Protein AF-A0AAR2IQU5-F1 (afdb_monomer_lite)

pLDDT: mean 75.92, std 19.37, range [21.02, 98.62]

Secondary structure (DSSP, 8-state):
--SS-TTTTSS---------S-------------------SSS-----EEEE---SSS---EEEEETT--EEETTEEE---EEEEE-TTS-EEEEE-TT-------EEEEEEEE-SSSS--THHHHHHHHHHHTTS-B-TTSEEEEEEEESSSEEEEE-TTS--SHHHHHHHHHHPPP---S---HHHHHHHIIIIITSGGGTPPTTPEEEEEEEESS--TTGGGHHHHHHHHHHTTEEEEEEEETHHHHHHT---HHHHHHHHHHSPSSHHHHEEEESSSGGGGGGHHHHHHHHHTTTT-SSTT----SSTT--EEEEEEEETTEEEEEETTHHHHTBEEEEEETTEEE---GGGGTTTS-GGGGGG---BTSEEEEEE-TTS-EEEEEEETTGGGTBEEEEEEE-TT--EEEEEEEE-SSTTS-BTSSEEEE-SS-SSS--EEEEE-TT-B-TTS-B-B-EEEEEEETTEEEEEEE-B--TT--S--BTSSEEEES-SSSSSS-EEEEEETTHHHHT-EEEEE-EETTEE-SB-SEEEEHHHH-TT--STTSSEE----SSSSSS--EEEEETTEEEEEPP--EE--EEEEEEESSSB-SSS--EEETTEEEEEEEEEEEEE-SEEEEEEEEESTT-SS-SEEETTTTBSEEEEEEEE-TT-EEEEEEEEEEPP-S--SSPEEEEEEEEES--SSSPEEPTTS-SEEEEEEPBP----TTS-----EEEEEEEEE---SS----------TT------TT----EEEEEEEE-SS-B-S-EEEEEE-TT----------------SS--PPPBPS--EEEEEE-PPPP----------------------------------------PPPS----EEEE--BSSEEE-S--EEEE--BS-EEESS-EEEEE--BS-EEESS-EEEEE--BSSEEESS-EEEEE---S-EEESS-EEEEE---SSEEESS-EEEEE--EEEEEESS-EEEEE--EEEEEE-S-EEEEE--EEEEEE-S-EEEEE--BS-EEE-S-EEEEE---SEEEE-S-EEEEE---SEEEESS-EEEEEE--SEEEESS-EEEEEE--SEEEE-S-EEEEEE--S-EEESS-EEES-B--S--

Radius of gyration: 44.39 Å; chains: 1; bounding box: 109×101×127 Å

Foldseek 3Di:
DDPPDLLFQLADADDDQDDDDDDDDDPPPPVDPDPLDPDDPDDDDARKDWDWDDPPDDDIWIKIWRLQDWDDQAPDIFRLIKMFTADSVRHGDGIDRPLDDDLQAAAEEEEEEELEPLAPPPQLVLVLQLLLLLLDAFALVHYFYWYWYDFPHIDTLAARPPDGGSVVSSVSSNVDDRPYYDGRAQLVSLLCCLPPRCDVVRPHDPSHAAEYEYEDADDHPNLVNNVVSVVSCVVSNYAYAFEYAPANCVVVVHDCPVVQVSSQVRGDPPSVLRYYYAPHSNRSNVCSVVVSVSVVCSSQDPDDPDSWAASSHQSWPLDWEADPFFIKIWRQPHTNRPTAIWTQGPVGIAGAHPVLCCVVVPPVCSVQNQRWRLYWYWFQAPVRDIWIKTKRLSRVQFIKMWTWDADPVNHIGTPDIGTGDDHNQSKQNEWDFFDWLPPRGGQWIKIWRLQDQDPPRFSQIWIWIWGHDHRDTHTDGTADDDPPWGNQSKQLEKDWACDQQPPNTIKIKIWRCPTPPQLTKIFIWHGDDSDTDSYTPDMDTSVVVPVPWGRWQNYKYWYDDPRPPPGIWIWIGTRVDIDIHTGFAEKFKDKDKAKVVLAFELPPQPDDDPNDRWNKMKIKIKIDIAAWKKKKKFKQVPDPDGQKAWRVPRHRMDIDIDHHHHPDIDIDITMMTGHNDPPLQFFMKMKMAMDGPDDPRHHHYDPPHDRMDMDTRHHQDCCDDVSDNDKDWDWDDKWKDQDDDDDPDDDTDDPDPDDDDDDDPPRPDIDIDIDIDIDGAADGQAEDEDEDEPPDDDDDDDDDDDDDDDDDDDDDHDYDPDHHYHYDYDDDDDDDDDDDDDDDDDDDDDDDDDDDDDDDDDDDDPDDDDDDDDDDDPDDEDEAAEEEEAEEEAPDEYEYAEYEYAEYEAPEEYEYAYYAYQEYAAAYEYEYAEYHYCEYEYLYEYEYAEYHYAEYDYNDEYEYAEYEYAEYDYPEEYEYAEYAYAEADDPYEYEYAYYAYQEYDANEEYEYAEYHYQEYDHAYEYEYAEYAYQEYEYLYEYEYAEYHYQEYDYNYEYEYAEYEYAEYDYPEEYEYAEYAYAEYDYLYEYEYAEYHYAEYEYNDEYEYAEYEYAYYDDDDDYDYNYYDYDDD

Organism: Pygocentrus nattereri (NCBI:txid42514)

InterPro domains:
  IPR000413 Integrin alpha chain [PR01185] (369-381)
  IPR000413 Integrin alpha chain [PR01185] (387-398)
  IPR000413 Integrin alpha chain [PR01185] (420-440)
  IPR000413 Integrin alpha chain [PR01185] (489-513)
  IPR000413 Integrin alpha chain [PR01185] (552-573)
  IPR000413 Integrin alpha chain [PR01185] (577-596)
  IPR000413 Integrin alpha chain [PR01185] (679-692)
  IPR002035 von Willebrand factor, type A [PF00092] (108-289)
  IPR002035 von Willebrand factor, type A [PS50234] (108-291)
  IPR002035 von Willebrand factor, type A [SM00327] (106-296)
  IPR013517 FG-GAP repeat [PF01839] (427-466)
  IPR013517 FG-GAP repeat [PF01839] (490-525)
  IPR013519 Integrin alpha beta-propellor [PS51470] (413-475)
  IPR013519 Integrin alpha beta-propellor [PS51470] (476-534)
  IPR013519 Integrin alpha beta-propellor [PS51470] (538-598)
  IPR013519 Integrin alpha beta-propellor [SM00191] (368-420)
  IPR013519 Integrin alpha beta-propellor [SM00191] (423-480)
  IPR013519 Integrin alpha beta-propellor [SM00191] (486-541)
  IPR013519 Integrin alpha beta-propellor [SM00191] (548-602)
  IPR013649 Integrin alpha, first immunoglubulin-like domain [PF08441] (583-717)

Sequence (1128 aa):
SGPEDALFGFSVLQVPLSRSTVTDCSPSITGFGLRAAMYSSEYRTFPLVLYTDLIHSVAVCLQACAPLWSQECGTSVFSTGICASVDNKLQPTETIAPTAQRCTTYMDIVIVLDGSNSIYPWYEVQNFLSNILSKFHISPEQMQVGVLQYGEISIHEWSLKDYQSTQDVVEAAKNISRQEGRETRTAYAIHMACTEAFSAERGARDGATKVMIVVTDGESHDGEELPEALDECEKRNITRYAIAVLGHYIRRQQDPETFINEIKYIASDPDDKYFFNVTDEAALNDIVDALGDRIFSLEGTLSYNESAFLMEMSQIGFSTHILDDGILFGMVGAYDWEGGVLKESNDGRIMPPREAFEKEFPLELKNHAAYLGYTVSSVTVGDWRRLYVAGAPRFKHKGKVILFDLSQDGDVTITQALNGEQIGSYFGSEVCGVDVDQDGITDILLIAAPMFLGAGNKETGKVYIYCLDGEGFAPNGTLQAQSKAQDARFGYAMAVAPDLNHDGYADLLVGAPLEDDHQGALYIYHGDEYYIIPQYKQRISGSSLSPGLQYFGRSLSALLDMDGDELLDLAVGAQGSAVLLRSRSIVQINVSLSFQPHSINVIQKNCHRGGRESACLNASACFFANSHLQVGAMLDDRKLSARALFDSNSQRQTVIGVRVQVGNTLCQTLPFHVFDTADYIRPISFSLHFKINDTESGPVLDEGWPTTVKKTIPFYKDCGEDDVCVTDLNLKRISLAASCQCCVNITVVRACRQQPYVIRSPRRRLAVEVQLQNRLENAYNTSLTLTYSRNLHFSSLSIRVNKCTESLNHRYPSLDPAIRLRVRHVGAVQIQRNTNTNISKSIRETKSASYPPAGLPVFPLHLKWRSGHFLVPEAAPFKVERENSHKMLIGASFKVERENSHKMLIGASFKVEQENSHKMLADAPFKVERENSHKMLADAPFKVEQENSHKMLIGASFKVEQENSNKPLTGVPFKVGRENSNKTLTGVPFKVERENSHKMLADAPFKVERENSHKMLADAPFKVERENSHKMLADAPFKVERENSHKMLIGASFKVEQENSNKSLTGVPFKVGRENSNKTLTGVPFKVERENSHKMLIGASFKVEQENSNKSLTGVPFKVERENSNRR

Structure (mmCIF, N/CA/C/O backbone):
data_AF-A0AAR2IQU5-F1
#
_entry.id   AF-A0AAR2IQU5-F1
#
loop_
_atom_site.group_PDB
_atom_site.id
_atom_site.type_symbol
_atom_site.label_atom_id
_atom_site.label_alt_id
_atom_site.label_comp_id
_atom_site.label_asym_id
_atom_site.label_entity_id
_atom_site.label_seq_id
_atom_site.pdbx_PDB_ins_code
_atom_site.Cartn_x
_atom_site.Cartn_y
_atom_site.Cartn_z
_atom_site.occupancy
_atom_site.B_iso_or_equiv
_atom_site.auth_seq_id
_atom_site.auth_comp_id
_atom_site.auth_asym_id
_atom_site.auth_atom_id
_atom_site.pdbx_PDB_model_num
ATOM 1 N N . SER A 1 1 ? 6.822 16.445 18.496 1.00 60.38 1 SER A N 1
ATOM 2 C CA . SER A 1 1 ? 6.735 16.997 17.128 1.00 60.38 1 SER A CA 1
ATOM 3 C C . SER A 1 1 ? 8.137 17.316 16.641 1.00 60.38 1 SER A C 1
ATOM 5 O O . SER A 1 1 ? 8.978 17.672 17.460 1.00 60.38 1 SER A O 1
ATOM 7 N N . GLY A 1 2 ? 8.405 17.148 15.345 1.00 54.69 2 GLY A N 1
ATOM 8 C CA . GLY A 1 2 ? 9.680 17.547 14.733 1.00 54.69 2 GLY A CA 1
ATOM 9 C C . GLY A 1 2 ? 9.617 18.979 14.176 1.00 54.69 2 GLY A C 1
ATOM 10 O O . GLY A 1 2 ? 8.523 19.435 13.841 1.00 54.69 2 GLY A O 1
ATOM 11 N N . PRO A 1 3 ? 10.745 19.705 14.070 1.00 46.75 3 PRO A N 1
ATOM 12 C CA . PRO A 1 3 ? 10.777 20.997 13.390 1.00 46.75 3 PRO A CA 1
ATOM 13 C C . PRO A 1 3 ? 10.669 20.822 11.864 1.00 46.75 3 PRO A C 1
ATOM 15 O O . PRO A 1 3 ? 11.467 20.110 11.262 1.00 46.75 3 PRO A O 1
ATOM 18 N N . GLU A 1 4 ? 9.688 21.500 11.265 1.00 51.53 4 GLU A N 1
ATOM 19 C CA . GLU A 1 4 ? 9.482 21.782 9.825 1.00 51.53 4 GLU A CA 1
ATOM 20 C C . GLU A 1 4 ? 9.365 20.612 8.813 1.00 51.53 4 GLU A C 1
ATOM 22 O O . GLU A 1 4 ? 8.784 20.813 7.747 1.00 51.53 4 GLU A O 1
ATOM 27 N N . ASP A 1 5 ? 9.800 19.384 9.115 1.00 57.00 5 ASP A N 1
ATOM 28 C CA . ASP A 1 5 ? 9.670 18.242 8.192 1.00 57.00 5 ASP A CA 1
ATOM 29 C C . ASP A 1 5 ? 8.230 17.683 8.135 1.00 57.00 5 ASP A C 1
ATOM 31 O O . ASP A 1 5 ? 7.780 16.946 9.016 1.00 57.00 5 ASP A O 1
ATOM 35 N N . ALA A 1 6 ? 7.522 17.943 7.028 1.00 59.94 6 ALA A N 1
ATOM 36 C CA . ALA A 1 6 ? 6.169 17.428 6.758 1.00 59.94 6 ALA A CA 1
ATOM 37 C C . ALA A 1 6 ? 6.064 15.882 6.724 1.00 59.94 6 ALA A C 1
ATOM 39 O O . ALA A 1 6 ? 4.966 15.322 6.818 1.00 59.94 6 ALA A O 1
ATOM 40 N N . LEU A 1 7 ? 7.201 15.188 6.601 1.00 67.56 7 LEU A N 1
ATOM 41 C CA . LEU A 1 7 ? 7.307 13.727 6.616 1.00 67.56 7 LEU A CA 1
ATOM 42 C C . LEU A 1 7 ? 7.510 13.133 8.022 1.00 67.56 7 LEU A C 1
ATOM 44 O O . LEU A 1 7 ? 7.378 11.921 8.170 1.00 67.56 7 LEU A O 1
ATOM 48 N N . PHE A 1 8 ? 7.769 13.929 9.069 1.00 77.81 8 PHE A N 1
ATOM 49 C CA . PHE A 1 8 ? 7.903 13.380 10.426 1.00 77.81 8 PHE A CA 1
ATOM 50 C C . PHE A 1 8 ? 6.617 12.643 10.846 1.00 77.81 8 PHE A C 1
ATOM 52 O O . PHE A 1 8 ? 5.509 13.102 10.550 1.00 77.81 8 PHE A O 1
ATOM 59 N N . GLY A 1 9 ? 6.767 11.481 11.491 1.00 77.19 9 GLY A N 1
ATOM 60 C CA . GLY A 1 9 ? 5.662 10.576 11.827 1.00 77.19 9 GLY A CA 1
ATOM 61 C C . GLY A 1 9 ? 5.093 9.789 10.638 1.00 77.19 9 GLY A C 1
ATOM 62 O O . GLY A 1 9 ? 3.934 9.386 10.693 1.00 77.19 9 GLY A O 1
ATOM 63 N N . PHE A 1 10 ? 5.831 9.643 9.525 1.00 79.56 10 PHE A N 1
ATOM 64 C CA . PHE A 1 10 ? 5.421 8.783 8.401 1.00 79.56 10 PHE A CA 1
ATOM 65 C C . PHE A 1 10 ? 5.521 7.302 8.774 1.00 79.56 10 PHE A C 1
ATOM 67 O O . PHE A 1 10 ? 4.509 6.615 8.713 1.00 79.56 10 PHE A O 1
ATOM 74 N N . SER A 1 11 ? 6.679 6.863 9.273 1.00 80.06 11 SER A N 1
ATOM 75 C CA . SER A 1 11 ? 6.817 5.635 10.065 1.00 80.06 11 SER A CA 1
ATOM 76 C C . SER A 1 11 ? 7.015 5.984 11.548 1.00 80.06 11 SER A C 1
ATOM 78 O O . SER A 1 11 ? 7.519 7.067 11.870 1.00 80.06 11 SER A O 1
ATOM 80 N N . VAL A 1 12 ? 6.601 5.083 12.440 1.00 82.81 12 VAL A N 1
ATOM 81 C CA . VAL A 1 12 ? 6.857 5.113 13.887 1.00 82.81 12 VAL A CA 1
ATOM 82 C C . VAL A 1 12 ? 7.192 3.702 14.355 1.00 82.81 12 VAL A C 1
ATOM 84 O O . VAL A 1 12 ? 6.651 2.738 13.825 1.00 82.81 12 VAL A O 1
ATOM 87 N N . LEU A 1 13 ? 8.075 3.589 15.344 1.00 81.56 13 LEU A N 1
ATOM 88 C CA . LEU A 1 13 ? 8.560 2.306 15.839 1.00 81.56 13 LEU A CA 1
ATOM 89 C C . LEU A 1 13 ? 9.007 2.445 17.296 1.00 81.56 13 LEU A C 1
ATOM 91 O O . LEU A 1 13 ? 9.643 3.442 17.649 1.00 81.56 13 LEU A O 1
ATOM 95 N N . GLN A 1 14 ? 8.667 1.473 18.139 1.00 81.12 14 GLN A N 1
ATOM 96 C CA . GLN A 1 14 ? 9.159 1.392 19.517 1.00 81.12 14 GLN A CA 1
ATOM 97 C C . GLN A 1 14 ? 10.447 0.564 19.554 1.00 81.12 14 GLN A C 1
ATOM 99 O O . GLN A 1 14 ? 10.529 -0.489 18.932 1.00 81.12 14 GLN A O 1
ATOM 104 N N . VAL A 1 15 ? 11.456 1.039 20.286 1.00 72.38 15 VAL A N 1
ATOM 105 C CA . VAL A 1 15 ? 12.780 0.400 20.374 1.00 72.38 15 VAL A CA 1
ATOM 106 C C . VAL A 1 15 ? 13.210 0.369 21.844 1.00 72.38 15 VAL A C 1
ATOM 108 O O . VAL A 1 15 ? 13.158 1.418 22.496 1.00 72.38 15 VAL A O 1
ATOM 111 N N . PRO A 1 16 ? 13.656 -0.776 22.394 1.00 63.84 16 PRO A N 1
ATOM 112 C CA . PRO A 1 16 ? 14.016 -0.858 23.801 1.00 63.84 16 PRO A CA 1
ATOM 113 C C . PRO A 1 16 ? 15.446 -0.337 24.003 1.00 63.84 16 PRO A C 1
ATOM 115 O O . PRO A 1 16 ? 16.425 -0.921 23.538 1.00 63.84 16 PRO A O 1
ATOM 118 N N . LEU A 1 17 ? 15.587 0.779 24.722 1.00 56.00 17 LEU A N 1
ATOM 119 C CA . LEU A 1 17 ? 16.895 1.356 25.041 1.00 56.00 17 LEU A CA 1
ATOM 120 C C . LEU A 1 17 ? 17.585 0.555 26.153 1.00 56.00 17 LEU A C 1
ATOM 122 O O . LEU A 1 17 ? 17.147 0.553 27.306 1.00 56.00 17 LEU A O 1
ATOM 126 N N . SER A 1 18 ? 18.716 -0.081 25.836 1.00 42.84 18 SER A N 1
ATOM 127 C CA . SER A 1 18 ? 19.514 -0.816 26.821 1.00 42.84 18 SER A CA 1
ATOM 128 C C . SER A 1 18 ? 20.063 0.126 27.902 1.00 42.84 18 SER A C 1
ATOM 130 O O . SER A 1 18 ? 20.988 0.905 27.652 1.00 42.84 18 SER A O 1
ATOM 132 N N . ARG A 1 19 ? 19.528 0.038 29.129 1.00 37.38 19 ARG A N 1
ATOM 133 C CA . ARG A 1 19 ? 20.031 0.774 30.302 1.00 37.38 19 ARG A CA 1
ATOM 134 C C . ARG A 1 19 ? 21.435 0.297 30.699 1.00 37.38 19 ARG A C 1
ATOM 136 O O . ARG A 1 19 ? 21.586 -0.550 31.575 1.00 37.38 19 ARG A O 1
ATOM 143 N N . SER A 1 20 ? 22.470 0.916 30.136 1.00 27.88 20 SER A N 1
ATOM 144 C CA . SER A 1 20 ? 23.828 0.878 30.688 1.00 27.88 20 SER A CA 1
ATOM 145 C C . SER A 1 20 ? 24.327 2.295 30.993 1.00 27.88 20 SER A C 1
ATOM 147 O O . SER A 1 20 ? 24.594 3.079 30.087 1.00 27.88 20 SER A O 1
ATOM 149 N N . THR A 1 21 ? 24.462 2.583 32.292 1.00 28.30 21 THR A N 1
ATOM 150 C CA . THR A 1 21 ? 25.173 3.731 32.894 1.00 28.30 21 THR A CA 1
ATOM 151 C C . THR A 1 21 ? 24.714 5.157 32.541 1.00 28.30 21 THR A C 1
ATOM 153 O O . THR A 1 21 ? 25.465 5.908 31.928 1.00 28.30 21 THR A O 1
ATOM 156 N N . VAL A 1 22 ? 23.578 5.593 33.103 1.00 24.58 22 VAL A N 1
ATOM 157 C CA . VAL A 1 22 ? 23.478 6.920 33.757 1.00 24.58 22 VAL A CA 1
ATOM 158 C C . VAL A 1 22 ? 22.656 6.768 35.039 1.00 24.58 22 VAL A C 1
ATOM 160 O O . VAL A 1 22 ? 21.523 6.298 35.004 1.00 24.58 22 VAL A O 1
ATOM 163 N N . THR A 1 23 ? 23.226 7.160 36.177 1.00 26.70 23 THR A N 1
ATOM 164 C CA . THR A 1 23 ? 22.505 7.278 37.448 1.00 26.70 23 THR A CA 1
ATOM 165 C C . THR A 1 23 ? 21.850 8.652 37.554 1.00 26.70 23 THR A C 1
ATOM 167 O O . THR A 1 23 ? 22.477 9.572 38.072 1.00 26.70 23 THR A O 1
ATOM 170 N N . ASP A 1 24 ? 20.600 8.786 37.108 1.00 23.52 24 ASP A N 1
ATOM 171 C CA . ASP A 1 24 ? 19.627 9.611 37.835 1.00 23.52 24 ASP A CA 1
ATOM 172 C C . ASP A 1 24 ? 18.181 9.225 37.488 1.00 23.52 24 ASP A C 1
ATOM 174 O O . ASP A 1 24 ? 17.850 8.959 36.331 1.00 23.52 24 ASP A O 1
ATOM 178 N N . CYS A 1 25 ? 17.309 9.171 38.495 1.00 24.30 25 CYS A N 1
ATOM 179 C CA . CYS A 1 25 ? 15.939 8.686 38.333 1.00 24.30 25 CYS A CA 1
ATOM 180 C C . CYS A 1 25 ? 14.966 9.830 38.032 1.00 24.30 25 CYS A C 1
ATOM 182 O O . CYS A 1 25 ? 14.369 10.410 38.937 1.00 24.30 25 CYS A O 1
ATOM 184 N N . SER A 1 26 ? 14.719 10.084 36.748 1.00 21.02 26 SER A N 1
ATOM 185 C CA . SER A 1 26 ? 13.434 10.630 36.294 1.00 21.02 26 SER A CA 1
ATOM 186 C C . SER A 1 26 ? 13.172 10.230 34.838 1.00 21.02 26 SER A C 1
ATOM 188 O O . SER A 1 26 ? 14.095 10.323 34.024 1.00 21.02 26 SER A O 1
ATOM 190 N N . PRO A 1 27 ? 11.938 9.836 34.459 1.00 28.92 27 PRO A N 1
ATOM 191 C CA . PRO A 1 27 ? 11.536 9.745 33.060 1.00 28.92 27 PRO A CA 1
ATOM 192 C C . PRO A 1 27 ? 11.330 11.165 32.516 1.00 28.92 27 PRO A C 1
ATOM 194 O O . PRO A 1 27 ? 10.224 11.597 32.194 1.00 28.92 27 PRO A O 1
ATOM 197 N N . SER A 1 28 ? 12.422 11.929 32.449 1.00 23.67 28 SER A N 1
ATOM 198 C CA . SER A 1 28 ? 12.458 13.136 31.640 1.00 23.67 28 SER A CA 1
ATOM 199 C C . SER A 1 28 ? 12.378 12.688 30.185 1.00 23.67 28 SER A C 1
ATOM 201 O O . SER A 1 28 ? 13.352 12.219 29.602 1.00 23.67 28 SER A O 1
ATOM 203 N N . ILE A 1 29 ? 11.178 12.798 29.611 1.00 33.88 29 ILE A N 1
ATOM 204 C CA . ILE A 1 29 ? 10.945 12.630 28.177 1.00 33.88 29 ILE A CA 1
ATOM 205 C C . ILE A 1 29 ? 11.646 13.802 27.483 1.00 33.88 29 ILE A C 1
ATOM 207 O O . ILE A 1 29 ? 11.043 14.821 27.141 1.00 33.88 29 ILE A O 1
ATOM 211 N N . THR A 1 30 ? 12.958 13.678 27.300 1.00 25.94 30 THR A N 1
ATOM 212 C CA . THR A 1 30 ? 13.753 14.522 26.417 1.00 25.94 30 THR A CA 1
ATOM 213 C C . THR A 1 30 ? 13.405 14.122 24.991 1.00 25.94 30 THR A C 1
ATOM 215 O O . THR A 1 30 ? 14.135 13.399 24.322 1.00 25.94 30 THR A O 1
ATOM 218 N N . GLY A 1 31 ? 12.233 14.585 24.543 1.00 31.30 31 GLY A N 1
ATOM 219 C CA . GLY A 1 31 ? 11.643 14.336 23.228 1.00 31.30 31 GLY A CA 1
ATOM 220 C C . GLY A 1 31 ? 12.413 14.989 22.080 1.00 31.30 31 GLY A C 1
ATOM 221 O O . GLY A 1 31 ? 11.843 15.746 21.296 1.00 31.30 31 GLY A O 1
ATOM 222 N N . PHE A 1 32 ? 13.707 14.699 21.976 1.00 28.72 32 PHE A N 1
ATOM 223 C CA . PHE A 1 32 ? 14.508 14.955 20.797 1.00 28.72 32 PHE A CA 1
ATOM 224 C C . PHE A 1 32 ? 14.197 13.877 19.765 1.00 28.72 32 PHE A C 1
ATOM 226 O O . PHE A 1 32 ? 14.628 12.733 19.888 1.00 28.72 32 PHE A O 1
ATOM 233 N N . GLY A 1 33 ? 13.474 14.262 18.713 1.00 34.38 33 GLY A N 1
ATOM 234 C CA . GLY A 1 33 ? 13.472 13.491 17.476 1.00 34.38 33 GLY A CA 1
ATOM 235 C C . GLY A 1 33 ? 14.888 13.491 16.906 1.00 34.38 33 GLY A C 1
ATOM 236 O O . GLY A 1 33 ? 15.313 14.479 16.308 1.00 34.38 33 GLY A O 1
ATOM 237 N N . LEU A 1 34 ? 15.630 12.407 17.130 1.00 33.28 34 LEU A N 1
ATOM 238 C CA . LEU A 1 34 ? 16.955 12.217 16.555 1.00 33.28 34 LEU A CA 1
ATOM 239 C C . LEU A 1 34 ? 16.819 12.083 15.034 1.00 33.28 34 LEU A C 1
ATOM 241 O O . LEU A 1 34 ? 16.194 11.149 14.534 1.00 33.28 34 LEU A O 1
ATOM 245 N N . ARG A 1 35 ? 17.418 13.017 14.285 1.00 37.28 35 ARG A N 1
ATOM 246 C CA . ARG A 1 35 ? 17.627 12.845 12.843 1.00 37.28 35 ARG A CA 1
ATOM 247 C C . ARG A 1 35 ? 18.678 11.752 12.640 1.00 37.28 35 ARG A C 1
ATOM 249 O O . ARG A 1 35 ? 19.872 12.043 12.632 1.00 37.28 35 ARG A O 1
ATOM 256 N N . ALA A 1 36 ? 18.225 10.518 12.432 1.00 34.62 36 ALA A N 1
ATOM 257 C CA . ALA A 1 36 ? 19.020 9.477 11.790 1.00 34.62 36 ALA A CA 1
ATOM 258 C C . ALA A 1 36 ? 19.214 9.859 10.311 1.00 34.62 36 ALA A C 1
ATOM 260 O O . ALA A 1 36 ? 18.472 9.441 9.426 1.00 34.62 36 ALA A O 1
ATOM 261 N N . ALA A 1 37 ? 20.167 10.754 10.056 1.00 31.64 37 ALA A N 1
ATOM 262 C CA . ALA A 1 37 ? 20.506 11.186 8.712 1.00 31.64 37 ALA A CA 1
ATOM 263 C C . ALA A 1 37 ? 21.489 10.189 8.087 1.00 31.64 37 ALA A C 1
ATOM 265 O O . ALA A 1 37 ? 22.674 10.189 8.425 1.00 31.64 37 ALA A O 1
ATOM 266 N N . MET A 1 38 ? 21.015 9.392 7.124 1.00 31.45 38 MET A N 1
ATOM 267 C CA . MET A 1 38 ? 21.893 8.869 6.077 1.00 31.45 38 MET A CA 1
ATOM 268 C C . MET A 1 38 ? 22.435 10.065 5.286 1.00 31.45 38 MET A C 1
ATOM 270 O O . MET A 1 38 ? 21.763 10.601 4.405 1.00 31.45 38 MET A O 1
ATOM 274 N N . TYR A 1 39 ? 23.633 10.526 5.639 1.00 28.02 39 TYR A N 1
ATOM 275 C CA . TYR A 1 39 ? 24.309 11.596 4.916 1.00 28.02 39 TYR A CA 1
ATOM 276 C C . TYR A 1 39 ? 24.854 11.066 3.582 1.00 28.02 39 TYR A C 1
ATOM 278 O O . TYR A 1 39 ? 25.939 10.493 3.533 1.00 28.02 39 TYR A O 1
ATOM 286 N N . SER A 1 40 ? 24.135 11.340 2.494 1.00 31.53 40 SER A N 1
ATOM 287 C CA . SER A 1 40 ? 24.776 11.671 1.215 1.00 31.53 40 SER A CA 1
ATOM 288 C C . SER A 1 40 ? 24.629 13.178 0.998 1.00 31.53 40 SER A C 1
ATOM 290 O O . SER A 1 40 ? 23.632 13.772 1.411 1.00 31.53 40 SER A O 1
ATOM 292 N N . SER A 1 41 ? 25.644 13.827 0.435 1.00 26.88 41 SER A N 1
ATOM 293 C CA . SER A 1 41 ? 25.774 15.292 0.455 1.00 26.88 41 SER A CA 1
ATOM 294 C C . SER A 1 41 ? 24.867 16.052 -0.522 1.00 26.88 41 SER A C 1
ATOM 296 O O . SER A 1 41 ? 24.906 17.281 -0.517 1.00 26.88 41 SER A O 1
ATOM 298 N N . GLU A 1 42 ? 24.074 15.365 -1.351 1.00 32.06 42 GLU A N 1
ATOM 299 C CA . GLU A 1 42 ? 23.491 15.971 -2.563 1.00 32.06 42 GLU A CA 1
ATOM 300 C C . GLU A 1 42 ? 21.961 15.876 -2.699 1.00 32.06 42 GLU A C 1
ATOM 302 O O . GLU A 1 42 ? 21.395 16.598 -3.518 1.00 32.06 42 GLU A O 1
ATOM 307 N N . TYR A 1 43 ? 21.254 15.088 -1.876 1.00 35.44 43 TYR A N 1
ATOM 308 C CA . TYR A 1 43 ? 19.812 14.852 -2.070 1.00 35.44 43 TYR A CA 1
ATOM 309 C C . TYR A 1 43 ? 18.931 15.139 -0.841 1.00 35.44 43 TYR A C 1
ATOM 311 O O . TYR A 1 43 ? 19.359 15.085 0.312 1.00 35.44 43 TYR A O 1
ATOM 319 N N . ARG A 1 44 ? 17.672 15.520 -1.115 1.00 34.06 44 ARG A N 1
ATOM 320 C CA . ARG A 1 44 ? 16.672 15.945 -0.114 1.00 34.06 44 ARG A CA 1
ATOM 321 C C . ARG A 1 44 ? 16.279 14.803 0.831 1.00 34.06 44 ARG A C 1
ATOM 323 O O . ARG A 1 44 ? 16.401 13.636 0.487 1.00 34.06 44 ARG A O 1
ATOM 330 N N . THR A 1 45 ? 15.731 15.156 1.995 1.00 38.12 45 THR A N 1
ATOM 331 C CA . THR A 1 45 ? 15.200 14.219 2.999 1.00 38.12 45 THR A CA 1
ATOM 332 C C . THR A 1 45 ? 14.221 13.204 2.392 1.00 38.12 45 THR A C 1
ATOM 334 O O . THR A 1 45 ? 13.080 13.535 2.066 1.00 38.12 45 THR A O 1
ATOM 337 N N . PHE A 1 46 ? 14.666 11.952 2.265 1.00 40.75 46 PHE A N 1
ATOM 338 C CA . PHE A 1 46 ? 13.846 10.834 1.800 1.00 40.75 46 PHE A CA 1
ATOM 339 C C . PHE A 1 46 ? 12.952 10.285 2.929 1.00 40.75 46 PHE A C 1
ATOM 341 O O . PHE A 1 46 ? 13.362 10.301 4.094 1.00 40.75 46 PHE A O 1
ATOM 348 N N . PRO A 1 47 ? 11.745 9.770 2.622 1.00 45.12 47 PRO A N 1
ATOM 349 C CA . PRO A 1 47 ? 10.958 9.017 3.591 1.00 45.12 47 PRO A CA 1
ATOM 350 C C . PRO A 1 47 ? 11.672 7.698 3.920 1.00 45.12 47 PRO A C 1
ATOM 352 O O . PRO A 1 47 ? 11.805 6.827 3.062 1.00 45.12 47 PRO A O 1
ATOM 355 N N . LEU A 1 48 ? 12.129 7.572 5.165 1.00 51.47 48 LEU A N 1
ATOM 356 C CA . LEU A 1 48 ? 12.702 6.339 5.702 1.00 51.47 48 LEU A CA 1
ATOM 357 C C . LEU A 1 48 ? 11.581 5.378 6.112 1.00 51.47 48 LEU A C 1
ATOM 359 O O . LEU A 1 48 ? 10.677 5.759 6.863 1.00 51.47 48 LEU A O 1
ATOM 363 N N . VAL A 1 49 ? 11.666 4.133 5.651 1.00 53.09 49 VAL A N 1
ATOM 364 C CA . VAL A 1 49 ? 10.879 3.009 6.173 1.00 53.09 49 VAL A CA 1
ATOM 365 C C . VAL A 1 49 ? 11.683 2.366 7.306 1.00 53.09 49 VAL A C 1
ATOM 367 O O . VAL A 1 49 ? 12.900 2.231 7.187 1.00 53.09 49 VAL A O 1
ATOM 370 N N . LEU A 1 50 ? 11.028 2.035 8.422 1.00 54.25 50 LEU A N 1
ATOM 371 C CA . LEU A 1 50 ? 11.661 1.556 9.658 1.00 54.25 50 LEU A CA 1
ATOM 372 C C . LEU A 1 50 ? 10.983 0.269 10.123 1.00 54.25 50 LEU A C 1
ATOM 374 O O . LEU A 1 50 ? 9.754 0.240 10.171 1.00 54.25 50 LEU A O 1
ATOM 378 N N . TYR A 1 51 ? 11.778 -0.727 10.518 1.00 50.41 51 TYR A N 1
ATOM 379 C CA . TYR A 1 51 ? 11.305 -2.014 11.038 1.00 50.41 51 TYR A CA 1
ATOM 380 C C . TYR A 1 51 ? 12.222 -2.552 12.151 1.00 50.41 51 TYR A C 1
ATOM 382 O O . TYR A 1 51 ? 13.429 -2.302 12.149 1.00 50.41 51 TYR A O 1
ATOM 390 N N . THR A 1 52 ? 11.636 -3.306 13.083 1.00 42.25 52 THR A N 1
ATOM 391 C CA . THR A 1 52 ? 12.302 -4.088 14.144 1.00 42.25 52 THR A CA 1
ATOM 392 C C . THR A 1 52 ? 11.501 -5.349 14.403 1.00 42.25 52 THR A C 1
ATOM 394 O O . THR A 1 52 ? 10.280 -5.330 14.253 1.00 42.25 52 THR A O 1
ATOM 397 N N . ASP A 1 53 ? 12.172 -6.374 14.916 1.00 38.16 53 ASP A N 1
ATOM 398 C CA . ASP A 1 53 ? 11.529 -7.494 15.594 1.00 38.16 53 ASP A CA 1
ATOM 399 C C . ASP A 1 53 ? 12.040 -7.604 17.044 1.00 38.16 53 ASP A C 1
ATOM 401 O O . ASP A 1 53 ? 13.153 -7.174 17.366 1.00 38.16 53 ASP A O 1
ATOM 405 N N . LEU A 1 54 ? 11.208 -8.164 17.917 1.00 35.31 54 LEU A N 1
ATOM 406 C CA . LEU A 1 54 ? 11.473 -8.467 19.322 1.00 35.31 54 LEU A CA 1
ATOM 407 C C . LEU A 1 54 ? 11.529 -9.989 19.501 1.00 35.31 54 LEU A C 1
ATOM 409 O O . LEU A 1 54 ? 10.784 -10.583 20.283 1.00 35.31 54 LEU A O 1
ATOM 413 N N . ILE A 1 55 ? 12.463 -10.620 18.784 1.00 31.52 55 ILE A N 1
ATOM 414 C CA . ILE A 1 55 ? 12.769 -12.040 18.966 1.00 31.52 55 ILE A CA 1
ATOM 415 C C . ILE A 1 55 ? 13.121 -12.274 20.439 1.00 31.52 55 ILE A C 1
ATOM 417 O O . ILE A 1 55 ? 13.934 -11.556 21.035 1.00 31.52 55 ILE A O 1
ATOM 421 N N . HIS A 1 56 ? 12.501 -13.294 21.034 1.00 30.44 56 HIS A N 1
ATOM 422 C CA . HIS A 1 56 ? 12.758 -13.681 22.413 1.00 30.44 56 HIS A CA 1
ATOM 423 C C . HIS A 1 56 ? 14.256 -13.979 22.615 1.00 30.44 56 HIS A C 1
ATOM 425 O O . HIS A 1 56 ? 14.764 -15.037 22.249 1.00 30.44 56 HIS A O 1
ATOM 431 N N . SER A 1 57 ? 14.919 -13.044 23.299 1.00 27.69 57 SER A N 1
ATOM 432 C CA . SER A 1 57 ? 16.308 -13.047 23.775 1.00 27.69 57 SER A CA 1
ATOM 433 C C . SER A 1 57 ? 17.427 -12.545 22.822 1.00 27.69 57 SER A C 1
ATOM 435 O O . SER A 1 57 ? 17.761 -13.123 21.796 1.00 27.69 57 SER A O 1
ATOM 437 N N . VAL A 1 58 ? 18.129 -11.520 23.335 1.00 31.72 58 VAL A N 1
ATOM 438 C CA . VAL A 1 58 ? 19.540 -11.117 23.104 1.00 31.72 58 VAL A CA 1
ATOM 439 C C . VAL A 1 58 ? 19.881 -10.063 22.028 1.00 31.72 58 VAL A C 1
ATOM 441 O O . VAL A 1 58 ? 20.835 -9.323 22.277 1.00 31.72 58 VAL A O 1
ATOM 444 N N . ALA A 1 59 ? 19.144 -9.863 20.928 1.00 36.09 59 ALA A N 1
ATOM 445 C CA . ALA A 1 59 ? 19.500 -8.808 19.954 1.00 36.09 59 ALA A CA 1
ATOM 446 C C . ALA A 1 59 ? 18.300 -8.056 19.352 1.00 36.09 59 ALA A C 1
ATOM 448 O O . ALA A 1 59 ? 17.380 -8.668 18.826 1.00 36.09 59 ALA A O 1
ATOM 449 N N . VAL A 1 60 ? 18.358 -6.718 19.370 1.00 47.31 60 VAL A N 1
ATOM 450 C CA . VAL A 1 60 ? 17.466 -5.851 18.585 1.00 47.31 60 VAL A CA 1
ATOM 451 C C . VAL A 1 60 ? 18.168 -5.545 17.269 1.00 47.31 60 VAL A C 1
ATOM 453 O O . VAL A 1 60 ? 19.229 -4.923 17.277 1.00 47.31 60 VAL A O 1
ATOM 456 N N . CYS A 1 61 ? 17.583 -5.956 16.147 1.00 55.00 61 CYS A N 1
ATOM 457 C CA . CYS A 1 61 ? 18.028 -5.519 14.829 1.00 55.00 61 CYS A CA 1
ATOM 458 C C . CYS A 1 61 ? 17.065 -4.437 14.330 1.00 55.00 61 CYS A C 1
ATOM 460 O O . CYS A 1 61 ? 15.905 -4.722 14.035 1.00 55.00 61 CYS A O 1
ATOM 462 N N . LEU A 1 62 ? 17.524 -3.184 14.298 1.00 67.44 62 LEU A N 1
ATOM 463 C CA . LEU A 1 62 ? 16.781 -2.066 13.719 1.00 67.44 62 LEU A CA 1
ATOM 464 C C . LEU A 1 62 ? 17.224 -1.893 12.267 1.00 67.44 62 LEU A C 1
ATOM 466 O O . LEU A 1 62 ? 18.420 -1.792 11.995 1.00 67.44 62 LEU A O 1
ATOM 470 N N . GLN A 1 63 ? 16.269 -1.809 11.345 1.00 73.38 63 GLN A N 1
ATOM 471 C CA . GLN A 1 63 ? 16.555 -1.589 9.931 1.00 73.38 63 GLN A CA 1
ATOM 472 C C . GLN A 1 63 ? 15.880 -0.318 9.418 1.00 73.38 63 GLN A C 1
ATOM 474 O O . GLN A 1 63 ? 14.731 -0.023 9.756 1.00 73.38 63 GLN A O 1
ATOM 479 N N . ALA A 1 64 ? 16.605 0.430 8.585 1.00 78.88 64 ALA A N 1
ATOM 480 C CA . ALA A 1 64 ? 16.136 1.662 7.966 1.00 78.88 64 ALA A CA 1
ATOM 481 C C . ALA A 1 64 ? 16.384 1.644 6.450 1.00 78.88 64 ALA A C 1
ATOM 483 O O . ALA A 1 64 ? 17.518 1.453 6.012 1.00 78.88 64 ALA A O 1
ATOM 484 N N . CYS A 1 65 ? 15.340 1.869 5.651 1.00 81.19 65 CYS A N 1
ATOM 485 C CA . CYS A 1 65 ? 15.398 1.843 4.187 1.00 81.19 65 CYS A CA 1
ATOM 486 C C . CYS A 1 65 ? 14.964 3.173 3.561 1.00 81.19 65 CYS A C 1
ATOM 488 O O . CYS A 1 65 ? 13.981 3.780 3.981 1.00 81.19 65 CYS A O 1
ATOM 490 N N . ALA A 1 66 ? 15.674 3.596 2.518 1.00 82.81 66 ALA A N 1
ATOM 491 C CA . ALA A 1 66 ? 15.359 4.725 1.653 1.00 82.81 66 ALA A CA 1
ATOM 492 C C . ALA A 1 66 ? 15.131 4.210 0.211 1.00 82.81 66 ALA A C 1
ATOM 494 O O . ALA A 1 66 ? 16.039 4.261 -0.622 1.00 82.81 66 ALA A O 1
ATOM 495 N N . PRO A 1 67 ? 13.922 3.713 -0.118 1.00 82.94 67 PRO A N 1
ATOM 496 C CA . PRO A 1 67 ? 13.632 3.072 -1.409 1.00 82.94 67 PRO A CA 1
ATOM 497 C C . PRO A 1 67 ? 13.652 4.030 -2.608 1.00 82.94 67 PRO A C 1
ATOM 499 O O . PRO A 1 67 ? 13.680 3.586 -3.749 1.00 82.94 67 PRO A O 1
ATOM 502 N N . LEU A 1 68 ? 13.623 5.343 -2.359 1.00 81.25 68 LEU A N 1
ATOM 503 C CA . LEU A 1 68 ? 13.729 6.393 -3.379 1.00 81.25 68 LEU A CA 1
ATOM 504 C C . LEU A 1 68 ? 15.157 6.939 -3.534 1.00 81.25 68 LEU A C 1
ATOM 506 O O . LEU A 1 68 ? 15.345 7.940 -4.223 1.00 81.25 68 LEU A O 1
ATOM 510 N N . TRP A 1 69 ? 16.153 6.318 -2.894 1.00 84.12 69 TRP A N 1
ATOM 511 C CA . TRP A 1 69 ? 17.551 6.628 -3.173 1.00 84.12 69 TRP A CA 1
ATOM 512 C C . TRP A 1 69 ? 17.865 6.326 -4.641 1.00 84.12 69 TRP A C 1
ATOM 514 O O . TRP A 1 69 ? 17.489 5.271 -5.164 1.00 84.12 69 TRP A O 1
ATOM 524 N N . SER A 1 70 ? 18.533 7.275 -5.292 1.00 77.12 70 SER A N 1
ATOM 525 C CA . SER A 1 70 ? 18.799 7.251 -6.724 1.00 77.12 70 SER A CA 1
ATOM 526 C C . SER A 1 70 ? 20.238 7.620 -7.050 1.00 77.12 70 SER A C 1
ATOM 528 O O . SER A 1 70 ? 20.811 8.500 -6.408 1.00 77.12 70 SER A O 1
ATOM 530 N N . GLN A 1 71 ? 20.765 7.008 -8.105 1.00 75.94 71 GLN A N 1
ATOM 531 C CA . GLN A 1 71 ? 22.066 7.312 -8.695 1.00 75.94 71 GLN A CA 1
ATOM 532 C C . GLN A 1 71 ? 21.897 7.815 -10.134 1.00 75.94 71 GLN A C 1
ATOM 534 O O . GLN A 1 71 ? 21.007 7.361 -10.855 1.00 75.94 71 GLN A O 1
ATOM 539 N N . GLU A 1 72 ? 22.752 8.742 -10.556 1.00 70.19 72 GLU A N 1
ATOM 540 C CA . GLU A 1 72 ? 22.828 9.191 -11.949 1.00 70.19 72 GLU A CA 1
ATOM 541 C C . GLU A 1 72 ? 23.717 8.224 -12.747 1.00 70.19 72 GLU A C 1
ATOM 543 O O . GLU A 1 72 ? 24.826 7.897 -12.324 1.00 70.19 72 GLU A O 1
ATOM 548 N N . CYS A 1 73 ? 23.225 7.756 -13.894 1.00 65.19 73 CYS A N 1
ATOM 549 C CA . CYS A 1 73 ? 23.933 6.890 -14.833 1.00 65.19 73 CYS A CA 1
ATOM 550 C C . CYS A 1 73 ? 23.818 7.487 -16.242 1.00 65.19 73 CYS A C 1
ATOM 552 O O . CYS A 1 73 ? 22.799 7.328 -16.913 1.00 65.19 73 CYS A O 1
ATOM 554 N N . GLY A 1 74 ? 24.861 8.197 -16.683 1.00 62.03 74 GLY A N 1
ATOM 555 C CA . GLY A 1 74 ? 24.842 8.924 -17.955 1.00 62.03 74 GLY A CA 1
ATOM 556 C C . GLY A 1 74 ? 23.776 10.021 -17.946 1.00 62.03 74 GLY A C 1
ATOM 557 O O . GLY A 1 74 ? 23.774 10.876 -17.064 1.00 62.03 74 GLY A O 1
ATOM 558 N N . THR A 1 75 ? 22.852 9.991 -18.907 1.00 54.03 75 THR A N 1
ATOM 559 C CA . THR A 1 75 ? 21.680 10.890 -18.932 1.00 54.03 75 THR A CA 1
ATOM 560 C C . THR A 1 75 ? 20.476 10.372 -18.132 1.00 54.03 75 THR A C 1
ATOM 562 O O . THR A 1 75 ? 19.460 11.062 -18.039 1.00 54.03 75 THR A O 1
ATOM 565 N N . SER A 1 76 ? 20.543 9.156 -17.582 1.00 59.91 76 SER A N 1
ATOM 566 C CA . SER A 1 76 ? 19.446 8.498 -16.860 1.00 59.91 76 SER A CA 1
ATOM 567 C C . SER A 1 76 ? 19.633 8.531 -15.340 1.00 59.91 76 SER A C 1
ATOM 569 O O . SER A 1 76 ? 20.736 8.702 -14.828 1.00 59.91 76 SER A O 1
ATOM 571 N N . VAL A 1 77 ? 18.539 8.338 -14.597 1.00 72.12 77 VAL A N 1
ATOM 572 C CA . VAL A 1 77 ? 18.540 8.270 -13.126 1.00 72.12 77 VAL A CA 1
ATOM 573 C C . VAL A 1 77 ? 17.920 6.947 -12.694 1.00 72.12 77 VAL A C 1
ATOM 575 O O . VAL A 1 77 ? 16.768 6.674 -13.020 1.00 72.12 77 VAL A O 1
ATOM 578 N N . PHE A 1 78 ? 18.678 6.127 -11.967 1.00 81.06 78 PHE A N 1
ATOM 579 C CA . PHE A 1 78 ? 18.253 4.806 -11.497 1.00 81.06 78 PHE A CA 1
ATOM 580 C C . PHE A 1 78 ? 17.842 4.892 -10.023 1.00 81.06 78 PHE A C 1
ATOM 582 O O . PHE A 1 78 ? 18.654 5.259 -9.173 1.00 81.06 78 PHE A O 1
ATOM 589 N N . SER A 1 79 ? 16.591 4.556 -9.701 1.00 85.06 79 SER A N 1
ATOM 590 C CA . SER A 1 79 ? 16.058 4.510 -8.330 1.00 85.06 79 SER A CA 1
ATOM 591 C C . SER A 1 79 ? 16.070 3.081 -7.780 1.00 85.06 79 SER A C 1
ATOM 593 O O . SER A 1 79 ? 15.030 2.431 -7.655 1.00 85.06 79 SER A O 1
ATOM 595 N N . THR A 1 80 ? 17.257 2.573 -7.444 1.00 84.12 80 THR A N 1
ATOM 596 C CA . THR A 1 80 ? 17.422 1.191 -6.960 1.00 84.12 80 THR A CA 1
ATOM 597 C C . THR A 1 80 ? 17.006 1.008 -5.502 1.00 84.12 80 THR A C 1
ATOM 599 O O . THR A 1 80 ? 16.629 -0.098 -5.125 1.00 84.12 80 THR A O 1
ATOM 602 N N . GLY A 1 81 ? 17.042 2.070 -4.688 1.00 84.69 81 GLY A N 1
ATOM 603 C CA . GLY A 1 81 ? 16.849 2.005 -3.236 1.00 84.69 81 GLY A CA 1
ATOM 604 C C . GLY A 1 81 ? 18.104 1.570 -2.464 1.00 84.69 81 GLY A C 1
ATOM 605 O O . GLY A 1 81 ? 19.044 1.008 -3.028 1.00 84.69 81 GLY A O 1
ATOM 606 N N . ILE A 1 82 ? 18.123 1.867 -1.161 1.00 83.88 82 ILE A N 1
ATOM 607 C CA . ILE A 1 82 ? 19.214 1.537 -0.228 1.00 83.88 82 ILE A CA 1
ATOM 608 C C . ILE A 1 82 ? 18.657 1.292 1.178 1.00 83.88 82 ILE A C 1
ATOM 610 O O . ILE A 1 82 ? 17.700 1.947 1.590 1.00 83.88 82 ILE A O 1
ATOM 614 N N . CYS A 1 83 ? 19.269 0.391 1.940 1.00 83.31 83 CYS A N 1
ATOM 615 C CA . CYS A 1 83 ? 18.939 0.131 3.339 1.00 83.31 83 CYS A CA 1
ATOM 616 C C . CYS A 1 83 ? 20.195 0.133 4.217 1.00 83.31 83 CYS A C 1
ATOM 618 O O . CYS A 1 83 ? 21.313 0.001 3.722 1.00 83.31 83 CYS A O 1
ATOM 620 N N . ALA A 1 84 ? 20.020 0.253 5.531 1.00 80.31 84 ALA A N 1
ATOM 621 C CA . ALA A 1 84 ? 21.069 -0.026 6.501 1.00 80.31 84 ALA A CA 1
ATOM 622 C C . ALA A 1 84 ? 20.533 -0.709 7.759 1.00 80.31 84 ALA A C 1
ATOM 624 O O . ALA A 1 84 ? 19.423 -0.422 8.219 1.00 80.31 84 ALA A O 1
ATOM 625 N N . SER A 1 85 ? 21.378 -1.564 8.326 1.00 76.81 85 SER A N 1
ATOM 626 C CA . SER A 1 85 ? 21.269 -2.043 9.702 1.00 76.81 85 SER A CA 1
ATOM 627 C C . SER A 1 85 ? 21.705 -0.922 10.647 1.00 76.81 85 SER A C 1
ATOM 629 O O . SER A 1 85 ? 22.631 -0.165 10.340 1.00 76.81 85 SER A O 1
ATOM 631 N N . VAL A 1 86 ? 21.033 -0.790 11.787 1.00 71.00 86 VAL A N 1
ATOM 632 C CA . VAL A 1 86 ? 21.209 0.312 12.738 1.00 71.00 86 VAL A CA 1
ATOM 633 C C . VAL A 1 86 ? 21.400 -0.249 14.148 1.00 71.00 86 VAL A C 1
ATOM 635 O O . VAL A 1 86 ? 20.692 -1.165 14.560 1.00 71.00 86 VAL A O 1
ATOM 638 N N . ASP A 1 87 ? 22.361 0.296 14.897 1.00 67.25 87 ASP A N 1
ATOM 639 C CA . ASP A 1 87 ? 22.664 -0.147 16.261 1.00 67.25 87 ASP A CA 1
ATOM 640 C C . ASP A 1 87 ? 21.725 0.438 17.336 1.00 67.25 87 ASP A C 1
ATOM 642 O O . ASP A 1 87 ? 20.914 1.340 17.102 1.00 67.25 87 ASP A O 1
ATOM 646 N N . ASN A 1 88 ? 21.905 -0.024 18.577 1.00 63.84 88 ASN A N 1
ATOM 647 C CA . ASN A 1 88 ? 21.179 0.451 19.764 1.00 63.84 88 ASN A CA 1
ATOM 648 C C . ASN A 1 88 ? 21.395 1.951 20.085 1.00 63.84 88 ASN A C 1
ATOM 650 O O . ASN A 1 88 ? 20.778 2.468 21.017 1.00 63.84 88 ASN A O 1
ATOM 654 N N . LYS A 1 89 ? 22.289 2.652 19.372 1.00 62.34 89 LYS A N 1
ATOM 655 C CA . LYS A 1 89 ? 22.541 4.100 19.481 1.00 62.34 89 LYS A CA 1
ATOM 656 C C . LYS A 1 89 ? 21.973 4.881 18.291 1.00 62.34 89 LYS A C 1
ATOM 658 O O . LYS A 1 89 ? 22.234 6.079 18.181 1.00 62.34 89 LYS A O 1
ATOM 663 N N . LEU A 1 90 ? 21.184 4.226 17.436 1.00 67.00 90 LEU A N 1
ATOM 664 C CA . LEU A 1 90 ? 20.613 4.771 16.205 1.00 67.00 90 LEU A CA 1
ATOM 665 C C . LEU A 1 90 ? 21.677 5.188 15.168 1.00 67.00 90 LEU A C 1
ATOM 667 O O . LEU A 1 90 ? 21.461 6.126 14.398 1.00 67.00 90 LEU A O 1
ATOM 671 N N . GLN A 1 91 ? 22.826 4.502 15.140 1.00 67.38 91 GLN A N 1
ATOM 672 C CA . GLN A 1 91 ? 23.886 4.704 14.147 1.00 67.38 91 GLN A CA 1
ATOM 673 C C . GLN A 1 91 ? 23.871 3.583 13.092 1.00 67.38 91 GLN A C 1
ATOM 675 O O . GLN A 1 91 ? 23.769 2.413 13.463 1.00 67.38 91 GLN A O 1
ATOM 680 N N . PRO A 1 92 ? 23.977 3.899 11.785 1.00 68.00 92 PRO A N 1
ATOM 681 C CA . PRO A 1 92 ? 24.049 2.878 10.743 1.00 68.00 92 PRO A CA 1
ATOM 682 C C . PRO A 1 92 ? 25.375 2.111 10.836 1.00 68.00 92 PRO A C 1
ATOM 684 O O . PRO A 1 92 ? 26.443 2.721 10.915 1.00 68.00 92 PRO A O 1
ATOM 687 N N . THR A 1 93 ? 25.307 0.780 10.821 1.00 76.25 93 THR A N 1
ATOM 688 C CA . THR A 1 93 ? 26.465 -0.121 10.963 1.00 76.25 93 THR A CA 1
ATOM 689 C C . THR A 1 93 ? 26.853 -0.805 9.659 1.00 76.25 93 THR A C 1
ATOM 691 O O . THR A 1 93 ? 28.038 -0.938 9.365 1.00 76.25 93 THR A O 1
ATOM 694 N N . GLU A 1 94 ? 25.865 -1.213 8.867 1.00 78.38 94 GLU A N 1
ATOM 695 C CA . GLU A 1 94 ? 26.037 -1.956 7.620 1.00 78.38 94 GLU A CA 1
ATOM 696 C C . GLU A 1 94 ? 25.081 -1.409 6.561 1.00 78.38 94 GLU A C 1
ATOM 698 O O . GLU A 1 94 ? 23.944 -1.068 6.875 1.00 78.38 94 GLU A O 1
ATOM 703 N N . THR A 1 95 ? 25.543 -1.296 5.314 1.00 81.56 95 THR A N 1
ATOM 704 C CA . THR A 1 95 ? 24.757 -0.763 4.191 1.00 81.56 95 THR A CA 1
ATOM 705 C C . THR A 1 95 ? 24.394 -1.880 3.223 1.00 81.56 95 THR A C 1
ATOM 707 O O . THR A 1 95 ? 25.266 -2.585 2.722 1.00 81.56 95 THR A O 1
ATOM 710 N N . ILE A 1 96 ? 23.103 -1.995 2.930 1.00 81.56 96 ILE A N 1
ATOM 711 C CA . ILE A 1 96 ? 22.494 -3.035 2.107 1.00 81.56 96 ILE A CA 1
ATOM 712 C C . ILE A 1 96 ? 21.941 -2.371 0.839 1.00 81.56 96 ILE A C 1
ATOM 714 O O . ILE A 1 96 ? 20.943 -1.653 0.880 1.00 81.56 96 ILE A O 1
ATOM 718 N N . ALA A 1 97 ? 22.616 -2.589 -0.291 1.00 83.56 97 ALA A N 1
ATOM 719 C CA . ALA A 1 97 ? 22.257 -2.036 -1.602 1.00 83.56 97 ALA A CA 1
ATOM 720 C C . ALA A 1 97 ? 22.344 -3.125 -2.697 1.00 83.56 97 ALA A C 1
ATOM 722 O O . ALA A 1 97 ? 23.172 -3.038 -3.604 1.00 83.56 97 ALA A O 1
ATOM 723 N N . PRO A 1 98 ? 21.557 -4.212 -2.601 1.00 76.81 98 PRO A N 1
ATOM 724 C CA . PRO A 1 98 ? 21.783 -5.434 -3.374 1.00 76.81 98 PRO A CA 1
ATOM 725 C C . PRO A 1 98 ? 21.454 -5.300 -4.867 1.00 76.81 98 PRO A C 1
ATOM 727 O O . PRO A 1 98 ? 21.964 -6.083 -5.664 1.00 76.81 98 PRO A O 1
ATOM 730 N N . THR A 1 99 ? 20.617 -4.325 -5.230 1.00 78.88 99 THR A N 1
ATOM 731 C CA . THR A 1 99 ? 20.190 -4.015 -6.603 1.00 78.88 99 THR A CA 1
ATOM 732 C C . THR A 1 99 ? 20.904 -2.798 -7.198 1.00 78.88 99 THR A C 1
ATOM 734 O O . THR A 1 99 ? 20.633 -2.439 -8.343 1.00 78.88 99 THR A O 1
ATOM 737 N N . ALA A 1 100 ? 21.823 -2.166 -6.456 1.00 75.75 100 ALA A N 1
ATOM 738 C CA . ALA A 1 100 ? 22.620 -1.047 -6.948 1.00 75.75 100 ALA A CA 1
ATOM 739 C C . ALA A 1 100 ? 23.629 -1.540 -7.999 1.00 75.75 100 ALA A C 1
ATOM 741 O O . ALA A 1 100 ? 24.708 -2.047 -7.679 1.00 75.75 100 ALA A O 1
ATOM 742 N N . GLN A 1 101 ? 23.259 -1.417 -9.272 1.00 65.94 101 GLN A N 1
ATOM 743 C CA . GLN A 1 101 ? 24.139 -1.733 -10.392 1.00 65.94 101 GLN A CA 1
ATOM 744 C C . GLN A 1 101 ? 25.219 -0.654 -10.545 1.00 65.94 101 GLN A C 1
ATOM 746 O O . GLN A 1 101 ? 24.979 0.524 -10.284 1.00 65.94 101 GLN A O 1
ATOM 751 N N . ARG A 1 102 ? 26.404 -1.020 -11.042 1.00 61.88 102 ARG A N 1
ATOM 752 C CA . ARG A 1 102 ? 27.351 -0.016 -11.550 1.00 61.88 102 ARG A CA 1
ATOM 753 C C . ARG A 1 102 ? 26.837 0.478 -12.900 1.00 61.88 102 ARG A C 1
ATOM 755 O O . ARG A 1 102 ? 26.536 -0.354 -13.751 1.00 61.88 102 ARG A O 1
ATOM 762 N N . CYS A 1 103 ? 26.780 1.791 -13.112 1.00 60.28 103 CYS A N 1
ATOM 763 C CA . CYS A 1 103 ? 26.470 2.369 -14.422 1.00 60.28 103 CYS A CA 1
ATOM 764 C C . CYS A 1 103 ? 27.459 1.806 -15.462 1.00 60.28 103 CYS A C 1
ATOM 766 O O . CYS A 1 103 ? 28.659 2.062 -15.363 1.00 60.28 103 CYS A O 1
ATOM 768 N N . THR A 1 104 ? 26.985 0.972 -16.392 1.00 55.72 104 THR A N 1
ATOM 769 C CA . THR A 1 104 ? 27.841 0.144 -17.265 1.00 55.72 104 THR A CA 1
ATOM 770 C C . THR A 1 104 ? 27.317 0.100 -18.701 1.00 55.72 104 THR A C 1
ATOM 772 O O . THR A 1 104 ? 26.984 -0.952 -19.234 1.00 55.72 104 THR A O 1
ATOM 775 N N . THR A 1 105 ? 27.283 1.263 -19.351 1.00 57.22 105 THR A N 1
ATOM 776 C CA . THR A 1 105 ? 26.943 1.407 -20.777 1.00 57.22 105 THR A CA 1
ATOM 777 C C . THR A 1 105 ? 27.930 2.345 -21.472 1.00 57.22 105 THR A C 1
ATOM 779 O O . THR A 1 105 ? 27.631 3.497 -21.787 1.00 57.22 105 THR A O 1
ATOM 782 N N . TYR A 1 106 ? 29.142 1.846 -21.717 1.00 72.00 106 TYR A N 1
ATOM 783 C CA . TYR A 1 106 ? 30.036 2.462 -22.698 1.00 72.00 106 TYR A CA 1
ATOM 784 C C . TYR A 1 106 ? 29.377 2.363 -24.081 1.00 72.00 106 TYR A C 1
ATOM 786 O O . TYR A 1 106 ? 28.893 1.289 -24.437 1.00 72.00 106 TYR A O 1
ATOM 794 N N . MET A 1 107 ? 29.364 3.442 -24.865 1.00 82.56 107 MET A N 1
ATOM 795 C CA . MET A 1 107 ? 28.827 3.414 -26.233 1.00 82.56 107 MET A CA 1
ATOM 796 C C . MET A 1 107 ? 29.853 3.878 -27.257 1.00 82.56 107 MET A C 1
ATOM 798 O O . MET A 1 107 ? 30.448 4.946 -27.114 1.00 82.56 107 MET A O 1
ATOM 802 N N . ASP A 1 108 ? 30.020 3.087 -28.310 1.00 90.88 108 ASP A N 1
ATOM 803 C CA . ASP A 1 108 ? 30.879 3.395 -29.445 1.00 90.88 108 ASP A CA 1
ATOM 804 C C . ASP A 1 108 ? 29.981 3.653 -30.658 1.00 90.88 108 ASP A C 1
ATOM 806 O O . ASP A 1 108 ? 29.248 2.766 -31.100 1.00 90.88 108 ASP A O 1
ATOM 810 N N . ILE A 1 109 ? 30.016 4.875 -31.189 1.00 92.69 109 ILE A N 1
ATOM 811 C CA . ILE A 1 109 ? 29.164 5.310 -32.299 1.00 92.69 109 ILE A CA 1
ATOM 812 C C . ILE A 1 109 ? 30.028 5.519 -33.546 1.00 92.69 109 ILE A C 1
ATOM 814 O O . ILE A 1 109 ? 31.022 6.240 -33.501 1.00 92.69 109 ILE A O 1
ATOM 818 N N . VAL A 1 110 ? 29.655 4.927 -34.679 1.00 95.94 110 VAL A N 1
ATOM 819 C CA . VAL A 1 110 ? 30.309 5.172 -35.975 1.00 95.94 110 VAL A CA 1
ATOM 820 C C . VAL A 1 110 ? 29.285 5.705 -36.966 1.00 95.94 110 VAL A C 1
ATOM 822 O O . VAL A 1 110 ? 28.332 5.013 -37.322 1.00 95.94 110 VAL A O 1
ATOM 825 N N . ILE A 1 111 ? 29.487 6.934 -37.437 1.00 95.50 111 ILE A N 1
ATOM 826 C CA . ILE A 1 111 ? 28.629 7.536 -38.462 1.00 95.50 111 ILE A CA 1
ATOM 827 C C . ILE A 1 111 ? 29.243 7.255 -39.838 1.00 95.50 111 ILE A C 1
ATOM 829 O O . ILE A 1 111 ? 30.388 7.625 -40.096 1.00 95.50 111 ILE A O 1
ATOM 833 N N . VAL A 1 112 ? 28.483 6.585 -40.703 1.00 95.44 112 VAL A N 1
ATOM 834 C CA . VAL A 1 112 ? 28.844 6.215 -42.076 1.00 95.44 112 VAL A CA 1
ATOM 835 C C . VAL A 1 112 ? 28.125 7.168 -43.029 1.00 95.44 112 VAL A C 1
ATOM 837 O O . VAL A 1 112 ? 26.905 7.116 -43.175 1.00 95.44 112 VAL A O 1
ATOM 840 N N . LEU A 1 113 ? 28.883 8.071 -43.645 1.00 93.50 113 LEU A N 1
ATOM 841 C CA . LEU A 1 113 ? 28.378 9.218 -44.394 1.00 93.50 113 LEU A CA 1
ATOM 842 C C . LEU A 1 113 ? 28.664 9.104 -45.884 1.00 93.50 113 LEU A C 1
ATOM 844 O O . LEU A 1 113 ? 29.820 9.049 -46.301 1.00 93.50 113 LEU A O 1
ATOM 848 N N . ASP A 1 114 ? 27.617 9.177 -46.687 1.00 90.81 114 ASP A N 1
ATOM 849 C CA . ASP A 1 114 ? 27.730 9.356 -48.126 1.00 90.81 114 ASP A CA 1
ATOM 850 C C . ASP A 1 114 ? 28.294 10.755 -48.455 1.00 90.81 114 ASP A C 1
ATOM 852 O O . ASP A 1 114 ? 27.761 11.785 -48.047 1.00 90.81 114 ASP A O 1
ATOM 856 N N . GLY A 1 115 ? 29.422 10.780 -49.158 1.00 88.88 115 GLY A N 1
ATOM 857 C CA . GLY A 1 115 ? 30.152 11.951 -49.642 1.00 88.88 115 GLY A CA 1
ATOM 858 C C . GLY A 1 115 ? 30.157 12.068 -51.170 1.00 88.88 115 GLY A C 1
ATOM 859 O O . GLY A 1 115 ? 30.973 12.806 -51.738 1.00 88.88 115 GLY A O 1
ATOM 860 N N . SER A 1 116 ? 29.286 11.318 -51.851 1.00 86.50 116 SER A N 1
ATOM 861 C CA . SER A 1 116 ? 29.158 11.285 -53.309 1.00 86.50 116 SER A CA 1
ATOM 862 C C . SER A 1 116 ? 28.693 12.628 -53.901 1.00 86.50 116 SER A C 1
ATOM 864 O O . SER A 1 116 ? 28.452 13.618 -53.206 1.00 86.50 116 SER A O 1
ATOM 866 N N . ASN A 1 117 ? 28.616 12.707 -55.235 1.00 84.50 117 ASN A N 1
ATOM 867 C CA . ASN A 1 117 ? 28.162 13.904 -55.958 1.00 84.50 117 ASN A CA 1
ATOM 868 C C . ASN A 1 117 ? 26.638 14.114 -55.989 1.00 84.50 117 ASN A C 1
ATOM 870 O O . ASN A 1 117 ? 26.199 15.127 -56.541 1.00 84.50 117 ASN A O 1
ATOM 874 N N . SER A 1 118 ? 25.836 13.202 -55.435 1.00 80.25 118 SER A N 1
ATOM 875 C CA . SER A 1 118 ? 24.387 13.382 -55.307 1.00 80.25 118 SER A CA 1
ATOM 876 C C . SER A 1 118 ? 24.021 14.238 -54.087 1.00 80.25 118 SER A C 1
ATOM 878 O O . SER A 1 118 ? 23.239 15.179 -54.268 1.00 80.25 118 SER A O 1
ATOM 880 N N . ILE A 1 119 ? 24.688 14.034 -52.939 1.00 83.19 119 ILE A N 1
ATOM 881 C CA . ILE A 1 119 ? 24.516 14.851 -51.726 1.00 83.19 119 ILE A CA 1
ATOM 882 C C . ILE A 1 119 ? 24.971 16.295 -51.966 1.00 83.19 119 ILE A C 1
ATOM 884 O O . ILE A 1 119 ? 26.163 16.617 -52.045 1.00 83.19 119 ILE A O 1
ATOM 888 N N . TYR A 1 120 ? 23.998 17.204 -52.058 1.00 80.81 120 TYR A N 1
ATOM 889 C CA . TYR A 1 120 ? 24.239 18.629 -52.240 1.00 80.81 120 TYR A CA 1
ATOM 890 C C . TYR A 1 120 ? 23.056 19.479 -51.741 1.00 80.81 120 TYR A C 1
ATOM 892 O O . TYR A 1 120 ? 21.964 19.375 -52.309 1.00 80.81 120 TYR A O 1
ATOM 900 N N . PRO A 1 121 ? 23.277 20.447 -50.830 1.00 88.06 121 PRO A N 1
ATOM 901 C CA . PRO A 1 121 ? 24.582 21.012 -50.477 1.00 88.06 121 PRO A CA 1
ATOM 902 C C . PRO A 1 121 ? 25.220 20.397 -49.216 1.00 88.06 121 PRO A C 1
ATOM 904 O O . PRO A 1 121 ? 24.570 20.230 -48.189 1.00 88.06 121 PRO A O 1
ATOM 907 N N . TRP A 1 122 ? 26.536 20.150 -49.270 1.00 88.94 122 TRP A N 1
ATOM 908 C CA . TRP A 1 122 ? 27.304 19.473 -48.206 1.00 88.94 122 TRP A CA 1
ATOM 909 C C . TRP A 1 122 ? 27.185 20.099 -46.811 1.00 88.94 122 TRP A C 1
ATOM 911 O O . TRP A 1 122 ? 27.217 19.388 -45.809 1.00 88.94 122 TRP A O 1
ATOM 921 N N . TYR A 1 123 ? 27.036 21.425 -46.729 1.00 88.94 123 TYR A N 1
ATOM 922 C CA . TYR A 1 123 ? 27.013 22.124 -45.443 1.00 88.94 123 TYR A CA 1
ATOM 923 C C . TYR A 1 123 ? 25.829 21.696 -44.553 1.00 88.94 123 TYR A C 1
ATOM 925 O O . TYR A 1 123 ? 25.920 21.818 -43.336 1.00 88.94 123 TYR A O 1
ATOM 933 N N . GLU A 1 124 ? 24.749 21.144 -45.120 1.00 88.69 124 GLU A N 1
ATOM 934 C CA . GLU A 1 124 ? 23.638 20.607 -44.322 1.00 88.69 124 GLU A CA 1
ATOM 935 C C . GLU A 1 124 ? 24.014 19.296 -43.613 1.00 88.69 124 GLU A C 1
ATOM 937 O O . GLU A 1 124 ? 23.595 19.079 -42.478 1.00 88.69 124 GLU A O 1
ATOM 942 N N . VAL A 1 125 ? 24.885 18.471 -44.210 1.00 89.06 125 VAL A N 1
ATOM 943 C CA . VAL A 1 125 ? 25.460 17.283 -43.550 1.00 89.06 125 VAL A CA 1
ATOM 944 C C . VAL A 1 125 ? 26.433 17.705 -42.444 1.00 89.06 125 VAL A C 1
ATOM 946 O O . VAL A 1 125 ? 26.398 17.147 -41.350 1.00 89.06 125 VAL A O 1
ATOM 949 N N . GLN A 1 126 ? 27.238 18.752 -42.672 1.00 90.19 126 GLN A N 1
ATOM 950 C CA . GLN A 1 126 ? 28.098 19.340 -41.631 1.00 90.19 126 GLN A CA 1
ATOM 951 C C . GLN A 1 126 ? 27.275 19.893 -40.449 1.00 90.19 126 GLN A C 1
ATOM 953 O O . GLN A 1 126 ? 27.655 19.716 -39.287 1.00 90.19 126 GLN A O 1
ATOM 958 N N . ASN A 1 127 ? 26.135 20.537 -40.733 1.00 89.44 127 ASN A N 1
ATOM 959 C CA . ASN A 1 127 ? 25.182 21.012 -39.726 1.00 89.44 127 ASN A CA 1
ATOM 960 C C . ASN A 1 127 ? 24.562 19.842 -38.951 1.00 89.44 127 ASN A C 1
ATOM 962 O O . ASN A 1 127 ? 24.608 19.848 -37.722 1.00 89.44 127 ASN A O 1
ATOM 966 N N . PHE A 1 128 ? 24.051 18.823 -39.651 1.00 90.75 128 PHE A N 1
ATOM 967 C CA . PHE A 1 128 ? 23.486 17.614 -39.050 1.00 90.75 128 PHE A CA 1
ATOM 968 C C . PHE A 1 128 ? 24.473 16.954 -38.082 1.00 90.75 128 PHE A C 1
ATOM 970 O O . PHE A 1 128 ? 24.136 16.749 -36.917 1.00 90.75 128 PHE A O 1
ATOM 977 N N . LEU A 1 129 ? 25.712 16.715 -38.530 1.00 91.12 129 LEU A N 1
ATOM 978 C CA . LEU A 1 129 ? 26.788 16.175 -37.697 1.00 91.12 129 LEU A CA 1
ATOM 979 C C . LEU A 1 129 ? 27.062 17.057 -36.480 1.00 91.12 129 LEU A C 1
ATOM 981 O O . LEU A 1 129 ? 27.065 16.569 -35.355 1.00 91.12 129 LEU A O 1
ATOM 985 N N . SER A 1 130 ? 27.248 18.362 -36.680 1.00 89.94 130 SER A N 1
ATOM 986 C CA . SER A 1 130 ? 27.490 19.298 -35.575 1.00 89.94 130 SER A CA 1
ATOM 987 C C . SER A 1 130 ? 26.368 19.255 -34.536 1.00 89.94 130 SER A C 1
ATOM 989 O O . SER A 1 130 ? 26.639 19.277 -33.337 1.00 89.94 130 SER A O 1
ATOM 991 N N . ASN A 1 131 ? 25.115 19.171 -34.988 1.00 88.19 131 ASN A N 1
ATOM 992 C CA . ASN A 1 131 ? 23.937 19.188 -34.132 1.00 88.19 131 ASN A CA 1
ATOM 993 C C . ASN A 1 131 ? 23.753 17.859 -33.385 1.00 88.19 131 ASN A C 1
ATOM 995 O O . ASN A 1 131 ? 23.548 17.887 -32.171 1.00 88.19 131 ASN A O 1
ATOM 999 N N . ILE A 1 132 ? 23.883 16.704 -34.049 1.00 87.56 132 ILE A N 1
ATOM 1000 C CA . ILE A 1 132 ? 23.748 15.395 -33.387 1.00 87.56 132 ILE A CA 1
ATOM 1001 C C . ILE A 1 132 ? 24.899 15.141 -32.408 1.00 87.56 132 ILE A C 1
ATOM 1003 O O . ILE A 1 132 ? 24.659 14.770 -31.261 1.00 87.56 132 ILE A O 1
ATOM 1007 N N . LEU A 1 133 ? 26.136 15.455 -32.804 1.00 89.75 133 LEU A N 1
ATOM 1008 C CA . LEU A 1 133 ? 27.315 15.280 -31.955 1.00 89.75 133 LEU A CA 1
ATOM 1009 C C . LEU A 1 133 ? 27.261 16.201 -30.729 1.00 89.75 133 LEU A C 1
ATOM 1011 O O . LEU A 1 133 ? 27.692 15.789 -29.659 1.00 89.75 133 LEU A O 1
ATOM 1015 N N . SER A 1 134 ? 26.654 17.393 -30.837 1.00 87.00 134 SER A N 1
ATOM 1016 C CA . SER A 1 134 ? 26.481 18.311 -29.696 1.00 87.00 134 SER A CA 1
ATOM 1017 C C . SER A 1 134 ? 25.585 17.778 -28.571 1.00 87.00 134 SER A C 1
ATOM 1019 O O . SER A 1 134 ? 25.645 18.299 -27.457 1.00 87.00 134 SER A O 1
ATOM 1021 N N . LYS A 1 135 ? 24.768 16.753 -28.845 1.00 80.25 135 LYS A N 1
ATOM 1022 C CA . LYS A 1 135 ? 23.898 16.108 -27.853 1.00 80.25 135 LYS A CA 1
ATOM 1023 C C . LYS A 1 135 ? 24.566 14.962 -27.106 1.00 80.25 135 LYS A C 1
ATOM 1025 O O . LYS A 1 135 ? 24.167 14.665 -25.985 1.00 80.25 135 LYS A O 1
ATOM 1030 N N . PHE A 1 136 ? 25.552 14.311 -27.714 1.00 82.19 136 PHE A N 1
ATOM 1031 C CA . PHE A 1 136 ? 26.246 13.184 -27.103 1.00 82.19 136 PHE A CA 1
ATOM 1032 C C . PHE A 1 136 ? 27.238 13.668 -26.040 1.00 82.19 136 PHE A C 1
ATOM 1034 O O . PHE A 1 136 ? 27.972 14.640 -26.245 1.00 82.19 136 PHE A O 1
ATOM 1041 N N . HIS A 1 137 ? 27.294 12.966 -24.906 1.00 79.31 137 HIS A N 1
ATOM 1042 C CA . HIS A 1 137 ? 28.307 13.198 -23.879 1.00 79.31 137 HIS A CA 1
ATOM 1043 C C . HIS A 1 137 ? 29.569 12.396 -24.223 1.00 79.31 137 HIS A C 1
ATOM 1045 O O . HIS A 1 137 ? 29.769 11.266 -23.771 1.00 79.31 137 HIS A O 1
ATOM 1051 N N . ILE A 1 138 ? 30.394 12.970 -25.099 1.00 85.19 138 ILE A N 1
ATOM 1052 C CA . ILE A 1 138 ? 31.585 12.315 -25.636 1.00 85.19 138 ILE A CA 1
ATOM 1053 C C . ILE A 1 138 ? 32.706 12.416 -24.603 1.00 85.19 138 ILE A C 1
ATOM 1055 O O . ILE A 1 138 ? 33.170 13.513 -24.287 1.00 85.19 138 ILE A O 1
ATOM 1059 N N . SER A 1 139 ? 33.131 11.266 -24.084 1.00 81.38 139 SER A N 1
ATOM 1060 C CA . SER A 1 139 ? 34.232 11.130 -23.133 1.00 81.38 139 SER A CA 1
ATOM 1061 C C . SER A 1 139 ? 34.818 9.709 -23.189 1.00 81.38 139 SER A C 1
ATOM 1063 O O . SER A 1 139 ? 34.100 8.756 -23.510 1.00 81.38 139 SER A O 1
ATOM 1065 N N . PRO A 1 140 ? 36.100 9.502 -22.823 1.00 80.31 140 PRO A N 1
ATOM 1066 C CA . PRO A 1 140 ? 36.701 8.164 -22.787 1.00 80.31 140 PRO A CA 1
ATOM 1067 C C . PRO A 1 140 ? 35.952 7.165 -21.886 1.00 80.31 140 PRO A C 1
ATOM 1069 O O . PRO A 1 140 ? 36.017 5.957 -22.120 1.00 80.31 140 PRO A O 1
ATOM 1072 N N . GLU A 1 141 ? 35.231 7.675 -20.884 1.00 73.94 141 GLU A N 1
ATOM 1073 C CA . GLU A 1 141 ? 34.507 6.910 -19.865 1.00 73.94 141 GLU A CA 1
ATOM 1074 C C . GLU A 1 141 ? 33.015 6.702 -20.193 1.00 73.94 141 GLU A C 1
ATOM 1076 O O . GLU A 1 141 ? 32.367 5.908 -19.520 1.00 73.94 141 GLU A O 1
ATOM 1081 N N . GLN A 1 142 ? 32.468 7.344 -21.236 1.00 75.50 142 GLN A N 1
ATOM 1082 C CA . GLN A 1 142 ? 31.065 7.185 -21.650 1.00 75.50 142 GLN A CA 1
ATOM 1083 C C . GLN A 1 142 ? 30.956 6.935 -23.162 1.00 75.50 142 GLN A C 1
ATOM 1085 O O . GLN A 1 142 ? 31.056 5.777 -23.582 1.00 75.50 142 GLN A O 1
ATOM 1090 N N . MET A 1 143 ? 30.802 7.971 -23.995 1.00 85.19 143 MET A N 1
ATOM 1091 C CA . MET A 1 143 ? 30.620 7.819 -25.447 1.00 85.19 143 MET A CA 1
ATOM 1092 C C . MET A 1 143 ? 31.890 8.129 -26.240 1.00 85.19 143 MET A C 1
ATOM 1094 O O . MET A 1 143 ? 32.545 9.142 -26.005 1.00 85.19 143 MET A O 1
ATOM 1098 N N . GLN A 1 144 ? 32.183 7.308 -27.244 1.00 90.88 144 GLN A N 1
ATOM 1099 C CA . GLN A 1 144 ? 33.202 7.571 -28.262 1.00 90.88 144 GLN A CA 1
ATOM 1100 C C . GLN A 1 144 ? 32.545 7.624 -29.641 1.00 90.88 144 GLN A C 1
ATOM 1102 O O . GLN A 1 144 ? 31.608 6.870 -29.900 1.00 90.88 144 GLN A O 1
ATOM 1107 N N . VAL A 1 145 ? 33.017 8.511 -30.527 1.00 93.69 145 VAL A N 1
ATOM 1108 C CA . VAL A 1 145 ? 32.415 8.695 -31.859 1.00 93.69 145 VAL A CA 1
ATOM 1109 C C . VAL A 1 145 ? 33.476 8.736 -32.958 1.00 93.69 145 VAL A C 1
ATOM 1111 O O . VAL A 1 145 ? 34.346 9.604 -32.950 1.00 93.69 145 VAL A O 1
ATOM 1114 N N . GLY A 1 146 ? 33.372 7.822 -33.922 1.00 94.69 146 GLY A N 1
ATOM 1115 C CA . GLY A 1 146 ? 34.133 7.817 -35.172 1.00 94.69 146 GLY A CA 1
ATOM 1116 C C . GLY A 1 146 ? 33.266 8.220 -36.368 1.00 94.69 146 GLY A C 1
ATOM 1117 O O . GLY A 1 146 ? 32.042 8.074 -36.341 1.00 94.69 146 GLY A O 1
ATOM 1118 N N . VAL A 1 147 ? 33.899 8.698 -37.439 1.00 95.88 147 VAL A N 1
ATOM 1119 C CA . VAL A 1 147 ? 33.215 9.045 -38.694 1.00 95.88 147 VAL A CA 1
ATOM 1120 C C . VAL A 1 147 ? 33.951 8.439 -39.884 1.00 95.88 147 VAL A C 1
ATOM 1122 O O . VAL A 1 147 ? 35.164 8.596 -40.035 1.00 95.88 147 VAL A O 1
ATOM 1125 N N . LEU A 1 148 ? 33.196 7.748 -40.736 1.00 95.38 148 LEU A N 1
ATOM 1126 C CA . LEU A 1 148 ? 33.643 7.168 -41.997 1.00 95.38 148 LEU A CA 1
ATOM 1127 C C . LEU A 1 148 ? 32.868 7.842 -43.133 1.00 95.38 148 LEU A C 1
ATOM 1129 O O . LEU A 1 148 ? 31.641 7.786 -43.150 1.00 95.38 148 LEU A O 1
ATOM 1133 N N . GLN A 1 149 ? 33.565 8.481 -44.071 1.00 94.25 149 GLN A N 1
ATOM 1134 C CA . GLN A 1 149 ? 32.960 9.076 -45.267 1.00 94.25 149 GLN A CA 1
ATOM 1135 C C . GLN A 1 149 ? 33.206 8.162 -46.473 1.00 94.25 149 GLN A C 1
ATOM 1137 O O . GLN A 1 149 ? 34.290 7.588 -46.589 1.00 94.25 149 GLN A O 1
ATOM 1142 N N . TYR A 1 150 ? 32.234 8.011 -47.374 1.00 91.69 150 TYR A N 1
ATOM 1143 C CA . TYR A 1 150 ? 32.360 7.130 -48.536 1.00 91.69 150 TYR A CA 1
ATOM 1144 C C . TYR A 1 150 ? 31.736 7.684 -49.822 1.00 91.69 150 TYR A C 1
ATOM 1146 O O . TYR A 1 150 ? 30.890 8.567 -49.798 1.00 91.69 150 TYR A O 1
ATOM 1154 N N . GLY A 1 151 ? 32.157 7.146 -50.961 1.00 87.06 151 GLY A N 1
ATOM 1155 C CA . GLY A 1 151 ? 31.612 7.429 -52.286 1.00 87.06 151 GLY A CA 1
ATOM 1156 C C . GLY A 1 151 ? 32.136 6.388 -53.268 1.00 87.06 151 GLY A C 1
ATOM 1157 O O . GLY A 1 151 ? 31.738 5.228 -53.209 1.00 87.06 151 GLY A O 1
ATOM 1158 N N . GLU A 1 152 ? 33.092 6.779 -54.112 1.00 83.88 152 GLU A N 1
ATOM 1159 C CA . GLU A 1 152 ? 33.867 5.853 -54.960 1.00 83.88 152 GLU A CA 1
ATOM 1160 C C . GLU A 1 152 ? 34.978 5.130 -54.163 1.00 83.88 152 GLU A C 1
ATOM 1162 O O . GLU A 1 152 ? 35.377 4.015 -54.497 1.00 83.88 152 GLU A O 1
ATOM 1167 N N . ILE A 1 153 ? 35.435 5.750 -53.071 1.00 86.06 153 ILE A N 1
ATOM 1168 C CA . ILE A 1 153 ? 36.319 5.185 -52.041 1.00 86.06 153 ILE A CA 1
ATOM 1169 C C . ILE A 1 153 ? 35.720 5.458 -50.654 1.00 86.06 153 ILE A C 1
ATOM 1171 O O . ILE A 1 153 ? 34.844 6.311 -50.525 1.00 86.06 153 ILE A O 1
ATOM 1175 N N . SER A 1 154 ? 36.199 4.764 -49.622 1.00 91.00 154 SER A N 1
ATOM 1176 C CA . SER A 1 154 ? 35.807 4.982 -48.222 1.00 91.00 154 SER A CA 1
ATOM 1177 C C . SER A 1 154 ? 37.023 5.403 -47.398 1.00 91.00 154 SER A C 1
ATOM 1179 O O . SER A 1 154 ? 38.096 4.815 -47.546 1.00 91.00 154 SER A O 1
ATOM 1181 N N . ILE A 1 155 ? 36.866 6.403 -46.527 1.00 92.31 155 ILE A N 1
ATOM 1182 C CA . ILE A 1 155 ? 37.910 6.863 -45.603 1.00 92.31 155 ILE A CA 1
ATOM 1183 C C . ILE A 1 155 ? 37.374 7.025 -44.182 1.00 92.31 155 ILE A C 1
ATOM 1185 O O . ILE A 1 155 ? 36.222 7.397 -43.972 1.00 92.31 155 ILE A O 1
ATOM 1189 N N . HIS A 1 156 ? 38.242 6.820 -43.194 1.00 92.56 156 HIS A N 1
ATOM 1190 C CA . HIS A 1 156 ? 37.982 7.264 -41.828 1.00 92.56 156 HIS A CA 1
ATOM 1191 C C . HIS A 1 156 ? 38.414 8.724 -41.704 1.00 92.56 156 HIS A C 1
ATOM 1193 O O . HIS A 1 156 ? 39.601 9.023 -41.819 1.00 92.56 156 HIS A O 1
ATOM 1199 N N . GLU A 1 157 ? 37.453 9.609 -41.463 1.00 93.81 157 GLU A N 1
ATOM 1200 C CA . GLU A 1 157 ? 37.698 11.024 -41.162 1.00 93.81 157 GLU A CA 1
ATOM 1201 C C . GLU A 1 157 ? 38.308 11.153 -39.763 1.00 93.81 157 GLU A C 1
ATOM 1203 O O . GLU A 1 157 ? 39.268 11.892 -39.557 1.00 93.81 157 GLU A O 1
ATOM 1208 N N . TRP A 1 158 ? 37.800 10.351 -38.819 1.00 94.94 158 TRP A N 1
ATOM 1209 C CA . TRP A 1 158 ? 38.445 10.062 -37.540 1.00 94.94 158 TRP A CA 1
ATOM 1210 C C . TRP A 1 158 ? 37.923 8.759 -36.919 1.00 94.94 158 TRP A C 1
ATOM 1212 O O . TRP A 1 158 ? 36.860 8.236 -37.266 1.00 94.94 158 TRP A O 1
ATOM 1222 N N . SER A 1 159 ? 38.697 8.233 -35.978 1.00 94.81 159 SER A N 1
ATOM 1223 C CA . SER A 1 159 ? 38.466 6.990 -35.240 1.00 94.81 159 SER A CA 1
ATOM 1224 C C . SER A 1 159 ? 37.901 7.268 -33.839 1.00 94.81 159 SER A C 1
ATOM 1226 O O . SER A 1 159 ? 38.034 8.374 -33.318 1.00 94.81 159 SER A O 1
ATOM 1228 N N . LEU A 1 160 ? 37.329 6.248 -33.188 1.00 92.75 160 LEU A N 1
ATOM 1229 C CA . LEU A 1 160 ? 36.679 6.347 -31.866 1.00 92.75 160 LEU A CA 1
ATOM 1230 C C . LEU A 1 160 ? 37.578 6.950 -30.765 1.00 92.75 160 LEU A C 1
ATOM 1232 O O . LEU A 1 160 ? 37.091 7.638 -29.872 1.00 92.75 160 LEU A O 1
ATOM 1236 N N . LYS A 1 161 ? 38.895 6.724 -30.848 1.00 90.69 161 LYS A N 1
ATOM 1237 C CA . LYS A 1 161 ? 39.901 7.220 -29.888 1.00 90.69 161 LYS A CA 1
ATOM 1238 C C . LYS A 1 161 ? 40.440 8.633 -30.159 1.00 90.69 161 LYS A C 1
ATOM 1240 O O . LYS A 1 161 ? 41.193 9.143 -29.329 1.00 90.69 161 LYS A O 1
ATOM 1245 N N . ASP A 1 162 ? 40.155 9.218 -31.324 1.00 90.94 162 ASP A N 1
ATOM 1246 C CA . ASP A 1 162 ? 40.906 10.383 -31.821 1.00 90.94 162 ASP A CA 1
ATOM 1247 C C . ASP A 1 162 ? 40.463 11.703 -31.154 1.00 90.94 162 ASP A C 1
ATOM 1249 O O . ASP A 1 162 ? 41.237 12.658 -31.099 1.00 90.94 162 ASP A O 1
ATOM 1253 N N . TYR A 1 163 ? 39.261 11.729 -30.567 1.00 91.31 163 TYR A N 1
ATOM 1254 C CA . TYR A 1 163 ? 38.721 12.852 -29.799 1.00 91.31 163 TYR A CA 1
ATOM 1255 C C . TYR A 1 163 ? 38.147 12.394 -28.453 1.00 91.31 163 TYR A C 1
ATOM 1257 O O . TYR A 1 163 ? 37.634 11.285 -28.328 1.00 91.31 163 TYR A O 1
ATOM 1265 N N . GLN A 1 164 ? 38.227 13.259 -27.436 1.00 85.38 164 GLN A N 1
ATOM 1266 C CA . GLN A 1 164 ? 37.882 12.918 -26.045 1.00 85.38 164 GLN A CA 1
ATOM 1267 C C . GLN A 1 164 ? 36.868 13.872 -25.396 1.00 85.38 164 GLN A C 1
ATOM 1269 O O . GLN A 1 164 ? 36.554 13.704 -24.220 1.00 85.38 164 GLN A O 1
ATOM 1274 N N . SER A 1 165 ? 36.358 14.865 -26.133 1.00 88.50 165 SER A N 1
ATOM 1275 C CA . SER A 1 165 ? 35.315 15.776 -25.655 1.00 88.50 165 SER A CA 1
ATOM 1276 C C . SER A 1 165 ? 34.302 16.110 -26.753 1.00 88.50 165 SER A C 1
ATOM 1278 O O . SER A 1 165 ? 34.640 16.157 -27.940 1.00 88.50 165 SER A O 1
ATOM 1280 N N . THR A 1 166 ? 33.062 16.408 -26.355 1.00 88.19 166 THR A N 1
ATOM 1281 C CA . THR A 1 166 ? 32.002 16.850 -27.278 1.00 88.19 166 THR A CA 1
ATOM 1282 C C . THR A 1 166 ? 32.391 18.115 -28.047 1.00 88.19 166 THR A C 1
ATOM 1284 O O . THR A 1 166 ? 32.042 18.255 -29.218 1.00 88.19 166 THR A O 1
ATOM 1287 N N . GLN A 1 167 ? 33.138 19.034 -27.425 1.00 89.38 167 GLN A N 1
ATOM 1288 C CA . GLN A 1 167 ? 33.535 20.287 -28.067 1.00 89.38 167 GLN A CA 1
ATOM 1289 C C . GLN A 1 167 ? 34.500 20.046 -29.238 1.00 89.38 167 GLN A C 1
ATOM 1291 O O . GLN A 1 167 ? 34.283 20.603 -30.316 1.00 89.38 167 GLN A O 1
ATOM 1296 N N . ASP A 1 168 ? 35.509 19.190 -29.052 1.00 89.69 168 ASP A N 1
ATOM 1297 C CA . ASP A 1 168 ? 36.521 18.912 -30.081 1.00 89.69 168 ASP A CA 1
ATOM 1298 C C . ASP A 1 168 ? 35.904 18.198 -31.295 1.00 89.69 168 ASP A C 1
ATOM 1300 O O . ASP A 1 168 ? 36.171 18.561 -32.441 1.00 89.69 168 ASP A O 1
ATOM 1304 N N . VAL A 1 169 ? 35.009 17.232 -31.051 1.00 90.69 169 VAL A N 1
ATOM 1305 C CA . VAL A 1 169 ? 34.294 16.496 -32.109 1.00 90.69 169 VAL A CA 1
ATOM 1306 C C . VAL A 1 169 ? 33.359 17.410 -32.907 1.00 90.69 169 VAL A C 1
ATOM 1308 O O . VAL A 1 169 ? 33.303 17.325 -34.134 1.00 90.69 169 VAL A O 1
ATOM 1311 N N . VAL A 1 170 ? 32.647 18.326 -32.242 1.00 91.88 170 VAL A N 1
ATOM 1312 C CA . VAL A 1 170 ? 31.771 19.301 -32.915 1.00 91.88 170 VAL A CA 1
ATOM 1313 C C . VAL A 1 170 ? 32.575 20.337 -33.714 1.00 91.88 170 VAL A C 1
ATOM 1315 O O . VAL A 1 170 ? 32.080 20.853 -34.718 1.00 91.88 170 VAL A O 1
ATOM 1318 N N . GLU A 1 171 ? 33.809 20.658 -33.316 1.00 90.88 171 GLU A N 1
ATOM 1319 C CA . GLU A 1 171 ? 34.705 21.504 -34.116 1.00 90.88 171 GLU A CA 1
ATOM 1320 C C . GLU A 1 171 ? 35.287 20.749 -35.324 1.00 90.88 171 GLU A C 1
ATOM 1322 O O . GLU A 1 171 ? 35.318 21.299 -36.427 1.00 90.88 171 GLU A O 1
ATOM 1327 N N . ALA A 1 172 ? 35.651 19.473 -35.163 1.00 91.25 172 ALA A N 1
ATOM 1328 C CA . ALA A 1 172 ? 36.081 18.605 -36.260 1.00 91.25 172 ALA A CA 1
ATOM 1329 C C . ALA A 1 172 ? 34.986 18.433 -37.331 1.00 91.25 172 ALA A C 1
ATOM 1331 O O . ALA A 1 172 ? 35.236 18.647 -38.519 1.00 91.25 172 ALA A O 1
ATOM 1332 N N . ALA A 1 173 ? 33.747 18.154 -36.912 1.00 91.38 173 ALA A N 1
ATOM 1333 C CA . ALA A 1 173 ? 32.600 17.966 -37.801 1.00 91.38 173 ALA A CA 1
ATOM 1334 C C . ALA A 1 173 ? 32.298 19.178 -38.703 1.00 91.38 173 ALA A C 1
ATOM 1336 O O . ALA A 1 173 ? 31.882 19.007 -39.848 1.00 91.38 173 ALA A O 1
ATOM 1337 N N . LYS A 1 174 ? 32.556 20.408 -38.239 1.00 89.94 174 LYS A N 1
ATOM 1338 C CA . LYS A 1 174 ? 32.378 21.635 -39.044 1.00 89.94 174 LYS A CA 1
ATOM 1339 C C . LYS A 1 174 ? 33.404 21.780 -40.165 1.00 89.94 174 LYS A C 1
ATOM 1341 O O . LYS A 1 174 ? 33.146 22.485 -41.138 1.00 89.94 174 LYS A O 1
ATOM 1346 N N . ASN A 1 175 ? 34.558 21.132 -40.028 1.00 89.00 175 ASN A N 1
ATOM 1347 C CA . ASN A 1 175 ? 35.677 21.230 -40.963 1.00 89.00 175 ASN A CA 1
ATOM 1348 C C . ASN A 1 175 ? 35.747 20.048 -41.951 1.00 89.00 175 ASN A C 1
ATOM 1350 O O . ASN A 1 175 ? 36.605 20.050 -42.832 1.00 89.00 175 ASN A O 1
ATOM 1354 N N . ILE A 1 176 ? 34.848 19.062 -41.835 1.00 89.69 176 ILE A N 1
ATOM 1355 C CA . ILE A 1 176 ? 34.838 17.847 -42.663 1.00 89.69 176 ILE A CA 1
ATOM 1356 C C . ILE A 1 176 ? 34.530 18.185 -44.134 1.00 89.69 176 ILE A C 1
ATOM 1358 O O . ILE A 1 176 ? 33.503 18.797 -44.448 1.00 89.69 176 ILE A O 1
ATOM 1362 N N . SER A 1 177 ? 35.427 17.833 -45.057 1.00 87.50 177 SER A N 1
ATOM 1363 C CA . SER A 1 177 ? 35.273 18.132 -46.488 1.00 87.50 177 SER A CA 1
ATOM 1364 C C . SER A 1 177 ? 34.624 16.975 -47.237 1.00 87.50 177 SER A C 1
ATOM 1366 O O . SER A 1 177 ? 34.971 15.822 -47.000 1.00 87.50 177 SER A O 1
ATOM 1368 N N . ARG A 1 178 ? 33.739 17.272 -48.191 1.00 88.75 178 ARG A N 1
ATOM 1369 C CA . ARG A 1 178 ? 33.138 16.250 -49.056 1.00 88.75 178 ARG A CA 1
ATOM 1370 C C . ARG A 1 178 ? 34.201 15.541 -49.908 1.00 88.75 178 ARG A C 1
ATOM 1372 O O . ARG A 1 178 ? 35.013 16.216 -50.535 1.00 88.75 178 ARG A O 1
ATOM 1379 N N . GLN A 1 179 ? 34.154 14.211 -49.952 1.00 80.88 179 GLN A N 1
ATOM 1380 C CA . GLN A 1 179 ? 35.041 13.341 -50.740 1.00 80.88 179 GLN A CA 1
ATOM 1381 C C . GLN A 1 179 ? 34.948 13.611 -52.250 1.00 80.88 179 GLN A C 1
ATOM 1383 O O . GLN A 1 179 ? 35.971 13.687 -52.926 1.00 80.88 179 GLN A O 1
ATOM 1388 N N . GLU A 1 180 ? 33.720 13.789 -52.750 1.00 77.94 180 GLU A N 1
ATOM 1389 C CA . GLU A 1 180 ? 33.364 13.775 -54.174 1.00 77.94 180 GLU A CA 1
ATOM 1390 C C . GLU A 1 180 ? 33.586 12.396 -54.840 1.00 77.94 180 GLU A C 1
ATOM 1392 O O . GLU A 1 180 ? 34.523 11.664 -54.541 1.00 77.94 180 GLU A O 1
ATOM 1397 N N . GLY A 1 181 ? 32.705 11.998 -55.764 1.00 76.38 181 GLY A N 1
ATOM 1398 C CA . GLY A 1 181 ? 32.782 10.669 -56.392 1.00 76.38 181 GLY A CA 1
ATOM 1399 C C . GLY A 1 181 ? 31.691 10.430 -57.429 1.00 76.38 181 GLY A C 1
ATOM 1400 O O . GLY A 1 181 ? 30.689 11.152 -57.456 1.00 76.38 181 GLY A O 1
ATOM 1401 N N . ARG A 1 182 ? 31.892 9.465 -58.335 1.00 74.88 182 ARG A N 1
ATOM 1402 C CA . ARG A 1 182 ? 30.890 9.113 -59.365 1.00 74.88 182 ARG A CA 1
ATOM 1403 C C . ARG A 1 182 ? 30.004 7.926 -59.004 1.00 74.88 182 ARG A C 1
ATOM 1405 O O . ARG A 1 182 ? 28.993 7.736 -59.672 1.00 74.88 182 ARG A O 1
ATOM 1412 N N . GLU A 1 183 ? 30.388 7.175 -57.984 1.00 81.75 183 GLU A N 1
ATOM 1413 C CA . GLU A 1 183 ? 29.694 5.998 -57.470 1.00 81.75 183 GLU A CA 1
ATOM 1414 C C . GLU A 1 183 ? 29.365 6.205 -55.985 1.00 81.75 183 GLU A C 1
ATOM 1416 O O . GLU A 1 183 ? 29.992 7.035 -55.317 1.00 81.75 183 GLU A O 1
ATOM 1421 N N . THR A 1 184 ? 28.409 5.423 -55.485 1.00 85.88 184 THR A N 1
ATOM 1422 C CA . THR A 1 184 ? 28.020 5.360 -54.071 1.00 85.88 184 THR A CA 1
ATOM 1423 C C . THR A 1 184 ? 28.166 3.909 -53.616 1.00 85.88 184 THR A C 1
ATOM 1425 O O . THR A 1 184 ? 27.320 3.076 -53.937 1.00 85.88 184 THR A O 1
ATOM 1428 N N . ARG A 1 185 ? 29.285 3.585 -52.952 1.00 90.69 185 ARG A N 1
ATOM 1429 C CA . ARG A 1 185 ? 29.640 2.218 -52.522 1.00 90.69 185 ARG A CA 1
ATOM 1430 C C . ARG A 1 185 ? 29.264 1.946 -51.064 1.00 90.69 185 ARG A C 1
ATOM 1432 O O . ARG A 1 185 ? 30.111 1.983 -50.166 1.00 90.69 185 ARG A O 1
ATOM 1439 N N . THR A 1 186 ? 27.969 1.769 -50.824 1.00 91.75 186 THR A N 1
ATOM 1440 C CA . THR A 1 186 ? 27.379 1.656 -49.484 1.00 91.75 186 THR A CA 1
ATOM 1441 C C . THR A 1 186 ? 27.682 0.311 -48.828 1.00 91.75 186 THR A C 1
ATOM 1443 O O . THR A 1 186 ? 27.989 0.287 -47.634 1.00 91.75 186 THR A O 1
ATOM 1446 N N . ALA A 1 187 ? 27.671 -0.797 -49.578 1.00 91.88 187 ALA A N 1
ATOM 1447 C CA . ALA A 1 187 ? 27.974 -2.121 -49.028 1.00 91.88 187 ALA A CA 1
ATOM 1448 C C . ALA A 1 187 ? 29.417 -2.198 -48.511 1.00 91.88 187 ALA A C 1
ATOM 1450 O O . ALA A 1 187 ? 29.657 -2.584 -47.362 1.00 91.88 187 ALA A O 1
ATOM 1451 N N . TYR A 1 188 ? 30.372 -1.730 -49.318 1.00 92.94 188 TYR A N 1
ATOM 1452 C CA . TYR A 1 188 ? 31.782 -1.667 -48.946 1.00 92.94 188 TYR A CA 1
ATOM 1453 C C . TYR A 1 188 ? 32.027 -0.755 -47.732 1.00 92.94 188 TYR A C 1
ATOM 1455 O O . TYR A 1 188 ? 32.799 -1.106 -46.834 1.00 92.94 188 TYR A O 1
ATOM 1463 N N . ALA A 1 189 ? 31.331 0.385 -47.652 1.00 93.62 189 ALA A N 1
ATOM 1464 C CA . ALA A 1 189 ? 31.427 1.309 -46.522 1.00 93.62 189 ALA A CA 1
ATOM 1465 C C . ALA A 1 189 ? 30.890 0.709 -45.209 1.00 93.62 189 ALA A C 1
ATOM 1467 O O . ALA A 1 189 ? 31.530 0.852 -44.165 1.00 93.62 189 ALA A O 1
ATOM 1468 N N . ILE A 1 190 ? 29.756 -0.003 -45.254 1.00 95.31 190 ILE A N 1
ATOM 1469 C CA . ILE A 1 190 ? 29.193 -0.725 -44.100 1.00 95.31 190 ILE A CA 1
ATOM 1470 C C . ILE A 1 190 ? 30.147 -1.839 -43.654 1.00 95.31 190 ILE A C 1
ATOM 1472 O O . ILE A 1 190 ? 30.477 -1.927 -42.468 1.00 95.31 190 ILE A O 1
ATOM 1476 N N . HIS A 1 191 ? 30.660 -2.639 -44.594 1.00 94.69 191 HIS A N 1
ATOM 1477 C CA . HIS A 1 191 ? 31.626 -3.697 -44.297 1.00 94.69 191 HIS A CA 1
ATOM 1478 C C . HIS A 1 191 ? 32.902 -3.137 -43.644 1.00 94.69 191 HIS A C 1
ATOM 1480 O O . HIS A 1 191 ? 33.353 -3.658 -42.622 1.00 94.69 191 HIS A O 1
ATOM 1486 N N . MET A 1 192 ? 33.472 -2.047 -44.171 1.00 94.62 192 MET A N 1
ATOM 1487 C CA . MET A 1 192 ? 34.638 -1.373 -43.579 1.00 94.62 192 MET A CA 1
ATOM 1488 C C . MET A 1 192 ? 34.332 -0.790 -42.194 1.00 94.62 192 MET A C 1
ATOM 1490 O O . MET A 1 192 ? 35.158 -0.877 -41.286 1.00 94.62 192 MET A O 1
ATOM 1494 N N . ALA A 1 193 ? 33.137 -0.240 -41.976 1.00 94.81 193 ALA A N 1
ATOM 1495 C CA . ALA A 1 193 ? 32.747 0.238 -40.657 1.00 94.81 193 ALA A CA 1
ATOM 1496 C C . ALA A 1 193 ? 32.660 -0.918 -39.637 1.00 94.81 193 ALA A C 1
ATOM 1498 O O . ALA A 1 193 ? 33.211 -0.815 -38.539 1.00 94.81 193 ALA A O 1
ATOM 1499 N N . CYS A 1 194 ? 32.062 -2.052 -40.012 1.00 93.75 194 CYS A N 1
ATOM 1500 C CA . CYS A 1 194 ? 31.959 -3.230 -39.146 1.00 93.75 194 CYS A CA 1
ATOM 1501 C C . CYS A 1 194 ? 33.303 -3.946 -38.924 1.00 93.75 194 CYS A C 1
ATOM 1503 O O . CYS A 1 194 ? 33.576 -4.392 -37.805 1.00 93.75 194 CYS A O 1
ATOM 1505 N N . THR A 1 195 ? 34.176 -4.015 -39.935 1.00 92.75 195 THR A N 1
ATOM 1506 C CA . THR A 1 195 ? 35.484 -4.682 -39.823 1.00 92.75 195 THR A CA 1
ATOM 1507 C C . THR A 1 195 ? 36.577 -3.805 -39.210 1.00 92.75 195 THR A C 1
ATOM 1509 O O . THR A 1 195 ? 37.263 -4.272 -38.297 1.00 92.75 195 THR A O 1
ATOM 1512 N N . GLU A 1 196 ? 36.707 -2.547 -39.647 1.00 94.25 196 GLU A N 1
ATOM 1513 C CA . GLU A 1 196 ? 37.771 -1.620 -39.240 1.00 94.25 196 GLU A CA 1
ATOM 1514 C C . GLU A 1 196 ? 37.335 -0.552 -38.231 1.00 94.25 196 GLU A C 1
ATOM 1516 O O . GLU A 1 196 ? 38.051 -0.343 -37.249 1.00 94.25 196 GLU A O 1
ATOM 1521 N N . ALA A 1 197 ? 36.214 0.157 -38.434 1.00 92.75 197 ALA A N 1
ATOM 1522 C CA . ALA A 1 197 ? 35.855 1.287 -37.555 1.00 92.75 197 ALA A CA 1
ATOM 1523 C C . ALA A 1 197 ? 35.587 0.825 -36.114 1.00 92.75 197 ALA A C 1
ATOM 1525 O O . ALA A 1 197 ? 36.069 1.448 -35.170 1.00 92.75 197 ALA A O 1
ATOM 1526 N N . PHE A 1 198 ? 34.917 -0.320 -35.962 1.00 93.88 198 PHE A N 1
ATOM 1527 C CA . PHE A 1 198 ? 34.699 -1.003 -34.683 1.00 93.88 198 PHE A CA 1
ATOM 1528 C C . PHE A 1 198 ? 35.847 -1.945 -34.260 1.00 93.88 198 PHE A C 1
ATOM 1530 O O . PHE A 1 198 ? 35.632 -2.886 -33.492 1.00 93.88 198 PHE A O 1
ATOM 1537 N N . SER A 1 199 ? 37.074 -1.718 -34.744 1.00 93.00 199 SER A N 1
ATOM 1538 C CA . SER A 1 199 ? 38.266 -2.450 -34.291 1.00 93.00 199 SER A CA 1
ATOM 1539 C C . SER A 1 199 ? 38.903 -1.815 -33.049 1.00 93.00 199 SER A C 1
ATOM 1541 O O . SER A 1 199 ? 38.920 -0.591 -32.883 1.00 93.00 199 SER A O 1
ATOM 1543 N N . ALA A 1 200 ? 39.514 -2.646 -32.200 1.00 89.56 200 ALA A N 1
ATOM 1544 C CA . ALA A 1 200 ? 40.280 -2.179 -31.042 1.00 89.56 200 ALA A CA 1
ATOM 1545 C C . ALA A 1 200 ? 41.456 -1.265 -31.448 1.00 89.56 200 ALA A C 1
ATOM 1547 O O . ALA A 1 200 ? 41.789 -0.319 -30.736 1.00 89.56 200 ALA A O 1
ATOM 1548 N N . GLU A 1 201 ? 42.048 -1.479 -32.630 1.00 90.31 201 GLU A N 1
ATOM 1549 C CA . GLU A 1 201 ? 43.112 -0.620 -33.168 1.00 90.31 201 GLU A CA 1
ATOM 1550 C C . GLU A 1 201 ? 42.631 0.814 -33.439 1.00 90.31 201 GLU A C 1
ATOM 1552 O O . GLU A 1 201 ? 43.392 1.768 -33.244 1.00 90.31 201 GLU A O 1
ATOM 1557 N N . ARG A 1 202 ? 41.361 0.988 -33.829 1.00 91.38 202 ARG A N 1
ATOM 1558 C CA . ARG A 1 202 ? 40.705 2.293 -34.030 1.00 91.38 202 ARG A CA 1
ATOM 1559 C C . ARG A 1 202 ? 40.014 2.846 -32.775 1.00 91.38 202 ARG A C 1
ATOM 1561 O O . ARG A 1 202 ? 39.483 3.954 -32.817 1.00 91.38 202 ARG A O 1
ATOM 1568 N N . GLY A 1 203 ? 40.120 2.149 -31.645 1.00 88.38 203 GLY A N 1
ATOM 1569 C CA . GLY A 1 203 ? 39.659 2.618 -30.337 1.00 88.38 203 GLY A CA 1
ATOM 1570 C C . GLY A 1 203 ? 38.410 1.934 -29.797 1.00 88.38 203 GLY A C 1
ATOM 1571 O O . GLY A 1 203 ? 38.034 2.245 -28.674 1.00 88.38 203 GLY A O 1
ATOM 1572 N N . ALA A 1 204 ? 37.795 1.009 -30.542 1.00 89.56 204 ALA A N 1
ATOM 1573 C CA . ALA A 1 204 ? 36.589 0.333 -30.076 1.00 89.56 204 ALA A CA 1
ATOM 1574 C C . ALA A 1 204 ? 36.839 -0.441 -28.774 1.00 89.56 204 ALA A C 1
ATOM 1576 O O . ALA A 1 204 ? 37.834 -1.162 -28.638 1.00 89.56 204 ALA A O 1
ATOM 1577 N N . ARG A 1 205 ? 35.924 -0.283 -27.821 1.00 88.00 205 ARG A N 1
ATOM 1578 C CA . ARG A 1 205 ? 36.022 -0.798 -26.457 1.00 88.00 205 ARG A CA 1
ATOM 1579 C C . ARG A 1 205 ? 35.304 -2.139 -26.345 1.00 88.00 205 ARG A C 1
ATOM 1581 O O . ARG A 1 205 ? 34.211 -2.338 -26.876 1.00 88.00 205 ARG A O 1
ATOM 1588 N N . ASP A 1 206 ? 35.931 -3.077 -25.643 1.00 79.06 206 ASP A N 1
ATOM 1589 C CA . ASP A 1 206 ? 35.321 -4.379 -25.388 1.00 79.06 206 ASP A CA 1
ATOM 1590 C C . ASP A 1 206 ? 34.187 -4.237 -24.358 1.00 79.06 206 ASP A C 1
ATOM 1592 O O . ASP A 1 206 ? 34.333 -3.532 -23.359 1.00 79.06 206 ASP A O 1
ATOM 1596 N N . GLY A 1 207 ? 33.037 -4.853 -24.634 1.00 73.12 207 GLY A N 1
ATOM 1597 C CA . GLY A 1 207 ? 31.810 -4.677 -23.846 1.00 73.12 207 GLY A CA 1
ATOM 1598 C C . GLY A 1 207 ? 31.049 -3.353 -24.041 1.00 73.12 207 GLY A C 1
ATOM 1599 O O . GLY A 1 207 ? 30.065 -3.138 -23.339 1.00 73.12 207 GLY A O 1
ATOM 1600 N N . ALA A 1 208 ? 31.450 -2.474 -24.970 1.00 80.50 208 ALA A N 1
ATOM 1601 C CA . ALA A 1 208 ? 30.669 -1.284 -25.326 1.00 80.50 208 ALA A CA 1
ATOM 1602 C C . ALA A 1 208 ? 29.532 -1.603 -26.317 1.00 80.50 208 ALA A C 1
ATOM 1604 O O . ALA A 1 208 ? 29.691 -2.436 -27.215 1.00 80.50 208 ALA A O 1
ATOM 1605 N N . THR A 1 209 ? 28.401 -0.899 -26.203 1.00 82.75 209 THR A N 1
ATOM 1606 C CA . THR A 1 209 ? 27.304 -0.957 -27.182 1.00 82.75 209 THR A CA 1
ATOM 1607 C C . THR A 1 209 ? 27.743 -0.264 -28.470 1.00 82.75 209 THR A C 1
ATOM 1609 O O . THR A 1 209 ? 28.095 0.915 -28.458 1.00 82.75 209 THR A O 1
ATOM 1612 N N . LYS A 1 210 ? 27.726 -0.995 -29.589 1.00 89.31 210 LYS A N 1
ATOM 1613 C CA . LYS A 1 210 ? 28.204 -0.517 -30.895 1.00 89.31 210 LYS A CA 1
ATOM 1614 C C . LYS A 1 210 ? 27.035 -0.055 -31.754 1.00 89.31 210 LYS A C 1
ATOM 1616 O O . LYS A 1 210 ? 26.170 -0.861 -32.098 1.00 89.31 210 LYS A O 1
ATOM 1621 N N . VAL A 1 211 ? 27.025 1.223 -32.123 1.00 91.44 211 VAL A N 1
ATOM 1622 C CA . VAL A 1 211 ? 25.941 1.848 -32.893 1.00 91.44 211 VAL A CA 1
ATOM 1623 C C . VAL A 1 211 ? 26.488 2.459 -34.180 1.00 91.44 211 VAL A C 1
ATOM 1625 O O . VAL A 1 211 ? 27.311 3.369 -34.158 1.00 91.44 211 VAL A O 1
ATOM 1628 N N . MET A 1 212 ? 26.013 1.977 -35.319 1.00 94.31 212 MET A N 1
ATOM 1629 C CA . MET A 1 212 ? 26.262 2.548 -36.635 1.00 94.31 212 MET A CA 1
ATOM 1630 C C . MET A 1 212 ? 25.105 3.463 -37.048 1.00 94.31 212 MET A C 1
ATOM 1632 O O . MET A 1 212 ? 23.939 3.106 -36.880 1.00 94.31 212 MET A O 1
ATOM 1636 N N . ILE A 1 213 ? 25.423 4.616 -37.634 1.00 94.75 213 ILE A N 1
ATOM 1637 C CA . ILE A 1 213 ? 24.442 5.526 -38.242 1.00 94.75 213 ILE A CA 1
ATOM 1638 C C . ILE A 1 213 ? 24.815 5.714 -39.715 1.00 94.75 213 ILE A C 1
ATOM 1640 O O . ILE A 1 213 ? 25.781 6.409 -40.014 1.00 94.75 213 ILE A O 1
ATOM 1644 N N . VAL A 1 214 ? 24.072 5.089 -40.627 1.00 94.88 214 VAL A N 1
ATOM 1645 C CA . VAL A 1 214 ? 24.282 5.176 -42.081 1.00 94.88 214 VAL A CA 1
ATOM 1646 C C . VAL A 1 214 ? 23.431 6.306 -42.659 1.00 94.88 214 VAL A C 1
ATOM 1648 O O . VAL A 1 214 ? 22.223 6.345 -42.432 1.00 94.88 214 VAL A O 1
ATOM 1651 N N . VAL A 1 215 ? 24.041 7.211 -43.427 1.00 93.88 215 VAL A N 1
ATOM 1652 C CA . VAL A 1 215 ? 23.367 8.342 -44.090 1.00 93.88 215 VAL A CA 1
ATOM 1653 C C . VAL A 1 215 ? 23.714 8.339 -45.575 1.00 93.88 215 VAL A C 1
ATOM 1655 O O . VAL A 1 215 ? 24.895 8.348 -45.917 1.00 93.88 215 VAL A O 1
ATOM 1658 N N . THR A 1 216 ? 22.706 8.326 -46.451 1.00 91.56 216 THR A N 1
ATOM 1659 C CA . THR A 1 216 ? 22.886 8.286 -47.917 1.00 91.56 216 THR A CA 1
ATOM 1660 C C . THR A 1 216 ? 21.688 8.859 -48.673 1.00 91.56 216 THR A C 1
ATOM 1662 O O . THR A 1 216 ? 20.593 8.951 -48.114 1.00 91.56 216 THR A O 1
ATOM 1665 N N . ASP A 1 217 ? 21.891 9.271 -49.929 1.00 85.69 217 ASP A N 1
ATOM 1666 C CA . ASP A 1 217 ? 20.862 9.841 -50.812 1.00 85.69 217 ASP A CA 1
ATOM 1667 C C . ASP A 1 217 ? 20.643 9.083 -52.138 1.00 85.69 217 ASP A C 1
ATOM 1669 O O . ASP A 1 217 ? 19.860 9.539 -52.980 1.00 85.69 217 ASP A O 1
ATOM 1673 N N . GLY A 1 218 ? 21.308 7.938 -52.331 1.00 83.62 218 GLY A N 1
ATOM 1674 C CA . GLY A 1 218 ? 21.306 7.173 -53.580 1.00 83.62 218 GLY A CA 1
ATOM 1675 C C . GLY A 1 218 ? 21.439 5.663 -53.374 1.00 83.62 218 GLY A C 1
ATOM 1676 O O . GLY A 1 218 ? 21.946 5.214 -52.355 1.00 83.62 218 GLY A O 1
ATOM 1677 N N . GLU A 1 219 ? 20.977 4.884 -54.356 1.00 85.81 219 GLU A N 1
ATOM 1678 C CA . GLU A 1 219 ? 21.108 3.418 -54.347 1.00 85.81 219 GLU A CA 1
ATOM 1679 C C . GLU A 1 219 ? 22.584 2.973 -54.417 1.00 85.81 219 GLU A C 1
ATOM 1681 O O . GLU A 1 219 ? 23.402 3.529 -55.169 1.00 85.81 219 GLU A O 1
ATOM 1686 N N . SER A 1 220 ? 22.899 1.941 -53.635 1.00 87.12 220 SER A N 1
ATOM 1687 C CA . SER A 1 220 ? 24.198 1.276 -53.525 1.00 87.12 220 SER A CA 1
ATOM 1688 C C . SER A 1 220 ? 24.624 0.715 -54.887 1.00 87.12 220 SER A C 1
ATOM 1690 O O . SER A 1 220 ? 24.007 -0.199 -55.432 1.00 87.12 220 SER A O 1
ATOM 1692 N N . HIS A 1 221 ? 25.725 1.219 -55.451 1.00 86.62 221 HIS A N 1
ATOM 1693 C CA . HIS A 1 221 ? 26.270 0.713 -56.725 1.00 86.62 221 HIS A CA 1
ATOM 1694 C C . HIS A 1 221 ? 26.878 -0.699 -56.590 1.00 86.62 221 HIS A C 1
ATOM 1696 O O . HIS A 1 221 ? 27.119 -1.380 -57.584 1.00 86.62 221 HIS A O 1
ATOM 1702 N N . ASP A 1 222 ? 27.104 -1.117 -55.348 1.00 88.25 222 ASP A N 1
ATOM 1703 C CA . ASP A 1 222 ? 27.581 -2.403 -54.844 1.00 88.25 222 ASP A CA 1
ATOM 1704 C C . ASP A 1 222 ? 26.484 -3.162 -54.059 1.00 88.25 222 ASP A C 1
ATOM 1706 O O . ASP A 1 222 ? 26.787 -4.031 -53.245 1.00 88.25 222 ASP A O 1
ATOM 1710 N N . GLY A 1 223 ? 25.198 -2.863 -54.295 1.00 83.31 223 GLY A N 1
ATOM 1711 C CA . GLY A 1 223 ? 24.069 -3.403 -53.519 1.00 83.31 223 GLY A CA 1
ATOM 1712 C C . GLY A 1 223 ? 23.942 -4.936 -53.487 1.00 83.31 223 GLY A C 1
ATOM 1713 O O . GLY A 1 223 ? 23.354 -5.482 -52.554 1.00 83.31 223 GLY A O 1
ATOM 1714 N N . GLU A 1 224 ? 24.536 -5.656 -54.448 1.00 87.38 224 GLU A N 1
ATOM 1715 C CA . GLU A 1 224 ? 24.621 -7.129 -54.424 1.00 87.38 224 GLU A CA 1
ATOM 1716 C C . GLU A 1 224 ? 25.499 -7.662 -53.268 1.00 87.38 224 GLU A C 1
ATOM 1718 O O . GLU A 1 224 ? 25.311 -8.799 -52.837 1.00 87.38 224 GLU A O 1
ATOM 1723 N N . GLU A 1 225 ? 26.413 -6.844 -52.731 1.00 90.75 225 GLU A N 1
ATOM 1724 C CA . GLU A 1 225 ? 27.340 -7.187 -51.639 1.00 90.75 225 GLU A CA 1
ATOM 1725 C C . GLU A 1 225 ? 26.775 -6.838 -50.240 1.00 90.75 225 GLU A C 1
ATOM 1727 O O . GLU A 1 225 ? 27.321 -7.269 -49.220 1.00 90.75 225 GLU A O 1
ATOM 1732 N N . LEU A 1 226 ? 25.643 -6.115 -50.160 1.00 89.31 226 LEU A N 1
ATOM 1733 C CA . LEU A 1 226 ? 24.998 -5.735 -48.890 1.00 89.31 226 LEU A CA 1
ATOM 1734 C C . LEU A 1 226 ? 24.739 -6.918 -47.934 1.00 89.31 226 LEU A C 1
ATOM 1736 O O . LEU A 1 226 ? 25.016 -6.760 -46.743 1.00 89.31 226 LEU A O 1
ATOM 1740 N N . PRO A 1 227 ? 24.256 -8.100 -48.376 1.00 92.06 227 PRO A N 1
ATOM 1741 C CA . PRO A 1 227 ? 23.998 -9.215 -47.464 1.00 92.06 227 PRO A CA 1
ATOM 1742 C C . PRO A 1 227 ? 25.250 -9.718 -46.726 1.00 92.06 227 PRO A C 1
ATOM 1744 O O . PRO A 1 227 ? 25.151 -10.108 -45.565 1.00 92.06 227 PRO A O 1
ATOM 1747 N N . GLU A 1 228 ? 26.425 -9.689 -47.367 1.00 91.44 228 GLU A N 1
ATOM 1748 C CA . GLU A 1 228 ? 27.695 -10.096 -46.745 1.00 91.44 228 GLU A CA 1
ATOM 1749 C C . GLU A 1 228 ? 28.186 -9.038 -45.745 1.00 91.44 228 GLU A C 1
ATOM 1751 O O . GLU A 1 228 ? 28.591 -9.372 -44.628 1.00 91.44 228 GLU A O 1
ATOM 1756 N N . ALA A 1 229 ? 28.065 -7.755 -46.102 1.00 91.69 229 ALA A N 1
ATOM 1757 C CA . ALA A 1 229 ? 28.383 -6.644 -45.208 1.00 91.69 229 ALA A CA 1
ATOM 1758 C C . ALA A 1 229 ? 27.525 -6.666 -43.928 1.00 91.69 229 ALA A C 1
ATOM 1760 O O . ALA A 1 229 ? 28.051 -6.496 -42.827 1.00 91.69 229 ALA A O 1
ATOM 1761 N N . LEU A 1 230 ? 26.217 -6.911 -44.060 1.00 92.44 230 LEU A N 1
ATOM 1762 C CA . LEU A 1 230 ? 25.274 -6.938 -42.939 1.00 92.44 230 LEU A CA 1
ATOM 1763 C C . LEU A 1 230 ? 25.475 -8.163 -42.029 1.00 92.44 230 LEU A C 1
ATOM 1765 O O . LEU A 1 230 ? 25.441 -8.008 -40.809 1.00 92.44 230 LEU A O 1
ATOM 1769 N N . ASP A 1 231 ? 25.767 -9.346 -42.581 1.00 91.62 231 ASP A N 1
ATOM 1770 C CA . ASP A 1 231 ? 26.092 -10.551 -41.796 1.00 91.62 231 ASP A CA 1
ATOM 1771 C C . ASP A 1 231 ? 27.348 -10.353 -40.919 1.00 91.62 231 ASP A C 1
ATOM 1773 O O . ASP A 1 231 ? 27.388 -10.773 -39.761 1.00 91.62 231 ASP A O 1
ATOM 1777 N N . GLU A 1 232 ? 28.365 -9.637 -41.411 1.00 91.44 232 GLU A N 1
ATOM 1778 C CA . GLU A 1 232 ? 29.543 -9.283 -40.605 1.00 91.44 232 GLU A CA 1
ATOM 1779 C C . GLU A 1 232 ? 29.233 -8.254 -39.499 1.00 91.44 232 GLU A C 1
ATOM 1781 O O . GLU A 1 232 ? 29.832 -8.302 -38.419 1.00 91.44 232 GLU A O 1
ATOM 1786 N N . CYS A 1 233 ? 28.266 -7.360 -39.716 1.00 90.88 233 CYS A N 1
ATOM 1787 C CA . CYS A 1 233 ? 27.776 -6.444 -38.685 1.00 90.88 233 CYS A CA 1
ATOM 1788 C C . CYS A 1 233 ? 26.961 -7.158 -37.592 1.00 90.88 233 CYS A C 1
ATOM 1790 O O . CYS A 1 233 ? 27.131 -6.855 -36.408 1.00 90.88 233 CYS A O 1
ATOM 1792 N N . GLU A 1 234 ? 26.123 -8.129 -37.968 1.00 88.19 234 GLU A N 1
ATOM 1793 C CA . GLU A 1 234 ? 25.340 -8.954 -37.037 1.00 88.19 234 GLU A CA 1
ATOM 1794 C C . GLU A 1 234 ? 26.241 -9.830 -36.153 1.00 88.19 234 GLU A C 1
ATOM 1796 O O . GLU A 1 234 ? 26.118 -9.800 -34.928 1.00 88.19 234 GLU A O 1
ATOM 1801 N N . LYS A 1 235 ? 27.247 -10.515 -36.725 1.00 89.50 235 LYS A N 1
ATOM 1802 C CA . LYS A 1 235 ? 28.251 -11.282 -35.948 1.00 89.50 235 LYS A CA 1
ATOM 1803 C C . LYS A 1 235 ? 28.956 -10.456 -34.869 1.00 89.50 235 LYS A C 1
ATOM 1805 O O . LYS A 1 235 ? 29.434 -11.009 -33.880 1.00 89.50 235 LYS A O 1
ATOM 1810 N N . ARG A 1 236 ? 29.070 -9.141 -35.080 1.00 86.88 236 ARG A N 1
ATOM 1811 C CA . ARG A 1 236 ? 29.748 -8.189 -34.187 1.00 86.88 236 ARG A CA 1
ATOM 1812 C C . ARG A 1 236 ? 28.794 -7.442 -33.253 1.00 86.88 236 ARG A C 1
ATOM 1814 O O . ARG A 1 236 ? 29.275 -6.626 -32.463 1.00 86.88 236 ARG A O 1
ATOM 1821 N N . ASN A 1 237 ? 27.495 -7.747 -33.323 1.00 85.50 237 ASN A N 1
ATOM 1822 C CA . ASN A 1 237 ? 26.417 -7.152 -32.538 1.00 85.50 237 ASN A CA 1
ATOM 1823 C C . ASN A 1 237 ? 26.394 -5.612 -32.651 1.00 85.50 237 ASN A C 1
ATOM 1825 O O . ASN A 1 237 ? 26.536 -4.902 -31.650 1.00 85.50 237 ASN A O 1
ATOM 1829 N N . ILE A 1 238 ? 26.281 -5.103 -33.888 1.00 89.56 238 ILE A N 1
ATOM 1830 C CA . ILE A 1 238 ? 26.287 -3.665 -34.224 1.00 89.56 238 ILE A CA 1
ATOM 1831 C C . ILE A 1 238 ? 24.879 -3.194 -34.634 1.00 89.56 238 ILE A C 1
ATOM 1833 O O . ILE A 1 238 ? 24.327 -3.663 -35.632 1.00 89.56 238 ILE A O 1
ATOM 1837 N N . THR A 1 239 ? 24.334 -2.213 -33.904 1.00 88.38 239 THR A N 1
ATOM 1838 C CA . THR A 1 239 ? 22.998 -1.637 -34.132 1.00 88.38 239 THR A CA 1
ATOM 1839 C C . THR A 1 239 ? 23.087 -0.688 -35.309 1.00 88.38 239 THR A C 1
ATOM 1841 O O . THR A 1 239 ? 23.923 0.210 -35.277 1.00 88.38 239 THR A O 1
ATOM 1844 N N . ARG A 1 240 ? 22.240 -0.824 -36.326 1.00 92.44 240 ARG A N 1
ATOM 1845 C CA . ARG A 1 240 ? 22.308 0.017 -37.527 1.00 92.44 240 ARG A CA 1
ATOM 1846 C C . ARG A 1 240 ? 21.076 0.901 -37.617 1.00 92.44 240 ARG A C 1
ATOM 1848 O O . ARG A 1 240 ? 19.977 0.421 -37.882 1.00 92.44 240 ARG A O 1
ATOM 1855 N N . TYR A 1 241 ? 21.274 2.197 -37.418 1.00 92.50 241 TYR A N 1
ATOM 1856 C CA . TYR A 1 241 ? 20.318 3.221 -37.822 1.00 92.50 241 TYR A CA 1
ATOM 1857 C C . TYR A 1 241 ? 20.595 3.610 -39.272 1.00 92.50 241 TYR A C 1
ATOM 1859 O O . TYR A 1 241 ? 21.749 3.844 -39.631 1.00 92.50 241 TYR A O 1
ATOM 1867 N N . ALA A 1 242 ? 19.555 3.699 -40.098 1.00 92.69 242 ALA A N 1
ATOM 1868 C CA . ALA A 1 242 ? 19.693 3.991 -41.522 1.00 92.69 242 ALA A CA 1
ATOM 1869 C C . ALA A 1 242 ? 18.813 5.184 -41.923 1.00 92.69 242 ALA A C 1
ATOM 1871 O O . ALA A 1 242 ? 17.619 5.214 -41.620 1.00 92.69 242 ALA A O 1
ATOM 1872 N N . ILE A 1 243 ? 19.415 6.181 -42.576 1.00 93.38 243 ILE A N 1
ATOM 1873 C CA . ILE A 1 243 ? 18.801 7.475 -42.888 1.00 93.38 243 ILE A CA 1
ATOM 1874 C C . ILE A 1 243 ? 18.800 7.694 -44.405 1.00 93.38 243 ILE A C 1
ATOM 1876 O O . ILE A 1 243 ? 19.838 7.977 -45.005 1.00 93.38 243 ILE A O 1
ATOM 1880 N N . ALA A 1 244 ? 17.616 7.594 -45.014 1.00 91.12 244 ALA A N 1
ATOM 1881 C CA . ALA A 1 244 ? 17.398 7.820 -46.441 1.00 91.12 244 ALA A CA 1
ATOM 1882 C C . ALA A 1 244 ? 17.125 9.304 -46.741 1.00 91.12 244 ALA A C 1
ATOM 1884 O O . ALA A 1 244 ? 16.103 9.857 -46.321 1.00 91.12 244 ALA A O 1
ATOM 1885 N N . VAL A 1 245 ? 18.002 9.944 -47.514 1.00 90.94 245 VAL A N 1
ATOM 1886 C CA . VAL A 1 245 ? 17.881 11.349 -47.923 1.00 90.94 245 VAL A CA 1
ATOM 1887 C C . VAL A 1 245 ? 17.247 11.441 -49.311 1.00 90.94 245 VAL A C 1
ATOM 1889 O O . VAL A 1 245 ? 17.870 11.171 -50.329 1.00 90.94 245 VAL A O 1
ATOM 1892 N N . LEU A 1 246 ? 15.982 11.855 -49.393 1.00 86.50 246 LEU A N 1
ATOM 1893 C CA . LEU A 1 246 ? 15.213 11.828 -50.650 1.00 86.50 246 LEU A CA 1
ATOM 1894 C C . LEU A 1 246 ? 15.448 13.047 -51.564 1.00 86.50 246 LEU A C 1
ATOM 1896 O O . LEU A 1 246 ? 14.803 13.181 -52.612 1.00 86.50 246 LEU A O 1
ATOM 1900 N N . GLY A 1 247 ? 16.380 13.931 -51.192 1.00 81.50 247 GLY A N 1
ATOM 1901 C CA . GLY A 1 247 ? 16.640 15.204 -51.863 1.00 81.50 247 GLY A CA 1
ATOM 1902 C C . GLY A 1 247 ? 16.974 15.057 -53.350 1.00 81.50 247 GLY A C 1
ATOM 1903 O O . GLY A 1 247 ? 16.503 15.862 -54.163 1.00 81.50 247 GLY A O 1
ATOM 1904 N N . HIS A 1 248 ? 17.731 14.021 -53.724 1.00 80.88 248 HIS A N 1
ATOM 1905 C CA . HIS A 1 248 ? 18.096 13.725 -55.110 1.00 80.88 248 HIS A CA 1
ATOM 1906 C C . HIS A 1 248 ? 16.896 13.286 -55.961 1.00 80.88 248 HIS A C 1
ATOM 1908 O O . HIS A 1 248 ? 16.594 13.898 -56.994 1.00 80.88 248 HIS A O 1
ATOM 1914 N N . TYR A 1 249 ? 16.175 12.263 -55.493 1.00 82.75 249 TYR A N 1
ATOM 1915 C CA . TYR A 1 249 ? 15.016 11.670 -56.167 1.00 82.75 249 TYR A CA 1
ATOM 1916 C C . TYR A 1 249 ? 13.903 12.700 -56.381 1.00 82.75 249 TYR A C 1
ATOM 1918 O O . TYR A 1 249 ? 13.394 12.855 -57.496 1.00 82.75 249 TYR A O 1
ATOM 1926 N N . ILE A 1 250 ? 13.587 13.490 -55.348 1.00 77.81 250 ILE A N 1
ATOM 1927 C CA . ILE A 1 250 ? 12.547 14.527 -55.407 1.00 77.81 250 ILE A CA 1
ATOM 1928 C C . ILE A 1 250 ? 12.931 15.646 -56.388 1.00 77.81 250 ILE A C 1
ATOM 1930 O O . ILE A 1 250 ? 12.082 16.102 -57.159 1.00 77.81 250 ILE A O 1
ATOM 1934 N N . ARG A 1 251 ? 14.209 16.058 -56.436 1.00 78.44 251 ARG A N 1
ATOM 1935 C CA . ARG A 1 251 ? 14.702 17.045 -57.419 1.00 78.44 251 ARG A CA 1
ATOM 1936 C C . ARG A 1 251 ? 14.620 16.551 -58.866 1.00 78.44 251 ARG A C 1
ATOM 1938 O O . ARG A 1 251 ? 14.456 17.376 -59.765 1.00 78.44 251 ARG A O 1
ATOM 1945 N N . ARG A 1 252 ? 14.721 15.239 -59.098 1.00 79.75 252 ARG A N 1
ATOM 1946 C CA . ARG A 1 252 ? 14.683 14.616 -60.435 1.00 79.75 252 ARG A CA 1
ATOM 1947 C C . ARG A 1 252 ? 13.327 14.024 -60.834 1.00 79.75 252 ARG A C 1
ATOM 1949 O O . ARG A 1 252 ? 13.201 13.567 -61.965 1.00 79.75 252 ARG A O 1
ATOM 1956 N N . GLN A 1 253 ? 12.319 14.077 -59.957 1.00 75.81 253 GLN A N 1
ATOM 1957 C CA . GLN A 1 253 ? 11.013 13.418 -60.140 1.00 75.81 253 GLN A CA 1
ATOM 1958 C C . GLN A 1 253 ? 11.138 11.900 -60.374 1.00 75.81 253 GLN A C 1
ATOM 1960 O O . GLN A 1 253 ? 10.387 11.320 -61.157 1.00 75.81 253 GLN A O 1
ATOM 1965 N N . GLN A 1 254 ? 12.106 11.272 -59.705 1.00 79.12 254 GLN A N 1
ATOM 1966 C CA . GLN A 1 254 ? 12.308 9.824 -59.717 1.00 79.12 254 GLN A CA 1
ATOM 1967 C C . GLN A 1 254 ? 11.565 9.177 -58.543 1.00 79.12 254 GLN A C 1
ATOM 1969 O O . GLN A 1 254 ? 11.342 9.814 -57.513 1.00 79.12 254 GLN A O 1
ATOM 1974 N N . ASP A 1 255 ? 11.164 7.922 -58.725 1.00 81.81 255 ASP A N 1
ATOM 1975 C CA . ASP A 1 255 ? 10.481 7.123 -57.709 1.00 81.81 255 ASP A CA 1
ATOM 1976 C C . ASP A 1 255 ? 11.506 6.578 -56.693 1.00 81.81 255 ASP A C 1
ATOM 1978 O O . ASP A 1 255 ? 12.464 5.938 -57.126 1.00 81.81 255 ASP A O 1
ATOM 1982 N N . PRO A 1 256 ? 11.369 6.853 -55.381 1.00 85.25 256 PRO A N 1
ATOM 1983 C CA . PRO A 1 256 ? 12.315 6.395 -54.368 1.00 85.25 256 PRO A CA 1
ATOM 1984 C C . PRO A 1 256 ? 11.962 5.032 -53.743 1.00 85.25 256 PRO A C 1
ATOM 1986 O O . PRO A 1 256 ? 12.605 4.656 -52.766 1.00 85.25 256 PRO A O 1
ATOM 1989 N N . GLU A 1 257 ? 10.935 4.304 -54.210 1.00 85.31 257 GLU A N 1
ATOM 1990 C CA . GLU A 1 257 ? 10.521 3.040 -53.567 1.00 85.31 257 GLU A CA 1
ATOM 1991 C C . GLU A 1 257 ? 11.642 1.984 -53.492 1.00 85.31 257 GLU A C 1
ATOM 1993 O O . GLU A 1 257 ? 11.780 1.324 -52.461 1.00 85.31 257 GLU A O 1
ATOM 1998 N N . THR A 1 258 ? 12.468 1.835 -54.532 1.00 84.56 258 THR A N 1
ATOM 1999 C CA . THR A 1 258 ? 13.613 0.903 -54.554 1.00 84.56 258 THR A CA 1
ATOM 2000 C C . THR A 1 258 ? 14.656 1.270 -53.499 1.00 84.56 258 THR A C 1
ATOM 2002 O O . THR A 1 258 ? 14.920 0.471 -52.600 1.00 84.56 258 THR A O 1
ATOM 2005 N N . PHE A 1 259 ? 15.139 2.512 -53.534 1.00 86.75 259 PHE A N 1
ATOM 2006 C CA . PHE A 1 259 ? 16.044 3.092 -52.543 1.00 86.75 259 PHE A CA 1
ATOM 2007 C C . PHE A 1 259 ? 15.540 2.951 -51.097 1.00 86.75 259 PHE A C 1
ATOM 2009 O O . PHE A 1 259 ? 16.269 2.502 -50.218 1.00 86.75 259 PHE A O 1
ATOM 2016 N N . ILE A 1 260 ? 14.272 3.280 -50.826 1.00 87.81 260 ILE A N 1
ATOM 2017 C CA . ILE A 1 260 ? 13.701 3.189 -49.471 1.00 87.81 260 ILE A CA 1
ATOM 2018 C C . ILE A 1 260 ? 13.727 1.746 -48.947 1.00 87.81 260 ILE A C 1
ATOM 2020 O O . ILE A 1 260 ? 13.983 1.539 -47.761 1.00 87.81 260 ILE A O 1
ATOM 2024 N N . ASN A 1 261 ? 13.483 0.752 -49.804 1.00 87.75 261 ASN A N 1
ATOM 2025 C CA . ASN A 1 261 ? 13.544 -0.655 -49.408 1.00 87.75 261 ASN A CA 1
ATOM 2026 C C . ASN A 1 261 ? 14.987 -1.127 -49.148 1.00 87.75 261 ASN A C 1
ATOM 2028 O O . ASN A 1 261 ? 15.203 -1.903 -48.220 1.00 87.75 261 ASN A O 1
ATOM 2032 N N . GLU A 1 262 ? 15.970 -0.625 -49.899 1.00 89.50 262 GLU A N 1
ATOM 2033 C CA . GLU A 1 262 ? 17.397 -0.883 -49.655 1.00 89.50 262 GLU A CA 1
ATOM 2034 C C . GLU A 1 262 ? 17.859 -0.309 -48.304 1.00 89.50 262 GLU A C 1
ATOM 2036 O O . GLU A 1 262 ? 18.448 -1.019 -47.491 1.00 89.50 262 GLU A O 1
ATOM 2041 N N . ILE A 1 263 ? 17.521 0.950 -48.002 1.00 91.31 263 ILE A N 1
ATOM 2042 C CA . ILE A 1 263 ? 17.944 1.589 -46.744 1.00 91.31 263 ILE A CA 1
ATOM 2043 C C . ILE A 1 263 ? 17.232 0.987 -45.522 1.00 91.31 263 ILE A C 1
ATOM 2045 O O . ILE A 1 263 ? 17.821 0.910 -44.445 1.00 91.31 263 ILE A O 1
ATOM 2049 N N . LYS A 1 264 ? 16.004 0.479 -45.677 1.00 89.06 264 LYS A N 1
ATOM 2050 C CA . LYS A 1 264 ? 15.361 -0.356 -44.648 1.00 89.06 264 LYS A CA 1
ATOM 2051 C C . LYS A 1 264 ? 16.111 -1.661 -44.406 1.00 89.06 264 LYS A C 1
ATOM 2053 O O . LYS A 1 264 ? 16.348 -2.002 -43.258 1.00 89.06 264 LYS A O 1
ATOM 2058 N N . TYR A 1 265 ? 16.534 -2.346 -45.468 1.00 90.06 265 TYR A N 1
ATOM 2059 C CA . TYR A 1 265 ? 17.305 -3.588 -45.363 1.00 90.06 265 TYR A CA 1
ATOM 2060 C C . TYR A 1 265 ? 18.670 -3.395 -44.671 1.00 90.06 265 TYR A C 1
ATOM 2062 O O . TYR A 1 265 ? 19.180 -4.319 -44.044 1.00 90.06 265 TYR A O 1
ATOM 2070 N N . ILE A 1 266 ? 19.240 -2.186 -44.728 1.00 91.75 266 ILE A N 1
ATOM 2071 C CA . ILE A 1 266 ? 20.456 -1.812 -43.986 1.00 91.75 266 ILE A CA 1
ATOM 2072 C C . ILE A 1 266 ? 20.195 -1.619 -42.480 1.00 91.75 266 ILE A C 1
ATOM 2074 O O . ILE A 1 266 ? 21.093 -1.871 -41.668 1.00 91.75 266 ILE A O 1
ATOM 2078 N N . ALA A 1 267 ? 19.000 -1.170 -42.090 1.00 91.19 267 ALA A N 1
ATOM 2079 C CA . ALA A 1 267 ? 18.647 -0.932 -40.693 1.00 91.19 267 ALA A CA 1
ATOM 2080 C C . ALA A 1 267 ? 18.592 -2.236 -39.867 1.00 91.19 267 ALA A C 1
ATOM 2082 O O . ALA A 1 267 ? 18.553 -3.347 -40.397 1.00 91.19 267 ALA A O 1
ATOM 2083 N N . SER A 1 268 ? 18.614 -2.108 -38.541 1.00 88.31 268 SER A N 1
ATOM 2084 C CA . SER A 1 268 ? 18.276 -3.211 -37.632 1.00 88.31 268 SER A CA 1
ATOM 2085 C C . SER A 1 268 ? 16.754 -3.381 -37.499 1.00 88.31 268 SER A C 1
ATOM 2087 O O . SER A 1 268 ? 16.000 -2.420 -37.639 1.00 88.31 268 SER A O 1
ATOM 2089 N N . ASP A 1 269 ? 16.294 -4.590 -37.177 1.00 78.44 269 ASP A N 1
ATOM 2090 C CA . ASP A 1 269 ? 14.875 -4.854 -36.912 1.00 78.44 269 ASP A CA 1
ATOM 2091 C C . ASP A 1 269 ? 14.415 -4.284 -35.550 1.00 78.44 269 ASP A C 1
ATOM 2093 O O . ASP A 1 269 ? 15.148 -4.395 -34.562 1.00 78.44 269 ASP A O 1
ATOM 2097 N N . PRO A 1 270 ? 13.184 -3.744 -35.430 1.00 76.50 270 PRO A N 1
ATOM 2098 C CA . PRO A 1 270 ? 12.208 -3.528 -36.499 1.00 76.50 270 PRO A CA 1
ATOM 2099 C C . PRO A 1 270 ? 12.387 -2.164 -37.200 1.00 76.50 270 PRO A C 1
ATOM 2101 O O . PRO A 1 270 ? 12.732 -1.164 -36.559 1.00 76.50 270 PRO A O 1
ATOM 2104 N N . ASP A 1 271 ? 12.065 -2.114 -38.501 1.00 71.25 271 ASP A N 1
ATOM 2105 C CA . ASP A 1 271 ? 12.111 -0.923 -39.373 1.00 71.25 271 ASP A CA 1
ATOM 2106 C C . ASP A 1 271 ? 11.704 0.389 -38.677 1.00 71.25 271 ASP A C 1
ATOM 2108 O O . ASP A 1 271 ? 12.401 1.397 -38.758 1.00 71.25 271 ASP A O 1
ATOM 2112 N N . ASP A 1 272 ? 10.554 0.413 -37.998 1.00 71.88 272 ASP A N 1
ATOM 2113 C CA . ASP A 1 272 ? 9.949 1.630 -37.449 1.00 71.88 272 ASP A CA 1
ATOM 2114 C C . ASP A 1 272 ? 10.765 2.272 -36.310 1.00 71.88 272 ASP A C 1
ATOM 2116 O O . ASP A 1 272 ? 10.601 3.468 -36.019 1.00 71.88 272 ASP A O 1
ATOM 2120 N N . LYS A 1 273 ? 11.693 1.510 -35.714 1.00 72.25 273 LYS A N 1
ATOM 2121 C CA . LYS A 1 273 ? 12.629 1.964 -34.679 1.00 72.25 273 LYS A CA 1
ATOM 2122 C C . LYS A 1 273 ? 13.980 2.430 -35.242 1.00 72.25 273 LYS A C 1
ATOM 2124 O O . LYS A 1 273 ? 14.528 3.399 -34.709 1.00 72.25 273 LYS A O 1
ATOM 2129 N N . TYR A 1 274 ? 14.488 1.822 -36.313 1.00 83.38 274 TYR A N 1
ATOM 2130 C CA . TYR A 1 274 ? 15.865 2.056 -36.780 1.00 83.38 274 TYR A CA 1
ATOM 2131 C C . TYR A 1 274 ? 15.988 2.729 -38.160 1.00 83.38 274 TYR A C 1
ATOM 2133 O O . TYR A 1 274 ? 17.037 3.302 -38.464 1.00 83.38 274 TYR A O 1
ATOM 2141 N N . PHE A 1 275 ? 14.927 2.739 -38.970 1.00 90.12 275 PHE A N 1
ATOM 2142 C CA . PHE A 1 275 ? 14.883 3.443 -40.253 1.00 90.12 275 PHE A CA 1
ATOM 2143 C C . PHE A 1 275 ? 14.300 4.860 -40.120 1.00 90.12 275 PHE A C 1
ATOM 2145 O O . PHE A 1 275 ? 13.262 5.079 -39.490 1.00 90.12 275 PHE A O 1
ATOM 2152 N N . PHE A 1 276 ? 14.938 5.818 -40.791 1.00 87.31 276 PHE A N 1
ATOM 2153 C CA . PHE A 1 276 ? 14.477 7.194 -40.950 1.00 87.31 276 PHE A CA 1
ATOM 2154 C C . PHE A 1 276 ? 14.517 7.601 -42.427 1.00 87.31 276 PHE A C 1
ATOM 2156 O O . PHE A 1 276 ? 15.425 7.222 -43.165 1.00 87.31 276 PHE A O 1
ATOM 2163 N N . ASN A 1 277 ? 13.579 8.447 -42.856 1.00 88.44 277 ASN A N 1
ATOM 2164 C CA . ASN A 1 277 ? 13.672 9.141 -44.137 1.00 88.44 277 ASN A CA 1
ATOM 2165 C C . ASN A 1 277 ? 13.475 10.651 -43.976 1.00 88.44 277 ASN A C 1
ATOM 2167 O O . ASN A 1 277 ? 12.700 11.113 -43.140 1.00 88.44 277 ASN A O 1
ATOM 2171 N N . VAL A 1 278 ? 14.186 11.421 -44.797 1.00 87.19 278 VAL A N 1
ATOM 2172 C CA . VAL A 1 278 ? 14.116 12.886 -44.825 1.00 87.19 278 VAL A CA 1
ATOM 2173 C C . VAL A 1 278 ? 13.869 13.372 -46.248 1.00 87.19 278 VAL A C 1
ATOM 2175 O O . VAL A 1 278 ? 14.283 12.743 -47.222 1.00 87.19 278 VAL A O 1
ATOM 2178 N N . THR A 1 279 ? 13.154 14.487 -46.396 1.00 84.31 279 THR A N 1
ATOM 2179 C CA . THR A 1 279 ? 12.754 15.003 -47.717 1.00 84.31 279 THR A CA 1
ATOM 2180 C C . THR A 1 279 ? 13.906 15.616 -48.506 1.00 84.31 279 THR A C 1
ATOM 2182 O O . THR A 1 279 ? 13.869 15.621 -49.733 1.00 84.31 279 THR A O 1
ATOM 2185 N N . ASP A 1 280 ? 14.906 16.147 -47.812 1.00 83.25 280 ASP A N 1
ATOM 2186 C CA . ASP A 1 280 ? 16.124 16.732 -48.358 1.00 83.25 280 ASP A CA 1
ATOM 2187 C C . ASP A 1 280 ? 17.210 16.783 -47.270 1.00 83.25 280 ASP A C 1
ATOM 2189 O O . ASP A 1 280 ? 16.981 16.421 -46.116 1.00 83.25 280 ASP A O 1
ATOM 2193 N N . GLU A 1 281 ? 18.407 17.210 -47.656 1.00 86.06 281 GLU A N 1
ATOM 2194 C CA . GLU A 1 281 ? 19.581 17.319 -46.796 1.00 86.06 281 GLU A CA 1
ATOM 2195 C C . GLU A 1 281 ? 19.364 18.296 -45.629 1.00 86.06 281 GLU A C 1
ATOM 2197 O O . GLU A 1 281 ? 19.902 18.079 -44.549 1.00 86.06 281 GLU A O 1
ATOM 2202 N N . ALA A 1 282 ? 18.558 19.349 -45.806 1.00 84.06 282 ALA A N 1
ATOM 2203 C CA . ALA A 1 282 ? 18.268 20.307 -44.738 1.00 84.06 282 ALA A CA 1
ATOM 2204 C C . ALA A 1 282 ? 17.402 19.674 -43.633 1.00 84.06 282 ALA A C 1
ATOM 2206 O O . ALA A 1 282 ? 17.669 19.886 -42.445 1.00 84.06 282 ALA A O 1
ATOM 2207 N N . ALA A 1 283 ? 16.431 18.837 -44.020 1.00 84.06 283 ALA A N 1
ATOM 2208 C CA . ALA A 1 283 ? 15.575 18.071 -43.114 1.00 84.06 283 ALA A CA 1
ATOM 2209 C C . ALA A 1 283 ? 16.318 16.989 -42.296 1.00 84.06 283 ALA A C 1
ATOM 2211 O O . ALA A 1 283 ? 15.737 16.438 -41.362 1.00 84.06 283 ALA A O 1
ATOM 2212 N N . LEU A 1 284 ? 17.610 16.723 -42.553 1.00 83.69 284 LEU A N 1
ATOM 2213 C CA . LEU A 1 284 ? 18.451 15.952 -41.622 1.00 83.69 284 LEU A CA 1
ATOM 2214 C C . LEU A 1 284 ? 18.498 16.594 -40.226 1.00 83.69 284 LEU A C 1
ATOM 2216 O O . LEU A 1 284 ? 18.568 15.885 -39.227 1.00 83.69 284 LEU A O 1
ATOM 2220 N N . ASN A 1 285 ? 18.417 17.924 -40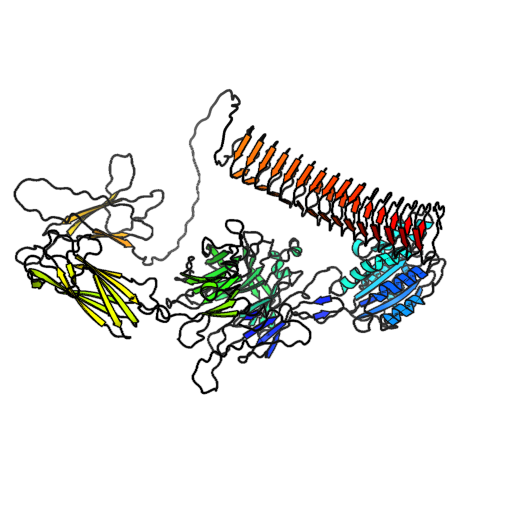.130 1.00 81.25 285 ASN A N 1
ATOM 2221 C CA . ASN A 1 285 ? 18.414 18.607 -38.835 1.00 81.25 285 ASN A CA 1
ATOM 2222 C C . ASN A 1 285 ? 17.119 18.363 -38.036 1.00 81.25 285 ASN A C 1
ATOM 2224 O O . ASN A 1 285 ? 17.170 18.347 -36.808 1.00 81.25 285 ASN A O 1
ATOM 2228 N N . ASP A 1 286 ? 15.990 18.105 -38.707 1.00 81.50 286 ASP A N 1
ATOM 2229 C CA . ASP A 1 286 ? 14.688 17.883 -38.059 1.00 81.50 286 ASP A CA 1
ATOM 2230 C C . ASP A 1 286 ? 14.618 16.528 -37.323 1.00 81.50 286 ASP A C 1
ATOM 2232 O O . ASP A 1 286 ? 13.820 16.359 -36.402 1.00 81.50 286 ASP A O 1
ATOM 2236 N N . ILE A 1 287 ? 15.457 15.553 -37.699 1.00 82.69 287 ILE A N 1
ATOM 2237 C CA . ILE A 1 287 ? 15.504 14.225 -37.062 1.00 82.69 287 ILE A CA 1
ATOM 2238 C C . ILE A 1 287 ? 16.514 14.129 -35.907 1.00 82.69 287 ILE A C 1
ATOM 2240 O O . ILE A 1 287 ? 16.582 13.094 -35.250 1.00 82.69 287 ILE A O 1
ATOM 2244 N N . VAL A 1 288 ? 17.278 15.190 -35.614 1.00 82.38 288 VAL A N 1
ATOM 2245 C CA . VAL A 1 288 ? 18.321 15.187 -34.566 1.00 82.38 288 VAL A CA 1
ATOM 2246 C C . VAL A 1 288 ? 17.740 15.053 -33.149 1.00 82.38 288 VAL A C 1
ATOM 2248 O O . VAL A 1 288 ? 18.414 14.553 -32.247 1.00 82.38 288 VAL A O 1
ATOM 2251 N N . ASP A 1 289 ? 16.497 15.479 -32.913 1.00 73.62 289 ASP A N 1
ATOM 2252 C CA . ASP A 1 289 ? 15.756 15.173 -31.677 1.00 73.62 289 ASP A CA 1
ATOM 2253 C C . ASP A 1 289 ? 15.384 13.689 -31.611 1.00 73.62 289 ASP A C 1
ATOM 2255 O O . ASP A 1 289 ? 15.899 12.965 -30.762 1.00 73.62 289 ASP A O 1
ATOM 2259 N N . ALA A 1 290 ? 14.607 13.203 -32.581 1.00 74.25 290 ALA A N 1
ATOM 2260 C CA . ALA A 1 290 ? 14.114 11.827 -32.592 1.00 74.25 290 ALA A CA 1
ATOM 2261 C C . ALA A 1 290 ? 15.224 10.755 -32.617 1.00 74.25 290 ALA A C 1
ATOM 2263 O O . ALA A 1 290 ? 15.078 9.707 -31.990 1.00 74.25 290 ALA A O 1
ATOM 2264 N N . LEU A 1 291 ? 16.324 10.992 -33.340 1.00 77.38 291 LEU A N 1
ATOM 2265 C CA . LEU A 1 291 ? 17.457 10.068 -33.409 1.00 77.38 291 LEU A CA 1
ATOM 2266 C C . LEU A 1 291 ? 18.298 10.102 -32.126 1.00 77.38 291 LEU A C 1
ATOM 2268 O O . LEU A 1 291 ? 18.715 9.046 -31.657 1.00 77.38 291 LEU A O 1
ATOM 2272 N N . GLY A 1 292 ? 18.490 11.284 -31.529 1.00 70.94 292 GLY A N 1
ATOM 2273 C CA . GLY A 1 292 ? 19.139 11.421 -30.224 1.00 70.94 292 GLY A CA 1
ATOM 2274 C C . GLY A 1 292 ? 18.392 10.632 -29.150 1.00 70.94 292 GLY A C 1
ATOM 2275 O O . GLY A 1 292 ? 18.963 9.732 -28.546 1.00 70.94 292 GLY A O 1
ATOM 2276 N N . ASP A 1 293 ? 17.091 10.882 -28.992 1.00 66.00 293 ASP A N 1
ATOM 2277 C CA . ASP A 1 293 ? 16.256 10.245 -27.963 1.00 66.00 293 ASP A CA 1
ATOM 2278 C C . ASP A 1 293 ? 16.186 8.710 -28.106 1.00 66.00 293 ASP A C 1
ATOM 2280 O O . ASP A 1 293 ? 16.181 7.980 -27.107 1.00 66.00 293 ASP A O 1
ATOM 2284 N N . ARG A 1 294 ? 16.197 8.185 -29.343 1.00 70.56 294 ARG A N 1
ATOM 2285 C CA . ARG A 1 294 ? 16.269 6.731 -29.594 1.00 70.56 294 ARG A CA 1
ATOM 2286 C C . ARG A 1 294 ? 17.633 6.128 -29.255 1.00 70.56 294 ARG A C 1
ATOM 2288 O O . ARG A 1 294 ? 17.673 4.991 -28.791 1.00 70.56 294 ARG A O 1
ATOM 2295 N N . ILE A 1 295 ? 18.727 6.866 -29.444 1.00 66.81 295 ILE A N 1
ATOM 2296 C CA . ILE A 1 295 ? 20.073 6.434 -29.037 1.00 66.81 295 ILE A CA 1
ATOM 2297 C C . ILE A 1 295 ? 20.213 6.501 -27.508 1.00 66.81 295 ILE A C 1
ATOM 2299 O O . ILE A 1 295 ? 20.646 5.520 -26.911 1.00 66.81 295 ILE A O 1
ATOM 2303 N N . PHE A 1 296 ? 19.738 7.568 -26.856 1.00 57.72 296 PHE A N 1
ATOM 2304 C CA . PHE A 1 296 ? 19.719 7.687 -25.389 1.00 57.72 296 PHE A CA 1
ATOM 2305 C C . PHE A 1 296 ? 18.901 6.574 -24.712 1.00 57.72 296 PHE A C 1
ATOM 2307 O O . PHE A 1 296 ? 19.236 6.127 -23.619 1.00 57.72 296 PHE A O 1
ATOM 2314 N N . SER A 1 297 ? 17.871 6.048 -25.384 1.00 54.12 297 SER A N 1
ATOM 2315 C CA . SER A 1 297 ? 17.093 4.896 -24.897 1.00 54.12 297 SER A CA 1
ATOM 2316 C C . SER A 1 297 ? 17.907 3.587 -24.786 1.00 54.12 297 SER A C 1
ATOM 2318 O O . SER A 1 297 ? 17.456 2.648 -24.130 1.00 54.12 297 SER A O 1
ATOM 2320 N N . LEU A 1 298 ? 19.097 3.510 -25.399 1.00 54.28 298 LEU A N 1
ATOM 2321 C CA . LEU A 1 298 ? 20.023 2.372 -25.295 1.00 54.28 298 LEU A CA 1
ATOM 2322 C C . LEU A 1 298 ? 21.014 2.505 -24.117 1.00 54.28 298 LEU A C 1
ATOM 2324 O O . LEU A 1 298 ? 21.644 1.519 -23.749 1.00 54.28 298 LEU A O 1
ATOM 2328 N N . GLU A 1 299 ? 21.127 3.676 -23.474 1.00 48.78 299 GLU A N 1
ATOM 2329 C CA . GLU A 1 299 ? 22.001 3.888 -22.297 1.00 48.78 299 GLU A CA 1
ATOM 2330 C C . GLU A 1 299 ? 21.439 3.295 -20.995 1.00 48.78 299 GLU A C 1
ATOM 2332 O O . GLU A 1 299 ? 22.132 3.242 -19.983 1.00 48.78 299 GLU A O 1
ATOM 2337 N N . GLY A 1 300 ? 20.178 2.856 -21.003 1.00 45.03 300 GLY A N 1
ATOM 2338 C CA . GLY A 1 300 ? 19.478 2.351 -19.819 1.00 45.03 300 GLY A CA 1
ATOM 2339 C C . GLY A 1 300 ? 19.098 0.871 -19.861 1.00 45.03 300 GLY A C 1
ATOM 2340 O O . GLY A 1 300 ? 18.405 0.424 -18.954 1.00 45.03 300 GLY A O 1
ATOM 2341 N N . THR A 1 301 ? 19.476 0.119 -20.904 1.00 44.34 301 THR A N 1
ATOM 2342 C CA . THR A 1 301 ? 18.997 -1.261 -21.112 1.00 44.34 301 THR A CA 1
ATOM 2343 C C . THR A 1 301 ? 20.123 -2.215 -21.521 1.00 44.34 301 THR A C 1
ATOM 2345 O O . THR A 1 301 ? 20.806 -2.024 -22.520 1.00 44.34 301 THR A O 1
ATOM 2348 N N . LEU A 1 302 ? 20.306 -3.295 -20.751 1.00 41.97 302 LEU A N 1
ATOM 2349 C CA . LEU A 1 302 ? 21.369 -4.294 -20.958 1.00 41.97 302 LEU A CA 1
ATOM 2350 C C . LEU A 1 302 ? 21.102 -5.275 -22.124 1.00 41.97 302 LEU A C 1
ATOM 2352 O O . LEU A 1 302 ? 21.835 -6.251 -22.284 1.00 41.97 302 LEU A O 1
ATOM 2356 N N . SER A 1 303 ? 20.052 -5.071 -22.932 1.00 40.69 303 SER A N 1
ATOM 2357 C CA . SER A 1 303 ? 19.701 -5.982 -24.030 1.00 40.69 303 SER A CA 1
ATOM 2358 C C . SER A 1 303 ? 19.074 -5.270 -25.232 1.00 40.69 303 SER A C 1
ATOM 2360 O O . SER A 1 303 ? 18.282 -4.344 -25.088 1.00 40.69 303 SER A O 1
ATOM 2362 N N . TYR A 1 304 ? 19.405 -5.751 -26.432 1.00 39.91 304 TYR A N 1
ATOM 2363 C CA . TYR A 1 304 ? 19.067 -5.132 -27.723 1.00 39.91 304 TYR A CA 1
ATOM 2364 C C . TYR A 1 304 ? 17.565 -4.947 -28.010 1.00 39.91 304 TYR A C 1
ATOM 2366 O O . TYR A 1 304 ? 17.191 -4.060 -28.780 1.00 39.91 304 TYR A O 1
ATOM 2374 N N . ASN A 1 305 ? 16.710 -5.791 -27.421 1.00 39.25 305 ASN A N 1
ATOM 2375 C CA . ASN A 1 305 ? 15.324 -5.976 -27.864 1.00 39.25 305 ASN A CA 1
ATOM 2376 C C . ASN A 1 305 ? 14.248 -5.467 -26.897 1.00 39.25 305 ASN A C 1
ATOM 2378 O O . ASN A 1 305 ? 13.081 -5.434 -27.284 1.00 39.25 305 ASN A O 1
ATOM 2382 N N . GLU A 1 306 ? 14.594 -5.032 -25.683 1.00 45.00 306 GLU A N 1
ATOM 2383 C CA . GLU A 1 306 ? 13.604 -4.528 -24.726 1.00 45.00 306 GLU A CA 1
ATOM 2384 C C . GLU A 1 306 ? 13.964 -3.136 -24.203 1.00 45.00 306 GLU A C 1
ATOM 2386 O O . GLU A 1 306 ? 14.971 -2.951 -23.529 1.00 45.00 306 GLU A O 1
ATOM 2391 N N . SER A 1 307 ? 13.080 -2.161 -24.437 1.00 47.81 307 SER A N 1
ATOM 2392 C CA . SER A 1 307 ? 13.086 -0.852 -23.766 1.00 47.81 307 SER A CA 1
ATOM 2393 C C . SER A 1 307 ? 12.521 -0.962 -22.337 1.00 47.81 307 SER A C 1
ATOM 2395 O O . SER A 1 307 ? 11.601 -0.226 -21.977 1.00 47.81 307 SER A O 1
ATOM 2397 N N . ALA A 1 308 ? 12.987 -1.961 -21.586 1.00 60.09 308 ALA A N 1
ATOM 2398 C CA . ALA A 1 308 ? 12.416 -2.437 -20.331 1.00 60.09 308 ALA A CA 1
ATOM 2399 C C . ALA A 1 308 ? 13.377 -2.211 -19.163 1.00 60.09 308 ALA A C 1
ATOM 2401 O O . ALA A 1 308 ? 14.550 -2.575 -19.247 1.00 60.09 308 ALA A O 1
ATOM 2402 N N . PHE A 1 309 ? 12.867 -1.684 -18.052 1.00 69.00 309 PHE A N 1
ATOM 2403 C CA . PHE A 1 309 ? 13.609 -1.622 -16.799 1.00 69.00 309 PHE A CA 1
ATOM 2404 C C . PHE A 1 309 ? 13.571 -2.990 -16.109 1.00 69.00 309 PHE A C 1
ATOM 2406 O O . PHE A 1 309 ? 12.500 -3.533 -15.828 1.00 69.00 309 PHE A O 1
ATOM 2413 N N . LEU A 1 310 ? 14.741 -3.536 -15.791 1.00 80.38 310 LEU A N 1
ATOM 2414 C CA . LEU A 1 310 ? 14.904 -4.767 -15.028 1.00 80.38 310 LEU A CA 1
ATOM 2415 C C . LEU A 1 310 ? 14.988 -4.450 -13.533 1.00 80.38 310 LEU A C 1
ATOM 2417 O O . LEU A 1 310 ? 14.045 -4.717 -12.793 1.00 80.38 310 LEU A O 1
ATOM 2421 N N . MET A 1 311 ? 16.095 -3.855 -13.082 1.00 82.75 311 MET A N 1
ATOM 2422 C CA . MET A 1 311 ? 16.367 -3.592 -11.657 1.00 82.75 311 MET A CA 1
ATOM 2423 C C . MET A 1 311 ? 16.795 -2.144 -11.378 1.00 82.75 311 MET A C 1
ATOM 2425 O O . MET A 1 311 ? 16.925 -1.750 -10.218 1.00 82.75 311 MET A O 1
ATOM 2429 N N . GLU A 1 312 ? 16.964 -1.338 -12.425 1.00 81.62 312 GLU A N 1
ATOM 2430 C CA . GLU A 1 312 ? 17.375 0.071 -12.405 1.00 81.62 312 GLU A CA 1
ATOM 2431 C C . GLU A 1 312 ? 16.388 0.920 -11.588 1.00 81.62 312 GLU A C 1
ATOM 2433 O O . GLU A 1 312 ? 16.780 1.839 -10.872 1.00 81.62 312 GLU A O 1
ATOM 2438 N N . MET A 1 313 ? 15.104 0.551 -11.633 1.00 85.31 313 MET A N 1
ATOM 2439 C CA . MET A 1 313 ? 14.011 1.173 -10.878 1.00 85.31 313 MET A CA 1
ATOM 2440 C C . MET A 1 313 ? 13.495 0.286 -9.734 1.00 85.31 313 MET A C 1
ATOM 2442 O O . MET A 1 313 ? 12.386 0.495 -9.256 1.00 85.31 313 MET A O 1
ATOM 2446 N N . SER A 1 314 ? 14.266 -0.713 -9.282 1.00 89.12 314 SER A N 1
ATOM 2447 C CA . SER A 1 314 ? 13.798 -1.744 -8.334 1.00 89.12 314 SER A CA 1
ATOM 2448 C C . SER A 1 314 ? 13.200 -1.209 -7.026 1.00 89.12 314 SER A C 1
ATOM 2450 O O . SER A 1 314 ? 12.295 -1.848 -6.482 1.00 89.12 314 SER A O 1
ATOM 2452 N N . GLN A 1 315 ? 13.648 -0.041 -6.544 1.00 90.06 315 GLN A N 1
ATOM 2453 C CA . GLN A 1 315 ? 13.194 0.593 -5.301 1.00 90.06 315 GLN A CA 1
ATOM 2454 C C . GLN A 1 315 ? 13.186 -0.375 -4.099 1.00 90.06 315 GLN A C 1
ATOM 2456 O O . GLN A 1 315 ? 12.181 -0.501 -3.394 1.00 90.06 315 GLN A O 1
ATOM 2461 N N . ILE A 1 316 ? 14.284 -1.104 -3.876 1.00 89.38 316 ILE A N 1
ATOM 2462 C CA . ILE A 1 316 ? 14.359 -2.089 -2.795 1.00 89.38 316 ILE A CA 1
ATOM 2463 C C . ILE A 1 316 ? 14.215 -1.433 -1.415 1.00 89.38 316 ILE A C 1
ATOM 2465 O O . ILE A 1 316 ? 14.643 -0.299 -1.186 1.00 89.38 316 ILE A O 1
ATOM 2469 N N . GLY A 1 317 ? 13.586 -2.158 -0.488 1.00 85.06 317 GLY A N 1
ATOM 2470 C CA . GLY A 1 317 ? 13.264 -1.639 0.838 1.00 85.06 317 GLY A CA 1
ATOM 2471 C C . GLY A 1 317 ? 12.025 -0.749 0.831 1.00 85.06 317 GLY A C 1
ATOM 2472 O O . GLY A 1 317 ? 11.827 0.033 1.758 1.00 85.06 317 GLY A O 1
ATOM 2473 N N . PHE A 1 318 ? 11.190 -0.856 -0.212 1.00 88.44 318 PHE A N 1
ATOM 2474 C CA . PHE A 1 318 ? 9.868 -0.229 -0.242 1.00 88.44 318 PHE A CA 1
ATOM 2475 C C . PHE A 1 318 ? 8.979 -0.775 0.881 1.00 88.44 318 PHE A C 1
ATOM 2477 O O . PHE A 1 318 ? 8.271 -0.024 1.548 1.00 88.44 318 PHE A O 1
ATOM 2484 N N . SER A 1 319 ? 9.086 -2.081 1.115 1.00 91.50 319 SER A N 1
ATOM 2485 C CA . SER A 1 319 ? 8.684 -2.756 2.343 1.00 91.50 319 SER A CA 1
ATOM 2486 C C . SER A 1 319 ? 9.777 -3.752 2.736 1.00 91.50 319 SER A C 1
ATOM 2488 O O . SER A 1 319 ? 10.507 -4.239 1.865 1.00 91.50 319 SER A O 1
ATOM 2490 N N . THR A 1 320 ? 9.914 -4.046 4.028 1.00 90.38 320 THR A N 1
ATOM 2491 C CA . THR A 1 320 ? 10.756 -5.147 4.516 1.00 90.38 320 THR A CA 1
ATOM 2492 C C . THR A 1 320 ? 10.042 -5.921 5.617 1.00 90.38 320 THR A C 1
ATOM 2494 O O . THR A 1 320 ? 9.132 -5.410 6.263 1.00 90.38 320 THR A O 1
ATOM 2497 N N . HIS A 1 321 ? 10.438 -7.176 5.805 1.00 89.88 321 HIS A N 1
ATOM 2498 C CA . HIS A 1 321 ? 9.970 -8.036 6.885 1.00 89.88 321 HIS A CA 1
ATOM 2499 C C . HIS A 1 321 ? 11.161 -8.823 7.428 1.00 89.88 321 HIS A C 1
ATOM 2501 O O . HIS A 1 321 ? 11.889 -9.457 6.660 1.00 89.88 321 HIS A O 1
ATOM 2507 N N . ILE A 1 322 ? 11.386 -8.742 8.737 1.00 84.31 322 ILE A N 1
ATOM 2508 C CA . ILE A 1 322 ? 12.502 -9.412 9.412 1.00 84.31 322 ILE A CA 1
ATOM 2509 C C . ILE A 1 322 ? 12.131 -10.886 9.638 1.00 84.31 322 ILE A C 1
ATOM 2511 O O . ILE A 1 322 ? 10.968 -11.225 9.850 1.00 84.31 322 ILE A O 1
ATOM 2515 N N . LEU A 1 323 ? 13.121 -11.767 9.527 1.00 85.44 323 LEU A N 1
ATOM 2516 C CA . LEU A 1 323 ? 13.016 -13.213 9.699 1.00 85.44 323 LEU A CA 1
ATOM 2517 C C . LEU A 1 323 ? 14.090 -13.675 10.692 1.00 85.44 323 LEU A C 1
ATOM 2519 O O . LEU A 1 323 ? 15.133 -13.036 10.814 1.00 85.44 323 LEU A O 1
ATOM 2523 N N . ASP A 1 324 ? 13.902 -14.839 11.319 1.00 82.62 324 ASP A N 1
ATOM 2524 C CA . ASP A 1 324 ? 14.919 -15.422 12.217 1.00 82.62 324 ASP A CA 1
ATOM 2525 C C . ASP A 1 324 ? 16.277 -15.651 11.520 1.00 82.62 324 ASP A C 1
ATOM 2527 O O . ASP A 1 324 ? 17.324 -15.664 12.166 1.00 82.62 324 ASP A O 1
ATOM 2531 N N . ASP A 1 325 ? 16.255 -15.873 10.200 1.00 82.50 325 ASP A N 1
ATOM 2532 C CA . ASP A 1 325 ? 17.408 -16.221 9.369 1.00 82.50 325 ASP A CA 1
ATOM 2533 C C . ASP A 1 325 ? 17.890 -15.087 8.445 1.00 82.50 325 ASP A C 1
ATOM 2535 O O . ASP A 1 325 ? 18.882 -15.262 7.730 1.00 82.50 325 ASP A O 1
ATOM 2539 N N . GLY A 1 326 ? 17.222 -13.927 8.446 1.00 85.81 326 GLY A N 1
ATOM 2540 C CA . GLY A 1 326 ? 17.523 -12.840 7.516 1.00 85.81 326 GLY A CA 1
ATOM 2541 C C . GLY A 1 326 ? 16.424 -11.787 7.371 1.00 85.81 326 GLY A C 1
ATOM 2542 O O . GLY A 1 326 ? 15.660 -11.514 8.290 1.00 85.81 326 GLY A O 1
ATOM 2543 N N . ILE A 1 327 ? 16.344 -11.170 6.194 1.00 87.81 327 ILE A N 1
ATOM 2544 C CA . ILE A 1 327 ? 15.386 -10.113 5.854 1.00 87.81 327 ILE A CA 1
ATOM 2545 C C . ILE A 1 327 ? 14.753 -10.426 4.497 1.00 87.81 327 ILE A C 1
ATOM 2547 O O . ILE A 1 327 ? 15.449 -10.756 3.534 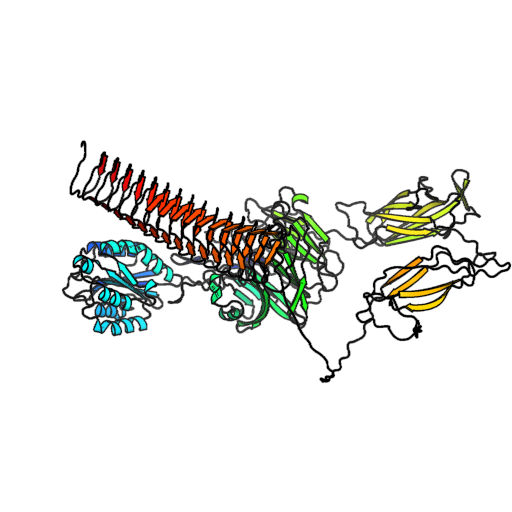1.00 87.81 327 ILE A O 1
ATOM 2551 N N . LEU A 1 328 ? 13.433 -10.276 4.401 1.00 92.75 328 LEU A N 1
ATOM 2552 C CA . LEU A 1 328 ? 12.698 -10.236 3.141 1.00 92.75 328 LEU A CA 1
ATOM 2553 C C . LEU A 1 328 ? 12.458 -8.775 2.738 1.00 92.75 328 LEU A C 1
ATOM 2555 O O . LEU A 1 328 ? 11.903 -7.995 3.507 1.00 92.75 328 LEU A O 1
ATOM 2559 N N . PHE A 1 329 ? 12.839 -8.413 1.519 1.00 93.75 329 PHE A N 1
ATOM 2560 C CA . PHE A 1 329 ? 12.637 -7.097 0.922 1.00 93.75 329 PHE A CA 1
ATOM 2561 C C . PHE A 1 329 ? 11.586 -7.156 -0.185 1.00 93.75 329 PHE A C 1
ATOM 2563 O O . PHE A 1 329 ? 11.592 -8.071 -1.008 1.00 93.75 329 PHE A O 1
ATOM 2570 N N . GLY A 1 330 ? 10.744 -6.130 -0.261 1.00 95.25 330 GLY A N 1
ATOM 2571 C CA . GLY A 1 330 ? 9.923 -5.826 -1.427 1.00 95.25 330 GLY A CA 1
ATOM 2572 C C . GLY A 1 330 ? 10.632 -4.876 -2.400 1.00 95.25 330 GLY A C 1
ATOM 2573 O O . GLY A 1 330 ? 11.313 -3.936 -1.975 1.00 95.25 330 GLY A O 1
ATOM 2574 N N . MET A 1 331 ? 10.460 -5.114 -3.704 1.00 94.50 331 MET A N 1
ATOM 2575 C CA . MET A 1 331 ? 11.063 -4.336 -4.799 1.00 94.50 331 MET A CA 1
ATOM 2576 C C . MET A 1 331 ? 10.007 -3.986 -5.860 1.00 94.50 331 MET A C 1
ATOM 2578 O O . MET A 1 331 ? 9.865 -4.651 -6.882 1.00 94.50 331 MET A O 1
ATOM 2582 N N . VAL A 1 332 ? 9.222 -2.938 -5.592 1.00 94.88 332 VAL A N 1
ATOM 2583 C CA . VAL A 1 332 ? 8.004 -2.596 -6.359 1.00 94.88 332 VAL A CA 1
ATOM 2584 C C . VAL A 1 332 ? 8.232 -2.188 -7.811 1.00 94.88 332 VAL A C 1
ATOM 2586 O O . VAL A 1 332 ? 7.292 -2.255 -8.603 1.00 94.88 332 VAL A O 1
ATOM 2589 N N . GLY A 1 333 ? 9.431 -1.712 -8.150 1.00 88.44 333 GLY A N 1
ATOM 2590 C CA . GLY A 1 333 ? 9.757 -1.221 -9.490 1.00 88.44 333 GLY A CA 1
ATOM 2591 C C . GLY A 1 333 ? 10.616 -2.171 -10.320 1.00 88.44 333 GLY A C 1
ATOM 2592 O O . GLY A 1 333 ? 11.030 -1.804 -11.416 1.00 88.44 333 GLY A O 1
ATOM 2593 N N . ALA A 1 334 ? 10.868 -3.388 -9.827 1.00 88.75 334 ALA A N 1
ATOM 2594 C CA . ALA A 1 334 ? 11.508 -4.432 -10.619 1.00 88.75 334 ALA A CA 1
ATOM 2595 C C . ALA A 1 334 ? 10.621 -4.838 -11.813 1.00 88.75 334 ALA A C 1
ATOM 2597 O O . ALA A 1 334 ? 9.391 -4.851 -11.699 1.00 88.75 334 ALA A O 1
ATOM 2598 N N . TYR A 1 335 ? 11.253 -5.178 -12.937 1.00 85.06 335 TYR A N 1
ATOM 2599 C CA . TYR A 1 335 ? 10.633 -5.687 -14.165 1.00 85.06 335 TYR A CA 1
ATOM 2600 C C . TYR A 1 335 ? 9.459 -4.815 -14.661 1.00 85.06 335 TYR A C 1
ATOM 2602 O O . TYR A 1 335 ? 8.306 -5.244 -14.671 1.00 85.06 335 TYR A O 1
ATOM 2610 N N . ASP A 1 336 ? 9.749 -3.565 -15.035 1.00 81.31 336 ASP A N 1
ATOM 2611 C CA . ASP A 1 336 ? 8.770 -2.541 -15.446 1.00 81.31 336 ASP A CA 1
ATOM 2612 C C . ASP A 1 336 ? 7.600 -2.365 -14.456 1.00 81.31 336 ASP A C 1
ATOM 2614 O O . ASP A 1 336 ? 6.428 -2.258 -14.829 1.00 81.31 336 ASP A O 1
ATOM 2618 N N . TRP A 1 337 ? 7.922 -2.308 -13.161 1.00 88.94 337 TRP A N 1
ATOM 2619 C CA . TRP A 1 337 ? 6.957 -2.187 -12.062 1.00 88.94 337 TRP A CA 1
ATOM 2620 C C . TRP A 1 337 ? 5.934 -3.331 -11.941 1.00 88.94 337 TRP A C 1
ATOM 2622 O O . TRP A 1 337 ? 4.910 -3.184 -11.258 1.00 88.94 337 TRP A O 1
ATOM 2632 N N . GLU A 1 338 ? 6.187 -4.502 -12.530 1.00 88.94 338 GLU A N 1
ATOM 2633 C CA . GLU A 1 338 ? 5.521 -5.727 -12.073 1.00 88.94 338 GLU A CA 1
ATOM 2634 C C . GLU A 1 338 ? 5.834 -5.988 -10.598 1.00 88.94 338 GLU A C 1
ATOM 2636 O O . GLU A 1 338 ? 4.921 -6.283 -9.823 1.00 88.94 338 GLU A O 1
ATOM 2641 N N . GLY A 1 339 ? 7.087 -5.747 -10.211 1.00 92.56 339 GLY A N 1
ATOM 2642 C CA . GLY A 1 339 ? 7.612 -5.871 -8.862 1.00 92.56 339 GLY A CA 1
ATOM 2643 C C . GLY A 1 339 ? 8.117 -7.277 -8.534 1.00 92.56 339 GLY A C 1
ATOM 2644 O O . GLY A 1 339 ? 8.047 -8.200 -9.343 1.00 92.56 339 GLY A O 1
ATOM 2645 N N . GLY A 1 340 ? 8.619 -7.448 -7.316 1.00 93.56 340 GLY A N 1
ATOM 2646 C CA . GLY A 1 340 ? 9.195 -8.707 -6.854 1.00 93.56 340 GLY A CA 1
ATOM 2647 C C . GLY A 1 340 ? 9.600 -8.669 -5.385 1.00 93.56 340 GLY A C 1
ATOM 2648 O O . GLY A 1 340 ? 9.248 -7.748 -4.641 1.00 93.56 340 GLY A O 1
ATOM 2649 N N . VAL A 1 341 ? 10.376 -9.672 -4.977 1.00 95.62 341 VAL A N 1
ATOM 2650 C CA . VAL A 1 341 ? 10.938 -9.795 -3.627 1.00 95.62 341 VAL A CA 1
ATOM 2651 C C . VAL A 1 341 ? 12.397 -10.243 -3.679 1.00 95.62 341 VAL A C 1
ATOM 2653 O O . VAL A 1 341 ? 12.837 -10.827 -4.665 1.00 95.62 341 VAL A O 1
ATOM 2656 N N . LEU A 1 342 ? 13.138 -10.012 -2.599 1.00 93.38 342 LEU A N 1
ATOM 2657 C CA . LEU A 1 342 ? 14.501 -10.510 -2.403 1.00 93.38 342 LEU A CA 1
ATOM 2658 C C . LEU A 1 342 ? 14.674 -10.919 -0.944 1.00 93.38 342 LEU A C 1
ATOM 2660 O O . LEU A 1 342 ? 14.309 -10.156 -0.055 1.00 93.38 342 LEU A O 1
ATOM 2664 N N . LYS A 1 343 ? 15.239 -12.099 -0.690 1.00 92.56 343 LYS A N 1
ATOM 2665 C CA . LYS A 1 343 ? 15.610 -12.547 0.655 1.00 92.56 343 LYS A CA 1
ATOM 2666 C C . LYS A 1 343 ? 17.122 -12.443 0.820 1.00 92.56 343 LYS A C 1
ATOM 2668 O O . LYS A 1 343 ? 17.875 -12.945 -0.010 1.00 92.56 343 LYS A O 1
ATOM 2673 N N . GLU A 1 344 ? 17.569 -11.814 1.894 1.00 88.12 344 GLU A N 1
ATOM 2674 C CA . GLU A 1 344 ? 18.977 -11.749 2.282 1.00 88.12 344 GLU A CA 1
ATOM 2675 C C . GLU A 1 344 ? 19.139 -12.439 3.633 1.00 88.12 344 GLU A C 1
ATOM 2677 O O . GLU A 1 344 ? 18.437 -12.107 4.581 1.00 88.12 344 GLU A O 1
ATOM 2682 N N . SER A 1 345 ? 20.008 -13.443 3.702 1.00 84.62 345 SER A N 1
ATOM 2683 C CA . SER A 1 345 ? 20.165 -14.332 4.855 1.00 84.62 345 SER A CA 1
ATOM 2684 C C . SER A 1 345 ? 21.638 -14.618 5.129 1.00 84.62 345 SER A C 1
ATOM 2686 O O . SER A 1 345 ? 22.490 -14.363 4.277 1.00 84.62 345 SER A O 1
ATOM 2688 N N . ASN A 1 346 ? 21.940 -15.201 6.291 1.00 79.56 346 ASN A N 1
ATOM 2689 C CA . ASN A 1 346 ? 23.309 -15.620 6.624 1.00 79.56 346 ASN A CA 1
ATOM 2690 C C . ASN A 1 346 ? 23.885 -16.645 5.623 1.00 79.56 346 ASN A C 1
ATOM 2692 O O . ASN A 1 346 ? 25.093 -16.662 5.396 1.00 79.56 346 ASN A O 1
ATOM 2696 N N . ASP A 1 347 ? 23.023 -17.459 5.003 1.00 78.75 347 ASP A N 1
ATOM 2697 C CA . ASP A 1 347 ? 23.399 -18.455 3.990 1.00 78.75 347 ASP A CA 1
ATOM 2698 C C . ASP A 1 347 ? 23.568 -17.851 2.580 1.00 78.75 347 ASP A C 1
ATOM 2700 O O . ASP A 1 347 ? 24.024 -18.528 1.659 1.00 78.75 347 ASP A O 1
ATOM 2704 N N . GLY A 1 348 ? 23.223 -16.571 2.400 1.00 83.12 348 GLY A N 1
ATOM 2705 C CA . GLY A 1 348 ? 23.350 -15.844 1.142 1.00 83.12 348 GLY A CA 1
ATOM 2706 C C . GLY A 1 348 ? 22.094 -15.072 0.738 1.00 83.12 348 GLY A C 1
ATOM 2707 O O . GLY A 1 348 ? 21.122 -14.933 1.487 1.00 83.12 348 GLY A O 1
ATOM 2708 N N . ARG A 1 349 ? 22.133 -14.546 -0.488 1.00 88.31 349 ARG A N 1
ATOM 2709 C CA . ARG A 1 349 ? 21.076 -13.728 -1.089 1.00 88.31 349 ARG A CA 1
ATOM 2710 C C . ARG A 1 349 ? 20.323 -14.523 -2.146 1.00 88.31 349 ARG A C 1
ATOM 2712 O O . ARG A 1 349 ? 20.932 -15.032 -3.083 1.00 88.31 349 ARG A O 1
ATOM 2719 N N . ILE A 1 350 ? 19.002 -14.544 -2.027 1.00 90.50 350 ILE A N 1
ATOM 2720 C CA . ILE A 1 350 ? 18.082 -15.211 -2.942 1.00 90.50 350 ILE A CA 1
ATOM 2721 C C . ILE A 1 350 ? 17.210 -14.134 -3.592 1.00 90.50 350 ILE A C 1
ATOM 2723 O O . ILE A 1 350 ? 16.462 -13.425 -2.916 1.00 90.50 350 ILE A O 1
ATOM 2727 N N . MET A 1 351 ? 17.311 -14.004 -4.912 1.00 89.00 351 MET A N 1
ATOM 2728 C CA . MET A 1 351 ? 16.530 -13.059 -5.709 1.00 89.00 351 MET A CA 1
ATOM 2729 C C . MET A 1 351 ? 15.824 -13.834 -6.827 1.00 89.00 351 MET A C 1
ATOM 2731 O O . MET A 1 351 ? 16.465 -14.141 -7.832 1.00 89.00 351 MET A O 1
ATOM 2735 N N . PRO A 1 352 ? 14.538 -14.191 -6.654 1.00 90.06 352 PRO A N 1
ATOM 2736 C CA . PRO A 1 352 ? 13.785 -14.891 -7.683 1.00 90.06 352 PRO A CA 1
ATOM 2737 C C . PRO A 1 352 ? 13.749 -14.103 -9.001 1.00 90.06 352 PRO A C 1
ATOM 2739 O O . PRO A 1 352 ? 13.546 -12.882 -8.982 1.00 90.06 352 PRO A O 1
ATOM 2742 N N . PRO A 1 353 ? 13.922 -14.776 -10.148 1.00 87.50 353 PRO A N 1
ATOM 2743 C CA . PRO A 1 353 ? 13.788 -14.140 -11.448 1.00 87.50 353 PRO A CA 1
ATOM 2744 C C . PRO A 1 353 ? 12.309 -13.841 -11.750 1.00 87.50 353 PRO A C 1
ATOM 2746 O O . PRO A 1 353 ? 11.403 -14.399 -11.125 1.00 87.50 353 PRO A O 1
ATOM 2749 N N . ARG A 1 354 ? 12.055 -12.968 -12.729 1.00 86.56 354 ARG A N 1
ATOM 2750 C CA . ARG A 1 354 ? 10.707 -12.565 -13.175 1.00 86.56 354 ARG A CA 1
ATOM 2751 C C . ARG A 1 354 ? 9.794 -13.773 -13.439 1.00 86.56 354 ARG A C 1
ATOM 2753 O O . ARG A 1 354 ? 8.637 -13.800 -13.018 1.00 86.56 354 ARG A O 1
ATOM 2760 N N . GLU A 1 355 ? 10.335 -14.787 -14.106 1.00 88.12 355 GLU A N 1
ATOM 2761 C CA . GLU A 1 355 ? 9.643 -15.996 -14.562 1.00 88.12 355 GLU A CA 1
ATOM 2762 C C . GLU A 1 355 ? 9.048 -16.797 -13.392 1.00 88.12 355 GLU A C 1
ATOM 2764 O O . GLU A 1 355 ? 8.000 -17.427 -13.538 1.00 88.12 355 GLU A O 1
ATOM 2769 N N . ALA A 1 356 ? 9.643 -16.702 -12.196 1.00 89.19 356 ALA A N 1
ATOM 2770 C CA . ALA A 1 356 ? 9.158 -17.369 -10.988 1.00 89.19 356 ALA A CA 1
ATOM 2771 C C . ALA A 1 356 ? 7.745 -16.905 -10.565 1.00 89.19 356 ALA A C 1
ATOM 2773 O O . ALA A 1 356 ? 7.024 -17.634 -9.880 1.00 89.19 356 ALA A O 1
ATOM 2774 N N . PHE A 1 357 ? 7.314 -15.717 -11.010 1.00 92.31 357 PHE A N 1
ATOM 2775 C CA . PHE A 1 357 ? 5.986 -15.158 -10.736 1.00 92.31 357 PHE A CA 1
ATOM 2776 C C . PHE A 1 357 ? 5.030 -15.194 -11.942 1.00 92.31 357 PHE A C 1
ATOM 2778 O O . PHE A 1 357 ? 3.836 -14.925 -11.770 1.00 92.31 357 PHE A O 1
ATOM 2785 N N . GLU A 1 358 ? 5.498 -15.575 -13.137 1.00 88.69 358 GLU A N 1
ATOM 2786 C CA . GLU A 1 358 ? 4.770 -15.433 -14.413 1.00 88.69 358 GLU A CA 1
ATOM 2787 C C . GLU A 1 358 ? 3.377 -16.086 -14.397 1.00 88.69 358 GLU A C 1
ATOM 2789 O O . GLU A 1 358 ? 2.399 -15.507 -14.871 1.00 88.69 358 GLU A O 1
ATOM 2794 N N . LYS A 1 359 ? 3.243 -17.256 -13.760 1.00 89.38 359 LYS A N 1
ATOM 2795 C CA . LYS A 1 359 ? 1.961 -17.969 -13.598 1.00 89.38 359 LYS A CA 1
ATOM 2796 C C . LYS A 1 359 ? 0.854 -17.089 -13.000 1.00 89.38 359 LYS A C 1
ATOM 2798 O O . LYS A 1 359 ? -0.316 -17.230 -13.356 1.00 89.38 359 LYS A O 1
ATOM 2803 N N . GLU A 1 360 ? 1.207 -16.207 -12.068 1.00 92.75 360 GLU A N 1
ATOM 2804 C CA . GLU A 1 360 ? 0.272 -15.321 -11.373 1.00 92.75 360 GLU A CA 1
ATOM 2805 C C . GLU A 1 360 ? 0.327 -13.869 -11.882 1.00 92.75 360 GLU A C 1
ATOM 2807 O O . GLU A 1 360 ? -0.624 -13.111 -11.641 1.00 92.75 360 GLU A O 1
ATOM 2812 N N . PHE A 1 361 ? 1.395 -13.509 -12.602 1.00 90.50 361 PHE A N 1
ATOM 2813 C CA . PHE A 1 361 ? 1.691 -12.200 -13.188 1.00 90.50 361 PHE A CA 1
ATOM 2814 C C . PHE A 1 361 ? 2.170 -12.369 -14.650 1.00 90.50 361 PHE A C 1
ATOM 2816 O O . PHE A 1 361 ? 3.353 -12.215 -14.937 1.00 90.50 361 PHE A O 1
ATOM 2823 N N . PRO A 1 362 ? 1.268 -12.733 -15.581 1.00 85.56 362 PRO A N 1
ATOM 2824 C CA . PRO A 1 362 ? 1.654 -13.106 -16.940 1.00 85.56 362 PRO A CA 1
ATOM 2825 C C . PRO A 1 362 ? 1.986 -11.890 -17.818 1.00 85.56 362 PRO A C 1
ATOM 2827 O O . PRO A 1 362 ? 1.461 -10.790 -17.607 1.00 85.56 362 PRO A O 1
ATOM 2830 N N . LEU A 1 363 ? 2.839 -12.111 -18.824 1.00 75.06 363 LEU A N 1
ATOM 2831 C CA . LEU A 1 363 ? 3.472 -11.078 -19.653 1.00 75.06 363 LEU A CA 1
ATOM 2832 C C . LEU A 1 363 ? 2.479 -10.136 -20.364 1.00 75.06 363 LEU A C 1
ATOM 2834 O O . LEU A 1 363 ? 2.778 -8.954 -20.533 1.00 75.06 363 LEU A O 1
ATOM 2838 N N . GLU A 1 364 ? 1.264 -10.583 -20.709 1.00 73.44 364 GLU A N 1
ATOM 2839 C CA . GLU A 1 364 ? 0.251 -9.713 -21.337 1.00 73.44 364 GLU A CA 1
ATOM 2840 C C . GLU A 1 364 ? -0.264 -8.606 -20.398 1.00 73.44 364 GLU A C 1
ATOM 2842 O O . GLU A 1 364 ? -0.991 -7.706 -20.825 1.00 73.44 364 GLU A O 1
ATOM 2847 N N . LEU A 1 365 ? 0.086 -8.667 -19.109 1.00 70.81 365 LEU A N 1
ATOM 2848 C CA . LEU A 1 365 ? -0.276 -7.692 -18.085 1.00 70.81 365 LEU A CA 1
ATOM 2849 C C . LEU A 1 365 ? 0.913 -6.832 -17.622 1.00 70.81 365 LEU A C 1
ATOM 2851 O O . LEU A 1 365 ? 0.716 -6.035 -16.703 1.00 70.81 365 LEU A O 1
ATOM 2855 N N . LYS A 1 366 ? 2.096 -6.942 -18.253 1.00 63.28 366 LYS A N 1
ATOM 2856 C CA . LYS A 1 366 ? 3.325 -6.194 -17.908 1.00 63.28 366 LYS A CA 1
ATOM 2857 C C . LYS A 1 366 ? 3.069 -4.696 -17.721 1.00 63.28 366 LYS A C 1
ATOM 2859 O O . LYS A 1 366 ? 3.311 -4.125 -16.660 1.00 63.28 366 LYS A O 1
ATOM 2864 N N . ASN A 1 367 ? 2.373 -4.094 -18.684 1.00 60.59 367 ASN A N 1
ATOM 2865 C CA . ASN A 1 367 ? 2.019 -2.668 -18.689 1.00 60.59 367 ASN A CA 1
ATOM 2866 C C . ASN A 1 367 ? 1.010 -2.233 -17.597 1.00 60.59 367 ASN A C 1
ATOM 2868 O O . ASN A 1 367 ? 0.625 -1.064 -17.549 1.00 60.59 367 ASN A O 1
ATOM 2872 N N . HIS A 1 368 ? 0.530 -3.132 -16.728 1.00 66.50 368 HIS A N 1
ATOM 2873 C CA . HIS A 1 368 ? -0.357 -2.768 -15.616 1.00 66.50 368 HIS A CA 1
ATOM 2874 C C . HIS A 1 368 ? 0.377 -2.267 -14.364 1.00 66.50 368 HIS A C 1
ATOM 2876 O O . HIS A 1 368 ? -0.294 -1.697 -13.497 1.00 66.50 368 HIS A O 1
ATOM 2882 N N . ALA A 1 369 ? 1.704 -2.446 -14.276 1.00 82.19 369 ALA A N 1
ATOM 2883 C CA . ALA A 1 369 ? 2.533 -2.058 -13.130 1.00 82.19 369 ALA A CA 1
ATOM 2884 C C . ALA A 1 369 ? 1.947 -2.573 -11.797 1.00 82.19 369 ALA A C 1
ATOM 2886 O O . ALA A 1 369 ? 1.343 -1.819 -11.029 1.00 82.19 369 ALA A O 1
ATOM 2887 N N . ALA A 1 370 ? 2.029 -3.889 -11.574 1.00 90.56 370 ALA A N 1
ATOM 2888 C CA . ALA A 1 370 ? 1.326 -4.586 -10.495 1.00 90.56 370 ALA A CA 1
ATOM 2889 C C . ALA A 1 370 ? 1.808 -4.234 -9.070 1.00 90.56 370 ALA A C 1
ATOM 2891 O O . ALA A 1 370 ? 1.009 -4.361 -8.132 1.00 90.56 370 ALA A O 1
ATOM 2892 N N . TYR A 1 371 ? 3.049 -3.751 -8.927 1.00 95.44 371 TYR A N 1
ATOM 2893 C CA . TYR A 1 371 ? 3.720 -3.423 -7.659 1.00 95.44 371 TYR A CA 1
ATOM 2894 C C . TYR A 1 371 ? 3.793 -4.608 -6.676 1.00 95.44 371 TYR A C 1
ATOM 2896 O O . TYR A 1 371 ? 3.477 -4.454 -5.496 1.00 95.44 371 TYR A O 1
ATOM 2904 N N . LEU A 1 372 ? 4.177 -5.801 -7.135 1.00 97.19 372 LEU A N 1
ATOM 2905 C CA . LEU A 1 372 ? 4.500 -6.915 -6.241 1.00 97.19 372 LEU A CA 1
ATOM 2906 C C . LEU A 1 372 ? 5.647 -6.519 -5.290 1.00 97.19 372 LEU A C 1
ATOM 2908 O O . LEU A 1 372 ? 6.600 -5.853 -5.690 1.00 97.19 372 LEU A O 1
ATOM 2912 N N . GLY A 1 373 ? 5.523 -6.879 -4.011 1.00 96.25 373 GLY A N 1
ATOM 2913 C CA . GLY A 1 373 ? 6.442 -6.420 -2.965 1.00 96.25 373 GLY A CA 1
ATOM 2914 C C . GLY A 1 373 ? 6.135 -5.009 -2.442 1.00 96.25 373 GLY A C 1
ATOM 2915 O O . GLY A 1 373 ? 6.961 -4.419 -1.748 1.00 96.25 373 GLY A O 1
ATOM 2916 N N . TYR A 1 374 ? 4.952 -4.447 -2.728 1.00 96.88 374 TYR A N 1
ATOM 2917 C CA . TYR A 1 374 ? 4.501 -3.217 -2.055 1.00 96.88 374 TYR A CA 1
ATOM 2918 C C . TYR A 1 374 ? 4.349 -3.443 -0.549 1.00 96.88 374 TYR A C 1
ATOM 2920 O O . TYR A 1 374 ? 4.667 -2.569 0.250 1.00 96.88 374 TYR A O 1
ATOM 2928 N N . THR A 1 375 ? 3.906 -4.644 -0.181 1.00 97.00 375 THR A N 1
ATOM 2929 C CA . THR A 1 375 ? 4.035 -5.213 1.160 1.00 97.00 375 THR A CA 1
ATOM 2930 C C . THR A 1 375 ? 4.756 -6.546 1.066 1.00 97.00 375 THR A C 1
ATOM 2932 O O . THR A 1 375 ? 4.564 -7.288 0.096 1.00 97.00 375 THR A O 1
ATOM 2935 N N . VAL A 1 376 ? 5.535 -6.864 2.096 1.00 96.56 376 VAL A N 1
ATOM 2936 C CA . VAL A 1 376 ? 6.067 -8.200 2.358 1.00 96.56 376 VAL A CA 1
ATOM 2937 C C . VAL A 1 376 ? 5.814 -8.560 3.819 1.00 96.56 376 VAL A C 1
ATOM 2939 O O . VAL A 1 376 ? 5.801 -7.685 4.680 1.00 96.56 376 VAL A O 1
ATOM 2942 N N . SER A 1 377 ? 5.566 -9.837 4.089 1.00 95.69 377 SER A N 1
ATOM 2943 C CA . SER A 1 377 ? 5.393 -10.390 5.434 1.00 95.69 377 SER A CA 1
ATOM 2944 C C . SER A 1 377 ? 5.672 -11.901 5.415 1.00 95.69 377 SER A C 1
ATOM 2946 O O . SER A 1 377 ? 5.984 -12.467 4.363 1.00 95.69 377 SER A O 1
ATOM 2948 N N . SER A 1 378 ? 5.530 -12.583 6.548 1.00 95.00 378 SER A N 1
ATOM 2949 C CA . SER A 1 378 ? 5.532 -14.047 6.618 1.00 95.00 378 SER A CA 1
ATOM 2950 C C . SER A 1 378 ? 4.465 -14.553 7.580 1.00 95.00 378 SER A C 1
ATOM 2952 O O . SER A 1 378 ? 4.138 -13.873 8.547 1.00 95.00 378 SER A O 1
ATOM 2954 N N . VAL A 1 379 ? 3.977 -15.767 7.344 1.00 95.25 379 VAL A N 1
ATOM 2955 C CA . VAL A 1 379 ? 3.025 -16.471 8.214 1.00 95.25 379 VAL A CA 1
ATOM 2956 C C . VAL A 1 379 ? 3.505 -17.894 8.473 1.00 95.25 379 VAL A C 1
ATOM 2958 O O . VAL A 1 379 ? 4.104 -18.515 7.593 1.00 95.25 379 VAL A O 1
ATOM 2961 N N . THR A 1 380 ? 3.230 -18.424 9.659 1.00 94.19 380 THR A N 1
ATOM 2962 C CA . THR A 1 380 ? 3.471 -19.834 9.996 1.00 94.19 380 THR A CA 1
ATOM 2963 C C . THR A 1 380 ? 2.154 -20.586 9.847 1.00 94.19 380 THR A C 1
ATOM 2965 O O . THR A 1 380 ? 1.155 -20.179 10.428 1.00 94.19 380 THR A O 1
ATOM 2968 N N . VAL A 1 381 ? 2.115 -21.667 9.064 1.00 91.75 381 VAL A N 1
ATOM 2969 C CA . VAL A 1 381 ? 0.924 -22.538 8.964 1.00 91.75 381 VAL A CA 1
ATOM 2970 C C . VAL A 1 381 ? 1.092 -23.794 9.825 1.00 91.75 381 VAL A C 1
ATOM 2972 O O . VAL A 1 381 ? 2.202 -24.097 10.251 1.00 91.75 381 VAL A O 1
ATOM 2975 N N . GLY A 1 382 ? 0.010 -24.546 10.066 1.00 79.12 382 GLY A N 1
ATOM 2976 C CA . GLY A 1 382 ? -0.050 -25.604 11.095 1.00 79.12 382 GLY A CA 1
ATOM 2977 C C . GLY A 1 382 ? 0.965 -26.759 11.002 1.00 79.12 382 GLY A C 1
ATOM 2978 O O . GLY A 1 382 ? 1.158 -27.477 11.979 1.00 79.12 382 GLY A O 1
ATOM 2979 N N . ASP A 1 383 ? 1.660 -26.907 9.872 1.00 82.88 383 ASP A N 1
ATOM 2980 C CA . ASP A 1 383 ? 2.785 -27.840 9.698 1.00 82.88 383 ASP A CA 1
ATOM 2981 C C . ASP A 1 383 ? 4.146 -27.226 10.116 1.00 82.88 383 ASP A C 1
ATOM 2983 O O . ASP A 1 383 ? 5.202 -27.756 9.772 1.00 82.88 383 ASP A O 1
ATOM 2987 N N . TRP A 1 384 ? 4.139 -26.083 10.814 1.00 87.19 384 TRP A N 1
ATOM 2988 C CA . TRP A 1 384 ? 5.304 -25.243 11.155 1.00 87.19 384 TRP A CA 1
ATOM 2989 C C . TRP A 1 384 ? 6.083 -24.707 9.942 1.00 87.19 384 TRP A C 1
ATOM 2991 O O . TRP A 1 384 ? 7.169 -24.143 10.076 1.00 87.19 384 TRP A O 1
ATOM 3001 N N . ARG A 1 385 ? 5.516 -24.837 8.736 1.00 89.69 385 ARG A N 1
ATOM 3002 C CA . ARG A 1 385 ? 6.068 -24.258 7.509 1.00 89.69 385 ARG A CA 1
ATOM 3003 C C . ARG A 1 385 ? 5.812 -22.753 7.497 1.00 89.69 385 ARG A C 1
ATOM 3005 O O . ARG A 1 385 ? 4.665 -22.310 7.572 1.00 89.69 385 ARG A O 1
ATOM 3012 N N . ARG A 1 386 ? 6.880 -21.976 7.326 1.00 91.06 386 ARG A N 1
ATOM 3013 C CA . ARG A 1 386 ? 6.805 -20.544 7.033 1.00 91.06 386 ARG A CA 1
ATOM 3014 C C . ARG A 1 386 ? 6.437 -20.340 5.564 1.00 91.06 386 ARG A C 1
ATOM 3016 O O . ARG A 1 386 ? 7.098 -20.883 4.687 1.00 91.06 386 ARG A O 1
ATOM 3023 N N . LEU A 1 387 ? 5.404 -19.548 5.303 1.00 94.62 387 LEU A N 1
ATOM 3024 C CA . LEU A 1 387 ? 5.079 -19.029 3.977 1.00 94.62 387 LEU A CA 1
ATOM 3025 C C . LEU A 1 387 ? 5.387 -17.534 3.941 1.00 94.62 387 LEU A C 1
ATOM 3027 O O . LEU A 1 387 ? 5.061 -16.796 4.872 1.00 94.62 387 LEU A O 1
ATOM 3031 N N . TYR A 1 388 ? 5.983 -17.082 2.848 1.00 96.25 388 TYR A N 1
ATOM 3032 C CA . TYR A 1 388 ? 6.190 -15.668 2.576 1.00 96.25 388 TYR A CA 1
ATOM 3033 C C . TYR A 1 388 ? 4.940 -15.079 1.931 1.00 96.25 388 TYR A C 1
ATOM 3035 O O . TYR A 1 388 ? 4.253 -15.742 1.152 1.00 96.25 388 TYR A O 1
ATOM 3043 N N . VAL A 1 389 ? 4.627 -13.831 2.266 1.00 97.94 389 VAL A N 1
ATOM 3044 C CA . VAL A 1 389 ? 3.438 -13.128 1.783 1.00 97.94 389 VAL A CA 1
ATOM 3045 C C . VAL A 1 389 ? 3.874 -11.853 1.084 1.00 97.94 389 VAL A C 1
ATOM 3047 O O . VAL A 1 389 ? 4.662 -11.094 1.640 1.00 97.94 389 VAL A O 1
ATOM 3050 N N . ALA A 1 390 ? 3.364 -11.599 -0.121 1.00 98.25 390 ALA A N 1
ATOM 3051 C CA . ALA A 1 390 ? 3.659 -10.376 -0.866 1.00 98.25 390 ALA A CA 1
ATOM 3052 C C . ALA A 1 390 ? 2.397 -9.763 -1.483 1.00 98.25 390 ALA A C 1
ATOM 3054 O O . ALA A 1 390 ? 1.603 -10.446 -2.141 1.00 98.25 390 ALA A O 1
ATOM 3055 N N . GLY A 1 391 ? 2.216 -8.458 -1.278 1.00 98.19 391 GLY A N 1
ATOM 3056 C CA . GLY A 1 391 ? 1.123 -7.678 -1.850 1.00 98.19 391 GLY A CA 1
ATOM 3057 C C . GLY A 1 391 ? 1.497 -7.013 -3.172 1.00 98.19 391 GLY A C 1
ATOM 3058 O O . GLY A 1 391 ? 2.602 -6.501 -3.336 1.00 98.19 391 GLY A O 1
ATOM 3059 N N . ALA A 1 392 ? 0.536 -7.000 -4.096 1.00 97.81 392 ALA A N 1
ATOM 3060 C CA . ALA A 1 392 ? 0.587 -6.363 -5.409 1.00 97.81 392 ALA A CA 1
ATOM 3061 C C . ALA A 1 392 ? -0.680 -5.502 -5.620 1.00 97.81 392 ALA A C 1
ATOM 3063 O O . ALA A 1 392 ? -1.592 -5.894 -6.363 1.00 97.81 392 ALA A O 1
ATOM 3064 N N . PRO A 1 393 ? -0.813 -4.346 -4.935 1.00 97.44 393 PRO A N 1
ATOM 3065 C CA . PRO A 1 393 ? -2.069 -3.597 -4.824 1.00 97.44 393 PRO A CA 1
ATOM 3066 C C . PRO A 1 393 ? -2.562 -2.964 -6.130 1.00 97.44 393 PRO A C 1
ATOM 3068 O O . PRO A 1 393 ? -3.723 -2.551 -6.213 1.00 97.44 393 PRO A O 1
ATOM 3071 N N . ARG A 1 394 ? -1.722 -2.928 -7.172 1.00 93.62 394 ARG A N 1
ATOM 3072 C CA . ARG A 1 394 ? -2.090 -2.461 -8.512 1.00 93.62 394 ARG A CA 1
ATOM 3073 C C . ARG A 1 394 ? -2.427 -3.578 -9.499 1.00 93.62 394 ARG A C 1
ATOM 3075 O O . ARG A 1 394 ? -2.911 -3.270 -10.588 1.00 93.62 394 ARG A O 1
ATOM 3082 N N . PHE A 1 395 ? -2.257 -4.856 -9.148 1.00 93.88 395 PHE A N 1
ATOM 3083 C CA . PHE A 1 395 ? -2.562 -5.969 -10.053 1.00 93.88 395 PHE A CA 1
ATOM 3084 C C . PHE A 1 395 ? -3.992 -5.883 -10.616 1.00 93.88 395 PHE A C 1
ATOM 3086 O O . PHE A 1 395 ? -4.973 -5.807 -9.866 1.00 93.88 395 PHE A O 1
ATOM 3093 N N . LYS A 1 396 ? -4.112 -5.856 -11.954 1.00 87.06 396 LYS A N 1
ATOM 3094 C CA . LYS A 1 396 ? -5.373 -5.636 -12.700 1.00 87.06 396 LYS A CA 1
ATOM 3095 C C . LYS A 1 396 ? -6.195 -4.440 -12.182 1.00 87.06 396 LYS A C 1
ATOM 3097 O O . LYS A 1 396 ? -7.423 -4.450 -12.251 1.00 87.06 396 LYS A O 1
ATOM 3102 N N . HIS A 1 397 ? -5.524 -3.433 -11.623 1.00 84.56 397 HIS A N 1
ATOM 3103 C CA . HIS A 1 397 ? -6.090 -2.281 -10.916 1.00 84.56 397 HIS A CA 1
ATOM 3104 C C . HIS A 1 397 ? -7.000 -2.613 -9.714 1.00 84.56 397 HIS A C 1
ATOM 3106 O O . HIS A 1 397 ? -7.627 -1.706 -9.173 1.00 84.56 397 HIS A O 1
ATOM 3112 N N . LYS A 1 398 ? -7.094 -3.874 -9.271 1.00 88.50 398 LYS A N 1
ATOM 3113 C CA . LYS A 1 398 ? -7.896 -4.289 -8.101 1.00 88.50 398 LYS A CA 1
ATOM 3114 C C . LYS A 1 398 ? -7.042 -4.592 -6.872 1.00 88.50 398 LYS A C 1
ATOM 3116 O O . LYS A 1 398 ? -7.484 -4.356 -5.748 1.00 88.50 398 LYS A O 1
ATOM 3121 N N . GLY A 1 399 ? -5.832 -5.088 -7.114 1.00 95.25 399 GLY A N 1
ATOM 3122 C CA . GLY A 1 399 ? -4.916 -5.581 -6.099 1.00 95.25 399 GLY A CA 1
ATOM 3123 C C . GLY A 1 399 ? -4.967 -7.099 -5.939 1.00 95.25 399 GLY A C 1
ATOM 3124 O O . GLY A 1 399 ? -5.953 -7.752 -6.301 1.00 95.25 399 GLY A O 1
ATOM 3125 N N . LYS A 1 400 ? -3.877 -7.662 -5.425 1.00 97.38 400 LYS A N 1
ATOM 3126 C CA . LYS A 1 400 ? -3.664 -9.095 -5.208 1.00 97.38 400 LYS A CA 1
ATOM 3127 C C . LYS A 1 400 ? -2.682 -9.290 -4.053 1.00 97.38 400 LYS A C 1
ATOM 3129 O O . LYS A 1 400 ? -1.843 -8.428 -3.818 1.00 97.38 400 LYS A O 1
ATOM 3134 N N . VAL A 1 401 ? -2.770 -10.420 -3.366 1.00 98.50 401 VAL A N 1
ATOM 3135 C CA . VAL A 1 401 ? -1.768 -10.901 -2.406 1.00 98.50 401 VAL A CA 1
ATOM 3136 C C . VAL A 1 401 ? -1.440 -12.345 -2.764 1.00 98.50 401 VAL A C 1
ATOM 3138 O O . VAL A 1 401 ? -2.349 -13.117 -3.075 1.00 98.50 401 VAL A O 1
ATOM 3141 N N . ILE A 1 402 ? -0.161 -12.709 -2.752 1.00 97.94 402 ILE A N 1
ATOM 3142 C CA . ILE A 1 402 ? 0.295 -14.093 -2.925 1.00 97.94 402 ILE A CA 1
ATOM 3143 C C . ILE A 1 402 ? 0.940 -14.607 -1.639 1.00 97.94 402 ILE A C 1
ATOM 3145 O O . ILE A 1 402 ? 1.595 -13.846 -0.929 1.00 97.94 402 ILE A O 1
ATOM 3149 N N . LEU A 1 403 ? 0.745 -15.895 -1.363 1.00 97.25 403 LEU A N 1
ATOM 3150 C CA . LEU A 1 403 ? 1.457 -16.661 -0.347 1.00 97.25 403 LEU A CA 1
ATOM 3151 C C . LEU A 1 403 ? 2.299 -17.709 -1.073 1.00 97.25 403 LEU A C 1
ATOM 3153 O O . LEU A 1 403 ? 1.767 -18.437 -1.919 1.00 97.25 403 LEU A O 1
ATOM 3157 N N . PHE A 1 404 ? 3.588 -17.786 -0.762 1.00 95.56 404 PHE A N 1
ATOM 3158 C CA . PHE A 1 404 ? 4.538 -18.630 -1.479 1.00 95.56 404 PHE A CA 1
ATOM 3159 C C . PHE A 1 404 ? 5.621 -19.211 -0.569 1.00 95.56 404 PHE A C 1
ATOM 3161 O O . PHE A 1 404 ? 5.990 -18.629 0.450 1.00 95.56 404 PHE A O 1
ATOM 3168 N N . ASP A 1 405 ? 6.123 -20.371 -0.971 1.00 93.69 405 ASP A N 1
ATOM 3169 C CA . ASP A 1 405 ? 7.379 -20.944 -0.496 1.00 93.69 405 ASP A CA 1
ATOM 3170 C C . ASP A 1 405 ? 8.530 -20.446 -1.394 1.00 93.69 405 ASP A C 1
ATOM 3172 O O . ASP A 1 405 ? 8.316 -20.179 -2.583 1.00 93.69 405 ASP A O 1
ATOM 3176 N N . LEU A 1 406 ? 9.729 -20.304 -0.828 1.00 91.44 406 LEU A N 1
ATOM 3177 C CA . LEU A 1 406 ? 10.939 -19.831 -1.507 1.00 91.44 406 LEU A CA 1
ATOM 3178 C C . LEU A 1 406 ? 12.107 -20.753 -1.147 1.00 91.44 406 LEU A C 1
ATOM 3180 O O . LEU A 1 406 ? 12.591 -20.735 -0.012 1.00 91.44 406 LEU A O 1
ATOM 3184 N N . SER A 1 407 ? 12.570 -21.539 -2.121 1.00 86.81 407 SER A N 1
ATOM 3185 C CA . SER A 1 407 ? 13.700 -22.452 -1.933 1.00 86.81 407 SER A CA 1
ATOM 3186 C C . SER A 1 407 ? 15.040 -21.708 -1.852 1.00 86.81 407 SER A C 1
ATOM 3188 O O . SER A 1 407 ? 15.160 -20.557 -2.278 1.00 86.81 407 SER A O 1
ATOM 3190 N N . GLN A 1 408 ? 16.079 -22.383 -1.343 1.00 80.75 408 GLN A N 1
ATOM 3191 C CA . GLN A 1 408 ? 17.447 -21.844 -1.355 1.00 80.75 408 GLN A CA 1
ATOM 3192 C C . GLN A 1 408 ? 18.006 -21.659 -2.777 1.00 80.75 408 GLN A C 1
ATOM 3194 O O . GLN A 1 408 ? 18.825 -20.769 -2.988 1.00 80.75 408 GLN A O 1
ATOM 3199 N N . ASP A 1 409 ? 17.523 -22.435 -3.752 1.00 78.12 409 ASP A N 1
ATOM 3200 C CA . ASP A 1 409 ? 17.898 -22.316 -5.168 1.00 78.12 409 ASP A CA 1
ATOM 3201 C C . ASP A 1 409 ? 17.180 -21.148 -5.886 1.00 78.12 409 ASP A C 1
ATOM 3203 O O . ASP A 1 409 ? 17.504 -20.826 -7.027 1.00 78.12 409 ASP A O 1
ATOM 3207 N N . GLY A 1 410 ? 16.220 -20.488 -5.221 1.00 78.12 410 GLY A N 1
ATOM 3208 C CA . GLY A 1 410 ? 15.448 -19.361 -5.759 1.00 78.12 410 GLY A CA 1
ATOM 3209 C C . GLY A 1 410 ? 14.118 -19.729 -6.421 1.00 78.12 410 GLY A C 1
ATOM 3210 O O . GLY A 1 410 ? 13.407 -18.829 -6.875 1.00 78.12 410 GLY A O 1
ATOM 3211 N N . ASP A 1 411 ? 13.746 -21.012 -6.436 1.00 87.38 411 ASP A N 1
ATOM 3212 C CA . ASP A 1 411 ? 12.442 -21.460 -6.930 1.00 87.38 411 ASP A CA 1
ATOM 3213 C C . ASP A 1 411 ? 11.313 -20.956 -6.020 1.00 87.38 411 ASP A C 1
ATOM 3215 O O . ASP A 1 411 ? 11.326 -21.150 -4.800 1.00 87.38 411 ASP A O 1
ATOM 3219 N N . VAL A 1 412 ? 10.289 -20.358 -6.634 1.00 94.00 412 VAL A N 1
ATOM 3220 C CA . VAL A 1 412 ? 9.084 -19.871 -5.953 1.00 94.00 412 VAL A CA 1
ATOM 3221 C C . VAL A 1 412 ? 7.928 -20.832 -6.199 1.00 94.00 412 VAL A C 1
ATOM 3223 O O . VAL A 1 412 ? 7.513 -21.052 -7.337 1.00 94.00 412 VAL A O 1
ATOM 3226 N N . THR A 1 413 ? 7.334 -21.355 -5.125 1.00 94.19 413 THR A N 1
ATOM 3227 C CA . THR A 1 413 ? 6.098 -22.148 -5.208 1.00 94.19 413 THR A CA 1
ATOM 3228 C C . THR A 1 413 ? 4.941 -21.367 -4.606 1.00 94.19 413 THR A C 1
ATOM 3230 O O . THR A 1 413 ? 4.829 -21.234 -3.391 1.00 94.19 413 THR A O 1
ATOM 3233 N N . ILE A 1 414 ? 4.049 -20.849 -5.454 1.00 94.62 414 ILE A N 1
ATOM 3234 C CA . ILE A 1 414 ? 2.883 -20.078 -4.999 1.00 94.62 414 ILE A CA 1
ATOM 3235 C C . ILE A 1 414 ? 1.802 -21.030 -4.471 1.00 94.62 414 ILE A C 1
ATOM 3237 O O . ILE A 1 414 ? 1.099 -21.686 -5.246 1.00 94.62 414 ILE A O 1
ATOM 3241 N N . THR A 1 415 ? 1.668 -21.067 -3.146 1.00 93.88 415 THR A N 1
ATOM 3242 C CA . THR A 1 415 ? 0.699 -21.870 -2.387 1.00 93.88 415 THR A CA 1
ATOM 3243 C C . THR A 1 415 ? -0.719 -21.318 -2.519 1.00 93.88 415 THR A C 1
ATOM 3245 O O . THR A 1 415 ? -1.672 -22.080 -2.680 1.00 93.88 415 THR A O 1
ATOM 3248 N N . GLN A 1 416 ? -0.883 -19.989 -2.480 1.00 95.12 416 GLN A N 1
ATOM 3249 C CA . GLN A 1 416 ? -2.198 -19.350 -2.555 1.00 95.12 416 GLN A CA 1
ATOM 3250 C C . GLN A 1 416 ? -2.137 -17.954 -3.190 1.00 95.12 416 GLN A C 1
ATOM 3252 O O . GLN A 1 416 ? -1.194 -17.197 -2.979 1.00 95.12 416 GLN A O 1
ATOM 3257 N N . ALA A 1 417 ? -3.186 -17.586 -3.933 1.00 96.62 417 ALA A N 1
ATOM 3258 C CA . ALA A 1 417 ? -3.363 -16.254 -4.504 1.00 96.62 417 ALA A CA 1
ATOM 3259 C C . ALA A 1 417 ? -4.743 -15.676 -4.139 1.00 96.62 417 ALA A C 1
ATOM 3261 O O . ALA A 1 417 ? -5.786 -16.251 -4.456 1.00 96.62 417 ALA A O 1
ATOM 3262 N N . LEU A 1 418 ? -4.746 -14.514 -3.488 1.00 97.38 418 LEU A N 1
ATOM 3263 C CA . LEU A 1 418 ? -5.925 -13.797 -3.005 1.00 97.38 418 LEU A CA 1
ATOM 3264 C C . LEU A 1 418 ? -6.131 -12.537 -3.854 1.00 97.38 418 LEU A C 1
ATOM 3266 O O . LEU A 1 418 ? -5.239 -11.701 -3.961 1.00 97.38 418 LEU A O 1
ATOM 3270 N N . ASN A 1 419 ? -7.296 -12.398 -4.490 1.00 96.38 419 ASN A N 1
ATOM 3271 C CA . ASN A 1 419 ? -7.559 -11.334 -5.467 1.00 96.38 419 ASN A CA 1
ATOM 3272 C C . ASN A 1 419 ? -8.533 -10.282 -4.915 1.00 96.38 419 ASN A C 1
ATOM 3274 O O . ASN A 1 419 ? -9.574 -10.629 -4.357 1.00 96.38 419 ASN A O 1
ATOM 3278 N N . GLY A 1 420 ? -8.240 -9.000 -5.143 1.00 92.25 420 GLY A N 1
ATOM 3279 C CA . GLY A 1 420 ? -9.107 -7.889 -4.763 1.00 92.25 420 GLY A CA 1
ATOM 3280 C C . GLY A 1 420 ? -10.408 -7.835 -5.572 1.00 92.25 420 GLY A C 1
ATOM 3281 O O . GLY A 1 420 ? -10.430 -8.048 -6.786 1.00 92.25 420 GLY A O 1
ATOM 3282 N N . GLU A 1 421 ? -11.517 -7.506 -4.906 1.00 89.88 421 GLU A N 1
ATOM 3283 C CA . GLU A 1 421 ? -12.849 -7.453 -5.528 1.00 89.88 421 GLU A CA 1
ATOM 3284 C C . GLU A 1 421 ? -13.044 -6.202 -6.411 1.00 89.88 421 GLU A C 1
ATOM 3286 O O . GLU A 1 421 ? -13.613 -6.273 -7.511 1.00 89.88 421 GLU A O 1
ATOM 3291 N N . GLN A 1 422 ? -12.578 -5.046 -5.925 1.00 91.94 422 GLN A N 1
ATOM 3292 C CA . GLN A 1 422 ? -12.948 -3.715 -6.408 1.00 91.94 422 GLN A CA 1
ATOM 3293 C C . GLN A 1 422 ? -11.764 -2.993 -7.070 1.00 91.94 422 GLN A C 1
ATOM 3295 O O . GLN A 1 422 ? -10.659 -2.958 -6.542 1.00 91.94 422 GLN A O 1
ATOM 3300 N N . ILE A 1 423 ? -12.011 -2.369 -8.226 1.00 86.62 423 ILE A N 1
ATOM 3301 C CA . ILE A 1 423 ? -11.008 -1.538 -8.903 1.00 86.62 423 ILE A CA 1
ATOM 3302 C C . ILE A 1 423 ? -10.683 -0.287 -8.076 1.00 86.62 423 ILE A C 1
ATOM 3304 O O . ILE A 1 423 ? -11.581 0.351 -7.528 1.00 86.62 423 ILE A O 1
ATOM 3308 N N . GLY A 1 424 ? -9.401 0.056 -7.986 1.00 85.94 424 GLY A N 1
ATOM 3309 C CA . GLY A 1 424 ? -8.894 1.187 -7.218 1.00 85.94 424 GLY A CA 1
ATOM 3310 C C . GLY A 1 424 ? -8.860 0.973 -5.705 1.00 85.94 424 GLY A C 1
ATOM 3311 O O . GLY A 1 424 ? -8.380 1.861 -5.018 1.00 85.94 424 GLY A O 1
ATOM 3312 N N . SER A 1 425 ? -9.311 -0.170 -5.162 1.00 93.81 425 SER A N 1
ATOM 3313 C CA . SER A 1 425 ? -9.363 -0.347 -3.701 1.00 93.81 425 SER A CA 1
ATOM 3314 C C . SER A 1 425 ? -8.001 -0.548 -3.031 1.00 93.81 425 SER A C 1
ATOM 3316 O O . SER A 1 425 ? -7.916 -0.464 -1.807 1.00 93.81 425 SER A O 1
ATOM 3318 N N . TYR A 1 426 ? -6.948 -0.781 -3.825 1.00 96.06 426 TYR A N 1
ATOM 3319 C CA . TYR A 1 426 ? -5.570 -0.961 -3.357 1.00 96.06 426 TYR A CA 1
ATOM 3320 C C . TYR A 1 426 ? -5.416 -2.196 -2.439 1.00 96.06 426 TYR A C 1
ATOM 3322 O O . TYR A 1 426 ? -4.755 -2.156 -1.407 1.00 96.06 426 TYR A O 1
ATOM 3330 N N . PHE A 1 427 ? -6.082 -3.305 -2.795 1.00 98.44 427 PHE A N 1
ATOM 3331 C CA . PHE A 1 427 ? -6.107 -4.534 -1.990 1.00 98.44 427 PHE A CA 1
ATOM 3332 C C . PHE A 1 427 ? -4.716 -5.181 -1.912 1.00 98.44 427 PHE A C 1
ATOM 3334 O O . PHE A 1 427 ? -4.138 -5.504 -2.948 1.00 98.44 427 PHE A O 1
ATOM 3341 N N . GLY A 1 428 ? -4.203 -5.400 -0.701 1.00 97.31 428 GLY A N 1
ATOM 3342 C CA . GLY A 1 428 ? -2.839 -5.892 -0.473 1.00 97.31 428 GLY A CA 1
ATOM 3343 C C . GLY A 1 428 ? -1.800 -4.796 -0.223 1.00 97.31 428 GLY A C 1
ATOM 3344 O O . GLY A 1 428 ? -0.609 -5.091 -0.193 1.00 97.31 428 GLY A O 1
ATOM 3345 N N . SER A 1 429 ? -2.218 -3.538 -0.042 1.00 96.19 429 SER A N 1
ATOM 3346 C CA . SER A 1 429 ? -1.298 -2.445 0.309 1.00 96.19 429 SER A CA 1
ATOM 3347 C C . SER A 1 429 ? -0.887 -2.411 1.779 1.00 96.19 429 SER A C 1
ATOM 3349 O O . SER A 1 429 ? 0.009 -1.651 2.114 1.00 96.19 429 SER A O 1
ATOM 3351 N N . GLU A 1 430 ? -1.575 -3.174 2.628 1.00 96.94 430 GLU A N 1
ATOM 3352 C CA . GLU A 1 430 ? -1.199 -3.495 4.006 1.00 96.94 430 GLU A CA 1
ATOM 3353 C C . GLU A 1 430 ? -1.635 -4.944 4.259 1.00 96.94 430 GLU A C 1
ATOM 3355 O O . GLU A 1 430 ? -2.749 -5.337 3.877 1.00 96.94 430 GLU A O 1
ATOM 3360 N N . VAL A 1 431 ? -0.754 -5.745 4.856 1.00 97.00 431 VAL A N 1
ATOM 3361 C CA . VAL A 1 431 ? -0.966 -7.168 5.148 1.00 97.00 431 VAL A CA 1
ATOM 3362 C C . VAL A 1 431 ? -0.405 -7.458 6.536 1.00 97.00 431 VAL A C 1
ATOM 3364 O O . VAL A 1 431 ? 0.690 -7.012 6.855 1.00 97.00 431 VAL A O 1
ATOM 3367 N N . CYS A 1 432 ? -1.152 -8.190 7.359 1.00 95.25 432 CYS A N 1
ATOM 3368 C CA . CYS A 1 432 ? -0.776 -8.483 8.739 1.00 95.25 432 CYS A CA 1
ATOM 3369 C C . CYS A 1 432 ? -1.179 -9.921 9.089 1.00 95.25 432 CYS A C 1
ATOM 3371 O O . CYS A 1 432 ? -2.356 -10.273 8.997 1.00 95.25 432 CYS A O 1
ATOM 3373 N N . GLY A 1 433 ? -0.199 -10.756 9.438 1.00 95.00 433 GLY A N 1
ATOM 3374 C CA . GLY A 1 433 ? -0.438 -12.051 10.073 1.00 95.00 433 GLY A CA 1
ATOM 3375 C C . GLY A 1 433 ? -0.653 -11.865 11.574 1.00 95.00 433 GLY A C 1
ATOM 3376 O O . GLY A 1 433 ? 0.056 -11.073 12.192 1.00 95.00 433 GLY A O 1
ATOM 3377 N N . VAL A 1 434 ? -1.623 -12.577 12.142 1.00 95.62 434 VAL A N 1
ATOM 3378 C CA . VAL A 1 434 ? -1.919 -12.592 13.579 1.00 95.62 434 VAL A CA 1
ATOM 3379 C C . VAL A 1 434 ? -1.979 -14.041 14.052 1.00 95.62 434 VAL A C 1
ATOM 3381 O O . VAL A 1 434 ? -2.779 -14.827 13.545 1.00 95.62 434 VAL A O 1
ATOM 3384 N N . ASP A 1 435 ? -1.110 -14.361 15.000 1.00 95.62 435 ASP A N 1
ATOM 3385 C CA . ASP A 1 435 ? -1.210 -15.488 15.928 1.00 95.62 435 ASP A CA 1
ATOM 3386 C C . ASP A 1 435 ? -1.988 -14.948 17.142 1.00 95.62 435 ASP A C 1
ATOM 3388 O O . ASP A 1 435 ? -1.556 -13.953 17.734 1.00 95.62 435 ASP A O 1
ATOM 3392 N N . VAL A 1 436 ? -3.199 -15.461 17.398 1.00 96.06 436 VAL A N 1
ATOM 3393 C CA . VAL A 1 436 ? -4.131 -14.860 18.370 1.00 96.06 436 VAL A CA 1
ATOM 3394 C C . VAL A 1 436 ? -4.002 -15.513 19.738 1.00 96.06 436 VAL A C 1
ATOM 3396 O O . VAL A 1 436 ? -4.043 -14.790 20.732 1.00 96.06 436 VAL A O 1
ATOM 3399 N N . ASP A 1 437 ? -3.820 -16.834 19.810 1.00 94.38 437 ASP A N 1
ATOM 3400 C CA . ASP A 1 437 ? -3.631 -17.562 21.074 1.00 94.38 437 ASP A CA 1
ATOM 3401 C C . ASP A 1 437 ? -2.158 -17.781 21.476 1.00 94.38 437 ASP A C 1
ATOM 3403 O O . ASP A 1 437 ? -1.884 -18.330 22.548 1.00 94.38 437 ASP A O 1
ATOM 3407 N N . GLN A 1 438 ? -1.225 -17.236 20.686 1.00 92.44 438 GLN A N 1
ATOM 3408 C CA . GLN A 1 438 ? 0.223 -17.216 20.913 1.00 92.44 438 GLN A CA 1
ATOM 3409 C C . GLN A 1 438 ? 0.860 -18.618 20.902 1.00 92.44 438 GLN A C 1
ATOM 3411 O O . GLN A 1 438 ? 1.832 -18.873 21.625 1.00 92.44 438 GLN A O 1
ATOM 3416 N N . ASP A 1 439 ? 0.325 -19.543 20.095 1.00 91.50 439 ASP A N 1
ATOM 3417 C CA . ASP A 1 439 ? 0.845 -20.912 19.977 1.00 91.50 439 ASP A CA 1
ATOM 3418 C C . ASP A 1 439 ? 2.049 -21.051 19.016 1.00 91.50 439 ASP A C 1
ATOM 3420 O O . ASP A 1 439 ? 2.763 -22.061 19.061 1.00 91.50 439 ASP A O 1
ATOM 3424 N N . GLY A 1 440 ? 2.334 -20.016 18.216 1.00 90.75 440 GLY A N 1
ATOM 3425 C CA . GLY A 1 440 ? 3.391 -19.959 17.201 1.00 90.75 440 GLY A CA 1
ATOM 3426 C C . GLY A 1 440 ? 2.901 -20.143 15.757 1.00 90.75 440 GLY A C 1
ATOM 3427 O O . GLY A 1 440 ? 3.701 -20.015 14.819 1.00 90.75 440 GLY A O 1
ATOM 3428 N N . ILE A 1 441 ? 1.615 -20.441 15.551 1.00 93.12 441 ILE A N 1
ATOM 3429 C CA . ILE A 1 441 ? 0.958 -20.595 14.251 1.00 93.12 441 ILE A CA 1
ATOM 3430 C C . ILE A 1 441 ? 0.108 -19.348 13.962 1.00 93.12 441 ILE A C 1
ATOM 3432 O O . ILE A 1 441 ? -0.530 -18.758 14.822 1.00 93.12 441 ILE A O 1
ATOM 3436 N N . THR A 1 442 ? 0.087 -18.902 12.708 1.00 95.50 442 THR A N 1
ATOM 3437 C CA . THR A 1 442 ? -0.705 -17.739 12.303 1.00 95.50 442 THR A CA 1
ATOM 3438 C C . THR A 1 442 ? -2.163 -18.129 12.045 1.00 95.50 442 THR A C 1
ATOM 3440 O O . THR A 1 442 ? -2.498 -18.612 10.961 1.00 95.50 442 THR A O 1
ATOM 3443 N N . ASP A 1 443 ? -3.041 -17.852 13.008 1.00 94.94 443 ASP A N 1
ATOM 3444 C CA . ASP A 1 443 ? -4.494 -18.043 12.903 1.00 94.94 443 ASP A CA 1
ATOM 3445 C C . ASP A 1 443 ? -5.145 -17.235 11.775 1.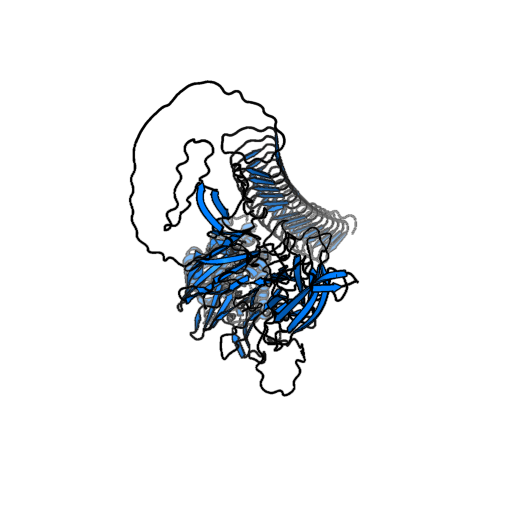00 94.94 443 ASP A C 1
ATOM 3447 O O . ASP A 1 443 ? -6.053 -17.713 11.083 1.00 94.94 443 ASP A O 1
ATOM 3451 N N . ILE A 1 444 ? -4.730 -15.974 11.612 1.00 96.12 444 ILE A N 1
ATOM 3452 C CA . ILE A 1 444 ? -5.409 -15.004 10.747 1.00 96.12 444 ILE A CA 1
ATOM 3453 C C . ILE A 1 444 ? -4.419 -14.282 9.844 1.00 96.12 444 ILE A C 1
ATOM 3455 O O . ILE A 1 444 ? -3.419 -13.730 10.290 1.00 96.12 444 ILE A O 1
ATOM 3459 N N . LEU A 1 445 ? -4.783 -14.169 8.569 1.00 97.75 445 LEU A N 1
ATOM 3460 C CA . LEU A 1 445 ? -4.207 -13.213 7.639 1.00 97.75 445 LEU A CA 1
ATOM 3461 C C . LEU A 1 445 ? -5.198 -12.068 7.385 1.00 97.75 445 LEU A C 1
ATOM 3463 O O . LEU A 1 445 ? -6.282 -12.257 6.823 1.00 97.75 445 LEU A O 1
ATOM 3467 N N . LEU A 1 446 ? -4.813 -10.860 7.781 1.00 98.38 446 LEU A N 1
ATOM 3468 C CA . LEU A 1 446 ? -5.540 -9.623 7.523 1.00 98.38 446 LEU A CA 1
ATOM 3469 C C . LEU A 1 446 ? -4.987 -8.952 6.268 1.00 98.38 446 LEU A C 1
ATOM 3471 O O . LEU A 1 446 ? -3.778 -8.775 6.127 1.00 98.38 446 LEU A O 1
ATOM 3475 N N . ILE A 1 447 ? -5.874 -8.539 5.362 1.00 98.62 447 ILE A N 1
ATOM 3476 C CA . ILE A 1 447 ? -5.492 -7.830 4.132 1.00 98.62 447 ILE A CA 1
ATOM 3477 C C . ILE A 1 447 ? -6.325 -6.563 3.999 1.00 98.62 447 ILE A C 1
ATOM 3479 O O . ILE A 1 447 ? -7.557 -6.620 3.932 1.00 98.62 447 ILE A O 1
ATOM 3483 N N . ALA A 1 448 ? -5.665 -5.412 3.920 1.00 98.19 448 ALA A N 1
ATOM 3484 C CA . ALA A 1 448 ? -6.346 -4.141 3.747 1.00 98.19 448 ALA A CA 1
ATOM 3485 C C . ALA A 1 448 ? -6.574 -3.770 2.278 1.00 98.19 448 ALA A C 1
ATOM 3487 O O . ALA A 1 448 ? -5.854 -4.174 1.364 1.00 98.19 448 ALA A O 1
ATOM 3488 N N . ALA A 1 449 ? -7.593 -2.941 2.083 1.00 97.75 449 ALA A N 1
ATOM 3489 C CA . ALA A 1 449 ? -7.903 -2.217 0.864 1.00 97.75 449 ALA A CA 1
ATOM 3490 C C . ALA A 1 449 ? -8.313 -0.782 1.262 1.00 97.75 449 ALA A C 1
ATOM 3492 O O . ALA A 1 449 ? -9.507 -0.459 1.282 1.00 97.75 449 ALA A O 1
ATOM 3493 N N . PRO A 1 450 ? -7.361 0.083 1.665 1.00 96.31 450 PRO A N 1
ATOM 3494 C CA . PRO A 1 450 ? -7.665 1.384 2.265 1.00 96.31 450 PRO A CA 1
ATOM 3495 C C . PRO A 1 450 ? -8.374 2.341 1.301 1.00 96.31 450 PRO A C 1
ATOM 3497 O O . PRO A 1 450 ? -9.133 3.197 1.740 1.00 96.31 450 PRO A O 1
ATOM 3500 N N . MET A 1 451 ? -8.216 2.179 -0.014 1.00 94.56 451 MET A N 1
ATOM 3501 C CA . MET A 1 451 ? -8.926 2.994 -1.010 1.00 94.56 451 MET A CA 1
ATOM 3502 C C . MET A 1 451 ? -10.291 2.399 -1.407 1.00 94.56 451 MET A C 1
ATOM 3504 O O . MET A 1 451 ? -10.911 2.847 -2.371 1.00 94.56 451 MET A O 1
ATOM 3508 N N . PHE A 1 452 ? -10.788 1.382 -0.689 1.00 94.62 452 PHE A N 1
ATOM 3509 C CA . PHE A 1 452 ? -12.096 0.786 -0.961 1.00 94.62 452 PHE A CA 1
ATOM 3510 C C . PHE A 1 452 ? -13.223 1.826 -0.869 1.00 94.62 452 PHE A C 1
ATOM 3512 O O . PHE A 1 452 ? -13.441 2.468 0.161 1.00 94.62 452 PHE A O 1
ATOM 3519 N N . LEU A 1 453 ? -13.972 1.946 -1.964 1.00 91.44 453 LEU A N 1
ATOM 3520 C CA . LEU A 1 453 ? -15.122 2.822 -2.111 1.00 91.44 453 LEU A CA 1
ATOM 3521 C C . LEU A 1 453 ? -16.363 2.174 -1.493 1.00 91.44 453 LEU A C 1
ATOM 3523 O O . LEU A 1 453 ? -16.946 1.237 -2.051 1.00 91.44 453 LEU A O 1
ATOM 3527 N N . GLY A 1 454 ? -16.775 2.708 -0.346 1.00 84.12 454 GLY A N 1
ATOM 3528 C CA . GLY A 1 454 ? -17.970 2.301 0.382 1.00 84.12 454 GLY A CA 1
ATOM 3529 C C . GLY A 1 454 ? -19.253 2.983 -0.106 1.00 84.12 454 GLY A C 1
ATOM 3530 O O . GLY A 1 454 ? -19.360 3.506 -1.224 1.00 84.12 454 GLY A O 1
ATOM 3531 N N . ALA A 1 455 ? -20.268 2.990 0.761 1.00 78.00 455 ALA A N 1
ATOM 3532 C CA . ALA A 1 455 ? -21.535 3.660 0.484 1.00 78.00 455 ALA A CA 1
ATOM 3533 C C . ALA A 1 455 ? -21.315 5.160 0.197 1.00 78.00 455 ALA A C 1
ATOM 3535 O O . ALA A 1 455 ? -20.611 5.851 0.924 1.00 78.00 455 ALA A O 1
ATOM 3536 N N . GLY A 1 456 ? -21.916 5.668 -0.885 1.00 73.62 456 GLY A N 1
ATOM 3537 C CA . GLY A 1 456 ? -21.741 7.059 -1.329 1.00 73.62 456 GLY A CA 1
ATOM 3538 C C . GLY A 1 456 ? -20.579 7.309 -2.305 1.00 73.62 456 GLY A C 1
ATOM 3539 O O . GLY A 1 456 ? -20.457 8.430 -2.792 1.00 73.62 456 GLY A O 1
ATOM 3540 N N . ASN A 1 457 ? -19.796 6.286 -2.678 1.00 75.56 457 ASN A N 1
ATOM 3541 C CA . ASN A 1 457 ? -18.535 6.418 -3.438 1.00 75.56 457 ASN A CA 1
ATOM 3542 C C . ASN A 1 457 ? -17.473 7.247 -2.683 1.00 75.56 457 ASN A C 1
ATOM 3544 O O . ASN A 1 457 ? -16.794 8.083 -3.275 1.00 75.56 457 ASN A O 1
ATOM 3548 N N . LYS A 1 458 ? -17.381 7.027 -1.371 1.00 83.25 458 LYS A N 1
ATOM 3549 C CA . LYS A 1 458 ? -16.386 7.611 -0.464 1.00 83.25 458 LYS A CA 1
ATOM 3550 C C . LYS A 1 458 ? -15.306 6.573 -0.157 1.00 83.25 458 LYS A C 1
ATOM 3552 O O . LYS A 1 458 ? -15.648 5.394 -0.061 1.00 83.25 458 LYS A O 1
ATOM 3557 N N . GLU A 1 459 ? -14.048 6.984 0.002 1.00 87.31 459 GLU A N 1
ATOM 3558 C CA . GLU A 1 459 ? -12.908 6.094 0.310 1.00 87.31 459 GLU A CA 1
ATOM 3559 C C . GLU A 1 459 ? -12.968 5.627 1.775 1.00 87.31 459 GLU A C 1
ATOM 3561 O O . GLU A 1 459 ? -12.187 6.046 2.625 1.00 87.31 459 GLU A O 1
ATOM 3566 N N . THR A 1 460 ? -13.950 4.791 2.115 1.00 91.81 460 THR A N 1
ATOM 3567 C CA . THR A 1 460 ? -14.130 4.307 3.492 1.00 91.81 460 THR A CA 1
ATOM 3568 C C . THR A 1 460 ? -12.960 3.444 3.946 1.00 91.81 460 THR A C 1
ATOM 3570 O O . THR A 1 460 ? -12.653 3.428 5.133 1.00 91.81 460 THR A O 1
ATOM 3573 N N . GLY A 1 461 ? -12.315 2.736 3.016 1.00 94.62 461 GLY A N 1
ATOM 3574 C CA . GLY A 1 461 ? -11.397 1.648 3.331 1.00 94.62 461 GLY A CA 1
ATOM 3575 C C . GLY A 1 461 ? -12.135 0.387 3.783 1.00 94.62 461 GLY A C 1
ATOM 3576 O O . GLY A 1 461 ? -13.361 0.392 3.963 1.00 94.62 461 GLY A O 1
ATOM 3577 N N . LYS A 1 462 ? -11.396 -0.721 3.881 1.00 95.81 462 LYS A N 1
ATOM 3578 C CA . LYS A 1 462 ? -11.896 -2.051 4.260 1.00 95.81 462 LYS A CA 1
ATOM 3579 C C . LYS A 1 462 ? -10.711 -2.947 4.632 1.00 95.81 462 LYS A C 1
ATOM 3581 O O . LYS A 1 462 ? -9.712 -2.943 3.920 1.00 95.81 462 LYS A O 1
ATOM 3586 N N . VAL A 1 463 ? -10.847 -3.753 5.683 1.00 98.25 463 VAL A N 1
ATOM 3587 C CA . VAL A 1 463 ? -9.878 -4.805 6.041 1.00 98.25 463 VAL A CA 1
ATOM 3588 C C . VAL A 1 463 ? -10.588 -6.151 5.997 1.00 98.25 463 VAL A C 1
ATOM 3590 O O . VAL A 1 463 ? -11.644 -6.317 6.610 1.00 98.25 463 VAL A O 1
ATOM 3593 N N . TYR A 1 464 ? -10.034 -7.083 5.230 1.00 98.19 464 TYR A N 1
ATOM 3594 C CA . TYR A 1 464 ? -10.540 -8.438 5.048 1.00 98.19 464 TYR A CA 1
ATOM 3595 C C . TYR A 1 464 ? -9.866 -9.384 6.038 1.00 98.19 464 TYR A C 1
ATOM 3597 O O . TYR A 1 464 ? -8.662 -9.286 6.254 1.00 98.19 464 TYR A O 1
ATOM 3605 N N . ILE A 1 465 ? -10.654 -10.293 6.604 1.00 97.94 465 ILE A N 1
ATOM 3606 C CA . ILE A 1 465 ? -10.218 -11.327 7.540 1.00 97.94 465 ILE A CA 1
ATOM 3607 C C . ILE A 1 465 ? -10.176 -12.646 6.774 1.00 97.94 465 ILE A C 1
ATOM 3609 O O . ILE A 1 465 ? -11.194 -13.053 6.204 1.00 97.94 465 ILE A O 1
ATOM 3613 N N . TYR A 1 466 ? -9.033 -13.322 6.781 1.00 96.62 466 TYR A N 1
ATOM 3614 C CA . TYR A 1 466 ? -8.910 -14.702 6.332 1.00 96.62 466 TYR A CA 1
ATOM 3615 C C . TYR A 1 466 ? -8.375 -15.548 7.487 1.00 96.62 466 TYR A C 1
ATOM 3617 O O . TYR A 1 466 ? -7.359 -15.190 8.064 1.00 96.62 466 TYR A O 1
ATOM 3625 N N . CYS A 1 467 ? -9.041 -16.649 7.825 1.00 94.81 467 CYS A N 1
ATOM 3626 C CA . CYS A 1 467 ? -8.612 -17.555 8.896 1.00 94.81 467 CYS A CA 1
ATOM 3627 C C . CYS A 1 467 ? -7.953 -18.805 8.307 1.00 94.81 467 CYS A C 1
ATOM 3629 O O . CYS A 1 467 ? -8.309 -19.220 7.201 1.00 94.81 467 CYS A O 1
ATOM 3631 N N . LEU A 1 468 ? -7.024 -19.406 9.043 1.00 92.06 468 LEU A N 1
ATOM 3632 C CA . LEU A 1 468 ? -6.348 -20.642 8.667 1.00 92.06 468 LEU A CA 1
ATOM 3633 C C . LEU A 1 468 ? -7.361 -21.798 8.508 1.00 92.06 468 LEU A C 1
ATOM 3635 O O . LEU A 1 468 ? -8.168 -22.077 9.394 1.00 92.06 468 LEU A O 1
ATOM 3639 N N . ASP A 1 469 ? -7.330 -22.468 7.356 1.00 86.88 469 ASP A N 1
ATOM 3640 C CA . ASP A 1 469 ? -8.154 -23.629 6.997 1.00 86.88 469 ASP A CA 1
ATOM 3641 C C . ASP A 1 469 ? -7.263 -24.666 6.289 1.00 86.88 469 ASP A C 1
ATOM 3643 O O . ASP A 1 469 ? -7.067 -24.650 5.070 1.00 86.88 469 ASP A O 1
ATOM 3647 N N . GLY A 1 470 ? -6.650 -25.546 7.086 1.00 82.75 470 GLY A N 1
ATOM 3648 C CA . GLY A 1 470 ? -5.634 -26.489 6.616 1.00 82.75 470 GLY A CA 1
ATOM 3649 C C . GLY A 1 470 ? -4.291 -25.800 6.353 1.00 82.75 470 GLY A C 1
ATOM 3650 O O . GLY A 1 470 ? -3.712 -25.209 7.256 1.00 82.75 470 GLY A O 1
ATOM 3651 N N . GLU A 1 471 ? -3.788 -25.892 5.120 1.00 78.25 471 GLU A N 1
ATOM 3652 C CA . GLU A 1 471 ? -2.494 -25.314 4.705 1.00 78.25 471 GLU A CA 1
ATOM 3653 C C . GLU A 1 471 ? -2.592 -23.871 4.157 1.00 78.25 471 GLU A C 1
ATOM 3655 O O . GLU A 1 471 ? -1.587 -23.320 3.705 1.00 78.25 471 GLU A O 1
ATOM 3660 N N . GLY A 1 472 ? -3.781 -23.257 4.149 1.00 88.00 472 GLY A N 1
ATOM 3661 C CA . GLY A 1 472 ? -4.011 -21.922 3.580 1.00 88.00 472 GLY A CA 1
ATOM 3662 C C . GLY A 1 472 ? -5.117 -21.144 4.292 1.00 88.00 472 GLY A C 1
ATOM 3663 O O . GLY A 1 472 ? -5.658 -21.596 5.294 1.00 88.00 472 GLY A O 1
ATOM 3664 N N . PHE A 1 473 ? -5.462 -19.964 3.776 1.00 94.00 473 PHE A N 1
ATOM 3665 C CA . PHE A 1 473 ? -6.323 -18.997 4.466 1.00 94.00 473 PHE A CA 1
ATOM 3666 C C . PHE A 1 473 ? -7.676 -18.794 3.759 1.00 94.00 473 PHE A C 1
ATOM 3668 O O . PHE A 1 473 ? -7.738 -18.352 2.608 1.00 94.00 473 PHE A O 1
ATOM 3675 N N . ALA A 1 474 ? -8.781 -19.083 4.449 1.00 93.88 474 ALA A N 1
ATOM 3676 C CA . ALA A 1 474 ? -10.149 -18.975 3.939 1.00 93.88 474 ALA A CA 1
ATOM 3677 C C . ALA A 1 474 ? -10.834 -17.659 4.377 1.00 93.88 474 ALA A C 1
ATOM 3679 O O . ALA A 1 474 ? -10.684 -17.239 5.524 1.00 93.88 474 ALA A O 1
ATOM 3680 N N . PRO A 1 475 ? -11.618 -16.988 3.507 1.00 93.94 475 PRO A N 1
ATOM 3681 C CA . PRO A 1 475 ? -12.232 -15.696 3.826 1.00 93.94 475 PRO A CA 1
ATOM 3682 C C . PRO A 1 475 ? -13.315 -15.813 4.911 1.00 93.94 475 PRO A C 1
ATOM 3684 O O . PRO A 1 475 ? -14.326 -16.489 4.717 1.00 93.94 475 PRO A O 1
ATOM 3687 N N . ASN A 1 476 ? -13.148 -15.074 6.012 1.00 93.94 476 ASN A N 1
ATOM 3688 C CA . ASN A 1 476 ? -14.033 -15.074 7.185 1.00 93.94 476 ASN A CA 1
ATOM 3689 C C . ASN A 1 476 ? -14.711 -13.705 7.447 1.00 93.94 476 ASN A C 1
ATOM 3691 O O . ASN A 1 476 ? -15.172 -13.403 8.546 1.00 93.94 476 ASN A O 1
ATOM 3695 N N . GLY A 1 477 ? -14.800 -12.850 6.424 1.00 94.44 477 GLY A N 1
ATOM 3696 C CA . GLY A 1 477 ? -15.482 -11.553 6.496 1.00 94.44 477 GLY A CA 1
ATOM 3697 C C . GLY A 1 477 ? -14.524 -10.366 6.574 1.00 94.44 477 GLY A C 1
ATOM 3698 O O . GLY A 1 477 ? -13.455 -10.389 5.970 1.00 94.44 477 GLY A O 1
ATOM 3699 N N . THR A 1 478 ? -14.942 -9.288 7.242 1.00 96.62 478 THR A N 1
ATOM 3700 C CA . THR A 1 478 ? -14.205 -8.012 7.312 1.00 96.62 478 THR A CA 1
ATOM 3701 C C . THR A 1 478 ? -14.404 -7.314 8.655 1.00 96.62 478 THR A C 1
ATOM 3703 O O . THR A 1 478 ? -15.511 -7.361 9.201 1.00 96.62 478 THR A O 1
ATOM 3706 N N . LEU A 1 479 ? -13.390 -6.579 9.121 1.00 97.19 479 LEU A N 1
ATOM 3707 C CA . LEU A 1 479 ? -13.496 -5.702 10.295 1.00 97.19 479 LEU A CA 1
ATOM 3708 C C . LEU A 1 479 ? -14.523 -4.579 10.058 1.00 97.19 479 LEU A C 1
ATOM 3710 O O . LEU A 1 479 ? -14.691 -4.092 8.935 1.00 97.19 479 LEU A O 1
ATOM 3714 N N . GLN A 1 480 ? -15.225 -4.167 11.114 1.00 93.94 480 GLN A N 1
ATOM 3715 C CA . GLN A 1 480 ? -16.299 -3.174 11.056 1.00 93.94 480 GLN A CA 1
ATOM 3716 C C . GLN A 1 480 ? -15.813 -1.808 11.545 1.00 93.94 480 GLN A C 1
ATOM 3718 O O . GLN A 1 480 ? -15.766 -1.573 12.744 1.00 93.94 480 GLN A O 1
ATOM 3723 N N . ALA A 1 481 ? -15.532 -0.881 10.628 1.00 90.19 481 ALA A N 1
ATOM 3724 C CA . ALA A 1 481 ? -15.260 0.522 10.960 1.00 90.19 481 ALA A CA 1
ATOM 3725 C C . ALA A 1 481 ? -16.542 1.312 11.318 1.00 90.19 481 ALA A C 1
ATOM 3727 O O . ALA A 1 481 ? -17.670 0.821 11.188 1.00 90.19 481 ALA A O 1
ATOM 3728 N N . GLN A 1 482 ? -16.395 2.575 11.737 1.00 85.38 482 GLN A N 1
ATOM 3729 C CA . GLN A 1 482 ? -17.533 3.417 12.108 1.00 85.38 482 GLN A CA 1
ATOM 3730 C C . GLN A 1 482 ? -18.483 3.673 10.919 1.00 85.38 482 GLN A C 1
ATOM 3732 O O . GLN A 1 482 ? -18.102 4.216 9.887 1.00 85.38 482 GLN A O 1
ATOM 3737 N N . SER A 1 483 ? -19.774 3.367 11.096 1.00 72.69 483 SER A N 1
ATOM 3738 C CA . SER A 1 483 ? -20.814 3.386 10.037 1.00 72.69 483 SER A CA 1
ATOM 3739 C C . SER A 1 483 ? -21.053 4.715 9.290 1.00 72.69 483 SER A C 1
ATOM 3741 O O . SER A 1 483 ? -21.825 4.743 8.330 1.00 72.69 483 SER A O 1
ATOM 3743 N N . LYS A 1 484 ? -20.435 5.818 9.728 1.00 72.56 484 LYS A N 1
ATOM 3744 C CA . LYS A 1 484 ? -20.518 7.153 9.106 1.00 72.56 484 LYS A CA 1
ATOM 3745 C C . LYS A 1 484 ? -19.171 7.690 8.611 1.00 72.56 484 LYS A C 1
ATOM 3747 O O . LYS A 1 484 ? -19.139 8.827 8.143 1.00 72.56 484 LYS A O 1
ATOM 3752 N N . ALA A 1 485 ? -18.096 6.913 8.729 1.00 71.12 485 ALA A N 1
ATOM 3753 C CA . ALA A 1 485 ? -16.773 7.281 8.246 1.00 71.12 485 ALA A CA 1
ATOM 3754 C C . ALA A 1 485 ? -16.832 7.609 6.741 1.00 71.12 485 ALA A C 1
ATOM 3756 O O . ALA A 1 485 ? -17.401 6.850 5.953 1.00 71.12 485 ALA A O 1
ATOM 3757 N N . GLN A 1 486 ? -16.281 8.755 6.341 1.00 78.94 486 GLN A N 1
ATOM 3758 C CA . GLN A 1 486 ? -16.180 9.180 4.942 1.00 78.94 486 GLN A CA 1
ATOM 3759 C C . GLN A 1 486 ? -14.721 9.459 4.626 1.00 78.94 486 GLN A C 1
ATOM 3761 O O . GLN A 1 486 ? -14.044 10.073 5.442 1.00 78.94 486 GLN A O 1
ATOM 3766 N N . ASP A 1 487 ? -14.271 8.999 3.457 1.00 84.88 487 ASP A N 1
ATOM 3767 C CA . ASP A 1 487 ? -12.899 9.162 2.957 1.00 84.88 487 ASP A CA 1
ATOM 3768 C C . ASP A 1 487 ? -11.809 8.776 3.973 1.00 84.88 487 ASP A C 1
ATOM 3770 O O . ASP A 1 487 ? -10.706 9.288 3.914 1.00 84.88 487 ASP A O 1
ATOM 3774 N N . ALA A 1 488 ? -12.124 7.864 4.898 1.00 92.25 488 ALA A N 1
ATOM 3775 C CA . ALA A 1 488 ? -11.345 7.550 6.092 1.00 92.25 488 ALA A CA 1
ATOM 3776 C C . ALA A 1 488 ? -10.029 6.802 5.836 1.00 92.25 488 ALA A C 1
ATOM 3778 O O . ALA A 1 488 ? -9.108 6.870 6.652 1.00 92.25 488 ALA A O 1
ATOM 3779 N N . ARG A 1 489 ? -9.960 6.058 4.725 1.00 94.88 489 ARG A N 1
ATOM 3780 C CA . ARG A 1 489 ? -8.907 5.073 4.436 1.00 94.88 489 ARG A CA 1
ATOM 3781 C C . ARG A 1 489 ? -8.650 4.089 5.580 1.00 94.88 489 ARG A C 1
ATOM 3783 O O . ARG A 1 489 ? -7.510 3.845 5.960 1.00 94.88 489 ARG A O 1
ATOM 3790 N N . PHE A 1 490 ? -9.719 3.515 6.130 1.00 97.31 490 PHE A N 1
ATOM 3791 C CA . PHE A 1 490 ? -9.619 2.472 7.151 1.00 97.31 490 PHE A CA 1
ATOM 3792 C C . PHE A 1 490 ? -8.810 1.263 6.645 1.00 97.31 490 PHE A C 1
ATOM 3794 O O . PHE A 1 490 ? -9.112 0.711 5.581 1.00 97.31 490 PHE A O 1
ATOM 3801 N N . GLY A 1 491 ? -7.802 0.856 7.419 1.00 96.50 491 GLY A N 1
ATOM 3802 C CA . GLY A 1 491 ? -6.815 -0.147 7.011 1.00 96.50 491 GLY A CA 1
ATOM 3803 C C . GLY A 1 491 ? -5.586 0.445 6.318 1.00 96.50 491 GLY A C 1
ATOM 3804 O O . GLY A 1 491 ? -4.947 -0.250 5.539 1.00 96.50 491 GLY A O 1
ATOM 3805 N N . TYR A 1 492 ? -5.272 1.727 6.533 1.00 96.19 492 TYR A N 1
ATOM 3806 C CA . TYR A 1 492 ? -4.061 2.339 5.967 1.00 96.19 492 TYR A CA 1
ATOM 3807 C C . TYR A 1 492 ? -2.777 1.785 6.601 1.00 96.19 492 TYR A C 1
ATOM 3809 O O . TYR A 1 492 ? -1.777 1.641 5.910 1.00 96.19 492 TYR A O 1
ATOM 3817 N N . ALA A 1 493 ? -2.830 1.500 7.902 1.00 96.31 493 ALA A N 1
ATOM 3818 C CA . ALA A 1 493 ? -1.776 0.862 8.680 1.00 96.31 493 ALA A CA 1
ATOM 3819 C C . ALA A 1 493 ? -2.416 -0.113 9.677 1.00 96.31 493 ALA A C 1
ATOM 3821 O O . ALA A 1 493 ? -3.523 0.154 10.169 1.00 96.31 493 ALA A O 1
ATOM 3822 N N . MET A 1 494 ? -1.735 -1.210 9.990 1.00 97.00 494 MET A N 1
ATOM 3823 C CA . MET A 1 494 ? -2.133 -2.189 11.003 1.00 97.00 494 MET A CA 1
ATOM 3824 C C . MET A 1 494 ? -0.953 -2.519 11.924 1.00 97.00 494 MET A C 1
ATOM 3826 O O . MET A 1 494 ? 0.198 -2.474 11.506 1.00 97.00 494 MET A O 1
ATOM 3830 N N . ALA A 1 495 ? -1.234 -2.850 13.182 1.00 94.88 495 ALA A N 1
ATOM 3831 C CA . ALA A 1 495 ? -0.238 -3.393 14.104 1.00 94.88 495 ALA A CA 1
ATOM 3832 C C . ALA A 1 495 ? -0.893 -4.407 15.045 1.00 94.88 495 ALA A C 1
ATOM 3834 O O . ALA A 1 495 ? -2.010 -4.178 15.516 1.00 94.88 495 ALA A O 1
ATOM 3835 N N . VAL A 1 496 ? -0.190 -5.504 15.324 1.00 94.31 496 VAL A N 1
ATOM 3836 C CA . VAL A 1 496 ? -0.562 -6.452 16.380 1.00 94.31 496 VAL A CA 1
ATOM 3837 C C . VAL A 1 496 ? -0.007 -5.936 17.701 1.00 94.31 496 VAL A C 1
ATOM 3839 O O . VAL A 1 496 ? 1.127 -5.460 17.754 1.00 94.31 496 VAL A O 1
ATOM 3842 N N . ALA A 1 497 ? -0.814 -6.023 18.748 1.00 93.62 497 ALA A N 1
ATOM 3843 C CA . ALA A 1 497 ? -0.415 -5.814 20.127 1.00 93.62 497 ALA A CA 1
ATOM 3844 C C . ALA A 1 497 ? -0.505 -7.167 20.855 1.00 93.62 497 ALA A C 1
ATOM 3846 O O . ALA A 1 497 ? -1.555 -7.799 20.753 1.00 93.62 497 ALA A O 1
ATOM 3847 N N . PRO A 1 498 ? 0.540 -7.636 21.569 1.00 92.31 498 PRO A N 1
ATOM 3848 C CA . PRO A 1 498 ? 0.545 -8.986 22.137 1.00 92.31 498 PRO A CA 1
ATOM 3849 C C . PRO A 1 498 ? -0.641 -9.298 23.054 1.00 92.31 498 PRO A C 1
ATOM 3851 O O . PRO A 1 498 ? -1.175 -10.392 22.970 1.00 92.31 498 PRO A O 1
ATOM 3854 N N . ASP A 1 499 ? -1.041 -8.346 23.902 1.00 92.44 499 ASP A N 1
ATOM 3855 C CA . ASP A 1 499 ? -2.247 -8.387 24.741 1.00 92.44 499 ASP A CA 1
ATOM 3856 C C . ASP A 1 499 ? -2.431 -6.981 25.368 1.00 92.44 499 ASP A C 1
ATOM 3858 O O . ASP A 1 499 ? -1.564 -6.541 26.130 1.00 92.44 499 ASP A O 1
ATOM 3862 N N . LEU A 1 500 ? -3.486 -6.220 25.022 1.00 91.94 500 LEU A N 1
ATOM 3863 C CA . LEU A 1 500 ? -3.763 -4.899 25.634 1.00 91.94 500 LEU A CA 1
ATOM 3864 C C . LEU A 1 500 ? -4.741 -4.976 26.809 1.00 91.94 500 LEU A C 1
ATOM 3866 O O . LEU A 1 500 ? -4.862 -4.000 27.557 1.00 91.94 500 LEU A O 1
ATOM 3870 N N . ASN A 1 501 ? -5.495 -6.068 26.945 1.00 89.50 501 ASN A N 1
ATOM 3871 C CA . ASN A 1 501 ? -6.600 -6.166 27.901 1.00 89.50 501 ASN A CA 1
ATOM 3872 C C . ASN A 1 501 ? -6.342 -7.170 29.052 1.00 89.50 501 ASN A C 1
ATOM 3874 O O . ASN A 1 501 ? -7.107 -7.207 30.022 1.00 89.50 501 ASN A O 1
ATOM 3878 N N . HIS A 1 502 ? -5.229 -7.900 28.976 1.00 88.56 502 HIS A N 1
ATOM 3879 C CA . HIS A 1 502 ? -4.786 -8.982 29.849 1.00 88.56 502 HIS A CA 1
ATOM 3880 C C . HIS A 1 502 ? -5.730 -10.200 29.906 1.00 88.56 502 HIS A C 1
ATOM 3882 O O . HIS A 1 502 ? -5.871 -10.823 30.966 1.00 88.56 502 HIS A O 1
ATOM 3888 N N . ASP A 1 503 ? -6.387 -10.543 28.791 1.00 88.56 503 ASP A N 1
ATOM 3889 C CA . ASP A 1 503 ? -7.205 -11.757 28.641 1.00 88.56 503 ASP A CA 1
ATOM 3890 C C . ASP A 1 503 ? -6.442 -12.973 28.081 1.00 88.56 503 ASP A C 1
ATOM 3892 O O . ASP A 1 503 ? -6.924 -14.103 28.226 1.00 88.56 503 ASP A O 1
ATOM 3896 N N . GLY A 1 504 ? -5.221 -12.763 27.575 1.00 91.06 504 GLY A N 1
ATOM 3897 C CA . GLY A 1 504 ? -4.337 -13.789 27.029 1.00 91.06 504 GLY A CA 1
ATOM 3898 C C . GLY A 1 504 ? -4.344 -13.918 25.503 1.00 91.06 504 GLY A C 1
ATOM 3899 O O . GLY A 1 504 ? -3.646 -14.800 25.008 1.00 91.06 504 GLY A O 1
ATOM 3900 N N . TYR A 1 505 ? -5.090 -13.081 24.772 1.00 95.50 505 TYR A N 1
ATOM 3901 C CA . TYR A 1 505 ? -5.148 -13.106 23.306 1.00 95.50 505 TYR A CA 1
ATOM 3902 C C . TYR A 1 505 ? -4.548 -11.852 22.656 1.00 95.50 505 TYR A C 1
ATOM 3904 O O . TYR A 1 505 ? -4.579 -10.755 23.215 1.00 95.50 505 TYR A O 1
ATOM 3912 N N . ALA A 1 506 ? -4.031 -12.004 21.434 1.00 96.00 506 ALA A N 1
ATOM 3913 C CA . ALA A 1 506 ? -3.469 -10.889 20.679 1.00 96.00 506 ALA A CA 1
ATOM 3914 C C . ALA A 1 506 ? -4.541 -9.925 20.151 1.00 96.00 506 ALA A C 1
ATOM 3916 O O . ALA A 1 506 ? -5.560 -10.311 19.570 1.00 96.00 506 ALA A O 1
ATOM 3917 N N . ASP A 1 507 ? -4.248 -8.637 20.299 1.00 96.25 507 ASP A N 1
ATOM 3918 C CA . ASP A 1 507 ? -5.108 -7.522 19.933 1.00 96.25 507 ASP A CA 1
ATOM 3919 C C . ASP A 1 507 ? -4.646 -6.849 18.634 1.00 96.25 507 ASP A C 1
ATOM 3921 O O . ASP A 1 507 ? -3.476 -6.889 18.249 1.00 96.25 507 ASP A O 1
ATOM 3925 N N . LEU A 1 508 ? -5.571 -6.169 17.952 1.00 97.62 508 LEU A N 1
ATOM 3926 C CA . LEU A 1 508 ? -5.305 -5.525 16.666 1.00 97.62 508 LEU A CA 1
ATOM 3927 C C . LEU A 1 508 ? -5.607 -4.025 16.684 1.00 97.62 508 LEU A C 1
ATOM 3929 O O . LEU A 1 508 ? -6.717 -3.580 16.992 1.00 97.62 508 LEU A O 1
ATOM 3933 N N . LEU A 1 509 ? -4.638 -3.253 16.203 1.00 98.12 509 LEU A N 1
ATOM 3934 C CA . LEU A 1 509 ? -4.737 -1.822 15.947 1.00 98.12 509 LEU A CA 1
ATOM 3935 C C . LEU A 1 509 ? -4.910 -1.562 14.449 1.00 98.12 509 LEU A C 1
ATOM 3937 O O . LEU A 1 509 ? -4.171 -2.107 13.631 1.00 98.12 509 LEU A O 1
ATOM 3941 N N . VAL A 1 510 ? -5.856 -0.692 14.079 1.00 98.44 510 VAL A N 1
ATOM 3942 C CA . VAL A 1 510 ? -6.094 -0.311 12.675 1.00 98.44 510 VAL A CA 1
ATOM 3943 C C . VAL A 1 510 ? -6.225 1.200 12.514 1.00 98.44 510 VAL A C 1
ATOM 3945 O O . VAL A 1 510 ? -7.067 1.846 13.143 1.00 98.44 510 VAL A O 1
ATOM 3948 N N . GLY A 1 511 ? -5.411 1.756 11.620 1.00 97.81 511 GLY A N 1
ATOM 3949 C CA . GLY A 1 511 ? -5.374 3.174 11.282 1.00 97.81 511 GLY A CA 1
ATOM 3950 C C . GLY A 1 511 ? -6.396 3.590 10.220 1.00 97.81 511 GLY A C 1
ATOM 3951 O O . GLY A 1 511 ? -6.635 2.881 9.236 1.00 97.81 511 GLY A O 1
ATOM 3952 N N . ALA A 1 512 ? -6.973 4.778 10.404 1.00 97.38 512 ALA A N 1
ATOM 3953 C CA . ALA A 1 512 ? -7.848 5.468 9.456 1.00 97.38 512 ALA A CA 1
ATOM 3954 C C . ALA A 1 512 ? -7.462 6.964 9.380 1.00 97.38 512 ALA A C 1
ATOM 3956 O O . ALA A 1 512 ? -8.183 7.829 9.887 1.00 97.38 512 ALA A O 1
ATOM 3957 N N . PRO A 1 513 ? -6.292 7.302 8.802 1.00 96.31 513 PRO A N 1
ATOM 3958 C CA . PRO A 1 513 ? -5.686 8.627 8.937 1.00 96.31 513 PRO A CA 1
ATOM 3959 C C . PRO A 1 513 ? -6.455 9.750 8.242 1.00 96.31 513 PRO A C 1
ATOM 3961 O O . PRO A 1 513 ? -6.256 10.914 8.571 1.00 96.31 513 PRO A O 1
ATOM 3964 N N . LEU A 1 514 ? -7.332 9.442 7.288 1.00 94.81 514 LEU A N 1
ATOM 3965 C CA . LEU A 1 514 ? -8.104 10.472 6.593 1.00 94.81 514 LEU A CA 1
ATOM 3966 C C . LEU A 1 514 ? -9.494 10.705 7.229 1.00 94.81 514 LEU A C 1
ATOM 3968 O O . LEU A 1 514 ? -10.228 11.594 6.796 1.00 94.81 514 LEU A O 1
ATOM 3972 N N . GLU A 1 515 ? -9.862 9.942 8.268 1.00 94.06 515 GLU A N 1
ATOM 3973 C CA . GLU A 1 515 ? -11.145 10.096 8.966 1.00 94.06 515 GLU A CA 1
ATOM 3974 C C . GLU A 1 515 ? -11.234 11.430 9.738 1.00 94.06 515 GLU A C 1
ATOM 3976 O O . GLU A 1 515 ? -10.229 12.100 9.971 1.00 94.06 515 GLU A O 1
ATOM 3981 N N . ASP A 1 516 ? -12.449 11.828 10.132 1.00 92.12 516 ASP A N 1
ATOM 3982 C CA . ASP A 1 516 ? -12.729 13.069 10.873 1.00 92.12 516 ASP A CA 1
ATOM 3983 C C . ASP A 1 516 ? -12.157 14.334 10.176 1.00 92.12 516 ASP A C 1
ATOM 3985 O O . ASP A 1 516 ? -11.562 15.196 10.813 1.00 92.12 516 ASP A O 1
ATOM 3989 N N . ASP A 1 517 ? -12.341 14.441 8.850 1.00 90.50 517 ASP A N 1
ATOM 3990 C CA . ASP A 1 517 ? -11.788 15.507 7.984 1.00 90.50 517 ASP A CA 1
ATOM 3991 C C . ASP A 1 517 ? -10.257 15.613 8.081 1.00 90.50 517 ASP A C 1
ATOM 3993 O O . ASP A 1 517 ? -9.692 16.635 8.470 1.00 90.50 517 ASP A O 1
ATOM 3997 N N . HIS A 1 518 ? -9.581 14.512 7.734 1.00 92.31 518 HIS A N 1
ATOM 3998 C CA . HIS A 1 518 ? -8.121 14.386 7.726 1.00 92.31 518 HIS A CA 1
ATOM 3999 C C . HIS A 1 518 ? -7.434 14.504 9.096 1.00 92.31 518 HIS A C 1
ATOM 4001 O O . HIS A 1 518 ? -6.204 14.494 9.159 1.00 92.31 518 HIS A O 1
ATOM 4007 N N . GLN A 1 519 ? -8.185 14.576 10.198 1.00 93.94 519 GLN A N 1
ATOM 4008 C CA . GLN A 1 519 ? -7.628 14.540 11.555 1.00 93.94 519 GLN A CA 1
ATOM 4009 C C . GLN A 1 519 ? -7.077 13.148 11.886 1.00 93.94 519 GLN A C 1
ATOM 4011 O O . GLN A 1 519 ? -6.011 13.029 12.493 1.00 93.94 519 GLN A O 1
ATOM 4016 N N . GLY A 1 520 ? -7.765 12.111 11.407 1.00 95.44 520 GLY A N 1
ATOM 4017 C CA . GLY A 1 520 ? -7.403 10.707 11.536 1.00 95.44 520 GLY A CA 1
ATOM 4018 C C . GLY A 1 520 ? -7.959 10.035 12.789 1.00 95.44 520 GLY A C 1
ATOM 4019 O O . GLY A 1 520 ? -8.288 10.682 13.787 1.00 95.44 520 GLY A O 1
ATOM 4020 N N . ALA A 1 521 ? -8.073 8.710 12.732 1.00 96.50 521 ALA A N 1
ATOM 4021 C CA . ALA A 1 521 ? -8.544 7.878 13.830 1.00 96.50 521 ALA A CA 1
ATOM 4022 C C . ALA A 1 521 ? -7.755 6.564 13.945 1.00 96.50 521 ALA A C 1
ATOM 4024 O O . ALA A 1 521 ? -7.229 6.036 12.964 1.00 96.50 521 ALA A O 1
ATOM 4025 N N . LEU A 1 522 ? -7.732 6.023 15.162 1.00 97.62 522 LEU A N 1
ATOM 4026 C CA . LEU A 1 522 ? -7.220 4.699 15.505 1.00 97.62 522 LEU A CA 1
ATOM 4027 C C . LEU A 1 522 ? -8.366 3.833 16.038 1.00 97.62 522 LEU A C 1
ATOM 4029 O O . LEU A 1 522 ? -9.160 4.297 16.857 1.00 97.62 522 LEU A O 1
ATOM 4033 N N . TYR A 1 523 ? -8.431 2.581 15.598 1.00 97.94 523 TYR A N 1
ATOM 4034 C CA . TYR A 1 523 ? -9.368 1.565 16.073 1.00 97.94 523 TYR A CA 1
ATOM 4035 C C . TYR A 1 523 ? -8.614 0.439 16.784 1.00 97.94 523 TYR A C 1
ATOM 4037 O O . TYR A 1 523 ? -7.553 0.036 16.313 1.00 97.94 523 TYR A O 1
ATOM 4045 N N . ILE A 1 524 ? -9.186 -0.077 17.872 1.00 97.38 524 ILE A N 1
ATOM 4046 C CA . ILE A 1 524 ? -8.687 -1.235 18.631 1.00 97.38 524 ILE A CA 1
ATOM 4047 C C . ILE A 1 524 ? -9.739 -2.346 18.552 1.00 97.38 524 ILE A C 1
ATOM 4049 O O . ILE A 1 524 ? -10.920 -2.092 18.815 1.00 97.38 524 ILE A O 1
ATOM 4053 N N . TYR A 1 525 ? -9.318 -3.555 18.195 1.00 97.62 525 TYR A N 1
ATOM 4054 C CA . TYR A 1 525 ? -10.124 -4.776 18.124 1.00 97.62 525 TYR A CA 1
ATOM 4055 C C . TYR A 1 525 ? -9.505 -5.828 19.045 1.00 97.62 525 TYR A C 1
ATOM 4057 O O . TYR A 1 525 ? -8.282 -5.942 19.060 1.00 97.62 525 TYR A O 1
ATOM 4065 N N . HIS A 1 526 ? -10.340 -6.583 19.767 1.00 95.56 526 HIS A N 1
ATOM 4066 C CA . HIS A 1 526 ? -9.854 -7.638 20.660 1.00 95.56 526 HIS A CA 1
ATOM 4067 C C . HIS A 1 526 ? -9.822 -9.021 20.006 1.00 95.56 526 HIS A C 1
ATOM 4069 O O . HIS A 1 526 ? -10.681 -9.320 19.165 1.00 95.56 526 HIS A O 1
ATOM 4075 N N . GLY A 1 527 ? -8.852 -9.839 20.414 1.00 95.31 527 GLY A N 1
ATOM 4076 C CA . GLY A 1 527 ? -8.841 -11.285 20.184 1.00 95.31 527 GLY A CA 1
ATOM 4077 C C . GLY A 1 527 ? -9.908 -12.029 21.001 1.00 95.31 527 GLY A C 1
ATOM 4078 O O . GLY A 1 527 ? -10.515 -11.471 21.915 1.00 95.31 527 GLY A O 1
ATOM 4079 N N . ASP A 1 528 ? -10.190 -13.273 20.614 1.00 91.69 528 ASP A N 1
ATOM 4080 C CA . ASP A 1 528 ? -10.940 -14.280 21.380 1.00 91.69 528 ASP A CA 1
ATOM 4081 C C . ASP A 1 528 ? -10.642 -15.662 20.774 1.00 91.69 528 ASP A C 1
ATOM 4083 O O . ASP A 1 528 ? -10.925 -15.898 19.599 1.00 91.69 528 ASP A O 1
ATOM 4087 N N . GLU A 1 529 ? -10.076 -16.586 21.553 1.00 91.12 529 GLU A N 1
ATOM 4088 C CA . GLU A 1 529 ? -9.587 -17.882 21.051 1.00 91.12 529 GLU A CA 1
ATOM 4089 C C . GLU A 1 529 ? -8.630 -17.677 19.842 1.00 91.12 529 GLU A C 1
ATOM 4091 O O . GLU A 1 529 ? -7.594 -17.045 19.985 1.00 91.12 529 GLU A O 1
ATOM 4096 N N . TYR A 1 530 ? -8.993 -18.160 18.650 1.00 89.19 530 TYR A N 1
ATOM 4097 C CA . TYR A 1 530 ? -8.215 -18.111 17.396 1.00 89.19 530 TYR A CA 1
ATOM 4098 C C . TYR A 1 530 ? -8.787 -17.089 16.384 1.00 89.19 530 TYR A C 1
ATOM 4100 O O . TYR A 1 530 ? -8.662 -17.244 15.163 1.00 89.19 530 TYR A O 1
ATOM 4108 N N . TYR A 1 531 ? -9.543 -16.079 16.841 1.00 92.38 531 TYR A N 1
ATOM 4109 C CA . TYR A 1 531 ? -10.148 -15.081 15.950 1.00 92.38 531 TYR A CA 1
ATOM 4110 C C . TYR A 1 531 ? -10.168 -13.653 16.525 1.00 92.38 531 TYR A C 1
ATOM 4112 O O . TYR A 1 531 ? -10.317 -13.437 17.720 1.00 92.38 531 TYR A O 1
ATOM 4120 N N . ILE A 1 532 ? -10.089 -12.645 15.649 1.00 94.50 532 ILE A N 1
ATOM 4121 C CA . ILE A 1 532 ? -10.291 -11.233 16.013 1.00 94.50 532 ILE A CA 1
ATOM 4122 C C . ILE A 1 532 ? -11.786 -10.903 15.955 1.00 94.50 532 ILE A C 1
ATOM 4124 O O . ILE A 1 532 ? -12.454 -11.136 14.939 1.00 94.50 532 ILE A O 1
ATOM 4128 N N . ILE A 1 533 ? -12.317 -10.302 17.022 1.00 94.56 533 ILE A N 1
ATOM 4129 C CA . ILE A 1 533 ? -13.710 -9.851 17.104 1.00 94.56 533 ILE A CA 1
ATOM 4130 C C . ILE A 1 533 ? -13.934 -8.725 16.073 1.00 94.56 533 ILE A C 1
ATOM 4132 O O . ILE A 1 533 ? -13.327 -7.661 16.191 1.00 94.56 533 ILE A O 1
ATOM 4136 N N . PRO A 1 534 ? -14.842 -8.866 15.080 1.00 95.31 534 PRO A N 1
ATOM 4137 C CA . PRO A 1 534 ? -14.957 -7.886 13.991 1.00 95.31 534 PRO A CA 1
ATOM 4138 C C . PRO A 1 534 ? -15.471 -6.494 14.388 1.00 95.31 534 PRO A C 1
ATOM 4140 O O . PRO A 1 534 ? -15.484 -5.597 13.546 1.00 95.31 534 PRO A O 1
ATOM 4143 N N . GLN A 1 535 ? -15.957 -6.308 15.617 1.00 95.25 535 GLN A N 1
ATOM 4144 C CA . GLN A 1 535 ? -16.401 -5.022 16.157 1.00 95.25 535 GLN A CA 1
ATOM 4145 C C . GLN A 1 535 ? -15.269 -4.362 16.944 1.00 95.25 535 GLN A C 1
ATOM 4147 O O . GLN A 1 535 ? -14.770 -4.954 17.899 1.00 95.25 535 GLN A O 1
ATOM 4152 N N . TYR A 1 536 ? -14.923 -3.117 16.602 1.00 95.38 536 TYR A N 1
ATOM 4153 C CA . TYR A 1 536 ? -13.960 -2.360 17.400 1.00 95.38 536 TYR A CA 1
ATOM 4154 C C . TYR A 1 536 ? -14.484 -2.133 18.818 1.00 95.38 536 TYR A C 1
ATOM 4156 O O . TYR A 1 536 ? -15.672 -1.886 19.045 1.00 95.38 536 TYR A O 1
ATOM 4164 N N . LYS A 1 537 ? -13.552 -2.182 19.759 1.00 93.44 537 LYS A N 1
ATOM 4165 C CA . LYS A 1 537 ? -13.764 -2.011 21.194 1.00 93.44 537 LYS A CA 1
ATOM 4166 C C . LYS A 1 537 ? -13.512 -0.574 21.621 1.00 93.44 537 LYS A C 1
ATOM 4168 O O . LYS A 1 537 ? -14.276 -0.005 22.395 1.00 93.44 537 LYS A O 1
ATOM 4173 N N . GLN A 1 538 ? -12.517 0.063 21.007 1.00 94.00 538 GLN A N 1
ATOM 4174 C CA . GLN A 1 538 ? -12.225 1.477 21.194 1.00 94.00 538 GLN A CA 1
ATOM 4175 C C . GLN A 1 538 ? -11.925 2.151 19.851 1.00 94.00 538 GLN A C 1
ATOM 4177 O O . GLN A 1 538 ? -11.341 1.551 18.950 1.00 94.00 538 GLN A O 1
ATOM 4182 N N . ARG A 1 539 ? -12.337 3.417 19.721 1.00 95.69 539 ARG A N 1
ATOM 4183 C CA . ARG A 1 539 ? -11.951 4.316 18.626 1.00 95.69 539 ARG A CA 1
ATOM 4184 C C . ARG A 1 539 ? -11.416 5.606 19.235 1.00 95.69 539 ARG A C 1
ATOM 4186 O O . ARG A 1 539 ? -12.114 6.243 20.022 1.00 95.69 539 ARG A O 1
ATOM 4193 N N . ILE A 1 540 ? -10.212 6.003 18.848 1.00 96.00 540 ILE A N 1
ATOM 4194 C CA . ILE A 1 540 ? -9.525 7.205 19.327 1.00 96.00 540 ILE A CA 1
ATOM 4195 C C . ILE A 1 540 ? -9.424 8.177 18.149 1.00 96.00 540 ILE A C 1
ATOM 4197 O O . ILE A 1 540 ? -8.818 7.853 17.133 1.00 96.00 540 ILE A O 1
ATOM 4201 N N . SER A 1 541 ? -10.057 9.349 18.257 1.00 94.94 541 SER A N 1
ATOM 4202 C CA . SER A 1 541 ? -10.005 10.394 17.222 1.00 94.94 541 SER A CA 1
ATOM 4203 C C . SER A 1 541 ? -8.830 11.334 17.471 1.00 94.94 541 SER A C 1
ATOM 4205 O O . SER A 1 541 ? -8.625 11.761 18.611 1.00 94.94 541 SER A O 1
ATOM 4207 N N . GLY A 1 542 ? -8.107 11.723 16.420 1.00 94.12 542 GLY A N 1
ATOM 4208 C CA . GLY A 1 542 ? -6.989 12.662 16.512 1.00 94.12 542 GLY A CA 1
ATOM 4209 C C . GLY A 1 542 ? -7.382 13.982 17.189 1.00 94.12 542 GLY A C 1
ATOM 4210 O O . GLY A 1 542 ? -6.685 14.440 18.094 1.00 94.12 542 GLY A O 1
ATOM 4211 N N . SER A 1 543 ? -8.556 14.540 16.869 1.00 92.31 543 SER A N 1
ATOM 4212 C CA . SER A 1 543 ? -9.037 15.784 17.495 1.00 92.31 543 SER A CA 1
ATOM 4213 C C . SER A 1 543 ? -9.453 15.656 18.957 1.00 92.31 543 SER A C 1
ATOM 4215 O O . SER A 1 543 ? -9.481 16.668 19.656 1.00 92.31 543 SER A O 1
ATOM 4217 N N . SER A 1 544 ? -9.727 14.441 19.447 1.00 92.75 544 SER A N 1
ATOM 4218 C CA . SER A 1 544 ? -9.957 14.207 20.882 1.00 92.75 544 SER A CA 1
ATOM 4219 C C . SER A 1 544 ? -8.675 14.325 21.713 1.00 92.75 544 SER A C 1
ATOM 4221 O O . SER A 1 544 ? -8.749 14.604 22.907 1.00 92.75 544 SER A O 1
ATOM 4223 N N . LEU A 1 545 ? -7.511 14.168 21.071 1.00 91.81 545 LEU A N 1
ATOM 4224 C CA . LEU A 1 545 ? -6.189 14.319 21.681 1.00 91.81 545 LEU A CA 1
ATOM 4225 C C . LEU A 1 545 ? -5.642 15.738 21.475 1.00 91.81 545 LEU A C 1
ATOM 4227 O O . LEU A 1 545 ? -5.148 16.363 22.410 1.00 91.81 545 LEU A O 1
ATOM 4231 N N . SER A 1 546 ? -5.729 16.259 20.247 1.00 90.31 546 SER A N 1
ATOM 4232 C CA . SER A 1 546 ? -5.353 17.636 19.920 1.00 90.31 546 SER A CA 1
ATOM 4233 C C . SER A 1 546 ? -6.030 18.101 18.626 1.00 90.31 546 SER A C 1
ATOM 4235 O O . SER A 1 546 ? -5.924 17.417 17.606 1.00 90.31 546 SER A O 1
ATOM 4237 N N . PRO A 1 547 ? -6.654 19.296 18.596 1.00 87.19 547 PRO A N 1
ATOM 4238 C CA . PRO A 1 547 ? -7.345 19.808 17.409 1.00 87.19 547 PRO A CA 1
ATOM 4239 C C . PRO A 1 547 ? -6.407 20.134 16.232 1.00 87.19 547 PRO A C 1
ATOM 4241 O O . PRO A 1 547 ? -6.890 20.410 15.139 1.00 87.19 547 PRO A O 1
ATOM 4244 N N . GLY A 1 548 ? -5.087 20.142 16.452 1.00 88.50 548 GLY A N 1
ATOM 4245 C CA . GLY A 1 548 ? -4.076 20.365 15.415 1.00 88.50 548 GLY A CA 1
ATOM 4246 C C . GLY A 1 548 ? -3.486 19.090 14.802 1.00 88.50 548 GLY A C 1
ATOM 4247 O O . GLY A 1 548 ? -2.617 19.202 13.941 1.00 88.50 548 GLY A O 1
ATOM 4248 N N . LEU A 1 549 ? -3.894 17.894 15.246 1.00 91.25 549 LEU A N 1
ATOM 4249 C CA . LEU A 1 549 ? -3.435 16.641 14.641 1.00 91.25 549 LEU A CA 1
ATOM 4250 C C . LEU A 1 549 ? -4.088 16.422 13.271 1.00 91.25 549 LEU A C 1
ATOM 4252 O O . LEU A 1 549 ? -5.289 16.626 13.101 1.00 91.25 549 LEU A O 1
ATOM 4256 N N . GLN A 1 550 ? -3.275 15.977 12.314 1.00 92.94 550 GLN A N 1
ATOM 4257 C CA . GLN A 1 550 ? -3.697 15.530 10.988 1.00 92.94 550 GLN A CA 1
ATOM 4258 C C . GLN A 1 550 ? -3.029 14.197 10.660 1.00 92.94 550 GLN A C 1
ATOM 4260 O O . GLN A 1 550 ? -1.909 13.931 11.103 1.00 92.94 550 GLN A O 1
ATOM 4265 N N . TYR A 1 551 ? -3.714 13.360 9.886 1.00 94.31 551 TYR A N 1
ATOM 4266 C CA . TYR A 1 551 ? -3.275 12.020 9.496 1.00 94.31 551 TYR A CA 1
ATOM 4267 C C . TYR A 1 551 ? -2.892 11.109 10.676 1.00 94.31 551 TYR A C 1
ATOM 4269 O O . TYR A 1 551 ? -1.997 10.273 10.547 1.00 94.31 551 TYR A O 1
ATOM 4277 N N . PHE A 1 552 ? -3.556 11.268 11.826 1.00 96.31 552 PHE A N 1
ATOM 4278 C CA . PHE A 1 552 ? -3.359 10.419 13.002 1.00 96.31 552 PHE A CA 1
ATOM 4279 C C . PHE A 1 552 ? -3.766 8.968 12.706 1.00 96.31 552 PHE A C 1
ATOM 4281 O O . PHE A 1 552 ? -4.877 8.712 12.247 1.00 96.31 552 PHE A O 1
ATOM 4288 N N . GLY A 1 553 ? -2.867 8.019 12.969 1.00 95.62 553 GLY A N 1
ATOM 4289 C CA . GLY A 1 553 ? -3.056 6.612 12.606 1.00 95.62 553 GLY A CA 1
ATOM 4290 C C . GLY A 1 553 ? -2.509 6.255 11.222 1.00 95.62 553 GLY A C 1
ATOM 4291 O O . GLY A 1 553 ? -2.976 5.291 10.623 1.00 95.62 553 GLY A O 1
ATOM 4292 N N . ARG A 1 554 ? -1.544 7.018 10.682 1.00 94.12 554 ARG A N 1
ATOM 4293 C CA . ARG A 1 554 ? -0.888 6.683 9.399 1.00 94.12 554 ARG A CA 1
ATOM 4294 C C . ARG A 1 554 ? 0.250 5.661 9.508 1.00 94.12 554 ARG A C 1
ATOM 4296 O O . ARG A 1 554 ? 0.694 5.155 8.488 1.00 94.12 554 ARG A O 1
ATOM 4303 N N . SER A 1 555 ? 0.710 5.381 10.721 1.00 93.25 555 SER A N 1
ATOM 4304 C CA . SER A 1 555 ? 1.639 4.301 11.074 1.00 93.25 555 SER A CA 1
ATOM 4305 C C . SER A 1 555 ? 1.476 3.977 12.557 1.00 93.25 555 SER A C 1
ATOM 4307 O O . SER A 1 555 ? 0.998 4.824 13.322 1.00 93.25 555 SER A O 1
ATOM 4309 N N . LEU A 1 556 ? 1.799 2.744 12.946 1.00 94.25 556 LEU A N 1
ATOM 4310 C CA . LEU A 1 556 ? 1.465 2.165 14.248 1.00 94.25 556 LEU A CA 1
ATOM 4311 C C . LEU A 1 556 ? 2.600 1.257 14.740 1.00 94.25 556 LEU A C 1
ATOM 4313 O O . LEU A 1 556 ? 3.225 0.572 13.941 1.00 94.25 556 LEU A O 1
ATOM 4317 N N . SER A 1 557 ? 2.825 1.233 16.052 1.00 90.31 557 SER A N 1
ATOM 4318 C CA . SER A 1 557 ? 3.685 0.270 16.751 1.00 90.31 557 SER A CA 1
ATOM 4319 C C . SER A 1 557 ? 3.114 0.040 18.151 1.00 90.31 557 SER A C 1
ATOM 4321 O O . SER A 1 557 ? 2.718 1.006 18.806 1.00 90.31 557 SER A O 1
ATOM 4323 N N . ALA A 1 558 ? 3.062 -1.217 18.595 1.00 90.00 558 ALA A N 1
ATOM 4324 C CA . ALA A 1 558 ? 2.514 -1.609 19.896 1.00 90.00 558 ALA A CA 1
ATOM 4325 C C . ALA A 1 558 ? 3.187 -2.886 20.422 1.00 90.00 558 ALA A C 1
ATOM 4327 O O . ALA A 1 558 ? 2.574 -3.944 20.499 1.00 90.00 558 ALA A O 1
ATOM 4328 N N . LEU A 1 559 ? 4.482 -2.795 20.724 1.00 84.56 559 LEU A N 1
ATOM 4329 C CA . LEU A 1 559 ? 5.316 -3.941 21.117 1.00 84.56 559 LEU A CA 1
ATOM 4330 C C . LEU A 1 559 ? 5.985 -3.780 22.487 1.00 84.56 559 LEU A C 1
ATOM 4332 O O . LEU A 1 559 ? 6.534 -4.746 23.007 1.00 84.56 559 LEU A O 1
ATOM 4336 N N . LEU A 1 560 ? 5.982 -2.573 23.063 1.00 85.75 560 LEU A N 1
ATOM 4337 C CA . LEU A 1 560 ? 6.739 -2.259 24.274 1.00 85.75 560 LEU A CA 1
ATOM 4338 C C . LEU A 1 560 ? 5.963 -1.367 25.243 1.00 85.75 560 LEU A C 1
ATOM 4340 O O . LEU A 1 560 ? 5.310 -0.409 24.834 1.00 85.75 560 LEU A O 1
ATOM 4344 N N . ASP A 1 561 ? 6.142 -1.648 26.531 1.00 86.56 561 ASP A N 1
ATOM 4345 C CA . ASP A 1 561 ? 6.055 -0.661 27.609 1.00 86.56 561 ASP A CA 1
ATOM 4346 C C . ASP A 1 561 ? 7.175 0.382 27.410 1.00 86.56 561 ASP A C 1
ATOM 4348 O O . ASP A 1 561 ? 8.356 0.024 27.318 1.00 86.56 561 ASP A O 1
ATOM 4352 N N . MET A 1 562 ? 6.818 1.667 27.294 1.00 83.25 562 MET A N 1
ATOM 4353 C CA . MET A 1 562 ? 7.775 2.759 27.084 1.00 83.25 562 MET A CA 1
ATOM 4354 C C . MET A 1 562 ? 7.945 3.665 28.314 1.00 83.25 562 MET A C 1
ATOM 4356 O O . MET A 1 562 ? 8.787 4.572 28.266 1.00 83.25 562 MET A O 1
ATOM 4360 N N . ASP A 1 563 ? 7.195 3.462 29.403 1.00 81.25 563 ASP A N 1
ATOM 4361 C CA . ASP A 1 563 ? 7.272 4.299 30.610 1.00 81.25 563 ASP A CA 1
ATOM 4362 C C . ASP A 1 563 ? 7.602 3.549 31.916 1.00 81.25 563 ASP A C 1
ATOM 4364 O O . ASP A 1 563 ? 8.106 4.171 32.862 1.00 81.25 563 ASP A O 1
ATOM 4368 N N . GLY A 1 564 ? 7.504 2.220 31.901 1.00 82.81 564 GLY A N 1
ATOM 4369 C CA . GLY A 1 564 ? 7.918 1.298 32.951 1.00 82.81 564 GLY A CA 1
ATOM 4370 C C . GLY A 1 564 ? 6.805 0.895 33.919 1.00 82.81 564 GLY A C 1
ATOM 4371 O O . GLY A 1 564 ? 7.137 0.583 35.068 1.00 82.81 564 GLY A O 1
ATOM 4372 N N . ASP A 1 565 ? 5.531 0.959 33.516 1.00 82.44 565 ASP A N 1
ATOM 4373 C CA . ASP A 1 565 ? 4.373 0.585 34.344 1.00 82.44 565 ASP A CA 1
ATOM 4374 C C . ASP A 1 565 ? 3.880 -0.869 34.168 1.00 82.44 565 ASP A C 1
ATOM 4376 O O . ASP A 1 565 ? 2.903 -1.261 34.811 1.00 82.44 565 ASP A O 1
ATOM 4380 N N . GLU A 1 566 ? 4.610 -1.678 33.388 1.00 85.12 566 GLU A N 1
ATOM 4381 C CA . GLU A 1 566 ? 4.306 -3.072 33.016 1.00 85.12 566 GLU A CA 1
ATOM 4382 C C . GLU A 1 566 ? 3.105 -3.234 32.056 1.00 85.12 566 GLU A C 1
ATOM 4384 O O . GLU A 1 566 ? 2.710 -4.365 31.764 1.00 85.12 566 GLU A O 1
ATOM 4389 N N . LEU A 1 567 ? 2.551 -2.140 31.512 1.00 87.50 567 LEU A N 1
ATOM 4390 C CA . LEU A 1 567 ? 1.511 -2.160 30.480 1.00 87.50 567 LEU A CA 1
ATOM 4391 C C . LEU A 1 567 ? 2.071 -1.793 29.099 1.00 87.50 567 LEU A C 1
ATOM 4393 O O . LEU A 1 567 ? 3.039 -1.054 28.948 1.00 87.50 567 LEU A O 1
ATOM 4397 N N . LEU A 1 568 ? 1.429 -2.301 28.049 1.00 90.31 568 LEU A N 1
ATOM 4398 C CA . LEU A 1 568 ? 1.849 -2.062 26.671 1.00 90.31 568 LEU A CA 1
ATOM 4399 C C . LEU A 1 568 ? 1.474 -0.644 26.201 1.00 90.31 568 LEU A C 1
ATOM 4401 O O . LEU A 1 568 ? 0.299 -0.269 26.238 1.00 90.31 568 LEU A O 1
ATOM 4405 N N . ASP A 1 569 ? 2.436 0.121 25.682 1.00 90.38 569 ASP A N 1
ATOM 4406 C CA . ASP A 1 569 ? 2.185 1.441 25.093 1.00 90.38 569 ASP A CA 1
ATOM 4407 C C . ASP A 1 569 ? 1.935 1.368 23.577 1.00 90.38 569 ASP A C 1
ATOM 4409 O O . ASP A 1 569 ? 2.435 0.486 22.875 1.00 90.38 569 ASP A O 1
ATOM 4413 N N . LEU A 1 570 ? 1.215 2.360 23.042 1.00 94.38 570 LEU A N 1
ATOM 4414 C CA . LEU A 1 570 ? 0.920 2.502 21.612 1.00 94.38 570 LEU A CA 1
ATOM 4415 C C . LEU A 1 570 ? 1.629 3.731 21.030 1.00 94.38 570 LEU A C 1
ATOM 4417 O O . LEU A 1 570 ? 1.324 4.867 21.404 1.00 94.38 570 LEU A O 1
ATOM 4421 N N . ALA A 1 571 ? 2.511 3.541 20.052 1.00 93.25 571 ALA A N 1
ATOM 4422 C CA . ALA A 1 571 ? 3.076 4.630 19.259 1.00 93.25 571 ALA A CA 1
ATOM 4423 C C . ALA A 1 571 ? 2.292 4.813 17.948 1.00 93.25 571 ALA A C 1
ATOM 4425 O O . ALA A 1 571 ? 2.104 3.873 17.177 1.00 93.25 571 ALA A O 1
ATOM 4426 N N . VAL A 1 572 ? 1.846 6.044 17.681 1.00 95.38 572 VAL A N 1
ATOM 4427 C CA . VAL A 1 572 ? 0.969 6.386 16.552 1.00 95.38 572 VAL A CA 1
ATOM 4428 C C . VAL A 1 572 ? 1.540 7.549 15.742 1.00 95.38 572 VAL A C 1
ATOM 4430 O O . VAL A 1 572 ? 1.776 8.642 16.266 1.00 95.38 572 VAL A O 1
ATOM 4433 N N . GLY A 1 573 ? 1.733 7.333 14.443 1.00 90.88 573 GLY A N 1
ATOM 4434 C CA . GLY A 1 573 ? 2.174 8.348 13.491 1.00 90.88 573 GLY A CA 1
ATOM 4435 C C . GLY A 1 573 ? 1.066 9.329 13.106 1.00 90.88 573 GLY A C 1
ATOM 4436 O O . GLY A 1 573 ? -0.096 8.953 12.925 1.00 90.88 573 GLY A O 1
ATOM 4437 N N . ALA A 1 574 ? 1.447 10.595 12.949 1.00 92.00 574 ALA A N 1
ATOM 4438 C CA . ALA A 1 574 ? 0.628 11.693 12.443 1.00 92.00 574 ALA A CA 1
ATOM 4439 C C . ALA A 1 574 ? 1.489 12.621 11.560 1.00 92.00 574 ALA A C 1
ATOM 4441 O O . ALA A 1 574 ? 2.706 12.461 11.458 1.00 92.00 574 ALA A O 1
ATOM 4442 N N . GLN A 1 575 ? 0.894 13.616 10.903 1.00 89.44 575 GLN A N 1
ATOM 4443 C CA . GLN A 1 575 ? 1.662 14.600 10.137 1.00 89.44 575 GLN A CA 1
ATOM 4444 C C . GLN A 1 575 ? 2.455 15.527 11.073 1.00 89.44 575 GLN A C 1
ATOM 4446 O O . GLN A 1 575 ? 1.881 16.218 11.914 1.00 89.44 575 GLN A O 1
ATOM 4451 N N . GLY A 1 576 ? 3.787 15.538 10.951 1.00 83.94 576 GLY A N 1
ATOM 4452 C CA . GLY A 1 576 ? 4.669 16.380 11.773 1.00 83.94 576 GLY A CA 1
ATOM 4453 C C . GLY A 1 576 ? 4.773 15.952 13.248 1.00 83.94 576 GLY A C 1
ATOM 4454 O O . GLY A 1 576 ? 5.479 16.586 14.040 1.00 83.94 576 GLY A O 1
ATOM 4455 N N . SER A 1 577 ? 4.095 14.866 13.639 1.00 86.62 577 SER A N 1
ATOM 4456 C CA . SER A 1 577 ? 3.999 14.399 15.024 1.00 86.62 577 SER A CA 1
ATOM 4457 C C . SER A 1 577 ? 4.002 12.875 15.131 1.00 86.62 577 SER A C 1
ATOM 4459 O O . SER A 1 577 ? 3.553 12.170 14.238 1.00 86.62 577 SER A O 1
ATOM 4461 N N . ALA A 1 578 ? 4.472 12.383 16.271 1.00 87.75 578 ALA A N 1
ATOM 4462 C CA . ALA A 1 578 ? 4.253 11.024 16.740 1.00 87.75 578 ALA A CA 1
ATOM 4463 C C . ALA A 1 578 ? 3.623 11.145 18.131 1.00 87.75 578 ALA A C 1
ATOM 4465 O O . ALA A 1 578 ? 3.994 12.043 18.896 1.00 87.75 578 ALA A O 1
ATOM 4466 N N . VAL A 1 579 ? 2.641 10.300 18.420 1.00 91.62 579 VAL A N 1
ATOM 4467 C CA . VAL A 1 579 ? 1.852 10.315 19.652 1.00 91.62 579 VAL A CA 1
ATOM 4468 C C . VAL A 1 579 ? 2.077 8.993 20.368 1.00 91.62 579 VAL A C 1
ATOM 4470 O O . VAL A 1 579 ? 1.897 7.942 19.763 1.00 91.62 579 VAL A O 1
ATOM 4473 N N . LEU A 1 580 ? 2.458 9.051 21.642 1.00 91.50 580 LEU A N 1
ATOM 4474 C CA . LEU A 1 580 ? 2.494 7.887 22.521 1.00 91.50 580 LEU A CA 1
ATOM 4475 C C . LEU A 1 580 ? 1.201 7.883 23.343 1.00 91.50 580 LEU A C 1
ATOM 4477 O O . LEU A 1 580 ? 0.930 8.849 24.062 1.00 91.50 580 LEU A O 1
ATOM 4481 N N . LEU A 1 581 ? 0.393 6.837 23.204 1.00 92.44 581 LEU A N 1
ATOM 4482 C CA . LEU A 1 581 ? -0.766 6.578 24.052 1.00 92.44 581 LEU A CA 1
ATOM 4483 C C . LEU A 1 581 ? -0.385 5.503 25.058 1.00 92.44 581 LEU A C 1
ATOM 4485 O O . LEU A 1 581 ? 0.230 4.510 24.680 1.00 92.44 581 LEU A O 1
ATOM 4489 N N . ARG A 1 582 ? -0.794 5.704 26.308 1.00 89.62 582 ARG A N 1
ATOM 4490 C CA . ARG A 1 582 ? -0.520 4.764 27.389 1.00 89.62 582 ARG A CA 1
ATOM 4491 C C . ARG A 1 582 ? -1.734 3.927 27.713 1.00 89.62 582 ARG A C 1
ATOM 4493 O O . ARG A 1 582 ? -2.854 4.454 27.740 1.00 89.62 582 ARG A O 1
ATOM 4500 N N . SER A 1 583 ? -1.498 2.650 27.972 1.00 89.69 583 SER A N 1
ATOM 4501 C CA . SER A 1 583 ? -2.524 1.758 28.500 1.00 89.69 583 SER A CA 1
ATOM 4502 C C . SER A 1 583 ? -2.865 2.120 29.950 1.00 89.69 583 SER A C 1
ATOM 4504 O O . SER A 1 583 ? -2.248 2.984 30.572 1.00 89.69 583 SER A O 1
ATOM 4506 N N . ARG A 1 584 ? -3.943 1.538 30.479 1.00 87.00 584 ARG A N 1
ATOM 4507 C CA . ARG A 1 584 ? -4.412 1.782 31.851 1.00 87.00 584 ARG A CA 1
ATOM 4508 C C . ARG A 1 584 ? -4.793 0.458 32.481 1.00 87.00 584 ARG A C 1
ATOM 4510 O O . ARG A 1 584 ? -5.526 -0.310 31.867 1.00 87.00 584 ARG A O 1
ATOM 4517 N N . SER A 1 585 ? -4.370 0.228 33.722 1.00 83.75 585 SER A N 1
ATOM 4518 C CA . SER A 1 585 ? -4.618 -1.044 34.405 1.00 83.75 585 SER A CA 1
ATOM 4519 C C . SER A 1 585 ? -6.117 -1.352 34.481 1.00 83.75 585 SER A C 1
ATOM 4521 O O . SER A 1 585 ? -6.922 -0.503 34.886 1.00 83.75 585 SER A O 1
ATOM 4523 N N . ILE A 1 586 ? -6.489 -2.582 34.139 1.00 85.25 586 ILE A N 1
ATOM 4524 C CA . ILE A 1 586 ? -7.875 -3.056 34.156 1.00 85.25 586 ILE A CA 1
ATOM 4525 C C . ILE A 1 586 ? -8.174 -3.707 35.513 1.00 85.25 586 ILE A C 1
ATOM 4527 O O . ILE A 1 586 ? -7.368 -4.458 36.060 1.00 85.25 586 ILE A O 1
ATOM 4531 N N . VAL A 1 587 ? -9.332 -3.392 36.101 1.00 81.50 587 VAL A N 1
ATOM 4532 C CA . VAL A 1 587 ? -9.726 -3.869 37.435 1.00 81.50 587 VAL A CA 1
ATOM 4533 C C . VAL A 1 587 ? -11.095 -4.541 37.409 1.00 81.50 587 VAL A C 1
ATOM 4535 O O . VAL A 1 587 ? -12.126 -3.910 37.166 1.00 81.50 587 VAL A O 1
ATOM 4538 N N . GLN A 1 588 ? -11.112 -5.815 37.794 1.00 84.31 588 GLN A N 1
ATOM 4539 C CA . GLN A 1 588 ? -12.326 -6.555 38.130 1.00 84.31 588 GLN A CA 1
ATOM 4540 C C . GLN A 1 588 ? -12.719 -6.301 39.592 1.00 84.31 588 GLN A C 1
ATOM 4542 O O . GLN A 1 588 ? -11.909 -6.434 40.512 1.00 84.31 588 GLN A O 1
ATOM 4547 N N . ILE A 1 589 ? -13.986 -5.948 39.829 1.00 83.50 589 ILE A N 1
ATOM 4548 C CA . ILE A 1 589 ? -14.526 -5.748 41.182 1.00 83.50 589 ILE A CA 1
ATOM 4549 C C . ILE A 1 589 ? -15.374 -6.955 41.567 1.00 83.50 589 ILE A C 1
ATOM 4551 O O . ILE A 1 589 ? -16.472 -7.157 41.045 1.00 83.50 589 ILE A O 1
ATOM 4555 N N . ASN A 1 590 ? -14.906 -7.720 42.549 1.00 86.69 590 ASN A N 1
ATOM 4556 C CA . ASN A 1 590 ? -15.675 -8.813 43.126 1.00 86.69 590 ASN A CA 1
ATOM 4557 C C . ASN A 1 590 ? -16.481 -8.320 44.333 1.00 86.69 590 ASN A C 1
ATOM 4559 O O . ASN A 1 590 ? -15.928 -7.804 45.305 1.00 86.69 590 ASN A O 1
ATOM 4563 N N . VAL A 1 591 ? -17.808 -8.475 44.269 1.00 89.00 591 VAL A N 1
ATOM 4564 C CA . VAL A 1 591 ? -18.737 -8.018 45.315 1.00 89.00 591 VAL A CA 1
ATOM 4565 C C . VAL A 1 591 ? -19.587 -9.171 45.827 1.00 89.00 591 VAL A C 1
ATOM 4567 O O . VAL A 1 591 ? -20.368 -9.768 45.083 1.00 89.00 591 VAL A O 1
ATOM 4570 N N . SER A 1 592 ? -19.503 -9.437 47.129 1.00 90.31 592 SER A N 1
ATOM 4571 C CA . SER A 1 592 ? -20.445 -10.313 47.825 1.00 90.31 592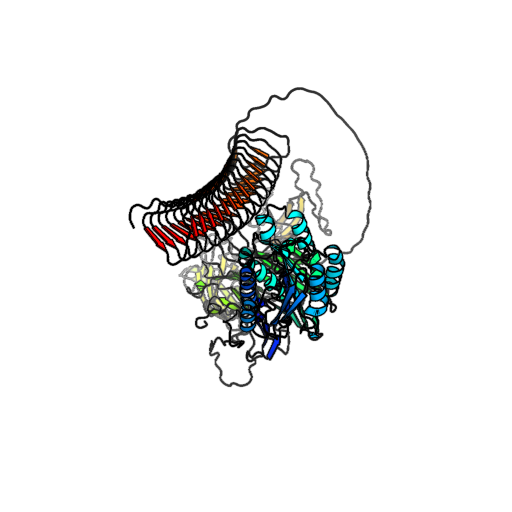 SER A CA 1
ATOM 4572 C C . SER A 1 592 ? -21.435 -9.493 48.655 1.00 90.31 592 SER A C 1
ATOM 4574 O O . SER A 1 592 ? -21.127 -8.410 49.149 1.00 90.31 592 SER A O 1
ATOM 4576 N N . LEU A 1 593 ? -22.668 -9.991 48.758 1.00 92.88 593 LEU A N 1
ATOM 4577 C CA . LEU A 1 593 ? -23.783 -9.304 49.409 1.00 92.88 593 LEU A CA 1
ATOM 4578 C C . LEU A 1 593 ? -24.579 -10.301 50.255 1.00 92.88 593 LEU A C 1
ATOM 4580 O O . LEU A 1 593 ? -25.095 -11.286 49.715 1.00 92.88 593 LEU A O 1
ATOM 4584 N N . SER A 1 594 ? -24.697 -10.057 51.554 1.00 93.44 594 SER A N 1
ATOM 4585 C CA . SER A 1 594 ? -25.480 -10.858 52.505 1.00 93.44 594 SER A CA 1
ATOM 4586 C C . SER A 1 594 ? -26.472 -9.980 53.276 1.00 93.44 594 SER A C 1
ATOM 4588 O O . SER A 1 594 ? -26.383 -8.753 53.247 1.00 93.44 594 SER A O 1
ATOM 4590 N N . PHE A 1 595 ? -27.457 -10.605 53.929 1.00 93.94 595 PHE A N 1
ATOM 4591 C CA . PHE A 1 595 ? -28.499 -9.909 54.689 1.00 93.94 595 PHE A CA 1
ATOM 4592 C C . PHE A 1 595 ? -28.723 -10.603 56.025 1.00 93.94 595 PHE A C 1
ATOM 4594 O O . PHE A 1 595 ? -28.850 -11.826 56.064 1.00 93.94 595 PHE A O 1
ATOM 4601 N N . GLN A 1 596 ? -28.820 -9.822 57.097 1.00 90.94 596 GLN A N 1
ATOM 4602 C CA . GLN A 1 596 ? -29.130 -10.317 58.431 1.00 90.94 596 GLN A CA 1
ATOM 4603 C C . GLN A 1 596 ? -30.285 -9.501 59.040 1.00 90.94 596 GLN A C 1
ATOM 4605 O O . GLN A 1 596 ? -30.124 -8.292 59.225 1.00 90.94 596 GLN A O 1
ATOM 4610 N N . PRO A 1 597 ? -31.436 -10.125 59.369 1.00 88.19 597 PRO A N 1
ATOM 4611 C CA . PRO A 1 597 ? -31.827 -11.505 59.044 1.00 88.19 597 PRO A CA 1
ATOM 4612 C C . PRO A 1 597 ? -31.933 -11.774 57.528 1.00 88.19 597 PRO A C 1
ATOM 4614 O O . PRO A 1 597 ? -32.070 -10.859 56.722 1.00 88.19 597 PRO A O 1
ATOM 4617 N N . HIS A 1 598 ? -31.903 -13.052 57.138 1.00 84.12 598 HIS A N 1
ATOM 4618 C CA . HIS A 1 598 ? -31.975 -13.482 55.730 1.00 84.12 598 HIS A CA 1
ATOM 4619 C C . HIS A 1 598 ? -33.361 -13.280 55.077 1.00 84.12 598 HIS A C 1
ATOM 4621 O O . HIS A 1 598 ? -33.490 -13.385 53.855 1.00 84.12 598 HIS A O 1
ATOM 4627 N N . SER A 1 599 ? -34.395 -12.994 55.874 1.00 85.00 599 SER A N 1
ATOM 4628 C CA . SER A 1 599 ? -35.778 -12.765 55.442 1.00 85.00 599 SER A CA 1
ATOM 4629 C C . SER A 1 599 ? -36.468 -11.712 56.311 1.00 85.00 599 SER A C 1
ATOM 4631 O O . SER A 1 599 ? -36.175 -11.597 57.499 1.00 85.00 599 SER A O 1
ATOM 4633 N N . ILE A 1 600 ? -37.421 -10.979 55.734 1.00 86.75 600 ILE A N 1
ATOM 4634 C CA . ILE A 1 600 ? -38.162 -9.898 56.402 1.00 86.75 600 ILE A CA 1
ATOM 4635 C C . ILE A 1 600 ? -39.384 -10.475 57.127 1.00 86.75 600 ILE A C 1
ATOM 4637 O O . ILE A 1 600 ? -40.344 -10.874 56.466 1.00 86.75 600 ILE A O 1
ATOM 4641 N N . ASN A 1 601 ? -39.391 -10.488 58.461 1.00 81.12 601 ASN A N 1
ATOM 4642 C CA . ASN A 1 601 ? -40.598 -10.812 59.228 1.00 81.12 601 ASN A CA 1
ATOM 4643 C C . ASN A 1 601 ? -41.464 -9.550 59.402 1.00 81.12 601 ASN A C 1
ATOM 4645 O O . ASN A 1 601 ? -40.998 -8.550 59.938 1.00 81.12 601 ASN A O 1
ATOM 4649 N N . VAL A 1 602 ? -42.707 -9.580 58.908 1.00 72.56 602 VAL A N 1
ATOM 4650 C CA . VAL A 1 602 ? -43.660 -8.449 59.002 1.00 72.56 602 VAL A CA 1
ATOM 4651 C C . VAL A 1 602 ? -44.487 -8.512 60.294 1.00 72.56 602 VAL A C 1
ATOM 4653 O O . VAL A 1 602 ? -45.012 -7.494 60.738 1.00 72.56 602 VAL A O 1
ATOM 4656 N N . ILE A 1 603 ? -44.580 -9.700 60.902 1.00 71.38 603 ILE A N 1
ATOM 4657 C CA . ILE A 1 603 ? -45.343 -9.975 62.125 1.00 71.38 603 ILE A CA 1
ATOM 4658 C C . ILE A 1 603 ? -44.479 -9.650 63.348 1.00 71.38 603 ILE A C 1
ATOM 4660 O O . ILE A 1 603 ? -44.859 -8.831 64.179 1.00 71.38 603 ILE A O 1
ATOM 4664 N N . GLN A 1 604 ? -43.286 -10.246 63.436 1.00 74.12 604 GLN A N 1
ATOM 4665 C CA . GLN A 1 604 ? -42.314 -9.962 64.494 1.00 74.12 604 GLN A CA 1
ATOM 4666 C C . GLN A 1 604 ? -41.379 -8.830 64.055 1.00 74.12 604 GLN A C 1
ATOM 4668 O O . GLN A 1 604 ? -40.320 -9.055 63.463 1.00 74.12 604 GLN A O 1
ATOM 4673 N N . LYS A 1 605 ? -41.792 -7.594 64.334 1.00 80.94 605 LYS A N 1
ATOM 4674 C CA . LYS A 1 605 ? -41.012 -6.386 64.051 1.00 80.94 605 LYS A CA 1
ATOM 4675 C C . LYS A 1 605 ? -39.900 -6.243 65.093 1.00 80.94 605 LYS A C 1
ATOM 4677 O O . LYS A 1 605 ? -40.156 -6.143 66.287 1.00 80.94 605 LYS A O 1
ATOM 4682 N N . ASN A 1 606 ? -38.649 -6.268 64.640 1.00 80.56 606 ASN A N 1
ATOM 4683 C CA . ASN A 1 606 ? -37.461 -6.389 65.494 1.00 80.56 606 ASN A CA 1
ATOM 4684 C C . ASN A 1 606 ? -36.837 -5.043 65.915 1.00 80.56 606 ASN A C 1
ATOM 4686 O O . ASN A 1 606 ? -35.819 -5.038 66.606 1.00 80.56 606 ASN A O 1
ATOM 4690 N N . CYS A 1 607 ? -37.394 -3.905 65.491 1.00 83.50 607 CYS A N 1
ATOM 4691 C CA . CYS A 1 607 ? -36.865 -2.584 65.822 1.00 83.50 607 CYS A CA 1
ATOM 4692 C C . CYS A 1 607 ? -37.949 -1.496 65.846 1.00 83.50 607 CYS A C 1
ATOM 4694 O O . CYS A 1 607 ? -39.042 -1.661 65.307 1.00 83.50 607 CYS A O 1
ATOM 4696 N N . HIS A 1 608 ? -37.604 -0.339 66.417 1.00 82.44 608 HIS A N 1
ATOM 4697 C CA . HIS A 1 608 ? -38.369 0.900 66.282 1.00 82.44 608 HIS A CA 1
ATOM 4698 C C . HIS A 1 608 ? -37.592 1.921 65.433 1.00 82.44 608 HIS A C 1
ATOM 4700 O O . HIS A 1 608 ? -36.419 2.207 65.700 1.00 82.44 608 HIS A O 1
ATOM 4706 N N . ARG A 1 609 ? -38.252 2.496 64.420 1.00 82.19 609 ARG A N 1
ATOM 4707 C CA . ARG A 1 609 ? -37.729 3.556 63.539 1.00 82.19 609 ARG A CA 1
ATOM 4708 C C . ARG A 1 609 ? -38.811 4.607 63.295 1.00 82.19 609 ARG A C 1
ATOM 4710 O O . ARG A 1 609 ? -39.973 4.271 63.099 1.00 82.19 609 ARG A O 1
ATOM 4717 N N . GLY A 1 610 ? -38.453 5.892 63.377 1.00 71.44 610 GLY A N 1
ATOM 4718 C CA . GLY A 1 610 ? -39.408 6.999 63.193 1.00 71.44 610 GLY A CA 1
ATOM 4719 C C . GLY A 1 610 ? -40.635 6.956 64.121 1.00 71.44 610 GLY A C 1
ATOM 4720 O O . GLY A 1 610 ? -41.714 7.381 63.719 1.00 71.44 610 GLY A O 1
ATOM 4721 N N . GLY A 1 611 ? -40.501 6.391 65.328 1.00 75.44 611 GLY A N 1
ATOM 4722 C CA . GLY A 1 611 ? -41.613 6.210 66.271 1.00 75.44 611 GLY A CA 1
ATOM 4723 C C . GLY A 1 611 ? -42.583 5.066 65.936 1.00 75.44 611 GLY A C 1
ATOM 4724 O O . GLY A 1 611 ? -43.654 5.001 66.529 1.00 75.44 611 GLY A O 1
ATOM 4725 N N . ARG A 1 612 ? -42.240 4.172 64.998 1.00 80.69 612 ARG A N 1
ATOM 4726 C CA . ARG A 1 612 ? -43.043 2.994 64.629 1.00 80.69 612 ARG A CA 1
ATOM 4727 C C . ARG A 1 612 ? -42.225 1.714 64.735 1.00 80.69 612 ARG A C 1
ATOM 4729 O O . ARG A 1 612 ? -41.036 1.708 64.415 1.00 80.69 612 ARG A O 1
ATOM 4736 N N . GLU A 1 613 ? -42.877 0.615 65.096 1.00 82.25 613 GLU A N 1
ATOM 4737 C CA . GLU A 1 613 ? -42.316 -0.719 64.891 1.00 82.25 613 GLU A CA 1
ATOM 4738 C C . GLU A 1 613 ? -42.052 -0.964 63.402 1.00 82.25 613 GLU A C 1
ATOM 4740 O O . GLU A 1 613 ? -42.880 -0.645 62.545 1.00 82.25 613 GLU A O 1
ATOM 4745 N N . SER A 1 614 ? -40.889 -1.526 63.087 1.00 87.75 614 SER A N 1
ATOM 4746 C CA . SER A 1 614 ? -40.442 -1.830 61.726 1.00 87.75 614 SER A CA 1
ATOM 4747 C C . SER A 1 614 ? -39.626 -3.123 61.706 1.00 87.75 614 SER A C 1
ATOM 4749 O O . SER A 1 614 ? -39.114 -3.567 62.735 1.00 87.75 614 SER A O 1
ATOM 4751 N N . ALA A 1 615 ? -39.478 -3.722 60.525 1.00 89.00 615 ALA A N 1
ATOM 4752 C CA . ALA A 1 615 ? -38.532 -4.814 60.322 1.00 89.00 615 ALA A CA 1
ATOM 4753 C C . ALA A 1 615 ? -37.195 -4.233 59.837 1.00 89.00 615 ALA A C 1
ATOM 4755 O O . ALA A 1 615 ? -37.086 -3.816 58.684 1.00 89.00 615 ALA A O 1
ATOM 4756 N N . CYS A 1 616 ? -36.199 -4.169 60.720 1.00 90.31 616 CYS A N 1
ATOM 4757 C CA . CYS A 1 616 ? -34.831 -3.755 60.414 1.00 90.31 616 CYS A CA 1
ATOM 4758 C C . CYS A 1 616 ? -33.986 -4.933 59.921 1.00 90.31 616 CYS A C 1
ATOM 4760 O O . CYS A 1 616 ? -34.047 -6.043 60.460 1.00 90.31 616 CYS A O 1
ATOM 4762 N N . LEU A 1 617 ? -33.160 -4.660 58.915 1.00 93.31 617 LEU A N 1
ATOM 4763 C CA . LEU A 1 617 ? -32.203 -5.586 58.333 1.00 93.31 617 LEU A CA 1
ATOM 4764 C C . LEU A 1 617 ? -30.877 -4.864 58.078 1.00 93.31 617 LEU A C 1
ATOM 4766 O O . LEU A 1 617 ? -30.844 -3.692 57.705 1.00 93.31 617 LEU A O 1
ATOM 4770 N N . ASN A 1 618 ? -29.781 -5.602 58.209 1.00 93.62 618 ASN A N 1
ATOM 4771 C CA . ASN A 1 618 ? -28.455 -5.157 57.809 1.00 93.62 618 ASN A CA 1
ATOM 4772 C C . ASN A 1 618 ? -28.070 -5.863 56.506 1.00 93.62 618 ASN A C 1
ATOM 4774 O O . ASN A 1 618 ? -28.000 -7.093 56.471 1.00 93.62 618 ASN A O 1
ATOM 4778 N N . ALA A 1 619 ? -27.800 -5.103 55.444 1.00 94.75 619 ALA A N 1
ATOM 4779 C CA . ALA A 1 619 ? -27.112 -5.622 54.264 1.00 94.75 619 ALA A CA 1
ATOM 4780 C C . ALA A 1 619 ? -25.600 -5.490 54.474 1.00 94.75 619 ALA A C 1
ATOM 4782 O O . ALA A 1 619 ? -25.120 -4.383 54.699 1.00 94.75 619 ALA A O 1
ATOM 4783 N N . SER A 1 620 ? -24.844 -6.584 54.388 1.00 94.75 620 SER A N 1
ATOM 4784 C CA . SER A 1 620 ? -23.379 -6.529 54.382 1.00 94.75 620 SER A CA 1
ATOM 4785 C C . SER A 1 620 ? -22.881 -6.693 52.951 1.00 94.75 620 SER A C 1
ATOM 4787 O O . SER A 1 620 ? -23.176 -7.695 52.297 1.00 94.75 620 SER A O 1
ATOM 4789 N N . ALA A 1 621 ? -22.180 -5.679 52.451 1.00 93.38 621 ALA A N 1
ATOM 4790 C CA . ALA A 1 621 ? -21.607 -5.628 51.115 1.00 93.38 621 ALA A CA 1
ATOM 4791 C C . ALA A 1 621 ? -20.080 -5.654 51.231 1.00 93.38 621 ALA A C 1
ATOM 4793 O O . ALA A 1 621 ? -19.492 -4.704 51.745 1.00 93.38 621 ALA A O 1
ATOM 4794 N N . CYS A 1 622 ? -19.446 -6.732 50.777 1.00 91.38 622 CYS A N 1
ATOM 4795 C CA . CYS A 1 622 ? -17.996 -6.896 50.825 1.00 91.38 622 CYS A CA 1
ATOM 4796 C C . CYS A 1 622 ? -17.397 -6.768 49.427 1.00 91.38 622 CYS A C 1
ATOM 4798 O O . CYS A 1 622 ? -17.828 -7.463 48.505 1.00 91.38 622 CYS A O 1
ATOM 4800 N N . PHE A 1 623 ? -16.401 -5.894 49.300 1.00 88.94 623 PHE A N 1
ATOM 4801 C CA . PHE A 1 623 ? -15.722 -5.543 48.058 1.00 88.94 623 PHE A CA 1
ATOM 4802 C C . PHE A 1 623 ? -14.288 -6.070 48.085 1.00 88.94 623 PHE A C 1
ATOM 4804 O O . PHE A 1 623 ? -13.568 -5.856 49.063 1.00 88.94 623 PHE A O 1
ATOM 4811 N N . PHE A 1 624 ? -13.879 -6.720 47.001 1.00 84.50 624 PHE A N 1
ATOM 4812 C CA . PHE A 1 624 ? -12.509 -7.139 46.731 1.00 84.50 624 PHE A CA 1
ATOM 4813 C C . PHE A 1 624 ? -12.083 -6.530 45.390 1.00 84.50 624 PHE A C 1
ATOM 4815 O O . PHE A 1 624 ? -12.636 -6.878 44.344 1.00 84.50 624 PHE A O 1
ATOM 4822 N N . ALA A 1 625 ? -11.183 -5.548 45.458 1.00 75.38 625 ALA A N 1
ATOM 4823 C CA . ALA A 1 625 ? -10.662 -4.753 44.345 1.00 75.38 625 ALA A CA 1
ATOM 4824 C C . ALA A 1 625 ? -9.437 -3.948 44.821 1.00 75.38 625 ALA A C 1
ATOM 4826 O O . ALA A 1 625 ? -9.273 -3.738 46.020 1.00 75.38 625 ALA A O 1
ATOM 4827 N N . ASN A 1 626 ? -8.631 -3.419 43.901 1.00 69.88 626 ASN A N 1
ATOM 4828 C CA . ASN A 1 626 ? -7.568 -2.457 44.214 1.00 69.88 626 ASN A CA 1
ATOM 4829 C C . ASN A 1 626 ? -7.916 -1.062 43.664 1.00 69.88 626 ASN A C 1
ATOM 4831 O O . ASN A 1 626 ? -7.358 -0.630 42.660 1.00 69.88 626 ASN A O 1
ATOM 4835 N N . SER A 1 627 ? -8.915 -0.384 44.244 1.00 74.12 627 SER A N 1
ATOM 4836 C CA . SER A 1 627 ? -9.335 0.936 43.750 1.00 74.12 627 SER A CA 1
ATOM 4837 C C . SER A 1 627 ? -10.208 1.725 44.738 1.00 74.12 627 SER A C 1
ATOM 4839 O O . SER A 1 627 ? -10.714 1.207 45.741 1.00 74.12 627 SER A O 1
ATOM 4841 N N . HIS A 1 628 ? -10.417 3.006 44.425 1.00 82.12 628 HIS A N 1
ATOM 4842 C CA . HIS A 1 628 ? -11.354 3.887 45.111 1.00 82.12 628 HIS A CA 1
ATOM 4843 C C . HIS A 1 628 ? -12.717 3.865 44.413 1.00 82.12 628 HIS A C 1
ATOM 4845 O O . HIS A 1 628 ? -12.895 4.418 43.328 1.00 82.12 628 HIS A O 1
ATOM 4851 N N . LEU A 1 629 ? -13.701 3.251 45.061 1.00 83.31 629 LEU A N 1
ATOM 4852 C CA . LEU A 1 629 ? -15.031 3.020 44.514 1.00 83.31 629 LEU A CA 1
ATOM 4853 C C . LEU A 1 629 ? -16.037 4.046 45.045 1.00 83.31 629 LEU A C 1
ATOM 4855 O O . LEU A 1 629 ? -16.028 4.398 46.228 1.00 83.31 629 LEU A O 1
ATOM 4859 N N . GLN A 1 630 ? -16.956 4.479 44.185 1.00 87.50 630 GLN A N 1
ATOM 4860 C CA . GLN A 1 630 ? -18.211 5.104 44.596 1.00 87.50 630 GLN A CA 1
ATOM 4861 C C . GLN A 1 630 ? -19.336 4.085 44.393 1.00 87.50 630 GLN A C 1
ATOM 4863 O O . GLN A 1 630 ? -19.580 3.636 43.272 1.00 87.50 630 GLN A O 1
ATOM 4868 N N . VAL A 1 631 ? -20.014 3.713 45.480 1.00 89.25 631 VAL A N 1
ATOM 4869 C CA . VAL A 1 631 ? -21.037 2.660 45.491 1.00 89.25 631 VAL A CA 1
ATOM 4870 C C . VAL A 1 631 ? -22.398 3.259 45.831 1.00 89.25 631 VAL A C 1
ATOM 4872 O O . VAL A 1 631 ? -22.589 3.819 46.907 1.00 89.25 631 VAL A O 1
ATOM 4875 N N . GLY A 1 632 ? -23.362 3.121 44.926 1.00 91.06 632 GLY A N 1
ATOM 4876 C CA . GLY A 1 632 ? -24.771 3.410 45.173 1.00 91.06 632 GLY A CA 1
ATOM 4877 C C . GLY A 1 632 ? -25.535 2.140 45.542 1.00 91.06 632 GLY A C 1
ATOM 4878 O O . GLY A 1 632 ? -25.459 1.146 44.827 1.00 91.06 632 GLY A O 1
ATOM 4879 N N . ALA A 1 633 ? -26.311 2.171 46.621 1.00 92.69 633 ALA A N 1
ATOM 4880 C CA . ALA A 1 633 ? -27.227 1.097 46.995 1.00 92.69 633 ALA A CA 1
ATOM 4881 C C . ALA A 1 633 ? -28.681 1.565 46.839 1.00 92.69 633 ALA A C 1
ATOM 4883 O O . ALA A 1 633 ? -29.002 2.694 47.212 1.00 92.69 633 ALA A O 1
ATOM 4884 N N . MET A 1 634 ? -29.564 0.717 46.304 1.00 92.62 634 MET A N 1
ATOM 4885 C CA . MET A 1 634 ? -30.982 1.034 46.102 1.00 92.62 634 MET A CA 1
ATOM 4886 C C . MET A 1 634 ? -31.914 -0.118 46.505 1.00 92.62 634 MET A C 1
ATOM 4888 O O . MET A 1 634 ? -31.670 -1.291 46.210 1.00 92.62 634 MET A O 1
ATOM 4892 N N . LEU A 1 635 ? -33.012 0.248 47.167 1.00 91.38 635 LEU A N 1
ATOM 4893 C CA . LEU A 1 635 ? -34.093 -0.623 47.621 1.00 91.38 635 LEU A CA 1
ATOM 4894 C C . LEU A 1 635 ? -35.318 -0.472 46.710 1.00 91.38 635 LEU A C 1
ATOM 4896 O O . LEU A 1 635 ? -35.713 0.636 46.354 1.00 91.38 635 LEU A O 1
ATOM 4900 N N . ASP A 1 636 ? -35.935 -1.599 46.351 1.00 89.12 636 ASP A N 1
ATOM 4901 C CA . ASP A 1 636 ? -37.152 -1.673 45.524 1.00 89.12 636 ASP A CA 1
ATOM 4902 C C . ASP A 1 636 ? -37.059 -0.959 44.149 1.00 89.12 636 ASP A C 1
ATOM 4904 O O . ASP A 1 636 ? -38.081 -0.590 43.580 1.00 89.12 636 ASP A O 1
ATOM 4908 N N . ASP A 1 637 ? -35.846 -0.856 43.584 1.00 76.69 637 ASP A N 1
ATOM 4909 C CA . ASP A 1 637 ? -35.450 -0.400 42.226 1.00 76.69 637 ASP A CA 1
ATOM 4910 C C . ASP A 1 637 ? -36.576 -0.250 41.171 1.00 76.69 637 ASP A C 1
ATOM 4912 O O . ASP A 1 637 ? -36.740 0.806 40.567 1.00 76.69 637 ASP A O 1
ATOM 4916 N N . ARG A 1 638 ? -37.401 -1.288 40.963 1.00 71.38 638 ARG A N 1
ATOM 4917 C CA . ARG A 1 638 ? -38.452 -1.317 39.923 1.00 71.38 638 ARG A CA 1
ATOM 4918 C C . ARG A 1 638 ? -39.867 -0.931 40.392 1.00 71.38 638 ARG A C 1
ATOM 4920 O O . ARG A 1 638 ? -40.832 -1.239 39.692 1.00 71.38 638 ARG A O 1
ATOM 4927 N N . LYS A 1 639 ? -40.034 -0.308 41.562 1.00 73.81 639 LYS A N 1
ATOM 4928 C CA . LYS A 1 639 ? -41.337 0.143 42.091 1.00 73.81 639 LYS A CA 1
ATOM 4929 C C . LYS A 1 639 ? -41.436 1.666 42.191 1.00 73.81 639 LYS A C 1
ATOM 4931 O O . LYS A 1 639 ? -40.479 2.338 42.564 1.00 73.81 639 LYS A O 1
ATOM 4936 N N . LEU A 1 640 ? -42.641 2.198 41.943 1.00 69.44 640 LEU A N 1
ATOM 4937 C CA . LEU A 1 640 ? -42.953 3.612 42.202 1.00 69.44 640 LEU A CA 1
ATOM 4938 C C . LEU A 1 640 ? -42.868 3.956 43.698 1.00 69.44 640 LEU A C 1
ATOM 4940 O O . LEU A 1 640 ? -42.322 4.995 44.050 1.00 69.44 640 LEU A O 1
ATOM 4944 N N . SER A 1 641 ? -43.380 3.084 44.572 1.00 77.75 641 SER A N 1
ATOM 4945 C CA . SER A 1 641 ? -43.273 3.217 46.027 1.00 77.75 641 SER A CA 1
ATOM 4946 C C . SER A 1 641 ? -42.291 2.190 46.593 1.00 77.75 641 SER A C 1
ATOM 4948 O O . SER A 1 641 ? -42.471 0.979 46.437 1.00 77.75 641 SER A O 1
ATOM 4950 N N . ALA A 1 642 ? -41.240 2.679 47.252 1.00 82.44 642 ALA A N 1
ATOM 4951 C CA . ALA A 1 642 ? -40.279 1.837 47.953 1.00 82.44 642 ALA A CA 1
ATOM 4952 C C . ALA A 1 642 ? -40.876 1.364 49.284 1.00 82.44 642 ALA A C 1
ATOM 4954 O O . ALA A 1 642 ? -41.363 2.175 50.071 1.00 82.44 642 ALA A O 1
ATOM 4955 N N . ARG A 1 643 ? -40.834 0.053 49.550 1.00 89.94 643 ARG A N 1
ATOM 4956 C CA . ARG A 1 643 ? -41.295 -0.516 50.831 1.00 89.94 643 ARG A CA 1
ATOM 4957 C C . ARG A 1 643 ? -40.240 -0.454 51.933 1.00 89.94 643 ARG A C 1
ATOM 4959 O O . ARG A 1 643 ? -40.551 -0.780 53.070 1.00 89.94 643 ARG A O 1
ATOM 4966 N N . ALA A 1 644 ? -39.009 -0.078 51.601 1.00 90.00 644 ALA A N 1
ATOM 4967 C CA . ALA A 1 644 ? -37.894 -0.011 52.530 1.00 90.00 644 ALA A CA 1
ATOM 4968 C C . ALA A 1 644 ? -37.014 1.209 52.253 1.00 90.00 644 ALA A C 1
ATOM 4970 O O . ALA A 1 644 ? -36.878 1.620 51.097 1.00 90.00 644 ALA A O 1
ATOM 4971 N N . LEU A 1 645 ? -36.408 1.753 53.308 1.00 91.25 645 LEU A N 1
ATOM 4972 C CA . LEU A 1 645 ? -35.510 2.908 53.265 1.00 91.25 645 LEU A CA 1
ATOM 4973 C C . LEU A 1 645 ? -34.235 2.623 54.063 1.00 91.25 645 LEU A C 1
ATOM 4975 O O . LEU A 1 645 ? -34.274 1.912 55.068 1.00 91.25 645 LEU A O 1
ATOM 4979 N N . PHE A 1 646 ? -33.120 3.216 53.641 1.00 93.44 646 PHE A N 1
ATOM 4980 C CA . PHE A 1 646 ? -31.864 3.171 54.385 1.00 93.44 646 PHE A CA 1
ATOM 4981 C C . PHE A 1 646 ? -31.938 4.045 55.639 1.00 93.44 646 PHE A C 1
ATOM 4983 O O . PHE A 1 646 ? -32.381 5.195 55.584 1.00 93.44 646 PHE A O 1
ATOM 4990 N N . ASP A 1 647 ? -31.447 3.526 56.763 1.00 89.69 647 ASP A N 1
ATOM 4991 C CA . ASP A 1 647 ? -31.499 4.221 58.056 1.00 89.69 647 ASP A CA 1
ATOM 4992 C C . ASP A 1 647 ? -30.633 5.492 58.070 1.00 89.69 647 ASP A C 1
ATOM 4994 O O . ASP A 1 647 ? -30.930 6.436 58.797 1.00 89.69 647 ASP A O 1
ATOM 4998 N N . SER A 1 648 ? -29.583 5.540 57.242 1.00 86.81 648 SER A N 1
ATOM 4999 C CA . SER A 1 648 ? -28.613 6.641 57.195 1.00 86.81 648 SER A CA 1
ATOM 5000 C C . SER A 1 648 ? -29.183 7.963 56.676 1.00 86.81 648 SER A C 1
ATOM 5002 O O . SER A 1 648 ? -28.665 9.023 57.013 1.00 86.81 648 SER A O 1
ATOM 5004 N N . ASN A 1 649 ? -30.198 7.916 55.809 1.00 87.88 649 ASN A N 1
ATOM 5005 C CA . ASN A 1 649 ? -30.745 9.101 55.139 1.00 87.88 649 ASN A CA 1
ATOM 5006 C C . ASN A 1 649 ? -32.276 9.088 54.982 1.00 87.88 649 ASN A C 1
ATOM 5008 O O . ASN A 1 649 ? -32.832 10.051 54.457 1.00 87.88 649 ASN A O 1
ATOM 5012 N N . SER A 1 650 ? -32.963 8.023 55.416 1.00 86.38 650 SER A N 1
ATOM 5013 C CA . SER A 1 650 ? -34.405 7.823 55.208 1.00 86.38 650 SER A CA 1
ATOM 5014 C C . SER A 1 650 ? -34.830 7.963 53.736 1.00 86.38 650 SER A C 1
ATOM 5016 O O . SER A 1 650 ? -35.884 8.516 53.426 1.00 86.38 650 SER A O 1
ATOM 5018 N N . GLN A 1 651 ? -34.006 7.460 52.812 1.00 89.88 651 GLN A N 1
ATOM 5019 C CA . GLN A 1 651 ? -34.289 7.406 51.375 1.00 89.88 651 GLN A CA 1
ATOM 5020 C C . GLN A 1 651 ? -34.212 5.966 50.854 1.00 89.88 651 GLN A C 1
ATOM 5022 O O . GLN A 1 651 ? -33.583 5.092 51.450 1.00 89.88 651 GLN A O 1
ATOM 5027 N N . ARG A 1 652 ? -34.825 5.712 49.690 1.00 89.88 652 ARG A N 1
ATOM 5028 C CA . ARG A 1 652 ? -34.749 4.406 49.001 1.00 89.88 652 ARG A CA 1
ATOM 5029 C C . ARG A 1 652 ? -33.374 4.109 48.393 1.00 89.88 652 ARG A C 1
ATOM 5031 O O . ARG A 1 652 ? -33.138 2.999 47.926 1.00 89.88 652 ARG A O 1
ATOM 5038 N N . GLN A 1 653 ? -32.505 5.114 48.336 1.00 91.31 653 GLN A N 1
ATOM 5039 C CA . GLN A 1 653 ? -31.174 5.060 47.747 1.00 91.31 653 GLN A CA 1
ATOM 5040 C C . GLN A 1 653 ? -30.176 5.720 48.701 1.00 91.31 653 GLN A C 1
ATOM 5042 O O . GLN A 1 653 ? -30.484 6.736 49.322 1.00 91.31 653 GLN A O 1
ATOM 5047 N N . THR A 1 654 ? -28.973 5.166 48.789 1.00 91.69 654 THR A N 1
ATOM 5048 C CA . THR A 1 654 ? -27.833 5.766 49.491 1.00 91.69 654 THR A CA 1
ATOM 5049 C C . THR A 1 654 ? -26.570 5.623 48.641 1.00 91.69 654 THR A C 1
ATOM 5051 O O . THR A 1 654 ? -26.522 4.780 47.744 1.00 91.69 654 THR A O 1
ATOM 5054 N N . VAL A 1 655 ? -25.564 6.463 48.879 1.00 90.19 655 VAL A N 1
ATOM 5055 C CA . VAL A 1 655 ? -24.274 6.433 48.175 1.00 90.19 655 VAL A CA 1
ATOM 5056 C C . VAL A 1 655 ? -23.159 6.497 49.210 1.00 90.19 655 VAL A C 1
ATOM 5058 O O . VAL A 1 655 ? -23.182 7.357 50.086 1.00 90.19 655 VAL A O 1
ATOM 5061 N N . ILE A 1 656 ? -22.187 5.594 49.098 1.00 86.50 656 ILE A N 1
ATOM 5062 C CA . ILE A 1 656 ? -21.018 5.501 49.975 1.00 86.50 656 ILE A CA 1
ATOM 5063 C C . ILE A 1 656 ? -19.727 5.519 49.147 1.00 86.50 656 ILE A C 1
ATOM 5065 O O . ILE A 1 656 ? -19.665 4.964 48.048 1.00 86.50 656 ILE A O 1
ATOM 5069 N N . GLY A 1 657 ? -18.688 6.169 49.672 1.00 83.00 657 GLY A N 1
ATOM 5070 C CA . GLY A 1 657 ? -17.325 6.063 49.150 1.00 83.00 657 GLY A CA 1
ATOM 5071 C C . GLY A 1 657 ? -16.595 4.913 49.839 1.00 83.00 657 GLY A C 1
ATOM 5072 O O . GLY A 1 657 ? -16.631 4.815 51.063 1.00 83.00 657 GLY A O 1
ATOM 5073 N N . VAL A 1 658 ? -15.948 4.040 49.068 1.00 83.88 658 VAL A N 1
ATOM 5074 C CA . VAL A 1 658 ? -15.291 2.824 49.567 1.00 83.88 658 VAL A CA 1
ATOM 5075 C C . VAL A 1 658 ? -13.879 2.756 48.987 1.00 83.88 658 VAL A C 1
ATOM 5077 O O . VAL A 1 658 ? -13.712 2.662 47.777 1.00 83.88 658 VAL A O 1
ATOM 5080 N N . ARG A 1 659 ? -12.851 2.809 49.838 1.00 81.75 659 ARG A N 1
ATOM 5081 C CA . ARG A 1 659 ? -11.443 2.683 49.428 1.00 81.75 659 ARG A CA 1
ATOM 5082 C C . ARG A 1 659 ? -10.962 1.270 49.741 1.00 81.75 659 ARG A C 1
ATOM 5084 O O . ARG A 1 659 ? -10.810 0.944 50.914 1.00 81.75 659 ARG A O 1
ATOM 5091 N N . VAL A 1 660 ? -10.745 0.449 48.717 1.00 78.38 660 VAL A N 1
ATOM 5092 C CA . VAL A 1 660 ? -10.270 -0.934 48.877 1.00 78.38 660 VAL A CA 1
ATOM 5093 C C . VAL A 1 660 ? -8.782 -0.987 48.521 1.00 78.38 660 VAL A C 1
ATOM 5095 O O . VAL A 1 660 ? -8.373 -0.423 47.509 1.00 78.38 660 VAL A O 1
ATOM 5098 N N . GLN A 1 661 ? -7.972 -1.601 49.384 1.00 74.56 661 GLN A N 1
ATOM 5099 C CA . GLN A 1 661 ? -6.531 -1.789 49.177 1.00 74.56 661 GLN A CA 1
ATOM 5100 C C . GLN A 1 661 ? -6.254 -3.165 48.560 1.00 74.56 661 GLN A C 1
ATOM 5102 O O . GLN A 1 661 ? -6.989 -4.110 48.853 1.00 74.56 661 GLN A O 1
ATOM 5107 N N . VAL A 1 662 ? -5.165 -3.285 47.785 1.00 67.50 662 VAL A N 1
ATOM 5108 C CA . VAL A 1 662 ? -4.642 -4.560 47.248 1.00 67.50 662 VAL A CA 1
ATOM 5109 C C . VAL A 1 662 ? -4.752 -5.691 48.281 1.00 67.50 662 VAL A C 1
ATOM 5111 O O . VAL A 1 662 ? -4.331 -5.533 49.427 1.00 67.50 662 VAL A O 1
ATOM 5114 N N . GLY A 1 663 ? -5.314 -6.834 47.882 1.00 67.25 663 GLY A N 1
ATOM 5115 C CA . GLY A 1 663 ? -5.372 -8.053 48.699 1.00 67.25 663 GLY A CA 1
ATOM 5116 C C . GLY A 1 663 ? -6.370 -8.047 49.868 1.00 67.25 663 GLY A C 1
ATOM 5117 O O . GLY A 1 663 ? -6.655 -9.111 50.413 1.00 67.25 663 GLY A O 1
ATOM 5118 N N . ASN A 1 664 ? -6.956 -6.902 50.233 1.00 78.06 664 ASN A N 1
ATOM 5119 C CA . ASN A 1 664 ? -7.885 -6.795 51.359 1.00 78.06 664 ASN A CA 1
ATOM 5120 C C . ASN A 1 664 ? -9.355 -6.819 50.907 1.00 78.06 664 ASN A C 1
ATOM 5122 O O . ASN A 1 664 ? -9.753 -6.130 49.971 1.00 78.06 664 ASN A O 1
ATOM 5126 N N . THR A 1 665 ? -10.200 -7.559 51.633 1.00 85.75 665 THR A N 1
ATOM 5127 C CA . THR A 1 665 ? -11.663 -7.483 51.474 1.00 85.75 665 THR A CA 1
ATOM 5128 C C . THR A 1 665 ? -12.231 -6.437 52.429 1.00 85.75 665 THR A C 1
ATOM 5130 O O . THR A 1 665 ? -12.100 -6.579 53.644 1.00 85.75 665 THR A O 1
ATOM 5133 N N . LEU A 1 666 ? -12.906 -5.411 51.905 1.00 89.12 666 LEU A N 1
ATOM 5134 C CA . LEU A 1 666 ? -13.560 -4.380 52.718 1.00 89.12 666 LEU A CA 1
ATOM 5135 C C . LEU A 1 666 ? -15.077 -4.596 52.746 1.00 89.12 666 LEU A C 1
ATOM 5137 O O . LEU A 1 666 ? -15.744 -4.477 51.721 1.00 89.12 666 LEU A O 1
ATOM 5141 N N . CYS A 1 667 ? -15.628 -4.876 53.928 1.00 91.00 667 CYS A N 1
ATOM 5142 C CA . CYS A 1 667 ? -17.067 -5.032 54.144 1.00 91.00 667 CYS A CA 1
ATOM 5143 C C . CYS A 1 667 ? -17.705 -3.754 54.702 1.00 91.00 667 CYS A C 1
ATOM 5145 O O . CYS A 1 667 ? -17.214 -3.172 55.667 1.00 91.00 667 CYS A O 1
ATOM 5147 N N . GLN A 1 668 ? -18.830 -3.349 54.116 1.00 91.75 668 GLN A N 1
ATOM 5148 C CA . GLN A 1 668 ? -19.651 -2.217 54.540 1.00 91.75 668 GLN A CA 1
ATOM 5149 C C . GLN A 1 668 ? -21.047 -2.699 54.931 1.00 91.75 668 GLN A C 1
ATOM 5151 O O . GLN A 1 668 ? -21.691 -3.440 54.185 1.00 91.75 668 GLN A O 1
ATOM 5156 N N . THR A 1 669 ? -21.526 -2.262 56.095 1.00 93.62 669 THR A N 1
ATOM 5157 C CA . THR A 1 669 ? -22.855 -2.620 56.603 1.00 93.62 669 THR A CA 1
ATOM 5158 C C . THR A 1 669 ? -23.828 -1.475 56.362 1.00 93.62 669 THR A C 1
ATOM 5160 O O . THR A 1 669 ? -23.648 -0.371 56.868 1.00 93.62 669 THR A O 1
ATOM 5163 N N . LEU A 1 670 ? -24.880 -1.757 55.600 1.00 94.12 670 LEU A N 1
ATOM 5164 C CA . LEU A 1 670 ? -25.941 -0.832 55.225 1.00 94.12 670 LEU A CA 1
ATOM 5165 C C . LEU A 1 670 ? -27.228 -1.209 55.982 1.00 94.12 670 LEU A C 1
ATOM 5167 O O . LEU A 1 670 ? -27.931 -2.130 55.550 1.00 94.12 670 LEU A O 1
ATOM 5171 N N . PRO A 1 671 ? -27.539 -0.547 57.114 1.00 93.81 671 PRO A N 1
ATOM 5172 C CA . PRO A 1 671 ? -28.792 -0.746 57.834 1.00 93.81 671 PRO A CA 1
ATOM 5173 C C . PRO A 1 671 ? -29.971 -0.118 57.078 1.00 93.81 671 PRO A C 1
ATOM 5175 O O . PRO A 1 671 ? -29.891 1.008 56.575 1.00 93.81 671 PRO A O 1
ATOM 5178 N N . PHE A 1 672 ? -31.082 -0.845 57.011 1.00 93.56 672 PHE A N 1
ATOM 5179 C CA . PHE A 1 672 ? -32.333 -0.389 56.414 1.00 93.56 672 PHE A CA 1
ATOM 5180 C C . PHE A 1 672 ? -33.536 -0.993 57.140 1.00 93.56 672 PHE A C 1
ATOM 5182 O O . PHE A 1 672 ? -33.439 -2.055 57.759 1.00 93.56 672 PHE A O 1
ATOM 5189 N N . HIS A 1 673 ? -34.692 -0.346 57.025 1.00 91.38 673 HIS A N 1
ATOM 5190 C CA . HIS A 1 673 ? -35.944 -0.839 57.593 1.00 91.38 673 HIS A CA 1
ATOM 5191 C C . HIS A 1 673 ? -37.041 -0.946 56.536 1.00 91.38 673 HIS A C 1
ATOM 5193 O O . HIS A 1 673 ? -37.070 -0.201 55.555 1.00 91.38 673 HIS A O 1
ATOM 5199 N N . VAL A 1 674 ? -37.947 -1.899 56.747 1.00 89.44 674 VAL A N 1
ATOM 5200 C CA . VAL A 1 674 ? -39.118 -2.155 55.907 1.00 89.44 674 VAL A CA 1
ATOM 5201 C C . VAL A 1 674 ? -40.364 -1.600 56.590 1.00 89.44 674 VAL A C 1
ATOM 5203 O O . VAL A 1 674 ? -40.619 -1.885 57.763 1.00 89.44 674 VAL A O 1
ATOM 5206 N N . PHE A 1 675 ? -41.140 -0.819 55.843 1.00 82.88 675 PHE A N 1
ATOM 5207 C CA . PHE A 1 675 ? -42.436 -0.305 56.268 1.00 82.88 675 PHE A CA 1
ATOM 5208 C C . PHE A 1 675 ? -43.514 -1.384 56.266 1.00 82.88 675 PHE A C 1
ATOM 5210 O O . PHE A 1 675 ? -43.460 -2.351 55.504 1.00 82.88 675 PHE A O 1
ATOM 5217 N N . ASP A 1 676 ? -44.559 -1.143 57.054 1.00 73.44 676 ASP A N 1
ATOM 5218 C CA . ASP A 1 676 ? -45.796 -1.904 56.953 1.00 73.44 676 ASP A CA 1
ATOM 5219 C C . ASP A 1 676 ? -46.379 -1.784 55.535 1.00 73.44 676 ASP A C 1
ATOM 5221 O O . ASP A 1 676 ? -46.545 -0.681 55.000 1.00 73.44 676 ASP A O 1
ATOM 5225 N N . THR A 1 677 ? -46.611 -2.920 54.879 1.00 74.31 677 THR A N 1
ATOM 5226 C CA . THR A 1 677 ? -46.922 -2.965 53.451 1.00 74.31 677 THR A CA 1
ATOM 5227 C C . THR A 1 677 ? -47.893 -4.089 53.117 1.00 74.31 677 THR A C 1
ATOM 5229 O O . THR A 1 677 ? -47.697 -5.244 53.481 1.00 74.31 677 THR A O 1
ATOM 5232 N N . ALA A 1 678 ? -48.922 -3.767 52.331 1.00 72.69 678 ALA A N 1
ATOM 5233 C CA . ALA A 1 678 ? -49.875 -4.754 51.824 1.00 72.69 678 ALA A CA 1
ATOM 5234 C C . ALA A 1 678 ? -49.251 -5.757 50.824 1.00 72.69 678 ALA A C 1
ATOM 5236 O O . ALA A 1 678 ? -49.890 -6.739 50.461 1.00 72.69 678 ALA A O 1
ATOM 5237 N N . ASP A 1 679 ? -48.018 -5.521 50.358 1.00 73.31 679 ASP A N 1
ATOM 5238 C CA . ASP A 1 679 ? -47.290 -6.409 49.445 1.00 73.31 679 ASP A CA 1
ATOM 5239 C C . ASP A 1 679 ? -46.085 -7.044 50.147 1.00 73.31 679 ASP A C 1
ATOM 5241 O O . ASP A 1 679 ? -44.933 -6.660 49.920 1.00 73.31 679 ASP A O 1
ATOM 5245 N N . TYR A 1 680 ? -46.390 -8.034 50.984 1.00 74.81 680 TYR A N 1
ATOM 5246 C CA . TYR A 1 680 ? -45.445 -8.946 51.634 1.00 74.81 680 TYR A CA 1
ATOM 5247 C C . TYR A 1 680 ? -45.223 -10.249 50.836 1.00 74.81 680 TYR A C 1
ATOM 5249 O O . TYR A 1 680 ? -44.558 -11.163 51.307 1.00 74.81 680 TYR A O 1
ATOM 5257 N N . ILE A 1 681 ? -45.760 -10.360 49.612 1.00 71.12 681 ILE A N 1
ATOM 5258 C CA . ILE A 1 681 ? -45.585 -11.549 48.755 1.00 71.12 681 ILE A CA 1
ATOM 5259 C C . ILE A 1 681 ? -44.339 -11.394 47.877 1.00 71.12 681 ILE A C 1
ATOM 5261 O O . ILE A 1 681 ? -43.495 -12.289 47.801 1.00 71.12 681 ILE A O 1
ATOM 5265 N N . ARG A 1 682 ? -44.190 -10.250 47.192 1.00 78.38 682 ARG A N 1
ATOM 5266 C CA . ARG A 1 682 ? -43.045 -10.027 46.295 1.00 78.38 682 ARG A CA 1
ATOM 5267 C C . ARG A 1 682 ? -41.806 -9.665 47.120 1.00 78.38 682 ARG A C 1
ATOM 5269 O O . ARG A 1 682 ? -41.893 -8.714 47.888 1.00 78.38 682 ARG A O 1
ATOM 5276 N N . PRO A 1 683 ? -40.639 -10.310 46.945 1.00 85.38 683 PRO A N 1
ATOM 5277 C CA . PRO A 1 683 ? -39.437 -9.961 47.707 1.00 85.38 683 PRO A CA 1
ATOM 5278 C C . PRO A 1 683 ? -39.017 -8.499 47.477 1.00 85.38 683 PRO A C 1
ATOM 5280 O O . PRO A 1 683 ? -39.351 -7.905 46.445 1.00 85.38 683 PRO A O 1
ATOM 5283 N N . ILE A 1 684 ? -38.274 -7.914 48.417 1.00 88.38 684 ILE A N 1
ATOM 5284 C CA . ILE A 1 684 ? -37.644 -6.597 48.232 1.00 88.38 684 ILE A CA 1
ATOM 5285 C C . ILE A 1 684 ? -36.380 -6.783 47.401 1.00 88.38 684 ILE A C 1
ATOM 5287 O O . ILE A 1 684 ? -35.561 -7.653 47.696 1.00 88.38 684 ILE A O 1
ATOM 5291 N N . SER A 1 685 ? -36.208 -5.995 46.340 1.00 91.19 685 SER A N 1
ATOM 5292 C CA . SER A 1 685 ? -34.960 -6.022 45.573 1.00 91.19 685 SER A CA 1
ATOM 5293 C C . SER A 1 685 ? -33.942 -5.053 46.155 1.00 91.19 685 SER A C 1
ATOM 5295 O O . SER A 1 685 ? -34.267 -3.885 46.340 1.00 91.19 685 SER A O 1
ATOM 5297 N N . PHE A 1 686 ? -32.716 -5.524 46.352 1.00 93.12 686 PHE A N 1
ATOM 5298 C CA . PHE A 1 686 ? -31.564 -4.722 46.744 1.00 93.12 686 PHE A CA 1
ATOM 5299 C C . PHE A 1 686 ? -30.563 -4.736 45.588 1.00 93.12 686 PHE A C 1
ATOM 5301 O O . PHE A 1 686 ? -30.122 -5.816 45.178 1.00 93.12 686 PHE A O 1
ATOM 5308 N N . SER A 1 687 ? -30.221 -3.571 45.043 1.00 92.94 687 SER A N 1
ATOM 5309 C CA . SER A 1 687 ? -29.166 -3.426 44.037 1.00 92.94 687 SER A CA 1
ATOM 5310 C C . SER A 1 687 ? -28.014 -2.581 44.570 1.00 92.94 687 SER A C 1
ATOM 5312 O O . SER A 1 687 ? -28.225 -1.525 45.159 1.00 92.94 687 SER A O 1
ATOM 5314 N N . LEU A 1 688 ? -26.797 -3.071 44.355 1.00 92.62 688 LEU A N 1
ATOM 5315 C CA . LEU A 1 688 ? -25.554 -2.319 44.458 1.00 92.62 688 LEU A CA 1
ATOM 5316 C C . LEU A 1 688 ? -25.108 -1.955 43.050 1.00 92.62 688 LEU A C 1
ATOM 5318 O O . LEU A 1 688 ? -25.066 -2.828 42.188 1.00 92.62 688 LEU A O 1
ATOM 5322 N N . HIS A 1 689 ? -24.744 -0.700 42.853 1.00 91.19 689 HIS A N 1
ATOM 5323 C CA . HIS A 1 689 ? -24.166 -0.145 41.637 1.00 91.19 689 HIS A CA 1
ATOM 5324 C C . HIS A 1 689 ? -22.822 0.460 42.025 1.00 91.19 689 HIS A C 1
ATOM 5326 O O . HIS A 1 689 ? -22.755 1.171 43.028 1.00 91.19 689 HIS A O 1
ATOM 5332 N N . PHE A 1 690 ? -21.759 0.199 41.278 1.00 88.25 690 PHE A N 1
ATOM 5333 C CA . PHE A 1 690 ? -20.430 0.699 41.624 1.00 88.25 690 PHE A CA 1
ATOM 5334 C C . PHE A 1 690 ? -19.675 1.191 40.398 1.00 88.25 690 PHE A C 1
ATOM 5336 O O . PHE A 1 690 ? -19.828 0.669 39.297 1.00 88.25 690 PHE A O 1
ATOM 5343 N N . LYS A 1 691 ? -18.860 2.221 40.618 1.00 86.06 691 LYS A N 1
ATOM 5344 C CA . LYS A 1 691 ? -17.939 2.794 39.638 1.00 86.06 691 LYS A CA 1
ATOM 5345 C C . LYS A 1 691 ? -16.636 3.191 40.325 1.00 86.06 691 LYS A C 1
ATOM 5347 O O . LYS A 1 691 ? -16.631 3.461 41.529 1.00 86.06 691 LYS A O 1
ATOM 5352 N N . ILE A 1 692 ? -15.555 3.261 39.559 1.00 84.19 692 ILE A N 1
ATOM 5353 C CA . ILE A 1 692 ? -14.296 3.857 40.015 1.00 84.19 692 ILE A CA 1
ATOM 5354 C C . ILE A 1 692 ? -14.488 5.383 40.109 1.00 84.19 692 ILE A C 1
ATOM 5356 O O . ILE A 1 692 ? -15.262 5.970 39.350 1.00 84.19 692 ILE A O 1
ATOM 5360 N N . ASN A 1 693 ? -13.872 6.009 41.114 1.00 76.12 693 ASN A N 1
ATOM 5361 C CA . ASN A 1 693 ? -14.045 7.435 41.404 1.00 76.12 693 ASN A CA 1
ATOM 5362 C C . ASN A 1 693 ? -13.057 8.346 40.654 1.00 76.12 693 ASN A C 1
ATOM 5364 O O . ASN A 1 693 ? -13.381 9.506 40.422 1.00 76.12 693 ASN A O 1
ATOM 5368 N N . ASP A 1 694 ? -11.879 7.833 40.294 1.00 71.44 694 ASP A N 1
ATOM 5369 C CA . ASP A 1 694 ? -10.915 8.491 39.402 1.00 71.44 694 ASP A CA 1
ATOM 5370 C C . ASP A 1 694 ? -11.048 7.882 38.001 1.00 71.44 694 ASP A C 1
ATOM 5372 O O . ASP A 1 694 ? -10.859 6.680 37.824 1.00 71.44 694 ASP A O 1
ATOM 5376 N N . THR A 1 695 ? -11.424 8.700 37.021 1.00 66.06 695 THR A N 1
ATOM 5377 C CA . THR A 1 695 ? -11.667 8.260 35.642 1.00 66.06 695 THR A CA 1
ATOM 5378 C C . THR A 1 695 ? -10.651 8.798 34.638 1.00 66.06 695 THR A C 1
ATOM 5380 O O . THR A 1 695 ? -10.646 8.320 33.504 1.00 66.06 695 THR A O 1
ATOM 5383 N N . GLU A 1 696 ? -9.781 9.735 35.022 1.00 67.69 696 GLU A N 1
ATOM 5384 C CA . GLU A 1 696 ? -8.824 10.368 34.100 1.00 67.69 696 GLU A CA 1
ATOM 5385 C C . GLU A 1 696 ? -7.480 9.633 34.098 1.00 67.69 696 GLU A C 1
ATOM 5387 O O . GLU A 1 696 ? -7.038 9.205 33.035 1.00 67.69 696 GLU A O 1
ATOM 5392 N N . SER A 1 697 ? -6.892 9.399 35.276 1.00 68.00 697 SER A N 1
ATOM 5393 C CA . SER A 1 697 ? -5.591 8.722 35.437 1.00 68.00 697 SER A CA 1
ATOM 5394 C C . SER A 1 697 ? -5.658 7.375 36.162 1.00 68.00 697 SER A C 1
ATOM 5396 O O . SER A 1 697 ? -4.690 6.624 36.144 1.00 68.00 697 SER A O 1
ATOM 5398 N N . GLY A 1 698 ? -6.777 7.058 36.820 1.00 73.06 698 GLY A N 1
ATOM 5399 C CA . GLY A 1 698 ? -6.936 5.805 37.566 1.00 73.06 698 GLY A CA 1
ATOM 5400 C C . GLY A 1 698 ? -7.099 4.547 36.690 1.00 73.06 698 GLY A C 1
ATOM 5401 O O . GLY A 1 698 ? -7.196 4.643 35.464 1.00 73.06 698 GLY A O 1
ATOM 5402 N N . PRO A 1 699 ? -7.213 3.356 37.302 1.00 81.19 699 PRO A N 1
ATOM 5403 C CA . PRO A 1 699 ? -7.553 2.127 36.584 1.00 81.19 699 PRO A CA 1
ATOM 5404 C C . PRO A 1 699 ? -8.951 2.184 35.946 1.00 81.19 699 PRO A C 1
ATOM 5406 O O . PRO A 1 699 ? -9.828 2.931 36.394 1.00 81.19 699 PRO A O 1
ATOM 5409 N N . VAL A 1 700 ? -9.174 1.357 34.926 1.00 85.12 700 VAL A N 1
ATOM 5410 C CA . VAL A 1 700 ? -10.454 1.220 34.209 1.00 85.12 700 VAL A CA 1
ATOM 5411 C C . VAL A 1 700 ? -11.161 -0.069 34.647 1.00 85.12 700 VAL A C 1
ATOM 5413 O O . VAL A 1 700 ? -10.534 -1.002 35.144 1.00 85.12 700 VAL A O 1
ATOM 5416 N N . LEU A 1 701 ? -12.489 -0.119 34.526 1.00 84.31 701 LEU A N 1
ATOM 5417 C CA . LEU A 1 701 ? -13.249 -1.351 34.752 1.00 84.31 701 LEU A CA 1
ATOM 5418 C C . LEU A 1 701 ? -13.222 -2.227 33.502 1.00 84.31 701 LEU A C 1
ATOM 5420 O O . LEU A 1 701 ? -13.470 -1.726 32.409 1.00 84.31 701 LEU A O 1
ATOM 5424 N N . ASP A 1 702 ? -13.012 -3.525 33.702 1.00 83.31 702 ASP A N 1
ATOM 5425 C CA . ASP A 1 702 ? -13.244 -4.563 32.693 1.00 83.31 702 ASP A CA 1
ATOM 5426 C C . ASP A 1 702 ? -14.668 -4.421 32.107 1.00 83.31 702 ASP A C 1
ATOM 5428 O O . ASP A 1 702 ? -15.659 -4.398 32.848 1.00 83.31 702 ASP A O 1
ATOM 5432 N N . GLU A 1 703 ? -14.759 -4.289 30.776 1.00 76.88 703 GLU A N 1
ATOM 5433 C CA . GLU A 1 703 ? -16.005 -4.054 30.028 1.00 76.88 703 GLU A CA 1
ATOM 5434 C C . GLU A 1 703 ? -17.022 -5.196 30.216 1.00 76.88 703 GLU A C 1
ATOM 5436 O O . GLU A 1 703 ? -18.236 -4.963 30.249 1.00 76.88 703 GLU A O 1
ATOM 5441 N N . GLY A 1 704 ? -16.539 -6.432 30.369 1.00 77.38 704 GLY A N 1
ATOM 5442 C CA . GLY A 1 704 ? -17.359 -7.619 30.594 1.00 77.38 704 GLY A CA 1
ATOM 5443 C C . GLY A 1 704 ? -17.825 -7.780 32.044 1.00 77.38 704 GLY A C 1
ATOM 5444 O O . GLY A 1 704 ? -18.766 -8.540 32.309 1.00 77.38 704 GLY A O 1
ATOM 5445 N N . TRP A 1 705 ? -17.211 -7.071 32.998 1.00 82.94 705 TRP A N 1
ATOM 5446 C CA . TRP A 1 705 ? -17.448 -7.298 34.422 1.00 82.94 705 TRP A CA 1
ATOM 5447 C C . TRP A 1 705 ? -18.703 -6.573 34.947 1.00 82.94 705 TRP A C 1
ATOM 5449 O O . TRP A 1 705 ? -18.947 -5.398 34.654 1.00 82.94 705 TRP A O 1
ATOM 5459 N N . PRO A 1 706 ? -19.549 -7.227 35.768 1.00 86.12 706 PRO A N 1
ATOM 5460 C CA . PRO A 1 706 ? -20.821 -6.645 36.186 1.00 86.12 706 PRO A CA 1
ATOM 5461 C C . PRO A 1 706 ? -20.637 -5.452 37.135 1.00 86.12 706 PRO A C 1
ATOM 5463 O O . PRO A 1 706 ? -20.343 -5.628 38.311 1.00 86.12 706 PRO A O 1
ATOM 5466 N N . THR A 1 707 ? -20.969 -4.241 36.679 1.00 88.25 707 THR A N 1
ATOM 5467 C CA . THR A 1 707 ? -20.991 -3.000 37.493 1.00 88.25 707 THR A CA 1
ATOM 5468 C C . THR A 1 707 ? -22.185 -2.888 38.455 1.00 88.25 707 THR A C 1
ATOM 5470 O O . THR A 1 707 ? -22.364 -1.889 39.159 1.00 88.25 707 THR A O 1
ATOM 5473 N N . THR A 1 708 ? -23.069 -3.892 38.467 1.00 90.00 708 THR A N 1
ATOM 5474 C CA . THR A 1 708 ? -24.263 -3.940 39.317 1.00 90.00 708 THR A CA 1
ATOM 5475 C C . THR A 1 708 ? -24.517 -5.350 39.842 1.00 90.00 708 THR A C 1
ATOM 5477 O O . THR A 1 708 ? -24.750 -6.280 39.071 1.00 90.00 708 THR A O 1
ATOM 5480 N N . VAL A 1 709 ? -24.593 -5.496 41.167 1.00 91.19 709 VAL A N 1
ATOM 5481 C CA . VAL A 1 709 ? -25.000 -6.740 41.839 1.00 91.19 709 VAL A CA 1
ATOM 5482 C C . VAL A 1 709 ? -26.395 -6.573 42.423 1.00 91.19 709 VAL A C 1
ATOM 5484 O O . VAL A 1 709 ? -26.659 -5.655 43.197 1.00 91.19 709 VAL A O 1
ATOM 5487 N N . LYS A 1 710 ? -27.306 -7.490 42.083 1.00 90.88 710 LYS A N 1
ATOM 5488 C CA . LYS A 1 710 ? -28.699 -7.451 42.538 1.00 90.88 710 LYS A CA 1
ATOM 5489 C C . LYS A 1 710 ? -29.093 -8.732 43.262 1.00 90.88 710 LYS A C 1
ATOM 5491 O O . LYS A 1 710 ? -29.047 -9.817 42.686 1.00 90.88 710 LYS A O 1
ATOM 5496 N N . LYS A 1 711 ? -29.563 -8.599 44.503 1.00 91.06 711 LYS A N 1
ATOM 5497 C CA . LYS A 1 711 ? -30.199 -9.683 45.266 1.00 91.06 711 LYS A CA 1
ATOM 5498 C C . LYS A 1 711 ? -31.644 -9.332 45.619 1.00 91.06 711 LYS A C 1
ATOM 5500 O O . LYS A 1 711 ? -32.101 -8.200 45.471 1.00 91.06 711 LYS A O 1
ATOM 5505 N N . THR A 1 712 ? -32.392 -10.342 46.046 1.00 89.56 712 THR A N 1
ATOM 5506 C CA . THR A 1 712 ? -33.785 -10.204 46.480 1.00 89.56 712 THR A CA 1
ATOM 5507 C C . THR A 1 712 ? -33.937 -10.776 47.875 1.00 89.56 712 THR A C 1
ATOM 5509 O O . THR A 1 712 ? -33.631 -11.950 48.078 1.00 89.56 712 THR A O 1
ATOM 5512 N N . ILE A 1 713 ? -34.434 -9.965 48.800 1.00 89.69 713 ILE A N 1
ATOM 5513 C CA . ILE A 1 713 ? -34.695 -10.343 50.183 1.00 89.69 713 ILE A CA 1
ATOM 5514 C C . ILE A 1 713 ? -36.140 -10.862 50.253 1.00 89.69 713 ILE A C 1
ATOM 5516 O O . ILE A 1 713 ? -37.069 -10.102 49.951 1.00 89.69 713 ILE A O 1
ATOM 5520 N N . PRO A 1 714 ? -36.368 -12.145 50.576 1.00 85.44 714 PRO A N 1
ATOM 5521 C CA . PRO A 1 714 ? -37.713 -12.676 50.737 1.00 85.44 714 PRO A CA 1
ATOM 5522 C C . PRO A 1 714 ? -38.371 -12.112 51.997 1.00 85.44 714 PRO A C 1
ATOM 5524 O O . PRO A 1 714 ? -37.715 -11.885 53.013 1.00 85.44 714 PRO A O 1
ATOM 5527 N N . PHE A 1 715 ? -39.688 -11.952 51.947 1.00 82.25 715 PHE A N 1
ATOM 5528 C CA . PHE A 1 715 ? -40.474 -11.910 53.170 1.00 82.25 715 PHE A CA 1
ATOM 5529 C C . PHE A 1 715 ? -40.514 -13.303 53.801 1.00 82.25 715 PHE A C 1
ATOM 5531 O O . PHE A 1 715 ? -40.402 -14.322 53.106 1.00 82.25 715 PHE A O 1
ATOM 5538 N N . TYR A 1 716 ? -40.633 -13.314 55.122 1.00 72.94 716 TYR A N 1
ATOM 5539 C CA . TYR A 1 716 ? -40.910 -14.495 55.918 1.00 72.94 716 TYR A CA 1
ATOM 5540 C C . TYR A 1 716 ? -42.219 -15.147 55.446 1.00 72.94 716 TYR A C 1
ATOM 5542 O O . TYR A 1 716 ? -43.131 -14.452 54.992 1.00 72.94 716 TYR A O 1
ATOM 5550 N N . LYS A 1 717 ? -42.288 -16.478 55.493 1.00 68.06 717 LYS A N 1
ATOM 5551 C CA . LYS A 1 717 ? -43.399 -17.262 54.944 1.00 68.06 717 LYS A CA 1
ATOM 5552 C C . LYS A 1 717 ? -44.028 -18.080 56.051 1.00 68.06 717 LYS A C 1
ATOM 5554 O O . LYS A 1 717 ? -43.318 -18.639 56.872 1.00 68.06 717 LYS A O 1
ATOM 5559 N N . ASP A 1 718 ? -45.350 -18.132 56.025 1.00 60.09 718 ASP A N 1
ATOM 5560 C CA . ASP A 1 718 ? -46.159 -18.945 56.922 1.00 60.09 718 ASP A CA 1
ATOM 5561 C C . ASP A 1 718 ? -45.989 -20.426 56.540 1.00 60.09 718 ASP A C 1
ATOM 5563 O O . ASP A 1 718 ? -46.592 -20.900 55.572 1.00 60.09 718 ASP A O 1
ATOM 5567 N N . CYS A 1 719 ? -45.069 -21.100 57.235 1.00 63.03 719 CYS A N 1
ATOM 5568 C CA . CYS A 1 719 ? -44.697 -22.500 57.014 1.00 63.03 719 CYS A CA 1
ATOM 5569 C C . CYS A 1 719 ? -45.372 -23.464 58.010 1.00 63.03 719 CYS A C 1
ATOM 5571 O O . CYS A 1 719 ? -45.122 -24.657 57.939 1.00 63.03 719 CYS A O 1
ATOM 5573 N N . GLY A 1 720 ? -46.236 -22.982 58.911 1.00 62.62 720 GLY A N 1
ATOM 5574 C CA . GLY A 1 720 ? -46.753 -23.777 60.032 1.00 62.62 720 GLY A CA 1
ATOM 5575 C C . GLY A 1 720 ? -45.924 -23.616 61.312 1.00 62.62 720 GLY A C 1
ATOM 5576 O O . GLY A 1 720 ? -45.099 -22.716 61.412 1.00 62.62 720 GLY A O 1
ATOM 5577 N N . GLU A 1 721 ? -46.188 -24.458 62.316 1.00 56.50 721 GLU A N 1
ATOM 5578 C CA . GLU A 1 721 ? -45.672 -24.292 63.691 1.00 56.50 721 GLU A CA 1
ATOM 5579 C C . GLU A 1 721 ? -44.185 -24.652 63.879 1.00 56.50 721 GLU A C 1
ATOM 5581 O O . GLU A 1 721 ? -43.623 -24.355 64.933 1.00 56.50 721 GLU A O 1
ATOM 5586 N N . ASP A 1 722 ? -43.546 -25.293 62.896 1.00 64.94 722 ASP A N 1
ATOM 5587 C CA . ASP A 1 722 ? -42.121 -25.649 62.931 1.00 64.94 722 ASP A CA 1
ATOM 5588 C C . ASP A 1 722 ? -41.220 -24.672 62.151 1.00 64.94 722 ASP A C 1
ATOM 5590 O O . ASP A 1 722 ? -40.002 -24.854 62.124 1.00 64.94 722 ASP A O 1
ATOM 5594 N N . ASP A 1 723 ? -41.804 -23.628 61.548 1.00 58.91 723 ASP A N 1
ATOM 5595 C CA . ASP A 1 723 ? -41.142 -22.603 60.733 1.00 58.91 723 ASP A CA 1
ATOM 5596 C C . ASP A 1 723 ? -40.350 -23.138 59.505 1.00 58.91 723 ASP A C 1
ATOM 5598 O O . ASP A 1 723 ? -39.577 -22.392 58.886 1.00 58.91 723 ASP A O 1
ATOM 5602 N N . VAL A 1 724 ? -40.541 -24.402 59.087 1.00 65.06 724 VAL A N 1
ATOM 5603 C CA . VAL A 1 724 ? -39.752 -25.054 58.019 1.00 65.06 724 VAL A CA 1
ATOM 5604 C C . VAL A 1 724 ? -40.634 -25.505 56.852 1.00 65.06 724 VAL A C 1
ATOM 5606 O O . VAL A 1 724 ? -41.139 -26.615 56.824 1.00 65.06 724 VAL A O 1
ATOM 5609 N N . CYS A 1 725 ? -40.729 -24.678 55.804 1.00 65.00 725 CYS A N 1
ATOM 5610 C CA . CYS A 1 725 ? -41.519 -25.006 54.608 1.00 65.00 725 CYS A CA 1
ATOM 5611 C C . CYS A 1 725 ? -40.992 -26.256 53.856 1.00 65.00 725 CYS A C 1
ATOM 5613 O O . CYS A 1 725 ? -40.037 -26.158 53.070 1.00 65.00 725 CYS A O 1
ATOM 5615 N N . VAL A 1 726 ? -41.653 -27.408 54.004 1.00 72.38 726 VAL A N 1
ATOM 5616 C CA . VAL A 1 726 ? -41.338 -28.669 53.312 1.00 72.38 726 VAL A CA 1
ATOM 5617 C C . VAL A 1 726 ? -42.159 -28.802 52.025 1.00 72.38 726 VAL A C 1
ATOM 5619 O O . VAL A 1 726 ? -43.372 -28.993 52.035 1.00 72.38 726 VAL A O 1
ATOM 5622 N N . THR A 1 727 ? -41.484 -28.762 50.872 1.00 74.12 727 THR A N 1
ATOM 5623 C CA . THR A 1 727 ? -42.124 -28.806 49.538 1.00 74.12 727 THR A CA 1
ATOM 5624 C C . THR A 1 727 ? -41.754 -30.079 48.763 1.00 74.12 727 THR A C 1
ATOM 5626 O O . THR A 1 727 ? -40.619 -30.542 48.844 1.00 74.12 727 THR A O 1
ATOM 5629 N N . ASP A 1 728 ? -42.679 -30.624 47.960 1.00 78.06 728 ASP A N 1
ATOM 5630 C CA . ASP A 1 728 ? -42.422 -31.743 47.026 1.00 78.06 728 ASP A CA 1
ATOM 5631 C C . ASP A 1 728 ? -42.760 -31.296 45.601 1.00 78.06 728 ASP A C 1
ATOM 5633 O O . ASP A 1 728 ? -43.894 -31.425 45.126 1.00 78.06 728 ASP A O 1
ATOM 5637 N N . LEU A 1 729 ? -41.754 -30.723 44.936 1.00 77.75 729 LEU A N 1
ATOM 5638 C CA . LEU A 1 729 ? -41.816 -30.274 43.549 1.00 77.75 729 LEU A CA 1
ATOM 5639 C C . LEU A 1 729 ? -41.567 -31.442 42.589 1.00 77.75 729 LEU A C 1
ATOM 5641 O O . LEU A 1 729 ? -40.443 -31.740 42.186 1.00 77.75 729 LEU A O 1
ATOM 5645 N N . ASN A 1 730 ? -42.655 -32.078 42.173 1.00 77.81 730 ASN A N 1
ATOM 5646 C CA . ASN A 1 730 ? -42.641 -33.278 41.359 1.00 77.81 730 ASN A CA 1
ATOM 5647 C C . ASN A 1 730 ? -42.825 -32.969 39.860 1.00 77.81 730 ASN A C 1
ATOM 5649 O O . ASN A 1 730 ? -43.863 -32.462 39.424 1.00 77.81 730 ASN A O 1
ATOM 5653 N N . LEU A 1 731 ? -41.818 -33.312 39.056 1.00 74.38 731 LEU A N 1
ATOM 5654 C CA . LEU A 1 731 ? -41.766 -33.066 37.612 1.00 74.38 731 LEU A CA 1
ATOM 5655 C C . LEU A 1 731 ? -42.247 -34.328 36.867 1.00 74.38 731 LEU A C 1
ATOM 5657 O O . LEU A 1 731 ? -41.484 -35.265 36.637 1.00 74.38 731 LEU A O 1
ATOM 5661 N N . LYS A 1 732 ? -43.550 -34.391 36.560 1.00 63.25 732 LYS A N 1
ATOM 5662 C CA . LYS A 1 732 ? -44.253 -35.637 36.188 1.00 63.25 732 LYS A CA 1
ATOM 5663 C C . LYS A 1 732 ? -44.145 -36.043 34.720 1.00 63.25 732 LYS A C 1
ATOM 5665 O O . LYS A 1 732 ? -44.182 -37.235 34.419 1.00 63.25 732 LYS A O 1
ATOM 5670 N N . ARG A 1 733 ? -44.098 -35.081 33.797 1.00 59.50 733 ARG A N 1
ATOM 5671 C CA . ARG A 1 733 ? -44.192 -35.346 32.353 1.00 59.50 733 ARG A CA 1
ATOM 5672 C C . ARG A 1 733 ? -43.312 -34.384 31.571 1.00 59.50 733 ARG A C 1
ATOM 5674 O O . ARG A 1 733 ? -43.373 -33.183 31.815 1.00 59.50 733 ARG A O 1
ATOM 5681 N N . ILE A 1 734 ? -42.547 -34.934 30.631 1.00 56.56 734 ILE A N 1
ATOM 5682 C CA . ILE A 1 734 ? -41.849 -34.213 29.565 1.00 56.56 734 ILE A CA 1
ATOM 5683 C C . ILE A 1 734 ? -42.275 -34.882 28.251 1.00 56.56 734 ILE A C 1
ATOM 5685 O O . ILE A 1 734 ? -41.931 -36.043 28.026 1.00 56.56 734 ILE A O 1
ATOM 5689 N N . SER A 1 735 ? -43.052 -34.189 27.413 1.00 57.81 735 SER A N 1
ATOM 5690 C CA . SER A 1 735 ? -43.478 -34.684 26.089 1.00 57.81 735 SER A CA 1
ATOM 5691 C C . SER A 1 735 ? -42.906 -33.808 24.975 1.00 57.81 735 SER A C 1
ATOM 5693 O O . SER A 1 735 ? -43.063 -32.589 25.007 1.00 57.81 735 SER A O 1
ATOM 5695 N N . LEU A 1 736 ? -42.304 -34.424 23.954 1.00 55.12 736 LEU A N 1
ATOM 5696 C CA . LEU A 1 736 ? -41.917 -33.749 22.712 1.00 55.12 736 LEU A CA 1
ATOM 5697 C C . LEU A 1 736 ? -43.119 -33.739 21.758 1.00 55.12 736 LEU A C 1
ATOM 5699 O O . LEU A 1 736 ? -43.547 -34.794 21.291 1.00 55.12 736 LEU A O 1
ATOM 5703 N N . ALA A 1 737 ? -43.658 -32.558 21.461 1.00 51.84 737 ALA A N 1
ATOM 5704 C CA . ALA A 1 737 ? -44.731 -32.384 20.488 1.00 51.84 737 ALA A CA 1
ATOM 5705 C C . ALA A 1 737 ? -44.152 -31.885 19.154 1.00 51.84 737 ALA A C 1
ATOM 5707 O O . ALA A 1 737 ? -43.553 -30.810 19.074 1.00 51.84 737 ALA A O 1
ATOM 5708 N N . ALA A 1 738 ? -44.334 -32.675 18.094 1.00 46.66 738 ALA A N 1
ATOM 5709 C CA . ALA A 1 738 ? -44.000 -32.269 16.733 1.00 46.66 738 ALA A CA 1
ATOM 5710 C C . ALA A 1 738 ? -45.149 -31.436 16.147 1.00 46.66 738 ALA A C 1
ATOM 5712 O O . ALA A 1 738 ? -46.297 -31.876 16.141 1.00 46.66 738 ALA A O 1
ATOM 5713 N N . SER A 1 739 ? -44.849 -30.242 15.635 1.00 38.16 739 SER A N 1
ATOM 5714 C CA . SER A 1 739 ? -45.852 -29.393 14.998 1.00 38.16 739 SER A CA 1
ATOM 5715 C C . SER A 1 739 ? -46.224 -29.914 13.608 1.00 38.16 739 SER A C 1
ATOM 5717 O O . SER A 1 739 ? -45.444 -29.826 12.661 1.00 38.16 739 SER A O 1
ATOM 5719 N N . CYS A 1 740 ? -47.460 -30.387 13.467 1.00 33.41 740 CYS A N 1
ATOM 5720 C CA . CYS A 1 740 ? -48.143 -30.444 12.183 1.00 33.41 740 CYS A CA 1
ATOM 5721 C C . CYS A 1 740 ? -49.594 -30.001 12.387 1.00 33.41 740 CYS A C 1
ATOM 5723 O O . CYS A 1 740 ? -50.338 -30.615 13.151 1.00 33.41 740 CYS A O 1
ATOM 5725 N N . GLN A 1 741 ? -49.978 -28.900 11.744 1.00 38.59 741 GLN A N 1
ATOM 5726 C CA . GLN A 1 741 ? -51.381 -28.514 11.631 1.00 38.59 741 GLN A CA 1
ATOM 5727 C C . GLN A 1 741 ? -52.030 -29.515 10.658 1.00 38.59 741 GLN A C 1
ATOM 5729 O O . GLN A 1 741 ? -51.442 -29.792 9.616 1.00 38.59 741 GLN A O 1
ATOM 5734 N N . CYS A 1 742 ? -53.209 -30.045 10.995 1.00 30.39 742 CYS A N 1
ATOM 5735 C CA . CYS A 1 742 ? -53.928 -31.083 10.235 1.00 30.39 742 CYS A CA 1
ATOM 5736 C C . CYS A 1 742 ? -53.312 -32.501 10.263 1.00 30.39 742 CYS A C 1
ATOM 5738 O O . CYS A 1 742 ? -52.860 -33.002 9.240 1.00 30.39 742 CYS A O 1
ATOM 5740 N N . CYS A 1 743 ? -53.413 -33.197 11.404 1.00 27.70 743 CYS A N 1
ATOM 5741 C CA . CYS A 1 743 ? -53.745 -34.634 11.448 1.00 27.70 743 CYS A CA 1
ATOM 5742 C C . CYS A 1 743 ? -54.279 -35.036 12.833 1.00 27.70 743 CYS A C 1
ATOM 5744 O O . CYS A 1 743 ? -53.779 -34.585 13.862 1.00 27.70 743 CYS A O 1
ATOM 5746 N N . VAL A 1 744 ? -55.299 -35.896 12.847 1.00 35.75 744 VAL A N 1
ATOM 5747 C CA . VAL A 1 744 ? -55.801 -36.581 14.051 1.00 35.75 744 VAL A CA 1
ATOM 5748 C C . VAL A 1 744 ? -54.856 -37.750 14.389 1.00 35.75 744 VAL A C 1
ATOM 5750 O O . VAL A 1 744 ? -54.201 -38.278 13.495 1.00 35.75 744 VAL A O 1
ATOM 5753 N N . ASN A 1 745 ? -54.820 -38.163 15.663 1.00 29.80 745 ASN A N 1
ATOM 5754 C CA . ASN A 1 745 ? -53.947 -39.180 16.284 1.00 29.80 745 ASN A CA 1
ATOM 5755 C C . ASN A 1 745 ? -52.520 -38.716 16.643 1.00 29.80 745 ASN A C 1
ATOM 5757 O O . ASN A 1 745 ? -51.594 -38.716 15.838 1.00 29.80 745 ASN A O 1
ATOM 5761 N N . ILE A 1 746 ? -52.338 -38.401 17.930 1.00 31.92 746 ILE A N 1
ATOM 5762 C CA . ILE A 1 746 ? -51.043 -38.094 18.550 1.00 31.92 746 ILE A CA 1
ATOM 5763 C C . ILE A 1 746 ? -50.370 -39.402 18.992 1.00 31.92 746 ILE A C 1
ATOM 5765 O O . ILE A 1 746 ? -50.733 -39.973 20.021 1.00 31.92 746 ILE A O 1
ATOM 5769 N N . THR A 1 747 ? -49.332 -39.848 18.283 1.00 32.50 747 THR A N 1
ATOM 5770 C CA . THR A 1 747 ? -48.384 -40.837 18.824 1.00 32.50 747 THR A CA 1
ATOM 5771 C C . THR A 1 747 ? -47.481 -40.179 19.865 1.00 32.50 747 THR A C 1
ATOM 5773 O O . THR A 1 747 ? -46.552 -39.443 19.532 1.00 32.50 747 THR A O 1
ATOM 5776 N N . VAL A 1 748 ? -47.750 -40.451 21.144 1.00 34.66 748 VAL A N 1
ATOM 5777 C CA . VAL A 1 748 ? -46.926 -39.989 22.270 1.00 34.66 748 VAL A CA 1
ATOM 5778 C C . VAL A 1 748 ? -45.612 -40.772 22.299 1.00 34.66 748 VAL A C 1
ATOM 5780 O O . VAL A 1 748 ? -45.568 -41.908 22.770 1.00 34.66 748 VAL A O 1
ATOM 5783 N N . VAL A 1 749 ? -44.519 -40.156 21.847 1.00 39.34 749 VAL A N 1
ATOM 5784 C CA . VAL A 1 749 ? -43.174 -40.712 22.044 1.00 39.34 749 VAL A CA 1
ATOM 5785 C C . VAL A 1 749 ? -42.775 -40.514 23.508 1.00 39.34 749 VAL A C 1
ATOM 5787 O O . VAL A 1 749 ? -42.519 -39.392 23.949 1.00 39.34 749 VAL A O 1
ATOM 5790 N N . ARG A 1 750 ? -42.715 -41.607 24.279 1.00 37.12 750 ARG A N 1
ATOM 5791 C CA . ARG A 1 750 ? -42.051 -41.612 25.591 1.00 37.12 750 ARG A CA 1
ATOM 5792 C C . ARG A 1 750 ? -40.553 -41.402 25.371 1.00 37.12 750 ARG A C 1
ATOM 5794 O O . ARG A 1 750 ? -39.901 -42.249 24.769 1.00 37.12 750 ARG A O 1
ATOM 5801 N N . ALA A 1 751 ? -40.004 -40.307 25.889 1.00 39.12 751 ALA A N 1
ATOM 5802 C CA . ALA A 1 751 ? -38.561 -40.114 25.945 1.00 39.12 751 ALA A CA 1
ATOM 5803 C C . ALA A 1 751 ? -37.943 -41.113 26.943 1.00 39.12 751 ALA A C 1
ATOM 5805 O O . ALA A 1 751 ? -37.970 -40.898 28.156 1.00 39.12 751 ALA A O 1
ATOM 5806 N N . CYS A 1 752 ? -37.406 -42.226 26.437 1.00 34.12 752 CYS A N 1
ATOM 5807 C CA . CYS A 1 752 ? -36.558 -43.116 27.226 1.00 34.12 752 CYS A CA 1
ATOM 5808 C C . CYS A 1 752 ? -35.245 -42.405 27.585 1.00 34.12 752 CYS A C 1
ATOM 5810 O O . CYS A 1 752 ? -34.677 -41.660 26.790 1.00 34.12 752 CYS A O 1
ATOM 5812 N N . ARG A 1 753 ? -34.767 -42.641 28.809 1.00 40.75 753 ARG A N 1
ATOM 5813 C CA . ARG A 1 753 ? -33.794 -41.807 29.539 1.00 40.75 753 ARG A CA 1
ATOM 5814 C C . ARG A 1 753 ? -32.341 -41.827 29.011 1.00 40.75 753 ARG A C 1
ATOM 5816 O O . ARG A 1 753 ? -31.453 -41.450 29.767 1.00 40.75 753 ARG A O 1
ATOM 5823 N N . GLN A 1 754 ? -32.078 -42.321 27.794 1.00 42.50 754 GLN A N 1
ATOM 5824 C CA . GLN A 1 754 ? -30.738 -42.787 27.386 1.00 42.50 754 GLN A CA 1
ATOM 5825 C C . GLN A 1 754 ? -30.281 -42.512 25.934 1.00 42.50 754 GLN A C 1
ATOM 5827 O O . GLN A 1 754 ? -29.200 -42.973 25.581 1.00 42.50 754 GLN A O 1
ATOM 5832 N N . GLN A 1 755 ? -31.002 -41.759 25.087 1.00 42.59 755 GLN A N 1
ATOM 5833 C CA . GLN A 1 755 ? -30.445 -41.330 23.782 1.00 42.59 755 GLN A CA 1
ATOM 5834 C C . GLN A 1 755 ? -30.772 -39.871 23.408 1.00 42.59 755 GLN A C 1
ATOM 5836 O O . GLN A 1 755 ? -31.891 -39.414 23.662 1.00 42.59 755 GLN A O 1
ATOM 5841 N N . PRO A 1 756 ? -29.824 -39.131 22.792 1.00 52.00 756 PRO A N 1
ATOM 5842 C CA . PRO A 1 756 ? -30.043 -37.763 22.333 1.00 52.00 756 PRO A CA 1
ATOM 5843 C C . PRO A 1 756 ? -30.957 -37.723 21.100 1.00 52.00 756 PRO A C 1
ATOM 5845 O O . PRO A 1 756 ? -30.742 -38.423 20.112 1.00 52.00 756 PRO A O 1
ATOM 5848 N N . TYR A 1 757 ? -31.974 -36.860 21.133 1.00 56.69 757 TYR A N 1
ATOM 5849 C CA . TYR A 1 757 ? -32.912 -36.689 20.023 1.00 56.69 757 TYR A CA 1
ATOM 5850 C C . TYR A 1 757 ? -32.353 -35.711 18.975 1.00 56.69 757 TYR A C 1
ATOM 5852 O O . TYR A 1 757 ? -32.316 -34.500 19.199 1.00 56.69 757 TYR A O 1
ATOM 5860 N N . VAL A 1 758 ? -31.921 -36.233 17.824 1.00 55.03 758 VAL A N 1
ATOM 5861 C CA . VAL A 1 758 ? -31.323 -35.439 16.735 1.00 55.03 758 VAL A CA 1
ATOM 5862 C C . VAL A 1 758 ? -32.406 -34.870 15.814 1.00 55.03 758 VAL A C 1
ATOM 5864 O O . VAL A 1 758 ? -33.169 -35.610 15.194 1.00 55.03 758 VAL A O 1
ATOM 5867 N N . ILE A 1 759 ? -32.447 -33.544 15.678 1.00 58.06 759 ILE A N 1
ATOM 5868 C CA . ILE A 1 759 ? -33.373 -32.842 14.778 1.00 58.06 759 ILE A CA 1
ATOM 5869 C C . ILE A 1 759 ? -32.717 -32.681 13.403 1.00 58.06 759 ILE A C 1
ATOM 5871 O O . ILE A 1 759 ? -31.607 -32.169 13.297 1.00 58.06 759 ILE A O 1
ATOM 5875 N N . ARG A 1 760 ? -33.420 -33.093 12.342 1.00 55.00 760 ARG A N 1
ATOM 5876 C CA . ARG A 1 760 ? -33.020 -32.895 10.939 1.00 55.00 760 ARG A CA 1
ATOM 5877 C C . ARG A 1 760 ? -34.045 -31.997 10.224 1.00 55.00 760 ARG A C 1
ATOM 5879 O O . ARG A 1 760 ? -35.231 -32.003 10.569 1.00 55.00 760 ARG A O 1
ATOM 5886 N N . SER A 1 761 ? -33.589 -31.223 9.235 1.00 47.59 761 SER A N 1
ATOM 5887 C CA . SER A 1 761 ? -34.451 -30.429 8.336 1.00 47.59 761 SER A CA 1
ATOM 5888 C C . SER A 1 761 ? -35.522 -31.343 7.702 1.00 47.59 761 SER A C 1
ATOM 5890 O O . SER A 1 761 ? -35.173 -32.474 7.357 1.00 47.59 761 SER A O 1
ATOM 5892 N N . PRO A 1 762 ? -36.815 -30.951 7.595 1.00 48.38 762 PRO A N 1
ATOM 5893 C CA . PRO A 1 762 ? -37.339 -29.581 7.464 1.00 48.38 762 PRO A CA 1
ATOM 5894 C C . PRO A 1 762 ? -37.974 -28.958 8.727 1.00 48.38 762 PRO A C 1
ATOM 5896 O O . PRO A 1 762 ? -38.618 -27.910 8.643 1.00 48.38 762 PRO A O 1
ATOM 5899 N N . ARG A 1 763 ? -37.868 -29.581 9.909 1.00 55.41 763 ARG A N 1
ATOM 5900 C CA . ARG A 1 763 ? -38.642 -29.157 11.096 1.00 55.41 763 ARG A CA 1
ATOM 5901 C C . ARG A 1 763 ? -38.012 -27.953 11.815 1.00 55.41 763 ARG A C 1
ATOM 5903 O O . ARG A 1 763 ? -37.083 -28.112 12.594 1.00 55.41 763 ARG A O 1
ATOM 5910 N N . ARG A 1 764 ? -38.568 -26.751 11.598 1.00 57.50 764 ARG A N 1
ATOM 5911 C CA . ARG A 1 764 ? -38.080 -25.469 12.166 1.00 57.50 764 ARG A CA 1
ATOM 5912 C C . ARG A 1 764 ? -38.540 -25.137 13.601 1.00 57.50 764 ARG A C 1
ATOM 5914 O O . ARG A 1 764 ? -38.189 -24.076 14.105 1.00 57.50 764 ARG A O 1
ATOM 5921 N N . ARG A 1 765 ? -39.368 -25.966 14.251 1.00 59.09 765 ARG A N 1
ATOM 5922 C CA . ARG A 1 765 ? -39.873 -25.725 15.622 1.00 59.09 765 ARG A CA 1
ATOM 5923 C C . ARG A 1 765 ? -39.985 -27.027 16.416 1.00 59.09 765 ARG A C 1
ATOM 5925 O O . ARG A 1 765 ? -40.375 -28.055 15.866 1.00 59.09 765 ARG A O 1
ATOM 5932 N N . LEU A 1 766 ? -39.687 -26.946 17.712 1.00 67.94 766 LEU A N 1
ATOM 5933 C CA . LEU A 1 766 ? -39.827 -28.018 18.697 1.00 67.94 766 LEU A CA 1
ATOM 5934 C C . LEU A 1 766 ? -40.681 -27.504 19.861 1.00 67.94 766 LEU A C 1
ATOM 5936 O O . LEU A 1 766 ? -40.393 -26.433 20.390 1.00 67.94 766 LEU A O 1
ATOM 5940 N N . ALA A 1 767 ? -41.699 -28.258 20.274 1.00 68.88 767 ALA A N 1
ATOM 5941 C CA . ALA A 1 767 ? -42.466 -27.963 21.481 1.00 68.88 767 ALA A CA 1
ATOM 5942 C C . ALA A 1 767 ? -42.185 -29.022 22.556 1.00 68.88 767 ALA A C 1
ATOM 5944 O O . ALA A 1 767 ? -42.178 -30.221 22.271 1.00 68.88 767 ALA A O 1
ATOM 5945 N N . VAL A 1 768 ? -41.961 -28.567 23.790 1.00 70.88 768 VAL A N 1
ATOM 5946 C CA . VAL A 1 768 ? -41.744 -29.421 24.964 1.00 70.88 768 VAL A CA 1
ATOM 5947 C C . VAL A 1 768 ? -42.816 -29.088 25.995 1.00 70.88 768 VAL A C 1
ATOM 5949 O O . VAL A 1 768 ? -42.882 -27.968 26.495 1.00 70.88 768 VAL A O 1
ATOM 5952 N N . GLU A 1 769 ? -43.671 -30.057 26.297 1.00 72.31 769 GLU A N 1
ATOM 5953 C CA . GLU A 1 769 ? -44.690 -29.951 27.338 1.00 72.31 769 GLU A CA 1
ATOM 5954 C C . GLU A 1 769 ? -44.107 -30.440 28.667 1.00 72.31 769 GLU A C 1
ATOM 5956 O O . GLU A 1 769 ? -43.613 -31.566 28.734 1.00 72.31 769 GLU A O 1
ATOM 5961 N N . VAL A 1 770 ? -44.174 -29.612 29.716 1.00 71.50 770 VAL A N 1
ATOM 5962 C CA . VAL A 1 770 ? -43.661 -29.936 31.056 1.00 71.50 770 VAL A CA 1
ATOM 5963 C C . VAL A 1 770 ? -44.776 -29.824 32.091 1.00 71.50 770 VAL A C 1
ATOM 5965 O O . VAL A 1 770 ? -45.387 -28.766 32.229 1.00 71.50 770 VAL A O 1
ATOM 5968 N N . GLN A 1 771 ? -45.012 -30.893 32.857 1.00 75.69 771 GLN A N 1
ATOM 5969 C CA . GLN A 1 771 ? -45.963 -30.890 33.972 1.00 75.69 771 GLN A CA 1
ATOM 5970 C C . GLN A 1 771 ? -45.231 -30.871 35.319 1.00 75.69 771 GLN A C 1
ATOM 5972 O O . GLN A 1 771 ? -44.589 -31.854 35.697 1.00 75.69 771 GLN A O 1
ATOM 5977 N N . LEU A 1 772 ? -45.374 -29.766 36.054 1.00 75.00 772 LEU A N 1
ATOM 5978 C CA . LEU A 1 772 ? -44.885 -29.588 37.421 1.00 75.00 772 LEU A CA 1
ATOM 5979 C C . LEU A 1 772 ? -46.062 -29.646 38.405 1.00 75.00 772 LEU A C 1
ATOM 5981 O O . LEU A 1 772 ? -47.095 -29.024 38.166 1.00 75.00 772 LEU A O 1
ATOM 5985 N N . GLN A 1 773 ? -45.903 -30.372 39.509 1.00 77.38 773 GLN A N 1
ATOM 5986 C CA . GLN A 1 773 ? -46.875 -30.441 40.600 1.00 77.38 773 GLN A CA 1
ATOM 5987 C C . GLN A 1 773 ? -46.159 -30.244 41.936 1.00 77.38 773 GLN A C 1
ATOM 5989 O O . GLN A 1 773 ? -45.175 -30.927 42.190 1.00 77.38 773 GLN A O 1
ATOM 5994 N N . ASN A 1 774 ? -46.682 -29.376 42.801 1.00 75.19 774 ASN A N 1
ATOM 5995 C CA . ASN A 1 774 ? -46.314 -29.365 44.216 1.00 75.19 774 ASN A CA 1
ATOM 5996 C C . ASN A 1 774 ? -47.247 -30.308 44.996 1.00 75.19 774 ASN A C 1
ATOM 5998 O O . ASN A 1 774 ? -48.450 -30.317 44.717 1.00 75.19 774 ASN A O 1
ATOM 6002 N N . ARG A 1 775 ? -46.716 -31.122 45.916 1.00 71.94 775 ARG A N 1
ATOM 6003 C CA . ARG A 1 775 ? -47.505 -32.112 46.683 1.00 71.94 775 ARG A CA 1
ATOM 6004 C C . ARG A 1 775 ? -47.510 -31.911 48.202 1.00 71.94 775 ARG A C 1
ATOM 6006 O O . ARG A 1 775 ? -48.355 -32.510 48.858 1.00 71.94 775 ARG A O 1
ATOM 6013 N N . LEU A 1 776 ? -46.597 -31.098 48.731 1.00 75.44 776 LEU A N 1
ATOM 6014 C CA . LEU A 1 776 ? -46.526 -30.711 50.146 1.00 75.44 776 LEU A CA 1
ATOM 6015 C C . LEU A 1 776 ? -46.766 -29.194 50.254 1.00 75.44 776 LEU A C 1
ATOM 6017 O O . LEU A 1 776 ? -47.505 -28.655 49.435 1.00 75.44 776 LEU A O 1
ATOM 6021 N N . GLU A 1 777 ? -46.195 -28.501 51.233 1.00 74.44 777 GLU A N 1
ATOM 6022 C CA . GLU A 1 777 ? -46.516 -27.107 51.574 1.00 74.44 777 GLU A CA 1
ATOM 6023 C C . GLU A 1 777 ? -46.219 -26.102 50.453 1.00 74.44 777 GLU A C 1
ATOM 6025 O O . GLU A 1 777 ? -45.580 -26.426 49.452 1.00 74.44 777 GLU A O 1
ATOM 6030 N N . ASN A 1 778 ? -46.707 -24.864 50.598 1.00 65.69 778 ASN A N 1
ATOM 6031 C CA . ASN A 1 778 ? -46.610 -23.819 49.574 1.00 65.69 778 ASN A CA 1
ATOM 6032 C C . ASN A 1 778 ? -45.174 -23.659 49.035 1.00 65.69 778 ASN A C 1
ATOM 6034 O O . ASN A 1 778 ? -44.248 -23.284 49.754 1.00 65.69 778 ASN A O 1
ATOM 6038 N N . ALA A 1 779 ? -44.999 -23.877 47.731 1.00 63.19 779 ALA A N 1
ATOM 6039 C CA . ALA A 1 779 ? -43.717 -23.684 47.068 1.00 63.19 779 ALA A CA 1
ATOM 6040 C C . ALA A 1 779 ? -43.604 -22.247 46.540 1.00 63.19 779 ALA A C 1
ATOM 6042 O O . ALA A 1 779 ? -44.327 -21.835 45.631 1.00 63.19 779 ALA A O 1
ATOM 6043 N N . TYR A 1 780 ? -42.671 -21.486 47.113 1.00 62.66 780 TYR A N 1
ATOM 6044 C CA . TYR A 1 780 ? -42.453 -20.068 46.817 1.00 62.66 780 TYR A CA 1
ATOM 6045 C C . TYR A 1 780 ? -41.199 -19.848 45.961 1.00 62.66 780 TYR A C 1
ATOM 6047 O O . TYR A 1 780 ? -40.167 -20.471 46.208 1.00 62.66 780 TYR A O 1
ATOM 6055 N N . ASN A 1 781 ? -41.231 -18.889 45.021 1.00 62.47 781 ASN A N 1
ATOM 6056 C CA . ASN A 1 781 ? -40.127 -18.627 44.073 1.00 62.47 781 ASN A CA 1
ATOM 6057 C C . ASN A 1 781 ? -39.716 -19.887 43.271 1.00 62.47 781 ASN A C 1
ATOM 6059 O O . ASN A 1 781 ? -38.552 -20.059 42.901 1.00 62.47 781 ASN A O 1
ATOM 6063 N N . THR A 1 782 ? -40.684 -20.768 42.995 1.00 68.44 782 THR A N 1
ATOM 6064 C CA . THR A 1 782 ? -40.515 -21.981 42.190 1.00 68.44 782 THR A CA 1
ATOM 6065 C C . THR A 1 782 ? -39.923 -21.638 40.825 1.00 68.44 782 THR A C 1
ATOM 6067 O O . THR A 1 782 ? -40.460 -20.800 40.094 1.00 68.44 782 THR A O 1
ATOM 6070 N N . SER A 1 783 ? -38.821 -22.300 40.462 1.00 66.44 783 SER A N 1
ATOM 6071 C CA . SER A 1 783 ? -38.164 -22.088 39.172 1.00 66.44 783 SER A CA 1
ATOM 6072 C C . SER A 1 783 ? -37.998 -23.383 38.390 1.00 66.44 783 SER A C 1
ATOM 6074 O O . SER A 1 783 ? -37.502 -24.372 38.926 1.00 66.44 783 SER A O 1
ATOM 6076 N N . LEU A 1 784 ? -38.386 -23.360 37.116 1.00 71.44 784 LEU A N 1
ATOM 6077 C CA . LEU A 1 784 ? -38.188 -24.457 36.175 1.00 71.44 784 LEU A CA 1
ATOM 6078 C C . LEU A 1 784 ? -36.969 -24.132 35.308 1.00 71.44 784 LEU A C 1
ATOM 6080 O O . LEU A 1 784 ? -36.974 -23.117 34.615 1.00 71.44 784 LEU A O 1
ATOM 6084 N N . THR A 1 785 ? -35.935 -24.976 35.344 1.00 70.81 785 THR A N 1
ATOM 6085 C CA . THR A 1 785 ? -34.732 -24.788 34.517 1.00 70.81 785 THR A CA 1
ATOM 6086 C C . THR A 1 785 ? -34.761 -25.720 33.310 1.00 70.81 785 THR A C 1
ATOM 6088 O O . THR A 1 785 ? -34.868 -26.932 33.476 1.00 70.81 785 THR A O 1
ATOM 6091 N N . LEU A 1 786 ? -34.651 -25.156 32.106 1.00 70.75 786 LEU A N 1
ATOM 6092 C CA . LEU A 1 786 ? -34.483 -25.890 30.850 1.00 70.75 786 LEU A CA 1
ATOM 6093 C C . LEU A 1 786 ? -33.042 -25.740 30.350 1.00 70.75 786 LEU A C 1
ATOM 6095 O O . LEU A 1 786 ? -32.541 -24.621 30.221 1.00 70.75 786 LEU A O 1
ATOM 6099 N N . THR A 1 787 ? -32.403 -26.867 30.048 1.00 68.75 787 THR A N 1
ATOM 6100 C CA . THR A 1 787 ? -31.068 -26.948 29.443 1.00 68.75 787 THR A CA 1
ATOM 6101 C C . THR A 1 787 ? -31.144 -27.507 28.026 1.00 68.75 787 THR A C 1
ATOM 6103 O O . THR A 1 787 ? -31.834 -28.496 27.781 1.00 68.75 787 THR A O 1
ATOM 6106 N N . TYR A 1 788 ? -30.446 -26.870 27.084 1.00 70.31 788 TYR A N 1
ATOM 6107 C CA . TYR A 1 788 ? -30.403 -27.281 25.677 1.00 70.31 788 TYR A CA 1
ATOM 6108 C C . TYR A 1 788 ? -29.069 -26.898 24.999 1.00 70.31 788 TYR A C 1
ATOM 6110 O O . TYR A 1 788 ? -28.268 -26.142 25.554 1.00 70.31 788 TYR A O 1
ATOM 6118 N N . SER A 1 789 ? -28.816 -27.438 23.801 1.00 65.75 789 SER A N 1
ATOM 6119 C CA . SER A 1 789 ? -27.598 -27.190 23.010 1.00 65.75 789 SER A CA 1
ATOM 6120 C C . SER A 1 789 ? -27.611 -25.829 22.297 1.00 65.75 789 SER A C 1
ATOM 6122 O O . SER A 1 789 ? -28.679 -25.284 22.023 1.00 65.75 789 SER A O 1
ATOM 6124 N N . ARG A 1 790 ? -26.432 -25.283 21.948 1.00 63.53 790 ARG A N 1
ATOM 6125 C CA . ARG A 1 790 ? -26.290 -23.967 21.275 1.00 63.53 790 ARG A CA 1
ATOM 6126 C C . ARG A 1 790 ? -27.151 -23.818 19.998 1.00 63.53 790 ARG A C 1
ATOM 6128 O O . ARG A 1 790 ? -27.597 -22.718 19.708 1.00 63.53 790 ARG A O 1
ATOM 6135 N N . ASN A 1 791 ? -27.473 -24.919 19.310 1.00 63.75 791 ASN A N 1
ATOM 6136 C CA . ASN A 1 791 ? -28.255 -24.941 18.060 1.00 63.75 791 ASN A CA 1
ATOM 6137 C C . ASN A 1 791 ? -29.784 -24.801 18.250 1.00 63.75 791 ASN A C 1
ATOM 6139 O O . ASN A 1 791 ? -30.538 -24.897 17.280 1.00 63.75 791 ASN A O 1
ATOM 6143 N N . LEU A 1 792 ? -30.269 -24.640 19.485 1.00 67.94 792 LEU A N 1
ATOM 6144 C CA . LEU A 1 792 ? -31.681 -24.417 19.798 1.00 67.94 792 LEU A CA 1
ATOM 6145 C C . LEU A 1 792 ? -31.868 -23.043 20.446 1.00 67.94 792 LEU A C 1
ATOM 6147 O O . LEU A 1 792 ? -31.124 -22.659 21.343 1.00 67.94 792 LEU A O 1
ATOM 6151 N N . HIS A 1 793 ? -32.921 -22.331 20.042 1.00 68.50 793 HIS A N 1
ATOM 6152 C CA . HIS A 1 793 ? -33.323 -21.067 20.657 1.00 68.50 793 HIS A CA 1
ATOM 6153 C C . HIS A 1 793 ? -34.708 -21.206 21.290 1.00 68.50 793 HIS A C 1
ATOM 6155 O O . HIS A 1 793 ? -35.663 -21.658 20.652 1.00 68.50 793 HIS A O 1
ATOM 6161 N N . PHE A 1 794 ? -34.832 -20.798 22.552 1.00 73.31 794 PHE A N 1
ATOM 6162 C CA . PHE A 1 794 ? -36.123 -20.692 23.219 1.00 73.31 794 PHE A CA 1
ATOM 6163 C C . PHE A 1 794 ? -36.976 -19.593 22.562 1.00 73.31 794 PHE A C 1
ATOM 6165 O O . PHE A 1 794 ? -36.564 -18.439 22.501 1.00 73.31 794 PHE A O 1
ATOM 6172 N N . SER A 1 795 ? -38.173 -19.951 22.082 1.00 70.25 795 SER A N 1
ATOM 6173 C CA . SER A 1 795 ? -39.051 -19.027 21.344 1.00 70.25 795 SER A CA 1
ATOM 6174 C C . SER A 1 795 ? -40.230 -18.492 22.165 1.00 70.25 795 SER A C 1
ATOM 6176 O O . SER A 1 795 ? -40.552 -17.313 22.050 1.00 70.25 795 SER A O 1
ATOM 6178 N N . SER A 1 796 ? -40.908 -19.330 22.955 1.00 69.12 796 SER A N 1
ATOM 6179 C CA . SER A 1 796 ? -42.129 -18.941 23.679 1.00 69.12 796 SER A CA 1
ATOM 6180 C C . SER A 1 796 ? -42.510 -19.955 24.759 1.00 69.12 796 SER A C 1
ATOM 6182 O O . SER A 1 796 ? -42.291 -21.152 24.575 1.00 69.12 796 SER A O 1
ATOM 6184 N N . LEU A 1 797 ? -43.177 -19.499 25.824 1.00 70.25 797 LEU A N 1
ATOM 6185 C CA . LEU A 1 797 ? -43.802 -20.342 26.852 1.00 70.25 797 LEU A CA 1
ATOM 6186 C C . LEU A 1 797 ? -45.316 -20.098 26.887 1.00 70.25 797 LEU A C 1
ATOM 6188 O O . LEU A 1 797 ? -45.757 -18.952 26.893 1.00 70.25 797 LEU A O 1
ATOM 6192 N N . SER A 1 798 ? -46.103 -21.169 26.994 1.00 64.00 798 SER A N 1
ATOM 6193 C CA . SER A 1 798 ? -47.534 -21.107 27.315 1.00 64.00 798 SER A CA 1
ATOM 6194 C C . SER A 1 798 ? -47.807 -21.874 28.609 1.00 64.00 798 SER A C 1
ATOM 6196 O O . SER A 1 798 ? -47.616 -23.089 28.649 1.00 64.00 798 SER A O 1
ATOM 6198 N N . ILE A 1 799 ? -48.270 -21.187 29.653 1.00 62.16 799 ILE A N 1
ATOM 6199 C CA . ILE A 1 799 ? -48.636 -21.809 30.933 1.00 62.16 799 ILE A CA 1
ATOM 6200 C C . ILE A 1 799 ? -50.136 -22.126 30.919 1.00 62.16 799 ILE A C 1
ATOM 6202 O O . ILE A 1 799 ? -50.948 -21.269 30.574 1.00 62.16 799 ILE A O 1
ATOM 6206 N N . ARG A 1 800 ? -50.513 -23.348 31.311 1.00 60.34 800 ARG A N 1
ATOM 6207 C CA . ARG A 1 800 ? -51.908 -23.745 31.553 1.00 60.34 800 ARG A CA 1
ATOM 6208 C C . ARG A 1 800 ? -52.060 -24.166 33.011 1.00 60.34 800 ARG A C 1
ATOM 6210 O O . ARG A 1 800 ? -51.381 -25.086 33.455 1.00 60.34 800 ARG A O 1
ATOM 6217 N N . VAL A 1 801 ? -52.941 -23.490 33.745 1.00 55.44 801 VAL A N 1
ATOM 6218 C CA . VAL A 1 801 ? -53.237 -23.797 35.151 1.00 55.44 801 VAL A CA 1
ATOM 6219 C C . VAL A 1 801 ? -54.523 -24.614 35.212 1.00 55.44 801 VAL A C 1
ATOM 6221 O O . VAL A 1 801 ? -55.618 -24.064 35.115 1.00 55.44 801 VAL A O 1
ATOM 6224 N N . ASN A 1 802 ? -54.397 -25.927 35.394 1.00 51.50 802 ASN A N 1
ATOM 6225 C CA . ASN A 1 802 ? -55.549 -26.787 35.650 1.00 51.50 802 ASN A CA 1
ATOM 6226 C C . ASN A 1 802 ? -55.905 -26.715 37.140 1.00 51.50 802 ASN A C 1
ATOM 6228 O O . ASN A 1 802 ? -55.247 -27.347 37.966 1.00 51.50 802 ASN A O 1
ATOM 6232 N N . LYS A 1 803 ? -56.957 -25.966 37.490 1.00 42.25 803 LYS A N 1
ATOM 6233 C CA . LYS A 1 803 ? -57.619 -26.126 38.791 1.00 42.25 803 LYS A CA 1
ATOM 6234 C C . LYS A 1 803 ? -58.480 -27.387 38.735 1.00 42.25 803 LYS A C 1
ATOM 6236 O O . LYS A 1 803 ? -59.509 -27.380 38.067 1.00 42.25 803 LYS A O 1
ATOM 6241 N N . CYS A 1 804 ? -58.082 -28.451 39.430 1.00 37.94 804 CYS A N 1
ATOM 6242 C CA . CYS A 1 804 ? -58.989 -29.570 39.680 1.00 37.94 804 CYS A CA 1
ATOM 6243 C C . CYS A 1 804 ? -60.063 -29.114 40.674 1.00 37.94 804 CYS A C 1
ATOM 6245 O O . CYS A 1 804 ? -59.770 -28.902 41.848 1.00 37.94 804 CYS A O 1
ATOM 6247 N N . THR A 1 805 ? -61.295 -28.936 40.202 1.00 33.38 805 THR A N 1
ATOM 6248 C CA . THR A 1 805 ? -62.471 -28.769 41.060 1.00 33.38 805 THR A CA 1
ATOM 6249 C C . THR A 1 805 ? -63.080 -30.136 41.353 1.00 33.38 805 THR A C 1
ATOM 6251 O O . THR A 1 805 ? -63.957 -30.587 40.621 1.00 33.38 805 THR A O 1
ATOM 6254 N N . GLU A 1 806 ? -62.637 -30.766 42.437 1.00 33.94 806 GLU A N 1
ATOM 6255 C CA . GLU A 1 806 ? -63.425 -31.779 43.146 1.00 33.94 806 GLU A CA 1
ATOM 6256 C C . GLU A 1 806 ? -63.744 -31.266 44.555 1.00 33.94 806 GLU A C 1
ATOM 6258 O O . GLU A 1 806 ? -63.052 -30.408 45.108 1.00 33.94 806 GLU A O 1
ATOM 6263 N N . SER A 1 807 ? -64.880 -31.707 45.084 1.00 37.16 807 SER A N 1
ATOM 6264 C CA . SER A 1 807 ? -65.509 -31.169 46.290 1.00 37.16 807 SER A CA 1
ATOM 6265 C C . SER A 1 807 ? -64.863 -31.652 47.596 1.00 37.16 807 SER A C 1
ATOM 6267 O O . SER A 1 807 ? -64.446 -32.802 47.666 1.00 37.16 807 SER A O 1
ATOM 6269 N N . LEU A 1 808 ? -64.984 -30.815 48.643 1.00 35.94 808 LEU A N 1
ATOM 6270 C CA . LEU A 1 808 ? -64.771 -31.061 50.091 1.00 35.94 808 LEU A CA 1
ATOM 6271 C C . LEU A 1 808 ? -63.404 -30.663 50.704 1.00 35.94 808 LEU A C 1
ATOM 6273 O O . LEU A 1 808 ? -62.432 -31.406 50.701 1.00 35.94 808 LEU A O 1
ATOM 6277 N N . ASN A 1 809 ? -63.418 -29.501 51.372 1.00 35.91 809 ASN A N 1
ATOM 6278 C CA . ASN A 1 809 ? -62.805 -29.223 52.684 1.00 35.91 809 ASN A CA 1
ATOM 6279 C C . ASN A 1 809 ? -61.331 -29.590 52.982 1.00 35.91 809 ASN A C 1
ATOM 6281 O O . ASN A 1 809 ? -61.006 -29.877 54.131 1.00 35.91 809 ASN A O 1
ATOM 6285 N N . HIS A 1 810 ? -60.401 -29.415 52.040 1.00 37.34 810 HIS A N 1
ATOM 6286 C CA . HIS A 1 810 ? -58.989 -29.186 52.392 1.00 37.34 810 HIS A CA 1
ATOM 6287 C C . HIS A 1 810 ? -58.414 -27.949 51.689 1.00 37.34 810 HIS A C 1
ATOM 6289 O O . HIS A 1 810 ? -58.665 -27.710 50.507 1.00 37.34 810 HIS A O 1
ATOM 6295 N N . ARG A 1 811 ? -57.618 -27.147 52.417 1.00 38.94 811 ARG A N 1
ATOM 6296 C CA . ARG A 1 811 ? -56.791 -26.090 51.811 1.00 38.94 811 ARG A CA 1
ATOM 6297 C C . ARG A 1 811 ? -55.659 -26.770 51.043 1.00 38.94 811 ARG A C 1
ATOM 6299 O O . ARG A 1 811 ? -54.699 -27.230 51.652 1.00 38.94 811 ARG A O 1
ATOM 6306 N N . TYR A 1 812 ? -55.777 -26.849 49.722 1.00 41.84 812 TYR A N 1
ATOM 6307 C CA . TYR A 1 812 ? -54.690 -27.359 48.890 1.00 41.84 812 TYR A CA 1
ATOM 6308 C C . TYR A 1 812 ? -53.499 -26.387 48.891 1.00 41.84 812 TYR A C 1
ATOM 6310 O O . TYR A 1 812 ? -53.714 -25.173 48.803 1.00 41.84 812 TYR A O 1
ATOM 6318 N N . PRO A 1 813 ? -52.255 -26.895 48.937 1.00 45.03 813 PRO A N 1
ATOM 6319 C CA . PRO A 1 813 ? -51.065 -26.068 48.819 1.00 45.03 813 PRO A CA 1
ATOM 6320 C C . PRO A 1 813 ? -51.015 -25.409 47.441 1.00 45.03 813 PRO A C 1
ATOM 6322 O O . PRO A 1 813 ? -51.182 -26.048 46.398 1.00 45.03 813 PRO A O 1
ATOM 6325 N N . SER A 1 814 ? -50.788 -24.102 47.439 1.00 44.28 814 SER A N 1
ATOM 6326 C CA . SER A 1 814 ? -50.718 -23.306 46.222 1.00 44.28 814 SER A CA 1
ATOM 6327 C C . SER A 1 814 ? -49.321 -23.360 45.598 1.00 44.28 814 SER A C 1
ATOM 6329 O O . SER A 1 814 ? -48.298 -23.416 46.284 1.00 44.28 814 SER A O 1
ATOM 6331 N N . LEU A 1 815 ? -49.284 -23.333 44.267 1.00 45.22 815 LEU A N 1
ATOM 6332 C CA . LEU A 1 815 ? -48.114 -22.882 43.521 1.00 45.22 815 LEU A CA 1
ATOM 6333 C C . LEU A 1 815 ? -48.240 -21.366 43.349 1.00 45.22 815 LEU A C 1
ATOM 6335 O O . LEU A 1 815 ? -49.295 -20.883 42.932 1.00 45.22 815 LEU A O 1
ATOM 6339 N N . ASP A 1 816 ? -47.165 -20.637 43.649 1.00 43.91 816 ASP A N 1
ATOM 6340 C CA . ASP A 1 816 ? -47.045 -19.204 43.367 1.00 43.91 816 ASP A CA 1
ATOM 6341 C C . ASP A 1 816 ? -47.402 -18.933 41.883 1.00 43.91 816 ASP A C 1
ATOM 6343 O O . ASP A 1 816 ? -46.847 -19.598 40.998 1.00 43.91 816 ASP A O 1
ATOM 6347 N N . PRO A 1 817 ? -48.319 -17.991 41.564 1.00 40.62 817 PRO A N 1
ATOM 6348 C CA . PRO A 1 817 ? -48.697 -17.693 40.179 1.00 40.62 817 PRO A CA 1
ATOM 6349 C C . PRO A 1 817 ? -47.524 -17.222 39.296 1.00 40.62 817 PRO A C 1
ATOM 6351 O O . PRO A 1 817 ? -47.671 -17.182 38.074 1.00 40.62 817 PRO A O 1
ATOM 6354 N N . ALA A 1 818 ? -46.363 -16.890 39.874 1.00 41.09 818 ALA A N 1
ATOM 6355 C CA . ALA A 1 818 ? -45.157 -16.472 39.164 1.00 41.09 818 ALA A CA 1
ATOM 6356 C C . ALA A 1 818 ? -44.055 -17.559 39.104 1.00 41.09 818 ALA A C 1
ATOM 6358 O O . ALA A 1 818 ? -42.931 -17.340 39.566 1.00 41.09 818 ALA A O 1
ATOM 6359 N N . ILE A 1 819 ? -44.325 -18.710 38.468 1.00 50.69 819 ILE A N 1
ATOM 6360 C CA . ILE A 1 819 ? -43.274 -19.701 38.151 1.00 50.69 819 ILE A CA 1
ATOM 6361 C C . ILE A 1 819 ? -42.204 -19.051 37.259 1.00 50.69 819 ILE A C 1
ATOM 6363 O O . ILE A 1 819 ? -42.487 -18.603 36.146 1.00 50.69 819 ILE A O 1
ATOM 6367 N N . ARG A 1 820 ? -40.947 -19.033 37.717 1.00 46.28 820 ARG A N 1
ATOM 6368 C CA . ARG A 1 820 ? -39.823 -18.474 36.950 1.00 46.28 820 ARG A CA 1
ATOM 6369 C C . ARG A 1 820 ? -39.203 -19.525 36.037 1.00 46.28 820 ARG A C 1
ATOM 6371 O O . ARG A 1 820 ? -38.588 -20.476 36.515 1.00 46.28 820 ARG A O 1
ATOM 6378 N N . LEU A 1 821 ? -39.279 -19.324 34.724 1.00 43.84 821 LEU A N 1
ATOM 6379 C CA . LEU A 1 821 ? -38.465 -20.099 33.791 1.00 43.84 821 LEU A CA 1
ATOM 6380 C C . LEU A 1 821 ? -37.012 -19.599 33.840 1.00 43.84 821 LEU A C 1
ATOM 6382 O O . LEU A 1 821 ? -36.760 -18.400 33.724 1.00 43.84 821 LEU A O 1
ATOM 6386 N N . ARG A 1 822 ? -36.057 -20.515 33.991 1.00 47.00 822 ARG A N 1
ATOM 6387 C CA . ARG A 1 822 ? -34.631 -20.276 33.751 1.00 47.00 822 ARG A CA 1
ATOM 6388 C C . ARG A 1 822 ? -34.195 -21.112 32.559 1.00 47.00 822 ARG A C 1
ATOM 6390 O O . ARG A 1 822 ? -34.590 -22.265 32.419 1.00 47.00 822 ARG A O 1
ATOM 6397 N N . VAL A 1 823 ? -33.369 -20.529 31.709 1.00 43.91 823 VAL A N 1
ATOM 6398 C CA . VAL A 1 823 ? -32.847 -21.178 30.510 1.00 43.91 823 VAL A CA 1
ATOM 6399 C C . VAL A 1 823 ? -31.328 -21.153 30.600 1.00 43.91 823 VAL A C 1
ATOM 6401 O O . VAL A 1 823 ? -30.759 -20.129 30.976 1.00 43.91 823 VAL A O 1
ATOM 6404 N N . ARG A 1 824 ? -30.678 -22.288 30.337 1.00 41.53 824 ARG A N 1
ATOM 6405 C CA . ARG A 1 824 ? -29.217 -22.422 30.389 1.00 41.53 824 ARG A CA 1
ATOM 6406 C C . ARG A 1 824 ? -28.708 -23.178 29.167 1.00 41.53 824 ARG A C 1
ATOM 6408 O O . ARG A 1 824 ? -29.224 -24.242 28.832 1.00 41.53 824 ARG A O 1
ATOM 6415 N N . HIS A 1 825 ? -27.671 -22.644 28.537 1.00 41.94 825 HIS A N 1
ATOM 6416 C CA . HIS A 1 825 ? -26.912 -23.373 27.528 1.00 41.94 825 HIS A CA 1
ATOM 6417 C C . HIS A 1 825 ? -25.980 -24.381 28.208 1.00 41.94 825 HIS A C 1
ATOM 6419 O O . HIS A 1 825 ? -25.505 -24.141 29.318 1.00 41.94 825 HIS A O 1
ATOM 6425 N N . VAL A 1 826 ? -25.725 -25.504 27.540 1.00 37.66 826 VAL A N 1
ATOM 6426 C CA . VAL A 1 826 ? -24.721 -26.490 27.959 1.00 37.66 826 VAL A CA 1
ATOM 6427 C C . VAL A 1 826 ? -23.555 -26.419 26.973 1.00 37.66 826 VAL A C 1
ATOM 6429 O O . VAL A 1 826 ? -23.775 -26.515 25.763 1.00 37.66 826 VAL A O 1
ATOM 6432 N N . GLY A 1 827 ? -22.337 -26.209 27.483 1.00 32.22 827 GLY A N 1
ATOM 6433 C CA . GLY A 1 827 ? -21.104 -26.326 26.699 1.00 32.22 827 GLY A CA 1
ATOM 6434 C C . GLY A 1 827 ? -20.875 -27.776 26.272 1.00 32.22 827 GLY A C 1
ATOM 6435 O O . GLY A 1 827 ? -21.255 -28.700 26.992 1.00 32.22 827 GLY A O 1
ATOM 6436 N N . ALA A 1 828 ? -20.320 -27.988 25.082 1.00 29.23 828 ALA A N 1
ATOM 6437 C CA . ALA A 1 828 ? -20.110 -29.334 24.565 1.00 29.23 828 ALA A CA 1
ATOM 6438 C C . ALA A 1 828 ? -18.931 -30.015 25.276 1.00 29.23 828 ALA A C 1
ATOM 6440 O O . ALA A 1 828 ? -17.843 -29.457 25.347 1.00 29.23 828 ALA A O 1
ATOM 6441 N N . VAL A 1 829 ? -19.142 -31.246 25.743 1.00 25.14 829 VAL A N 1
ATOM 6442 C CA . VAL A 1 829 ? -18.048 -32.195 25.990 1.00 25.14 829 VAL A CA 1
ATOM 6443 C C . VAL A 1 829 ? -17.786 -32.935 24.678 1.00 25.14 829 VAL A C 1
ATOM 6445 O O . VAL A 1 829 ? -18.736 -33.294 23.977 1.00 25.14 829 VAL A O 1
ATOM 6448 N N . GLN A 1 830 ? -16.509 -33.131 24.344 1.00 28.56 830 GLN A N 1
ATOM 6449 C CA . GLN A 1 830 ? -16.058 -33.808 23.126 1.00 28.56 830 GLN A CA 1
ATOM 6450 C C . GLN A 1 830 ? -16.749 -35.164 22.907 1.00 28.56 830 GLN A C 1
ATOM 6452 O O . GLN A 1 830 ? -16.869 -35.971 23.828 1.00 28.56 830 GLN A O 1
ATOM 6457 N N . ILE A 1 831 ? -17.082 -35.465 21.649 1.00 24.30 831 ILE A N 1
ATOM 6458 C CA . ILE A 1 831 ? -17.148 -36.843 21.152 1.00 24.30 831 ILE A CA 1
ATOM 6459 C C . ILE A 1 831 ? -16.352 -36.889 19.849 1.00 24.30 831 ILE A C 1
ATOM 6461 O O . ILE A 1 831 ? -16.605 -36.116 18.926 1.00 24.30 831 ILE A O 1
ATOM 6465 N N . GLN A 1 832 ? -15.368 -37.785 19.815 1.00 24.66 832 GLN A N 1
ATOM 6466 C CA . GLN A 1 832 ? -14.418 -37.950 18.720 1.00 24.66 832 GLN A CA 1
ATOM 6467 C C . GLN A 1 832 ? -15.118 -38.274 17.393 1.00 24.66 832 GLN A C 1
ATOM 6469 O O . GLN A 1 832 ? -16.071 -39.058 17.344 1.00 24.66 832 GLN A O 1
ATOM 6474 N N . ARG A 1 833 ? -14.573 -37.745 16.289 1.00 24.11 833 ARG A N 1
ATOM 6475 C CA . ARG A 1 833 ? -14.766 -38.364 14.973 1.00 24.11 833 ARG A CA 1
ATOM 6476 C C . ARG A 1 833 ? -14.174 -39.769 15.041 1.00 24.11 833 ARG A C 1
ATOM 6478 O O . ARG A 1 833 ? -13.000 -39.908 15.362 1.00 24.11 833 ARG A O 1
ATOM 6485 N N . ASN A 1 834 ? -14.949 -40.778 14.661 1.00 25.48 834 ASN A N 1
ATOM 6486 C CA . ASN A 1 834 ? -14.363 -41.996 14.125 1.00 25.48 834 ASN A CA 1
ATOM 6487 C C . ASN A 1 834 ? -14.917 -42.198 12.718 1.00 25.48 834 ASN A C 1
ATOM 6489 O O . ASN A 1 834 ? -16.130 -42.260 12.504 1.00 25.48 834 ASN A O 1
ATOM 6493 N N . THR A 1 835 ? -14.009 -42.191 11.754 1.00 31.42 835 THR A N 1
ATOM 6494 C CA . THR A 1 835 ? -14.289 -42.425 10.345 1.00 31.42 835 THR A CA 1
ATOM 6495 C C . THR A 1 835 ? -14.698 -43.879 10.144 1.00 31.42 835 THR A C 1
ATOM 6497 O O . THR A 1 835 ? -14.116 -44.783 10.736 1.00 31.42 835 THR A O 1
ATOM 6500 N N . ASN A 1 836 ? -15.677 -44.124 9.272 1.00 24.75 836 ASN A N 1
ATOM 6501 C CA . ASN A 1 836 ? -15.566 -45.230 8.328 1.00 24.75 836 ASN A CA 1
ATOM 6502 C C . ASN A 1 836 ? -16.521 -45.063 7.145 1.00 24.75 836 ASN A C 1
ATOM 6504 O O . ASN A 1 836 ? -17.666 -44.628 7.268 1.00 24.75 836 ASN A O 1
ATOM 6508 N N . THR A 1 837 ? -15.979 -45.390 5.983 1.00 26.47 837 THR A N 1
ATOM 6509 C CA . THR A 1 837 ? -16.582 -45.333 4.655 1.00 26.47 837 THR A CA 1
ATOM 6510 C C . THR A 1 837 ? -17.685 -46.379 4.469 1.00 26.47 837 THR A C 1
ATOM 6512 O O . THR A 1 837 ? -17.619 -47.469 5.032 1.00 26.47 837 THR A O 1
ATOM 6515 N N . ASN A 1 838 ? -18.658 -46.098 3.589 1.00 22.84 838 ASN A N 1
ATOM 6516 C CA . ASN A 1 838 ? -18.848 -46.942 2.400 1.00 22.84 838 ASN A CA 1
ATOM 6517 C C . ASN A 1 838 ? -19.802 -46.355 1.344 1.00 22.84 838 ASN A C 1
ATOM 6519 O O . ASN A 1 838 ? -20.664 -45.525 1.624 1.00 22.84 838 ASN A O 1
ATOM 6523 N N . ILE A 1 839 ? -19.590 -46.802 0.105 1.00 26.17 839 ILE A N 1
ATOM 6524 C CA . ILE A 1 839 ? -20.164 -46.296 -1.152 1.00 26.17 839 ILE A CA 1
ATOM 6525 C C . ILE A 1 839 ? -21.309 -47.210 -1.628 1.00 26.17 839 ILE A C 1
ATOM 6527 O O . ILE A 1 839 ? -21.215 -48.424 -1.474 1.00 26.17 839 ILE A O 1
ATOM 6531 N N . SER A 1 840 ? -22.341 -46.677 -2.302 1.00 22.12 840 SER A N 1
ATOM 6532 C CA . SER A 1 840 ? -23.038 -47.397 -3.398 1.00 22.12 840 SER A CA 1
ATOM 6533 C C . SER A 1 840 ? -23.979 -46.510 -4.241 1.00 22.12 840 SER A C 1
ATOM 6535 O O . SER A 1 840 ? -24.594 -45.570 -3.746 1.00 22.12 840 SER A O 1
ATOM 6537 N N . LYS A 1 841 ? -24.079 -46.829 -5.545 1.00 25.05 841 LYS A N 1
ATOM 6538 C CA . LYS A 1 841 ? -24.986 -46.243 -6.560 1.00 25.05 841 LYS A CA 1
ATOM 6539 C C . LYS A 1 841 ? -26.047 -47.271 -6.998 1.00 25.05 841 LYS A C 1
ATOM 6541 O O . LYS A 1 841 ? -25.687 -48.417 -7.240 1.00 25.05 841 LYS A O 1
ATOM 6546 N N . SER A 1 842 ? -27.291 -46.842 -7.240 1.00 21.44 842 SER A N 1
ATOM 6547 C CA . SER A 1 842 ? -28.232 -47.286 -8.314 1.00 21.44 842 SER A CA 1
ATOM 6548 C C . SER A 1 842 ? -29.581 -46.553 -8.105 1.00 21.44 842 SER A C 1
ATOM 6550 O O . SER A 1 842 ? -29.946 -46.331 -6.959 1.00 21.44 842 SER A O 1
ATOM 6552 N N . ILE A 1 843 ? -30.310 -45.949 -9.061 1.00 22.67 843 ILE A N 1
ATOM 6553 C CA . ILE A 1 843 ? -30.691 -46.211 -10.473 1.00 22.67 843 ILE A CA 1
ATOM 6554 C C . ILE A 1 843 ? -31.974 -47.075 -10.625 1.00 22.67 843 ILE A C 1
ATOM 6556 O O . ILE A 1 843 ? -31.930 -48.265 -10.341 1.00 22.67 843 ILE A O 1
ATOM 6560 N N . ARG A 1 844 ? -33.030 -46.461 -11.225 1.00 23.56 844 ARG A N 1
ATOM 6561 C CA . ARG A 1 844 ? -34.265 -47.033 -11.864 1.00 23.56 844 ARG A CA 1
ATOM 6562 C C . ARG A 1 844 ? -35.362 -47.621 -10.920 1.00 23.56 844 ARG A C 1
ATOM 6564 O O . ARG A 1 844 ? -35.046 -48.001 -9.805 1.00 23.56 844 ARG A O 1
ATOM 6571 N N . GLU A 1 845 ? -36.675 -47.676 -11.248 1.00 22.36 845 GLU A N 1
ATOM 6572 C CA . GLU A 1 845 ? -37.429 -47.357 -12.494 1.00 22.36 845 GLU A CA 1
ATOM 6573 C C . GLU A 1 845 ? -38.975 -47.157 -12.339 1.00 22.36 845 GLU A C 1
ATOM 6575 O O . GLU A 1 845 ? -39.586 -47.772 -11.473 1.00 22.36 845 GLU A O 1
ATOM 6580 N N . THR A 1 846 ? -39.610 -46.447 -13.302 1.00 22.92 846 THR A N 1
ATOM 6581 C CA . THR A 1 846 ? -41.054 -46.469 -13.745 1.00 22.92 846 THR A CA 1
ATOM 6582 C C . THR A 1 846 ? -42.192 -46.103 -12.752 1.00 22.92 846 THR A C 1
ATOM 6584 O O . THR A 1 846 ? -42.176 -46.513 -11.603 1.00 22.92 846 THR A O 1
ATOM 6587 N N . LYS A 1 847 ? -43.257 -45.344 -13.089 1.00 23.84 847 LYS A N 1
ATOM 6588 C CA . LYS A 1 847 ? -44.227 -45.371 -14.225 1.00 23.84 847 LYS A CA 1
ATOM 6589 C C . LYS A 1 847 ? -44.867 -43.967 -14.421 1.00 23.84 847 LYS A C 1
ATOM 6591 O O . LYS A 1 847 ? -45.160 -43.318 -13.427 1.00 23.84 847 LYS A O 1
ATOM 6596 N N . SER A 1 848 ? -44.920 -43.370 -15.625 1.00 25.36 848 SER A N 1
ATOM 6597 C CA . SER A 1 848 ? -46.031 -43.359 -16.626 1.00 25.36 848 SER A CA 1
ATOM 6598 C C . SER A 1 848 ? -47.437 -43.045 -16.065 1.00 25.36 848 SER A C 1
ATOM 6600 O O . SER A 1 848 ? -47.856 -43.737 -15.144 1.00 25.36 848 SER A O 1
ATOM 6602 N N . ALA A 1 849 ? -48.260 -42.124 -16.596 1.00 24.94 849 ALA A N 1
ATOM 6603 C CA . ALA A 1 849 ? -48.222 -41.279 -17.817 1.00 24.94 849 ALA A CA 1
ATOM 6604 C C . ALA A 1 849 ? -48.896 -39.891 -17.515 1.00 24.94 849 ALA A C 1
ATOM 6606 O O . ALA A 1 849 ? -49.010 -39.573 -16.336 1.00 24.94 849 ALA A O 1
ATOM 6607 N N . SER A 1 850 ? -49.342 -38.987 -18.411 1.00 24.36 850 SER A N 1
ATOM 6608 C CA . SER A 1 850 ? -49.577 -38.954 -19.878 1.00 24.36 850 SER A CA 1
ATOM 6609 C C . SER A 1 850 ? -49.566 -37.501 -20.442 1.00 24.36 850 SER A C 1
ATOM 6611 O O . SER A 1 850 ? -49.349 -36.548 -19.703 1.00 24.36 850 SER A O 1
ATOM 6613 N N . TYR A 1 851 ? -49.818 -37.335 -21.751 1.00 23.22 851 TYR A N 1
ATOM 6614 C CA . TYR A 1 851 ? -49.923 -36.078 -22.541 1.00 23.22 851 TYR A CA 1
ATOM 6615 C C . TYR A 1 851 ? -51.172 -36.186 -23.499 1.00 23.22 851 TYR A C 1
ATOM 6617 O O . TYR A 1 851 ? -51.853 -37.209 -23.410 1.00 23.22 851 TYR A O 1
ATOM 6625 N N . PRO A 1 852 ? -51.456 -35.281 -24.475 1.00 51.16 852 PRO A N 1
ATOM 6626 C CA . PRO A 1 852 ? -52.190 -33.988 -24.447 1.00 51.16 852 PRO A CA 1
ATOM 6627 C C . PRO A 1 852 ? -53.416 -34.046 -25.440 1.00 51.16 852 PRO A C 1
ATOM 6629 O O . PRO A 1 852 ? -54.036 -35.108 -25.438 1.00 51.16 852 PRO A O 1
ATOM 6632 N N . PRO A 1 853 ? -53.779 -33.096 -26.363 1.00 49.72 853 PRO A N 1
ATOM 6633 C CA . PRO A 1 853 ? -53.576 -31.629 -26.527 1.00 49.72 853 PRO A CA 1
ATOM 6634 C C . PRO A 1 853 ? -54.816 -30.783 -27.002 1.00 49.72 853 PRO A C 1
ATOM 6636 O O . PRO A 1 853 ? -55.893 -31.311 -27.252 1.00 49.72 853 PRO A O 1
ATOM 6639 N N . ALA A 1 854 ? -54.547 -29.486 -27.279 1.00 27.05 854 ALA A N 1
ATOM 6640 C CA . ALA A 1 854 ? -55.189 -28.554 -28.249 1.00 27.05 854 ALA A CA 1
ATOM 6641 C C . ALA A 1 854 ? -56.433 -27.731 -27.812 1.00 27.05 854 ALA A C 1
ATOM 6643 O O . ALA A 1 854 ? -57.301 -28.237 -27.117 1.00 27.05 854 ALA A O 1
ATOM 6644 N N . GLY A 1 855 ? -56.601 -26.454 -28.212 1.00 27.47 855 GLY A N 1
ATOM 6645 C CA . GLY A 1 855 ? -55.716 -25.527 -28.954 1.00 27.47 855 GLY A CA 1
ATOM 6646 C C . GLY A 1 855 ? -56.406 -24.180 -29.308 1.00 27.47 855 GLY A C 1
ATOM 6647 O O . GLY A 1 855 ? -57.627 -24.105 -29.237 1.00 27.47 855 GLY A O 1
ATOM 6648 N N . LEU A 1 856 ? -55.628 -23.169 -29.756 1.00 25.91 856 LEU A N 1
ATOM 6649 C CA . LEU A 1 856 ? -56.037 -21.806 -30.218 1.00 25.91 856 LEU A CA 1
ATOM 6650 C C . LEU A 1 856 ? -56.510 -20.795 -29.131 1.00 25.91 856 LEU A C 1
ATOM 6652 O O . LEU A 1 856 ? -57.002 -21.202 -28.085 1.00 25.91 856 LEU A O 1
ATOM 6656 N N . PRO A 1 857 ? -56.464 -19.467 -29.395 1.00 27.14 857 PRO A N 1
ATOM 6657 C CA . PRO A 1 857 ? -55.309 -18.690 -29.867 1.00 27.14 857 PRO A CA 1
ATOM 6658 C C . PRO A 1 857 ? -55.004 -17.469 -28.955 1.00 27.14 857 PRO A C 1
ATOM 6660 O O . PRO A 1 857 ? -55.869 -16.974 -28.236 1.00 27.14 857 PRO A O 1
ATOM 6663 N N . VAL A 1 858 ? -53.776 -16.938 -29.004 1.00 25.33 858 VAL A N 1
ATOM 6664 C CA . VAL A 1 858 ? -53.357 -15.787 -28.172 1.00 25.33 858 VAL A CA 1
ATOM 6665 C C . VAL A 1 858 ? -53.664 -14.452 -28.864 1.00 25.33 858 VAL A C 1
ATOM 6667 O O . VAL A 1 858 ? -53.164 -14.192 -29.955 1.00 25.33 858 VAL A O 1
ATOM 6670 N N . PHE A 1 859 ? -54.423 -13.577 -28.197 1.00 23.61 859 PHE A N 1
ATOM 6671 C CA . PHE A 1 859 ? -54.527 -12.154 -28.546 1.00 23.61 859 PHE A CA 1
ATOM 6672 C C . PHE A 1 859 ? -53.408 -11.344 -27.861 1.00 23.61 859 PHE A C 1
ATOM 6674 O O . PHE A 1 859 ? -53.125 -11.591 -26.685 1.00 23.61 859 PHE A O 1
ATOM 6681 N N . PRO A 1 860 ? -52.798 -10.344 -28.526 1.00 25.48 860 PRO A N 1
ATOM 6682 C CA . PRO A 1 860 ? -51.832 -9.458 -27.886 1.00 25.48 860 PRO A CA 1
ATOM 6683 C C . PRO A 1 860 ? -52.540 -8.448 -26.968 1.00 25.48 860 PRO A C 1
ATOM 6685 O O . PRO A 1 860 ? -53.217 -7.529 -27.430 1.00 25.48 860 PRO A O 1
ATOM 6688 N N . LEU A 1 861 ? -52.361 -8.593 -25.654 1.00 25.02 861 LEU A N 1
ATOM 6689 C CA . LEU A 1 861 ? -52.765 -7.580 -24.677 1.00 25.02 861 LEU A CA 1
ATOM 6690 C C . LEU A 1 861 ? -51.806 -6.378 -24.726 1.00 25.02 861 LEU A C 1
ATOM 6692 O O . LEU A 1 861 ? -50.678 -6.465 -24.244 1.00 25.02 861 LEU A O 1
ATOM 6696 N N . HIS A 1 862 ? -52.273 -5.228 -25.226 1.00 26.39 862 HIS A N 1
ATOM 6697 C CA . HIS A 1 862 ? -51.638 -3.942 -24.912 1.00 26.39 862 HIS A CA 1
ATOM 6698 C C . HIS A 1 862 ? -51.892 -3.615 -23.436 1.00 26.39 862 HIS A C 1
ATOM 6700 O O . HIS A 1 862 ? -53.019 -3.324 -23.036 1.00 26.39 862 HIS A O 1
ATOM 6706 N N . LEU A 1 863 ? -50.834 -3.645 -22.628 1.00 28.11 863 LEU A N 1
ATOM 6707 C CA . LEU A 1 863 ? -50.879 -3.341 -21.201 1.00 28.11 863 LEU A CA 1
ATOM 6708 C C . LEU A 1 863 ? -49.952 -2.162 -20.878 1.00 28.11 863 LEU A C 1
ATOM 6710 O O . LEU A 1 863 ? -48.730 -2.289 -20.910 1.00 28.11 863 LEU A O 1
ATOM 6714 N N . LYS A 1 864 ? -50.545 -1.014 -20.528 1.00 26.22 864 LYS A N 1
ATOM 6715 C CA . LYS A 1 864 ? -49.827 0.140 -19.963 1.00 26.22 864 LYS A CA 1
ATOM 6716 C C . LYS A 1 864 ? -49.723 -0.004 -18.449 1.00 26.22 864 LYS A C 1
ATOM 6718 O O . LYS A 1 864 ? -50.745 -0.014 -17.770 1.00 26.22 864 LYS A O 1
ATOM 6723 N N . TRP A 1 865 ? -48.499 -0.029 -17.928 1.00 33.59 865 TRP A N 1
ATOM 6724 C CA . TRP A 1 865 ? -48.214 -0.094 -16.492 1.00 33.59 865 TRP A CA 1
ATOM 6725 C C . TRP A 1 865 ? -47.453 1.146 -16.001 1.00 33.59 865 TRP A C 1
ATOM 6727 O O . TRP A 1 865 ? -46.865 1.894 -16.783 1.00 33.59 865 TRP A O 1
ATOM 6737 N N . ARG A 1 866 ? -47.493 1.393 -14.685 1.00 30.19 866 ARG A N 1
ATOM 6738 C CA . ARG A 1 866 ? -46.712 2.436 -14.004 1.00 30.19 866 ARG A CA 1
ATOM 6739 C C . ARG A 1 866 ? -46.059 1.873 -12.739 1.00 30.19 866 ARG A C 1
ATOM 6741 O O . ARG A 1 866 ? -46.772 1.415 -11.854 1.00 30.19 866 ARG A O 1
ATOM 6748 N N . SER A 1 867 ? -44.736 2.033 -12.659 1.00 33.16 867 SER A N 1
ATOM 6749 C CA . SER A 1 867 ? -43.892 2.086 -11.450 1.00 33.16 867 SER A CA 1
ATOM 6750 C C . SER A 1 867 ? -43.998 0.946 -10.422 1.00 33.16 867 SER A C 1
ATOM 6752 O O . SER A 1 867 ? -44.903 0.922 -9.591 1.00 33.16 867 SER A O 1
ATOM 6754 N N . GLY A 1 868 ? -42.956 0.113 -10.364 1.00 31.34 868 GLY A N 1
ATOM 6755 C CA . GLY A 1 868 ? -42.658 -0.784 -9.243 1.00 31.34 868 GLY A CA 1
ATOM 6756 C C . GLY A 1 868 ? -41.314 -1.492 -9.447 1.00 31.34 868 GLY A C 1
ATOM 6757 O O . GLY A 1 868 ? -40.962 -1.816 -10.575 1.00 31.34 868 GLY A O 1
ATOM 6758 N N . HIS A 1 869 ? -40.542 -1.724 -8.381 1.00 35.69 869 HIS A N 1
ATOM 6759 C CA . HIS A 1 869 ? -39.293 -2.493 -8.474 1.00 35.69 869 HIS A CA 1
ATOM 6760 C C . HIS A 1 869 ? -39.582 -3.957 -8.841 1.00 35.69 869 HIS A C 1
ATOM 6762 O O . HIS A 1 869 ? -40.199 -4.660 -8.043 1.00 35.69 869 HIS A O 1
ATOM 6768 N N . PHE A 1 870 ? -39.078 -4.436 -9.982 1.00 35.44 870 PHE A N 1
ATOM 6769 C CA . PHE A 1 870 ? -39.176 -5.846 -10.374 1.00 35.44 870 PHE A CA 1
ATOM 6770 C C . PHE A 1 870 ? -37.874 -6.396 -10.967 1.00 35.44 870 PHE A C 1
ATOM 6772 O O . PHE A 1 870 ? -37.179 -5.730 -11.732 1.00 35.44 870 PHE A O 1
ATOM 6779 N N . LEU A 1 871 ? -37.585 -7.652 -10.621 1.00 35.69 871 LEU A N 1
ATOM 6780 C CA . LEU A 1 871 ? -36.742 -8.552 -11.406 1.00 35.69 871 LEU A CA 1
ATOM 6781 C C . LEU A 1 871 ? -37.626 -9.158 -12.503 1.00 35.69 871 LEU A C 1
ATOM 6783 O O . LEU A 1 871 ? -38.686 -9.700 -12.190 1.00 35.69 871 LEU A O 1
ATOM 6787 N N . VAL A 1 872 ? -37.206 -9.069 -13.765 1.00 36.91 872 VAL A N 1
ATOM 6788 C CA . VAL A 1 872 ? -37.907 -9.709 -14.890 1.00 36.91 872 VAL A CA 1
ATOM 6789 C C . VAL A 1 872 ? -37.515 -11.194 -14.930 1.00 36.91 872 VAL A C 1
ATOM 6791 O O . VAL A 1 872 ? -36.321 -11.473 -15.038 1.00 36.91 872 VAL A O 1
ATOM 6794 N N . PRO A 1 873 ? -38.458 -12.152 -14.834 1.00 35.62 873 PRO A N 1
ATOM 6795 C CA . PRO A 1 873 ? -38.148 -13.574 -14.981 1.00 35.62 873 PRO A CA 1
ATOM 6796 C C . PRO A 1 873 ? -37.836 -13.944 -16.438 1.00 35.62 873 PRO A C 1
ATOM 6798 O O . PRO A 1 873 ? -38.373 -13.342 -17.367 1.00 35.62 873 PRO A O 1
ATOM 6801 N N . GLU A 1 874 ? -37.026 -14.983 -16.640 1.00 38.62 874 GLU A N 1
ATOM 6802 C CA . GLU A 1 874 ? -36.695 -15.533 -17.961 1.00 38.62 874 GLU A CA 1
ATOM 6803 C C . GLU A 1 874 ? -37.914 -16.187 -18.648 1.00 38.62 874 GLU A C 1
ATOM 6805 O O . GLU A 1 874 ? -38.124 -17.394 -18.543 1.00 38.62 874 GLU A O 1
ATOM 6810 N N . ALA A 1 875 ? -38.723 -15.414 -19.385 1.00 40.09 875 ALA A N 1
ATOM 6811 C CA . ALA A 1 875 ? -39.694 -15.966 -20.336 1.00 40.09 875 ALA A CA 1
ATOM 6812 C C . ALA A 1 875 ? -40.130 -14.964 -21.428 1.00 40.09 875 ALA A C 1
ATOM 6814 O O . ALA A 1 875 ? -40.953 -14.089 -21.180 1.00 40.09 875 ALA A O 1
ATOM 6815 N N . ALA A 1 876 ? -39.660 -15.215 -22.659 1.00 40.53 876 ALA A N 1
ATOM 6816 C CA . ALA A 1 876 ? -40.096 -14.644 -23.945 1.00 40.53 876 ALA A CA 1
ATOM 6817 C C . ALA A 1 876 ? -39.907 -13.118 -24.185 1.00 40.53 876 ALA A C 1
ATOM 6819 O O . ALA A 1 876 ? -40.120 -12.299 -23.296 1.00 40.53 876 ALA A O 1
ATOM 6820 N N . PRO A 1 877 ? -39.554 -12.699 -25.420 1.00 46.59 877 PRO A N 1
ATOM 6821 C CA . PRO A 1 877 ? -39.430 -11.285 -25.767 1.00 46.59 877 PRO A CA 1
ATOM 6822 C C . PRO A 1 877 ? -40.807 -10.620 -25.918 1.00 46.59 877 PRO A C 1
ATOM 6824 O O . PRO A 1 877 ? -41.606 -10.996 -26.776 1.00 46.59 877 PRO A O 1
ATOM 6827 N N . PHE A 1 878 ? -41.058 -9.580 -25.126 1.00 50.88 878 PHE A N 1
ATOM 6828 C CA . PHE A 1 878 ? -42.229 -8.706 -25.232 1.00 50.88 878 PHE A CA 1
ATOM 6829 C C . PHE A 1 878 ? -41.815 -7.272 -25.602 1.00 50.88 878 PHE A C 1
ATOM 6831 O O . PHE A 1 878 ? -40.669 -6.867 -25.394 1.00 50.88 878 PHE A O 1
ATOM 6838 N N . LYS A 1 879 ? -42.748 -6.503 -26.181 1.00 50.22 879 LYS A N 1
ATOM 6839 C CA . LYS A 1 879 ? -42.553 -5.090 -26.541 1.00 50.22 879 LYS A CA 1
ATOM 6840 C C . LYS A 1 879 ? -43.211 -4.196 -25.488 1.00 50.22 879 LYS A C 1
ATOM 6842 O O . LYS A 1 879 ? -44.410 -4.326 -25.259 1.00 50.22 879 LYS A O 1
ATOM 6847 N N . VAL A 1 880 ? -42.456 -3.271 -24.897 1.00 58.53 880 VAL A N 1
ATOM 6848 C CA . VAL A 1 880 ? -42.976 -2.283 -23.929 1.00 58.53 880 VAL A CA 1
ATOM 6849 C C . VAL A 1 880 ? -42.953 -0.882 -24.547 1.00 58.53 880 VAL A C 1
ATOM 6851 O O . VAL A 1 880 ? -41.931 -0.468 -25.085 1.00 58.53 880 VAL A O 1
ATOM 6854 N N . GLU A 1 881 ? -44.057 -0.134 -24.461 1.00 56.50 881 GLU A N 1
ATOM 6855 C CA . GLU A 1 881 ? -44.113 1.267 -24.930 1.00 56.50 881 GLU A CA 1
ATOM 6856 C C . GLU A 1 881 ? -43.300 2.205 -24.015 1.00 56.50 881 GLU A C 1
ATOM 6858 O O . GLU A 1 881 ? -42.576 3.085 -24.477 1.00 56.50 881 GLU A O 1
ATOM 6863 N N . ARG A 1 882 ? -43.388 2.030 -22.689 1.00 63.56 882 ARG A N 1
ATOM 6864 C CA . ARG A 1 882 ? -42.610 2.832 -21.737 1.00 63.56 882 ARG A CA 1
ATOM 6865 C C . ARG A 1 882 ? -42.351 2.125 -20.410 1.00 63.56 882 ARG A C 1
ATOM 6867 O O . ARG A 1 882 ? -43.298 1.641 -19.799 1.00 63.56 882 ARG A O 1
ATOM 6874 N N . GLU A 1 883 ? -41.111 2.195 -19.938 1.00 66.56 883 GLU A N 1
ATOM 6875 C CA . GLU A 1 883 ? -40.674 1.756 -18.608 1.00 66.56 883 GLU A CA 1
ATOM 6876 C C . GLU A 1 883 ? -40.181 2.951 -17.759 1.00 66.56 883 GLU A C 1
ATOM 6878 O O . GLU A 1 883 ? -39.724 3.963 -18.305 1.00 66.56 883 GLU A O 1
ATOM 6883 N N . ASN A 1 884 ? -40.341 2.874 -16.431 1.00 68.44 884 ASN A N 1
ATOM 6884 C CA . ASN A 1 884 ? -39.890 3.888 -15.469 1.00 68.44 884 ASN A CA 1
ATOM 6885 C C . ASN A 1 884 ? -39.454 3.202 -14.153 1.00 68.44 884 ASN A C 1
ATOM 6887 O O . ASN A 1 884 ? -40.311 2.849 -13.334 1.00 68.44 884 ASN A O 1
ATOM 6891 N N . SER A 1 885 ? -38.148 3.067 -13.900 1.00 60.16 885 SER A N 1
ATOM 6892 C CA . SER A 1 885 ? -37.626 2.253 -12.785 1.00 60.16 885 SER A CA 1
ATOM 6893 C C . SER A 1 885 ? -36.539 2.950 -11.944 1.00 60.16 885 SER A C 1
ATOM 6895 O O . SER A 1 885 ? -35.777 3.779 -12.424 1.00 60.16 885 SER A O 1
ATOM 6897 N N . HIS A 1 886 ? -36.402 2.631 -10.651 1.00 61.53 886 HIS A N 1
ATOM 6898 C CA . HIS A 1 886 ? -35.287 3.191 -9.859 1.00 61.53 886 HIS A CA 1
ATOM 6899 C C . HIS A 1 886 ? -33.970 2.431 -10.115 1.00 61.53 886 HIS A C 1
ATOM 6901 O O . HIS A 1 886 ? -32.889 3.023 -10.120 1.00 61.53 886 HIS A O 1
ATOM 6907 N N . LYS A 1 887 ? -34.034 1.118 -10.344 1.00 55.88 887 LYS A N 1
ATOM 6908 C CA . LYS A 1 887 ? -32.877 0.304 -10.727 1.00 55.88 887 LYS A CA 1
ATOM 6909 C C . LYS A 1 887 ? -33.338 -0.800 -11.672 1.00 55.88 887 LYS A C 1
ATOM 6911 O O . LYS A 1 887 ? -34.167 -1.610 -11.264 1.00 55.88 887 LYS A O 1
ATOM 6916 N N . MET A 1 888 ? -32.770 -0.848 -12.873 1.00 66.44 888 MET A N 1
ATOM 6917 C CA . MET A 1 888 ? -33.036 -1.876 -13.880 1.00 66.44 888 MET A CA 1
ATOM 6918 C C . MET A 1 888 ? -31.840 -2.828 -14.003 1.00 66.44 888 MET A C 1
ATOM 6920 O O . MET A 1 888 ? -30.686 -2.404 -13.924 1.00 66.44 888 MET A O 1
ATOM 6924 N N . LEU A 1 889 ? -32.125 -4.117 -14.180 1.00 61.78 889 LEU A N 1
ATOM 6925 C CA . LEU A 1 889 ? -31.159 -5.188 -14.429 1.00 61.78 889 LEU A CA 1
ATOM 6926 C C . LEU A 1 889 ? -31.584 -5.914 -15.707 1.00 61.78 889 LEU A C 1
ATOM 6928 O O . LEU A 1 889 ? -32.676 -6.477 -15.752 1.00 61.78 889 LEU A O 1
ATOM 6932 N N . ILE A 1 890 ? -30.735 -5.891 -16.731 1.00 64.75 890 ILE A N 1
ATOM 6933 C CA . ILE A 1 890 ? -30.998 -6.512 -18.032 1.00 64.75 890 ILE A CA 1
ATOM 6934 C C . ILE A 1 890 ? -30.199 -7.809 -18.116 1.00 64.75 890 ILE A C 1
ATOM 6936 O O . ILE A 1 890 ? -29.011 -7.792 -18.436 1.00 64.75 890 ILE A O 1
ATOM 6940 N N . GLY A 1 891 ? -30.859 -8.922 -17.788 1.00 56.78 891 GLY A N 1
ATOM 6941 C CA . GLY A 1 891 ? -30.300 -10.277 -17.896 1.00 56.78 891 GLY A CA 1
ATOM 6942 C C . GLY A 1 891 ? -30.711 -11.036 -19.164 1.00 56.78 891 GLY A C 1
ATOM 6943 O O . GLY A 1 891 ? -30.160 -12.093 -19.436 1.00 56.78 891 GLY A O 1
ATOM 6944 N N . ALA A 1 892 ? -31.664 -10.515 -19.944 1.00 60.69 892 ALA A N 1
ATOM 6945 C CA . ALA A 1 892 ? -32.166 -11.141 -21.167 1.00 60.69 892 ALA A CA 1
ATOM 6946 C C . ALA A 1 892 ? -32.551 -10.083 -22.213 1.00 60.69 892 ALA A C 1
ATOM 6948 O O . ALA A 1 892 ? -32.880 -8.947 -21.865 1.00 60.69 892 ALA A O 1
ATOM 6949 N N . SER A 1 893 ? -32.531 -10.457 -23.494 1.00 60.94 893 SER A N 1
ATOM 6950 C CA . SER A 1 893 ? -32.814 -9.542 -24.605 1.00 60.94 893 SER A CA 1
ATOM 6951 C C . SER A 1 893 ? -34.288 -9.144 -24.702 1.00 60.94 893 SER A C 1
ATOM 6953 O O . SER A 1 893 ? -35.171 -9.993 -24.809 1.00 60.94 893 SER A O 1
ATOM 6955 N N . PHE A 1 894 ? -34.549 -7.836 -24.753 1.00 66.88 894 PHE A N 1
ATOM 6956 C CA . PHE A 1 894 ? -35.887 -7.261 -24.916 1.00 66.88 894 PHE A CA 1
ATOM 6957 C C . PHE A 1 894 ? -35.887 -6.023 -25.830 1.00 66.88 894 PHE A C 1
ATOM 6959 O O . PHE A 1 894 ? -34.826 -5.474 -26.152 1.00 66.88 894 PHE A O 1
ATOM 6966 N N . LYS A 1 895 ? -37.088 -5.558 -26.221 1.00 66.25 895 LYS A N 1
ATOM 6967 C CA . LYS A 1 895 ? -37.292 -4.293 -26.949 1.00 66.25 895 LYS A CA 1
ATOM 6968 C C . LYS A 1 895 ? -38.269 -3.365 -26.211 1.00 66.25 895 LYS A C 1
ATOM 6970 O O . LYS A 1 895 ? -39.424 -3.728 -25.993 1.00 66.25 895 LYS A O 1
ATOM 6975 N N . VAL A 1 896 ? -37.833 -2.142 -25.911 1.00 71.75 896 VAL A N 1
ATOM 6976 C CA . VAL A 1 896 ? -38.667 -1.072 -25.322 1.00 71.75 896 VAL A CA 1
ATOM 6977 C C . VAL A 1 896 ? -38.639 0.155 -26.237 1.00 71.75 896 VAL A C 1
ATOM 6979 O O . VAL A 1 896 ? -37.621 0.419 -26.865 1.00 71.75 896 VAL A O 1
ATOM 6982 N N . GLU A 1 897 ? -39.732 0.908 -26.347 1.00 71.38 897 GLU A N 1
ATOM 6983 C CA . GLU A 1 897 ? -39.712 2.191 -27.072 1.00 71.38 897 GLU A CA 1
ATOM 6984 C C . GLU A 1 897 ? -39.054 3.276 -26.203 1.00 71.38 897 GLU A C 1
ATOM 6986 O O . GLU A 1 897 ? -38.088 3.897 -26.637 1.00 71.38 897 GLU A O 1
ATOM 6991 N N . ARG A 1 898 ? -39.470 3.446 -24.936 1.00 75.06 898 ARG A N 1
ATOM 6992 C CA . ARG A 1 898 ? -38.814 4.384 -24.004 1.00 75.06 898 ARG A CA 1
ATOM 6993 C C . ARG A 1 898 ? -38.511 3.837 -22.602 1.00 75.06 898 ARG A C 1
ATOM 6995 O O . ARG A 1 898 ? -39.422 3.437 -21.887 1.00 75.06 898 ARG A O 1
ATOM 7002 N N . GLU A 1 899 ? -37.265 3.949 -22.156 1.00 77.81 899 GLU A N 1
ATOM 7003 C CA . GLU A 1 899 ? -36.817 3.675 -20.777 1.00 77.81 899 GLU A CA 1
ATOM 7004 C C . GLU A 1 899 ? -36.561 4.999 -20.023 1.00 77.81 899 GLU A C 1
ATOM 7006 O O . GLU A 1 899 ? -36.184 6.006 -20.636 1.00 77.81 899 GLU A O 1
ATOM 7011 N N . ASN A 1 900 ? -36.821 5.036 -18.710 1.00 78.88 900 ASN A N 1
ATOM 7012 C CA . ASN A 1 900 ? -36.374 6.121 -17.833 1.00 78.88 900 ASN A CA 1
ATOM 7013 C C . ASN A 1 900 ? -35.968 5.543 -16.456 1.00 78.88 900 ASN A C 1
ATOM 7015 O O . ASN A 1 900 ? -36.854 5.200 -15.663 1.00 78.88 900 ASN A O 1
ATOM 7019 N N . SER A 1 901 ? -34.671 5.482 -16.128 1.00 76.50 901 SER A N 1
ATOM 7020 C CA . SER A 1 901 ? -34.206 4.833 -14.891 1.00 76.50 901 SER A CA 1
ATOM 7021 C C . SER A 1 901 ? -33.143 5.574 -14.080 1.00 76.50 901 SER A C 1
ATOM 7023 O O . SER A 1 901 ? -32.257 6.240 -14.594 1.00 76.50 901 SER A O 1
ATOM 7025 N N . HIS A 1 902 ? -33.161 5.454 -12.749 1.00 73.19 902 HIS A N 1
ATOM 7026 C CA . HIS A 1 902 ? -32.092 6.072 -11.942 1.00 73.19 902 HIS A CA 1
ATOM 7027 C C . HIS A 1 902 ? -30.769 5.271 -12.026 1.00 73.19 902 HIS A C 1
ATOM 7029 O O . HIS A 1 902 ? -29.683 5.848 -11.924 1.00 73.19 902 HIS A O 1
ATOM 7035 N N . LYS A 1 903 ? -30.804 3.950 -12.234 1.00 68.44 903 LYS A N 1
ATOM 7036 C CA . LYS A 1 903 ? -29.592 3.152 -12.481 1.00 68.44 903 LYS A CA 1
ATOM 7037 C C . LYS A 1 903 ? -29.881 1.954 -13.380 1.00 68.44 903 LYS A C 1
ATOM 7039 O O . LYS A 1 903 ? -30.664 1.088 -12.995 1.00 68.44 903 LYS A O 1
ATOM 7044 N N . MET A 1 904 ? -29.176 1.855 -14.498 1.00 77.38 904 MET A N 1
ATOM 7045 C CA . MET A 1 904 ? -29.290 0.767 -15.466 1.00 77.38 904 MET A CA 1
ATOM 7046 C C . MET A 1 904 ? -28.044 -0.130 -15.400 1.00 77.38 904 MET A C 1
ATOM 7048 O O . MET A 1 904 ? -26.920 0.366 -15.304 1.00 77.38 904 MET A O 1
ATOM 7052 N N . LEU A 1 905 ? -28.252 -1.448 -15.377 1.00 73.19 905 LEU A N 1
ATOM 7053 C CA . LEU A 1 905 ? -27.212 -2.484 -15.394 1.00 73.19 905 LEU A CA 1
ATOM 7054 C C . LEU A 1 905 ? -27.479 -3.421 -16.576 1.00 73.19 905 LEU A C 1
ATOM 7056 O O . LEU A 1 905 ? -28.522 -4.079 -16.593 1.00 73.19 905 LEU A O 1
ATOM 7060 N N . ILE A 1 906 ? -26.560 -3.485 -17.539 1.00 71.75 906 ILE A N 1
ATOM 7061 C CA . ILE A 1 906 ? -26.725 -4.259 -18.775 1.00 71.75 906 ILE A CA 1
ATOM 7062 C C . ILE A 1 906 ? -25.737 -5.426 -18.798 1.00 71.75 906 ILE A C 1
ATOM 7064 O O . ILE A 1 906 ? -24.544 -5.216 -18.993 1.00 71.75 906 ILE A O 1
ATOM 7068 N N . GLY A 1 907 ? -26.256 -6.647 -18.630 1.00 72.81 907 GLY A N 1
ATOM 7069 C CA . GLY A 1 907 ? -25.502 -7.902 -18.761 1.00 72.81 907 GLY A CA 1
ATOM 7070 C C . GLY A 1 907 ? -25.898 -8.745 -19.981 1.00 72.81 907 GLY A C 1
ATOM 7071 O O . GLY A 1 907 ? -25.363 -9.831 -20.174 1.00 72.81 907 GLY A O 1
ATOM 7072 N N . ALA A 1 908 ? -26.838 -8.270 -20.806 1.00 75.56 908 ALA A N 1
ATOM 7073 C CA . ALA A 1 908 ? -27.286 -8.934 -22.029 1.00 75.56 908 ALA A CA 1
ATOM 7074 C C . ALA A 1 908 ? -27.650 -7.910 -23.113 1.00 75.56 908 ALA A C 1
ATOM 7076 O O . ALA A 1 908 ? -28.029 -6.778 -22.811 1.00 75.56 908 ALA A O 1
ATOM 7077 N N . SER A 1 909 ? -27.562 -8.312 -24.385 1.00 74.31 909 SER A N 1
ATOM 7078 C CA . SER A 1 909 ? -27.833 -7.406 -25.508 1.00 74.31 909 SER A CA 1
ATOM 7079 C C . SER A 1 909 ? -29.303 -6.983 -25.587 1.00 74.31 909 SER A C 1
ATOM 7081 O O . SER A 1 909 ? -30.207 -7.816 -25.488 1.00 74.31 909 SER A O 1
ATOM 7083 N N . PHE A 1 910 ? -29.556 -5.688 -25.780 1.00 77.12 910 PHE A N 1
ATOM 7084 C CA . PHE A 1 910 ? -30.903 -5.108 -25.788 1.00 77.12 910 PHE A CA 1
ATOM 7085 C C . PHE A 1 910 ? -31.029 -3.958 -26.804 1.00 77.12 910 PHE A C 1
ATOM 7087 O O . PHE A 1 910 ? -30.023 -3.393 -27.251 1.00 77.12 910 PHE A O 1
ATOM 7094 N N . LYS A 1 911 ? -32.271 -3.627 -27.195 1.00 79.19 911 LYS A N 1
ATOM 7095 C CA . LYS A 1 911 ? -32.568 -2.535 -28.138 1.00 79.19 911 LYS A CA 1
ATOM 7096 C C . LYS A 1 911 ? -33.670 -1.610 -27.612 1.00 79.19 911 LYS A C 1
ATOM 7098 O O . LYS A 1 911 ? -34.770 -2.080 -27.323 1.00 79.19 911 LYS A O 1
ATOM 7103 N N . VAL A 1 912 ? -33.409 -0.301 -27.567 1.00 78.94 912 VAL A N 1
ATOM 7104 C CA . VAL A 1 912 ? -34.384 0.726 -27.136 1.00 78.94 912 VAL A CA 1
ATOM 7105 C C . VAL A 1 912 ? -34.411 1.900 -28.119 1.00 78.94 912 VAL A C 1
ATOM 7107 O O . VAL A 1 912 ? -33.413 2.170 -28.776 1.00 78.94 912 VAL A O 1
ATOM 7110 N N . GLU A 1 913 ? -35.544 2.585 -28.271 1.00 80.88 913 GLU A N 1
ATOM 7111 C CA . GLU A 1 913 ? -35.633 3.768 -29.147 1.00 80.88 913 GLU A CA 1
ATOM 7112 C C . GLU A 1 913 ? -35.175 5.029 -28.375 1.00 80.88 913 GLU A C 1
ATOM 7114 O O . GLU A 1 913 ? -34.286 5.744 -28.830 1.00 80.88 913 GLU A O 1
ATOM 7119 N N . GLN A 1 914 ? -35.637 5.241 -27.136 1.00 82.31 914 GLN A N 1
ATOM 7120 C CA . GLN A 1 914 ? -35.108 6.273 -26.231 1.00 82.31 914 GLN A CA 1
ATOM 7121 C C . GLN A 1 914 ? -34.778 5.735 -24.825 1.00 82.31 914 GLN A C 1
ATOM 7123 O O . GLN A 1 914 ? -35.664 5.299 -24.094 1.00 82.31 914 GLN A O 1
ATOM 7128 N N . GLU A 1 915 ? -33.524 5.856 -24.403 1.00 84.06 915 GLU A N 1
ATOM 7129 C CA . GLU A 1 915 ? -33.050 5.631 -23.031 1.00 84.06 915 GLU A CA 1
ATOM 7130 C C . GLU A 1 915 ? -32.877 6.985 -22.315 1.00 84.06 915 GLU A C 1
ATOM 7132 O O . GLU A 1 915 ? -32.588 8.003 -22.954 1.00 84.06 915 GLU A O 1
ATOM 7137 N N . ASN A 1 916 ? -33.136 7.028 -21.002 1.00 85.81 916 ASN A N 1
ATOM 7138 C CA . ASN A 1 916 ? -32.791 8.175 -20.160 1.00 85.81 916 ASN A CA 1
ATOM 7139 C C . ASN A 1 916 ? -32.423 7.676 -18.754 1.00 85.81 916 ASN A C 1
ATOM 7141 O O . ASN A 1 916 ? -33.328 7.267 -18.020 1.00 85.81 916 ASN A O 1
ATOM 7145 N N . SER A 1 917 ? -31.160 7.760 -18.324 1.00 83.06 917 SER A N 1
ATOM 7146 C CA . SER A 1 917 ? -30.803 7.354 -16.956 1.00 83.06 917 SER A CA 1
ATOM 7147 C C . SER A 1 917 ? -29.909 8.298 -16.159 1.00 83.06 917 SER A C 1
ATOM 7149 O O . SER A 1 917 ? -29.200 9.153 -16.667 1.00 83.06 917 SER A O 1
ATOM 7151 N N . HIS A 1 918 ? -29.912 8.169 -14.832 1.00 80.38 918 HIS A N 1
ATOM 7152 C CA . HIS A 1 918 ? -28.923 8.890 -14.019 1.00 80.38 918 HIS A CA 1
ATOM 7153 C C . HIS A 1 918 ? -27.555 8.167 -14.018 1.00 80.38 918 HIS A C 1
ATOM 7155 O O . HIS A 1 918 ? -26.512 8.789 -13.796 1.00 80.38 918 HIS A O 1
ATOM 7161 N N . LYS A 1 919 ? -27.515 6.852 -14.260 1.00 79.88 919 LYS A N 1
ATOM 7162 C CA . LYS A 1 919 ? -26.262 6.101 -14.425 1.00 79.88 919 LYS A CA 1
ATOM 7163 C C . LYS A 1 919 ? -26.493 4.812 -15.211 1.00 79.88 919 LYS A C 1
ATOM 7165 O O . LYS A 1 919 ? -27.177 3.923 -14.698 1.00 79.88 919 LYS A O 1
ATOM 7170 N N . MET A 1 920 ? -25.822 4.673 -16.348 1.00 83.00 920 MET A N 1
ATOM 7171 C CA . MET A 1 920 ? -25.750 3.431 -17.115 1.00 83.00 920 MET A CA 1
ATOM 7172 C C . MET A 1 920 ? -24.409 2.721 -16.866 1.00 83.00 920 MET A C 1
ATOM 7174 O O . MET A 1 920 ? -23.365 3.364 -16.733 1.00 83.00 920 MET A O 1
ATOM 7178 N N . LEU A 1 921 ? -24.454 1.394 -16.739 1.00 82.19 921 LEU A N 1
ATOM 7179 C CA . LEU A 1 921 ? -23.301 0.490 -16.694 1.00 82.19 921 LEU A CA 1
ATOM 7180 C C . LEU A 1 921 ? -23.564 -0.623 -17.716 1.00 82.19 921 LEU A C 1
ATOM 7182 O O . LEU A 1 921 ? -24.581 -1.317 -17.587 1.00 82.19 921 LEU A O 1
ATOM 7186 N N . ALA A 1 922 ? -22.702 -0.750 -18.724 1.00 78.94 922 ALA A N 1
ATOM 7187 C CA . ALA A 1 922 ? -22.918 -1.633 -19.862 1.00 78.94 922 ALA A CA 1
ATOM 7188 C C . ALA A 1 922 ? -21.744 -2.575 -20.145 1.00 78.94 922 ALA A C 1
ATOM 7190 O O . ALA A 1 922 ? -20.745 -2.182 -20.747 1.00 78.94 922 ALA A O 1
ATOM 7191 N N . ASP A 1 923 ? -21.946 -3.845 -19.794 1.00 80.12 923 ASP A N 1
ATOM 7192 C CA . ASP A 1 923 ? -20.957 -4.918 -19.934 1.00 80.12 923 ASP A CA 1
ATOM 7193 C C . ASP A 1 923 ? -21.320 -5.859 -21.110 1.00 80.12 923 ASP A C 1
ATOM 7195 O O . ASP A 1 923 ? -20.669 -6.875 -21.346 1.00 80.12 923 ASP A O 1
ATOM 7199 N N . ALA A 1 924 ? -22.378 -5.529 -21.867 1.00 80.31 924 ALA A N 1
ATOM 7200 C CA . ALA A 1 924 ? -22.858 -6.271 -23.035 1.00 80.31 924 ALA A CA 1
ATOM 7201 C C . ALA A 1 924 ? -23.276 -5.327 -24.189 1.00 80.31 924 ALA A C 1
ATOM 7203 O O . ALA A 1 924 ? -23.753 -4.220 -23.920 1.00 80.31 924 ALA A O 1
ATOM 7204 N N . PRO A 1 925 ? -23.155 -5.745 -25.469 1.00 82.19 925 PRO A N 1
ATOM 7205 C CA . PRO A 1 925 ? -23.417 -4.873 -26.616 1.00 82.19 925 PRO A CA 1
ATOM 7206 C C . PRO A 1 925 ? -24.866 -4.391 -26.710 1.00 82.19 925 PRO A C 1
ATOM 7208 O O . PRO A 1 925 ? -25.799 -5.189 -26.599 1.00 82.19 925 PRO A O 1
ATOM 7211 N N . PHE A 1 926 ? -25.072 -3.105 -27.001 1.00 84.75 926 PHE A N 1
ATOM 7212 C CA . PHE A 1 926 ? -26.411 -2.518 -27.095 1.00 84.75 926 PHE A CA 1
ATOM 7213 C C . PHE A 1 926 ? -26.598 -1.586 -28.296 1.00 84.75 926 PHE A C 1
ATOM 7215 O O . PHE A 1 926 ? -25.646 -1.028 -28.850 1.00 84.75 926 PHE A O 1
ATOM 7222 N N . LYS A 1 927 ? -27.863 -1.419 -28.708 1.00 85.31 927 LYS A N 1
ATOM 7223 C CA . LYS A 1 927 ? -28.256 -0.447 -29.734 1.00 85.31 927 LYS A CA 1
ATOM 7224 C C . LYS A 1 927 ? -29.409 0.418 -29.234 1.00 85.31 927 LYS A C 1
ATOM 7226 O O . LYS A 1 927 ? -30.507 -0.093 -29.019 1.00 85.31 927 LYS A O 1
ATOM 7231 N N . VAL A 1 928 ? -29.182 1.724 -29.124 1.00 83.12 928 VAL A N 1
ATOM 7232 C CA . VAL A 1 928 ? -30.211 2.700 -28.734 1.00 83.12 928 VAL A CA 1
ATOM 7233 C C . VAL A 1 928 ? -30.297 3.806 -29.784 1.00 83.12 928 VAL A C 1
ATOM 7235 O O . VAL A 1 928 ? -29.284 4.153 -30.372 1.00 83.12 928 VAL A O 1
ATOM 7238 N N . GLU A 1 929 ? -31.478 4.342 -30.089 1.00 84.19 929 GLU A N 1
ATOM 7239 C CA . GLU A 1 929 ? -31.580 5.447 -31.063 1.00 84.19 929 GLU A CA 1
ATOM 7240 C C . GLU A 1 929 ? -31.232 6.786 -30.375 1.00 84.19 929 GLU A C 1
ATOM 7242 O O . GLU A 1 929 ? -30.384 7.527 -30.872 1.00 84.19 929 GLU A O 1
ATOM 7247 N N . ARG A 1 930 ? -31.740 7.046 -29.159 1.00 84.12 930 ARG A N 1
ATOM 7248 C CA . ARG A 1 930 ? -31.300 8.165 -28.297 1.00 84.12 930 ARG A CA 1
ATOM 7249 C C . ARG A 1 930 ? -30.950 7.735 -26.872 1.00 84.12 930 ARG A C 1
ATOM 7251 O O . ARG A 1 930 ? -31.834 7.280 -26.152 1.00 84.12 930 ARG A O 1
ATOM 7258 N N . GLU A 1 931 ? -29.705 7.932 -26.458 1.00 85.81 931 GLU A N 1
ATOM 7259 C CA . GLU A 1 931 ? -29.214 7.751 -25.082 1.00 85.81 931 GLU A CA 1
ATOM 7260 C C . GLU A 1 931 ? -29.185 9.112 -24.367 1.00 85.81 931 GLU A C 1
ATOM 7262 O O . GLU A 1 931 ? -28.923 10.143 -25.001 1.00 85.81 931 GLU A O 1
ATOM 7267 N N . ASN A 1 932 ? -29.542 9.143 -23.077 1.00 86.81 932 ASN A N 1
ATOM 7268 C CA . ASN A 1 932 ? -29.492 10.370 -22.279 1.00 86.81 932 ASN A CA 1
ATOM 7269 C C . ASN A 1 932 ? -29.089 10.062 -20.827 1.00 86.81 932 ASN A C 1
ATOM 7271 O O . ASN A 1 932 ? -29.951 10.128 -19.939 1.00 86.81 932 ASN A O 1
ATOM 7275 N N . SER A 1 933 ? -27.819 9.724 -20.559 1.00 84.06 933 SER A N 1
ATOM 7276 C CA . SER A 1 933 ? -27.379 9.415 -19.188 1.00 84.06 933 SER A CA 1
ATOM 7277 C C . SER A 1 933 ? -26.555 10.488 -18.465 1.00 84.06 933 SER A C 1
ATOM 7279 O O . SER A 1 933 ? -25.576 11.027 -18.963 1.00 84.06 933 SER A O 1
ATOM 7281 N N . HIS A 1 934 ? -26.834 10.767 -17.187 1.00 80.19 934 HIS A N 1
ATOM 7282 C CA . HIS A 1 934 ? -25.937 11.643 -16.404 1.00 80.19 934 HIS A CA 1
ATOM 7283 C C . HIS A 1 934 ? -24.530 11.017 -16.225 1.00 80.19 934 HIS A C 1
ATOM 7285 O O . HIS A 1 934 ? -23.543 11.726 -16.010 1.00 80.19 934 HIS A O 1
ATOM 7291 N N . LYS A 1 935 ? -24.393 9.689 -16.324 1.00 80.75 935 LYS A N 1
ATOM 7292 C CA . LYS A 1 935 ? -23.085 9.025 -16.384 1.00 80.75 935 LYS A CA 1
ATOM 7293 C C . LYS A 1 935 ? -23.167 7.697 -17.138 1.00 80.75 935 LYS A C 1
ATOM 7295 O O . LYS A 1 935 ? -23.784 6.767 -16.614 1.00 80.75 935 LYS A O 1
ATOM 7300 N N . MET A 1 936 ? -22.443 7.586 -18.251 1.00 83.44 936 MET A N 1
ATOM 7301 C CA . MET A 1 936 ? -22.236 6.330 -18.975 1.00 83.44 936 MET A CA 1
ATOM 7302 C C . MET A 1 936 ? -20.884 5.702 -18.610 1.00 83.44 936 MET A C 1
ATOM 7304 O O . MET A 1 936 ? -19.861 6.384 -18.495 1.00 83.44 936 MET A O 1
ATOM 7308 N N . LEU A 1 937 ? -20.901 4.387 -18.416 1.00 83.00 937 LEU A N 1
ATOM 7309 C CA . LEU A 1 937 ? -19.741 3.502 -18.318 1.00 83.00 937 LEU A CA 1
ATOM 7310 C C . LEU A 1 937 ? -20.050 2.286 -19.194 1.00 83.00 937 LEU A C 1
ATOM 7312 O O . LEU A 1 937 ? -21.038 1.601 -18.921 1.00 83.00 937 LEU A O 1
ATOM 7316 N N . ALA A 1 938 ? -19.262 2.050 -20.241 1.00 79.25 938 ALA A N 1
ATOM 7317 C CA . ALA A 1 938 ? -19.488 0.940 -21.163 1.00 79.25 938 ALA A CA 1
ATOM 7318 C C . ALA A 1 938 ? -18.172 0.256 -21.550 1.00 79.25 938 ALA A C 1
ATOM 7320 O O . ALA A 1 938 ? -17.292 0.876 -22.151 1.00 79.25 938 ALA A O 1
ATOM 7321 N N . ASP A 1 939 ? -18.095 -1.039 -21.252 1.00 74.75 939 ASP A N 1
ATOM 7322 C CA . ASP A 1 939 ? -16.956 -1.911 -21.556 1.00 74.75 939 ASP A CA 1
ATOM 7323 C C . ASP A 1 939 ? -17.301 -2.920 -22.674 1.00 74.75 939 ASP A C 1
ATOM 7325 O O . ASP A 1 939 ? -16.537 -3.837 -22.967 1.00 74.75 939 ASP A O 1
ATOM 7329 N N . ALA A 1 940 ? -18.442 -2.726 -23.350 1.00 77.56 940 ALA A N 1
ATOM 7330 C CA . ALA A 1 940 ? -18.873 -3.496 -24.515 1.00 77.56 940 ALA A CA 1
ATOM 7331 C C . ALA A 1 940 ? -19.252 -2.590 -25.710 1.00 77.56 940 ALA A C 1
ATOM 7333 O O . ALA A 1 940 ? -19.756 -1.484 -25.498 1.00 77.56 940 ALA A O 1
ATOM 7334 N N . PRO A 1 941 ? -19.061 -3.039 -26.971 1.00 81.19 941 PRO A N 1
ATOM 7335 C CA . PRO A 1 941 ? -19.341 -2.220 -28.150 1.00 81.19 941 PRO A CA 1
ATOM 7336 C C . PRO A 1 941 ? -20.811 -1.814 -28.281 1.00 81.19 941 PRO A C 1
ATOM 7338 O O . PRO A 1 941 ? -21.708 -2.655 -28.191 1.00 81.19 941 PRO A O 1
ATOM 7341 N N . PHE A 1 942 ? -21.069 -0.544 -28.588 1.00 85.50 942 PHE A N 1
ATOM 7342 C CA . PHE A 1 942 ? -22.426 -0.029 -28.785 1.00 85.50 942 PHE A CA 1
ATOM 7343 C C . PHE A 1 942 ? -22.564 0.827 -30.046 1.00 85.50 942 PHE A C 1
ATOM 7345 O O . PHE A 1 942 ? -21.603 1.404 -30.566 1.00 85.50 942 PHE A O 1
ATOM 7352 N N . LYS A 1 943 ? -23.803 0.907 -30.547 1.00 85.12 943 LYS A N 1
ATOM 7353 C CA . LYS A 1 943 ? -24.182 1.818 -31.632 1.00 85.12 943 LYS A CA 1
ATOM 7354 C C . LYS A 1 943 ? -25.360 2.680 -31.198 1.00 85.12 943 LYS A C 1
ATOM 7356 O O . LYS A 1 943 ? -26.432 2.143 -30.917 1.00 85.12 943 LYS A O 1
ATOM 7361 N N . VAL A 1 944 ? -25.175 3.997 -31.221 1.00 83.81 944 VAL A N 1
ATOM 7362 C CA . VAL A 1 944 ? -26.215 4.976 -30.880 1.00 83.81 944 VAL A CA 1
ATOM 7363 C C . VAL A 1 944 ? -26.336 6.042 -31.971 1.00 83.81 944 VAL A C 1
ATOM 7365 O O . VAL A 1 944 ? -25.365 6.320 -32.665 1.00 83.81 944 VAL A O 1
ATOM 7368 N N . GLU A 1 945 ? -27.528 6.596 -32.200 1.00 83.19 945 GLU A N 1
ATOM 7369 C CA . GLU A 1 945 ? -27.703 7.680 -33.184 1.00 83.19 945 GLU A CA 1
ATOM 7370 C C . GLU A 1 945 ? -27.458 9.040 -32.509 1.00 83.19 945 GLU A C 1
ATOM 7372 O O . GLU A 1 945 ? -26.637 9.815 -32.995 1.00 83.19 945 GLU A O 1
ATOM 7377 N N . GLN A 1 946 ? -28.040 9.277 -31.327 1.00 83.00 946 GLN A N 1
ATOM 7378 C CA . GLN A 1 946 ? -27.739 10.443 -30.486 1.00 83.00 946 GLN A CA 1
ATOM 7379 C C . GLN A 1 946 ? -27.389 10.050 -29.038 1.00 83.00 946 GLN A C 1
ATOM 7381 O O . GLN A 1 946 ? -28.214 9.451 -28.352 1.00 83.00 946 GLN A O 1
ATOM 7386 N N . GLU A 1 947 ? -26.202 10.424 -28.563 1.00 84.88 947 GLU A N 1
ATOM 7387 C CA . GLU A 1 947 ? -25.745 10.301 -27.169 1.00 84.88 947 GLU A CA 1
ATOM 7388 C C . GLU A 1 947 ? -25.772 11.686 -26.499 1.00 84.88 947 GLU A C 1
ATOM 7390 O O . GLU A 1 947 ? -25.477 12.699 -27.149 1.00 84.88 947 GLU A O 1
ATOM 7395 N N . ASN A 1 948 ? -26.191 11.752 -25.229 1.00 85.69 948 ASN A N 1
ATOM 7396 C CA . ASN A 1 948 ? -26.168 12.990 -24.450 1.00 85.69 948 ASN A CA 1
ATOM 7397 C C . ASN A 1 948 ? -25.806 12.721 -22.974 1.00 85.69 948 ASN A C 1
ATOM 7399 O O . ASN A 1 948 ? -26.714 12.656 -22.135 1.00 85.69 948 ASN A O 1
ATOM 7403 N N . SER A 1 949 ? -24.514 12.609 -22.627 1.00 81.31 949 SER A N 1
ATOM 7404 C CA . SER A 1 949 ? -24.103 12.355 -21.232 1.00 81.31 949 SER A CA 1
ATOM 7405 C C . SER A 1 949 ? -23.318 13.449 -20.496 1.00 81.31 949 SER A C 1
ATOM 7407 O O . SER A 1 949 ? -22.544 14.217 -21.048 1.00 81.31 949 SER A O 1
ATOM 7409 N N . HIS A 1 950 ? -23.463 13.550 -19.167 1.00 75.88 950 HIS A N 1
ATOM 7410 C CA . HIS A 1 950 ? -22.641 14.508 -18.399 1.00 75.88 950 HIS A CA 1
ATOM 7411 C C . HIS A 1 950 ? -21.206 13.985 -18.163 1.00 75.88 950 HIS A C 1
ATOM 7413 O O . HIS A 1 950 ? -20.262 14.766 -18.003 1.00 75.88 950 HIS A O 1
ATOM 7419 N N . LYS A 1 951 ? -20.997 12.667 -18.111 1.00 75.50 951 LYS A N 1
ATOM 7420 C CA . LYS A 1 951 ? -19.654 12.074 -18.045 1.00 75.50 951 LYS A CA 1
ATOM 7421 C C . LYS A 1 951 ? -19.659 10.684 -18.664 1.00 75.50 951 LYS A C 1
ATOM 7423 O O . LYS A 1 951 ? -20.388 9.815 -18.187 1.00 75.50 951 LYS A O 1
ATOM 7428 N N . MET A 1 952 ? -18.757 10.475 -19.612 1.00 78.44 952 MET A N 1
ATOM 7429 C CA . MET A 1 952 ? -18.596 9.227 -20.342 1.00 78.44 952 MET A CA 1
ATOM 7430 C C . MET A 1 952 ? -17.220 8.606 -20.033 1.00 78.44 952 MET A C 1
ATOM 7432 O O . MET A 1 952 ? -16.229 9.325 -19.907 1.00 78.44 952 MET A O 1
ATOM 7436 N N . LEU A 1 953 ? -17.170 7.286 -19.844 1.00 75.25 953 LEU A N 1
ATOM 7437 C CA . LEU A 1 953 ? -15.951 6.486 -19.644 1.00 75.25 953 LEU A CA 1
ATOM 7438 C C . LEU A 1 953 ? -16.126 5.166 -20.401 1.00 75.25 953 LEU A C 1
ATOM 7440 O O . LEU A 1 953 ? -17.012 4.392 -20.041 1.00 75.25 953 LEU A O 1
ATOM 7444 N N . ILE A 1 954 ? -15.333 4.938 -21.450 1.00 73.81 954 ILE A N 1
ATOM 7445 C CA . ILE A 1 954 ? -15.572 3.844 -22.405 1.00 73.81 954 ILE A CA 1
ATOM 7446 C C . ILE A 1 954 ? -14.310 3.011 -22.628 1.00 73.81 954 ILE A C 1
ATOM 7448 O O . ILE A 1 954 ? -13.275 3.545 -23.040 1.00 73.81 954 ILE A O 1
ATOM 7452 N N . GLY A 1 955 ? -14.436 1.704 -22.380 1.00 69.88 955 GLY A N 1
ATOM 7453 C CA . GLY A 1 955 ? -13.407 0.685 -22.599 1.00 69.88 955 GLY A CA 1
ATOM 7454 C C . GLY A 1 955 ? -13.555 -0.109 -23.905 1.00 69.88 955 GLY A C 1
ATOM 7455 O O . GLY A 1 955 ? -12.702 -0.940 -24.197 1.00 69.88 955 GLY A O 1
ATOM 7456 N N . ALA A 1 956 ? -14.605 0.125 -24.705 1.00 70.31 956 ALA A N 1
ATOM 7457 C CA . ALA A 1 956 ? -14.870 -0.612 -25.949 1.00 70.31 956 ALA A CA 1
ATOM 7458 C C . ALA A 1 956 ? -15.215 0.283 -27.155 1.00 70.31 956 ALA A C 1
ATOM 7460 O O . ALA A 1 956 ? -15.788 1.361 -27.016 1.00 70.31 956 ALA A O 1
ATOM 7461 N N . SER A 1 957 ? -14.870 -0.170 -28.365 1.00 75.31 957 SER A N 1
ATOM 7462 C CA . SER A 1 957 ? -15.112 0.598 -29.598 1.00 75.31 957 SER A CA 1
ATOM 7463 C C . SER A 1 957 ? -16.603 0.891 -29.822 1.00 75.31 957 SER A C 1
ATOM 7465 O O . SER A 1 957 ? -17.459 0.018 -29.666 1.00 75.31 957 SER A O 1
ATOM 7467 N N . PHE A 1 958 ? -16.922 2.123 -30.222 1.00 81.50 958 PHE A N 1
ATOM 7468 C CA . PHE A 1 958 ? -18.300 2.569 -30.430 1.00 81.50 958 PHE A CA 1
ATOM 7469 C C . PHE A 1 958 ? -18.472 3.362 -31.728 1.00 81.50 958 PHE A C 1
ATOM 7471 O O . PHE A 1 958 ? -17.516 3.896 -32.301 1.00 81.50 958 PHE A O 1
ATOM 7478 N N . LYS A 1 959 ? -19.723 3.429 -32.198 1.00 80.75 959 LYS A N 1
ATOM 7479 C CA . LYS A 1 959 ? -20.121 4.243 -33.352 1.00 80.75 959 LYS A CA 1
ATOM 7480 C C . LYS A 1 959 ? -21.355 5.074 -33.019 1.00 80.75 959 LYS A C 1
ATOM 7482 O O . LYS A 1 959 ? -22.431 4.511 -32.810 1.00 80.75 959 LYS A O 1
ATOM 7487 N N . VAL A 1 960 ? -21.194 6.395 -33.037 1.00 82.38 960 VAL A N 1
ATOM 7488 C CA . VAL A 1 960 ? -22.249 7.373 -32.729 1.00 82.38 960 VAL A CA 1
ATOM 7489 C C . VAL A 1 960 ? -22.399 8.380 -33.871 1.00 82.38 960 VAL A C 1
ATOM 7491 O O . VAL A 1 960 ? -21.411 8.745 -34.504 1.00 82.38 960 VAL A O 1
ATOM 7494 N N . GLU A 1 961 ? -23.621 8.816 -34.189 1.00 81.44 961 GLU A N 1
ATOM 7495 C CA . GLU A 1 961 ? -23.836 9.844 -35.225 1.00 81.44 961 GLU A CA 1
ATOM 7496 C C . GLU A 1 961 ? -23.750 11.262 -34.639 1.00 81.44 961 GLU A C 1
ATOM 7498 O O . GLU A 1 961 ? -23.077 12.114 -35.221 1.00 81.44 961 GLU A O 1
ATOM 7503 N N . GLN A 1 962 ? -24.311 11.497 -33.448 1.00 81.38 962 GLN A N 1
ATOM 7504 C CA . GLN A 1 962 ? -24.098 12.718 -32.666 1.00 81.38 962 GLN A CA 1
ATOM 7505 C C . GLN A 1 962 ? -23.852 12.418 -31.177 1.00 81.38 962 GLN A C 1
ATOM 7507 O O . GLN A 1 962 ? -24.696 11.819 -30.520 1.00 81.38 962 GLN A O 1
ATOM 7512 N N . GLU A 1 963 ? -22.732 12.896 -30.647 1.00 81.50 963 GLU A N 1
ATOM 7513 C CA . GLU A 1 963 ? -22.350 12.889 -29.231 1.00 81.50 963 GLU A CA 1
ATOM 7514 C C . GLU A 1 963 ? -22.493 14.308 -28.656 1.00 81.50 963 GLU A C 1
ATOM 7516 O O . GLU A 1 963 ? -22.300 15.307 -29.371 1.00 81.50 963 GLU A O 1
ATOM 7521 N N . ASN A 1 964 ? -22.899 14.407 -27.385 1.00 83.00 964 ASN A N 1
ATOM 7522 C CA . ASN A 1 964 ? -22.932 15.675 -26.659 1.00 83.00 964 ASN A CA 1
ATOM 7523 C C . ASN A 1 964 ? -22.563 15.481 -25.173 1.00 83.00 964 ASN A C 1
ATOM 7525 O O . ASN A 1 964 ? -23.463 15.533 -24.325 1.00 83.00 964 ASN A O 1
ATOM 7529 N N . SER A 1 965 ? -21.278 15.288 -24.833 1.00 77.88 965 SER A N 1
ATOM 7530 C CA . SER A 1 965 ? -20.860 15.107 -23.432 1.00 77.88 965 SER A CA 1
ATOM 7531 C C . SER A 1 965 ? -19.956 16.175 -22.812 1.00 77.88 965 SER A C 1
ATOM 7533 O O . SER A 1 965 ? -19.086 16.789 -23.421 1.00 77.88 965 SER A O 1
ATOM 7535 N N . ASN A 1 966 ? -20.130 16.410 -21.508 1.00 74.12 966 ASN A N 1
ATOM 7536 C CA . ASN A 1 966 ? -19.352 17.432 -20.797 1.00 74.12 966 ASN A CA 1
ATOM 7537 C C . ASN A 1 966 ? -17.857 17.067 -20.667 1.00 74.12 966 ASN A C 1
ATOM 7539 O O . ASN A 1 966 ? -17.010 17.965 -20.641 1.00 74.12 966 ASN A O 1
ATOM 7543 N N . LYS A 1 967 ? -17.537 15.773 -20.529 1.00 66.56 967 LYS A N 1
ATOM 7544 C CA . LYS A 1 967 ? -16.175 15.229 -20.370 1.00 66.56 967 LYS A CA 1
ATOM 7545 C C . LYS A 1 967 ? -16.129 13.773 -20.874 1.00 66.56 967 LYS A C 1
ATOM 7547 O O . LYS A 1 967 ? -16.318 12.873 -20.041 1.00 66.56 967 LYS A O 1
ATOM 7552 N N . PRO A 1 968 ? -15.886 13.530 -22.172 1.00 73.31 968 PRO A N 1
ATOM 7553 C CA . PRO A 1 968 ? -15.577 12.196 -22.669 1.00 73.31 968 PRO A CA 1
ATOM 7554 C C . PRO A 1 968 ? -14.172 11.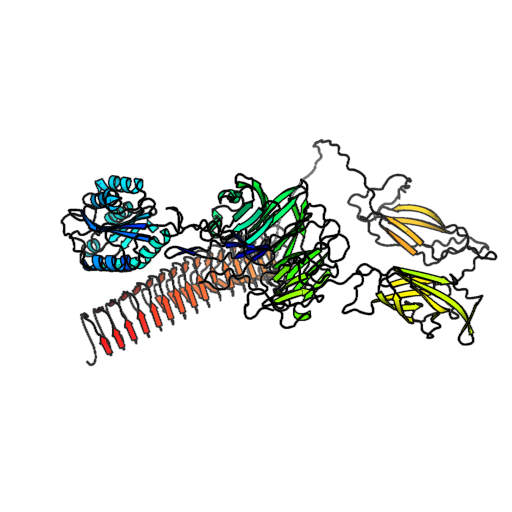766 -22.217 1.00 73.31 968 PRO A C 1
ATOM 7556 O O . PRO A 1 968 ? -13.242 12.573 -22.144 1.00 73.31 968 PRO A O 1
ATOM 7559 N N . LEU A 1 969 ? -14.038 10.488 -21.862 1.00 65.06 969 LEU A N 1
ATOM 7560 C CA . LEU A 1 969 ? -12.783 9.807 -21.533 1.00 65.06 969 LEU A CA 1
ATOM 7561 C C . LEU A 1 969 ? -12.799 8.441 -22.227 1.00 65.06 969 LEU A C 1
ATOM 7563 O O . LEU A 1 969 ? -13.525 7.537 -21.807 1.00 65.06 969 LEU A O 1
ATOM 7567 N N . THR A 1 970 ? -12.017 8.298 -23.293 1.00 63.00 970 THR A N 1
ATOM 7568 C CA . THR A 1 970 ? -11.991 7.095 -24.137 1.00 63.00 970 THR A CA 1
ATOM 7569 C C . THR A 1 970 ? -10.601 6.468 -24.129 1.00 63.00 970 THR A C 1
ATOM 7571 O O . THR A 1 970 ? -9.626 7.137 -24.469 1.00 63.00 970 THR A O 1
ATOM 7574 N N . GLY A 1 971 ? -10.517 5.185 -23.770 1.00 62.34 971 GLY A N 1
ATOM 7575 C CA . GLY A 1 971 ? -9.269 4.407 -23.783 1.00 62.34 971 GLY A CA 1
ATOM 7576 C C . GLY A 1 971 ? -9.076 3.546 -25.037 1.00 62.34 971 GLY A C 1
ATOM 7577 O O . GLY A 1 971 ? -8.197 2.695 -25.053 1.00 62.34 971 GLY A O 1
ATOM 7578 N N . VAL A 1 972 ? -9.922 3.715 -26.059 1.00 67.69 972 VAL A N 1
ATOM 7579 C CA . VAL A 1 972 ? -9.972 2.878 -27.271 1.00 67.69 972 VAL A CA 1
ATOM 7580 C C . VAL A 1 972 ? -10.390 3.679 -28.514 1.00 67.69 972 VAL A C 1
ATOM 7582 O O . VAL A 1 972 ? -11.124 4.661 -28.367 1.00 67.69 972 VAL A O 1
ATOM 7585 N N . PRO A 1 973 ? -9.988 3.272 -29.736 1.00 74.19 973 PRO A N 1
ATOM 7586 C CA . PRO A 1 973 ? -10.359 3.967 -30.969 1.00 74.19 973 PRO A CA 1
ATOM 7587 C C . PRO A 1 973 ? -11.870 4.019 -31.230 1.00 74.19 973 PRO A C 1
ATOM 7589 O O . PRO A 1 973 ? -12.590 3.035 -31.029 1.00 74.19 973 PRO A O 1
ATOM 7592 N N . PHE A 1 974 ? -12.345 5.153 -31.750 1.00 78.56 974 PHE A N 1
ATOM 7593 C CA . PHE A 1 974 ? -13.766 5.398 -32.016 1.00 78.56 974 PHE A CA 1
ATOM 7594 C C . PHE A 1 974 ? -14.016 6.181 -33.314 1.00 78.56 974 PHE A C 1
ATOM 7596 O O . PHE A 1 974 ? -13.135 6.870 -33.841 1.00 78.56 974 PHE A O 1
ATOM 7603 N N . LYS A 1 975 ? -15.251 6.073 -33.835 1.00 79.25 975 LYS A N 1
ATOM 7604 C CA . LYS A 1 975 ? -15.746 6.910 -34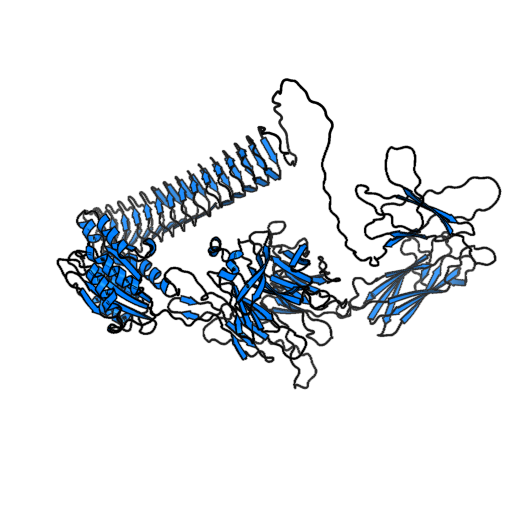.939 1.00 79.25 975 LYS A CA 1
ATOM 7605 C C . LYS A 1 975 ? -17.078 7.572 -34.577 1.00 79.25 975 LYS A C 1
ATOM 7607 O O . LYS A 1 975 ? -18.089 6.879 -34.438 1.00 79.25 975 LYS A O 1
ATOM 7612 N N . VAL A 1 976 ? -17.092 8.904 -34.554 1.00 81.88 976 VAL A N 1
ATOM 7613 C CA . VAL A 1 976 ? -18.297 9.720 -34.321 1.00 81.88 976 VAL A CA 1
ATOM 7614 C C . VAL A 1 976 ? -18.591 10.600 -35.542 1.00 81.88 976 VAL A C 1
ATOM 7616 O O . VAL A 1 976 ? -17.678 11.046 -36.233 1.00 81.88 976 VAL A O 1
ATOM 7619 N N . GLY A 1 977 ? -19.867 10.837 -35.851 1.00 81.00 977 GLY A N 1
ATOM 7620 C CA . GLY A 1 977 ? -20.258 11.845 -36.843 1.00 81.00 977 GLY A CA 1
ATOM 7621 C C . GLY A 1 977 ? -19.962 13.252 -36.318 1.00 81.00 977 GLY A C 1
ATOM 7622 O O . GLY A 1 977 ? -19.095 13.955 -36.833 1.00 81.00 977 GLY A O 1
ATOM 7623 N N . ARG A 1 978 ? -20.631 13.653 -35.236 1.00 81.94 978 ARG A N 1
ATOM 7624 C CA . ARG A 1 978 ? -20.444 14.962 -34.603 1.00 81.94 978 ARG A CA 1
ATOM 7625 C C . ARG A 1 978 ? -20.287 14.879 -33.083 1.00 81.94 978 ARG A C 1
ATOM 7627 O O . ARG A 1 978 ? -21.217 14.439 -32.424 1.00 81.94 978 ARG A O 1
ATOM 7634 N N . GLU A 1 979 ? -19.203 15.428 -32.550 1.00 82.25 979 GLU A N 1
ATOM 7635 C CA . GLU A 1 979 ? -18.950 15.606 -31.110 1.00 82.25 979 GLU A CA 1
ATOM 7636 C C . GLU A 1 979 ? -19.331 17.035 -30.668 1.00 82.25 979 GLU A C 1
ATOM 7638 O O . GLU A 1 979 ? -19.186 17.994 -31.444 1.00 82.25 979 GLU A O 1
ATOM 7643 N N . ASN A 1 980 ? -19.825 17.221 -29.438 1.00 83.81 980 ASN A N 1
ATOM 7644 C CA . ASN A 1 980 ? -20.006 18.554 -28.840 1.00 83.81 980 ASN A CA 1
ATOM 7645 C C . ASN A 1 980 ? -19.667 18.522 -27.337 1.00 83.81 980 ASN A C 1
ATOM 7647 O O . ASN A 1 980 ? -20.516 18.134 -26.535 1.00 83.81 980 ASN A O 1
ATOM 7651 N N . SER A 1 981 ? -18.467 18.973 -26.944 1.00 80.00 981 SER A N 1
ATOM 7652 C CA . SER A 1 981 ? -17.945 18.760 -25.583 1.00 80.00 981 SER A CA 1
ATOM 7653 C C . SER A 1 981 ? -17.484 20.019 -24.830 1.00 80.00 981 SER A C 1
ATOM 7655 O O . SER A 1 981 ? -17.208 21.076 -25.399 1.00 80.00 981 SER A O 1
ATOM 7657 N N . ASN A 1 982 ? -17.360 19.924 -23.501 1.00 76.25 982 ASN A N 1
ATOM 7658 C CA . ASN A 1 982 ? -16.673 20.955 -22.707 1.00 76.25 982 ASN A CA 1
ATOM 7659 C C . ASN A 1 982 ? -15.165 20.670 -22.572 1.00 76.25 982 ASN A C 1
ATOM 7661 O O . ASN A 1 982 ? -14.360 21.605 -22.548 1.00 76.25 982 ASN A O 1
ATOM 7665 N N . LYS A 1 983 ? -14.756 19.398 -22.487 1.00 72.44 983 LYS A N 1
ATOM 7666 C CA . LYS A 1 983 ? -13.339 19.012 -22.514 1.00 72.44 983 LYS A CA 1
ATOM 7667 C C . LYS A 1 983 ? -13.131 17.615 -23.108 1.00 72.44 983 LYS A C 1
ATOM 7669 O O . LYS A 1 983 ? -13.339 16.641 -22.387 1.00 72.44 983 LYS A O 1
ATOM 7674 N N . THR A 1 984 ? -12.626 17.537 -24.338 1.00 75.00 984 THR A N 1
ATOM 7675 C CA . THR A 1 984 ? -12.206 16.284 -24.993 1.00 75.00 984 THR A CA 1
ATOM 7676 C C . THR A 1 984 ? -10.812 15.868 -24.486 1.00 75.00 984 THR A C 1
ATOM 7678 O O . THR A 1 984 ? -9.943 16.723 -24.283 1.00 75.00 984 THR A O 1
ATOM 7681 N N . LEU A 1 985 ? -10.622 14.574 -24.204 1.00 67.62 985 LEU A N 1
ATOM 7682 C CA . LEU A 1 985 ? -9.408 13.959 -23.640 1.00 67.62 985 LEU A CA 1
ATOM 7683 C C . LEU A 1 985 ? -9.184 12.591 -24.300 1.00 67.62 985 LEU A C 1
ATOM 7685 O O . LEU A 1 985 ? -9.910 11.643 -23.996 1.00 67.62 985 LEU A O 1
ATOM 7689 N N . THR A 1 986 ? -8.189 12.486 -25.179 1.00 65.25 986 THR A N 1
ATOM 7690 C CA . THR A 1 986 ? -7.956 11.286 -26.002 1.00 65.25 986 THR A CA 1
ATOM 7691 C C . THR A 1 986 ? -6.471 10.925 -26.062 1.00 65.25 986 THR A C 1
ATOM 7693 O O . THR A 1 986 ? -5.688 11.650 -26.674 1.00 65.25 986 THR A O 1
ATOM 7696 N N . GLY A 1 987 ? -6.107 9.775 -25.488 1.00 67.12 987 GLY A N 1
ATOM 7697 C CA . GLY A 1 987 ? -4.782 9.146 -25.630 1.00 67.12 987 GLY A CA 1
ATOM 7698 C C . GLY A 1 987 ? -4.762 8.000 -26.650 1.00 67.12 987 GLY A C 1
ATOM 7699 O O . GLY A 1 987 ? -3.935 7.103 -26.554 1.00 67.12 987 GLY A O 1
ATOM 7700 N N . VAL A 1 988 ? -5.724 7.973 -27.580 1.00 73.69 988 VAL A N 1
ATOM 7701 C CA . VAL A 1 988 ? -5.916 6.907 -28.580 1.00 73.69 988 VAL A CA 1
ATOM 7702 C C . VAL A 1 988 ? -6.365 7.480 -29.930 1.00 73.69 988 VAL A C 1
ATOM 7704 O O . VAL A 1 988 ? -7.017 8.527 -29.937 1.00 73.69 988 VAL A O 1
ATOM 7707 N N . PRO A 1 989 ? -6.078 6.815 -31.068 1.00 79.44 989 PRO A N 1
ATOM 7708 C CA . PRO A 1 989 ? -6.446 7.338 -32.381 1.00 79.44 989 PRO A CA 1
ATOM 7709 C C . PRO A 1 989 ? -7.957 7.394 -32.625 1.00 79.44 989 PRO A C 1
ATOM 7711 O O . PRO A 1 989 ? -8.678 6.443 -32.317 1.00 79.44 989 PRO A O 1
ATOM 7714 N N . PHE A 1 990 ? -8.447 8.469 -33.250 1.00 83.06 990 PHE A N 1
ATOM 7715 C CA . PHE A 1 990 ? -9.880 8.639 -33.523 1.00 83.06 990 PHE A CA 1
ATOM 7716 C C . PHE A 1 990 ? -10.188 9.357 -34.848 1.00 83.06 990 PHE A C 1
ATOM 7718 O O . PHE A 1 990 ? -9.353 10.066 -35.422 1.00 83.06 990 PHE A O 1
ATOM 7725 N N . LYS A 1 991 ? -11.420 9.169 -35.348 1.00 83.38 991 LYS A N 1
ATOM 7726 C CA . LYS A 1 991 ? -11.935 9.868 -36.536 1.00 83.38 991 LYS A CA 1
ATOM 7727 C C . LYS A 1 991 ? -13.322 10.463 -36.285 1.00 83.38 991 LYS A C 1
ATOM 7729 O O . LYS A 1 991 ? -14.272 9.721 -36.042 1.00 83.38 991 LYS A O 1
ATOM 7734 N N . VAL A 1 992 ? -13.454 11.778 -36.449 1.00 84.31 992 VAL A N 1
ATOM 7735 C CA . VAL A 1 992 ? -14.712 12.524 -36.248 1.00 84.31 992 VAL A CA 1
ATOM 7736 C C . VAL A 1 992 ? -15.027 13.366 -37.489 1.00 84.31 992 VAL A C 1
ATOM 7738 O O . VAL A 1 992 ? -14.122 13.908 -38.110 1.00 84.31 992 VAL A O 1
ATOM 7741 N N . GLU A 1 993 ? -16.287 13.490 -37.908 1.00 83.50 993 GLU A N 1
ATOM 7742 C CA . GLU A 1 993 ? -16.628 14.352 -39.060 1.00 83.50 993 GLU A CA 1
ATOM 7743 C C . GLU A 1 993 ? -16.730 15.827 -38.603 1.00 83.50 993 GLU A C 1
ATOM 7745 O O . GLU A 1 993 ? -16.226 16.734 -39.268 1.00 83.50 993 GLU A O 1
ATOM 7750 N N . ARG A 1 994 ? -17.254 16.097 -37.399 1.00 84.19 994 ARG A N 1
ATOM 7751 C CA . ARG A 1 994 ? -17.242 17.442 -36.797 1.00 84.19 994 ARG A CA 1
ATOM 7752 C C . ARG A 1 994 ? -17.023 17.461 -35.277 1.00 84.19 994 ARG A C 1
ATOM 7754 O O . ARG A 1 994 ? -17.916 17.072 -34.534 1.00 84.19 994 ARG A O 1
ATOM 7761 N N . GLU A 1 995 ? -15.913 18.042 -34.833 1.00 85.25 995 GLU A N 1
ATOM 7762 C CA . GLU A 1 995 ? -15.590 18.332 -33.426 1.00 85.25 995 GLU A CA 1
ATOM 7763 C C . GLU A 1 995 ? -16.045 19.757 -33.055 1.00 85.25 995 GLU A C 1
ATOM 7765 O O . GLU A 1 995 ? -15.887 20.700 -33.843 1.00 85.25 995 GLU A O 1
ATOM 7770 N N . ASN A 1 996 ? -16.622 19.940 -31.862 1.00 86.62 996 ASN A N 1
ATOM 7771 C CA . ASN A 1 996 ? -16.896 21.267 -31.298 1.00 86.62 996 ASN A CA 1
ATOM 7772 C C . ASN A 1 996 ? -16.638 21.226 -29.778 1.00 86.62 996 ASN A C 1
ATOM 7774 O O . ASN A 1 996 ? -17.474 20.685 -29.055 1.00 86.62 996 ASN A O 1
ATOM 7778 N N . SER A 1 997 ? -15.526 21.773 -29.271 1.00 83.69 997 SER A N 1
ATOM 7779 C CA . SER A 1 997 ? -15.177 21.649 -27.841 1.00 83.69 997 SER A CA 1
ATOM 7780 C C . SER A 1 997 ? -14.684 22.941 -27.177 1.00 83.69 997 SER A C 1
ATOM 7782 O O . SER A 1 997 ? -14.042 23.779 -27.798 1.00 83.69 997 SER A O 1
ATOM 7784 N N . HIS A 1 998 ? -14.930 23.158 -25.879 1.00 80.38 998 HIS A N 1
ATOM 7785 C CA . HIS A 1 998 ? -14.292 24.307 -25.204 1.00 80.38 998 HIS A CA 1
ATOM 7786 C C . HIS A 1 998 ? -12.780 24.070 -24.996 1.00 80.38 998 HIS A C 1
ATOM 7788 O O . HIS A 1 998 ? -11.980 25.007 -25.070 1.00 80.38 998 HIS A O 1
ATOM 7794 N N . LYS A 1 999 ? -12.348 22.831 -24.742 1.00 80.75 999 LYS A N 1
ATOM 7795 C CA . LYS A 1 999 ? -10.922 22.482 -24.699 1.00 80.75 999 LYS A CA 1
ATOM 7796 C C . LYS A 1 999 ? -10.674 21.073 -25.230 1.00 80.75 999 LYS A C 1
ATOM 7798 O O . LYS A 1 999 ? -11.169 20.117 -24.643 1.00 80.75 999 LYS A O 1
ATOM 7803 N N . MET A 1 1000 ? -9.813 20.948 -26.228 1.00 83.25 1000 MET A N 1
ATOM 7804 C CA . MET A 1 1000 ? -9.324 19.669 -26.732 1.00 83.25 1000 MET A CA 1
ATOM 7805 C C . MET A 1 1000 ? -7.926 19.368 -26.170 1.00 83.25 1000 MET A C 1
ATOM 7807 O O . MET A 1 1000 ? -7.101 20.277 -26.038 1.00 83.25 1000 MET A O 1
ATOM 7811 N N . LEU A 1 1001 ? -7.702 18.111 -25.778 1.00 83.00 1001 LEU A N 1
ATOM 7812 C CA . LEU A 1 1001 ? -6.415 17.519 -25.404 1.00 83.00 1001 LEU A CA 1
ATOM 7813 C C . LEU A 1 1001 ? -6.275 16.204 -26.177 1.00 83.00 1001 LEU A C 1
ATOM 7815 O O . LEU A 1 1001 ? -7.048 15.275 -25.913 1.00 83.00 1001 LEU A O 1
ATOM 7819 N N . ALA A 1 1002 ? -5.353 16.156 -27.133 1.00 79.44 1002 ALA A N 1
ATOM 7820 C CA . ALA A 1 1002 ? -5.138 14.993 -27.981 1.00 79.44 1002 ALA A CA 1
ATOM 7821 C C . ALA A 1 1002 ? -3.660 14.600 -28.014 1.00 79.44 1002 ALA A C 1
ATOM 7823 O O . ALA A 1 1002 ? -2.839 15.266 -28.644 1.00 79.44 1002 ALA A O 1
ATOM 7824 N N . ASP A 1 1003 ? -3.375 13.467 -27.379 1.00 79.94 1003 ASP A N 1
ATOM 7825 C CA . ASP A 1 1003 ? -2.025 12.940 -27.173 1.00 79.94 1003 ASP A CA 1
ATOM 7826 C C . ASP A 1 1003 ? -1.797 11.704 -28.081 1.00 79.94 1003 ASP A C 1
ATOM 7828 O O . ASP A 1 1003 ? -0.880 10.913 -27.884 1.00 79.94 1003 ASP A O 1
ATOM 7832 N N . ALA A 1 1004 ? -2.675 11.506 -29.078 1.00 80.69 1004 ALA A N 1
ATOM 7833 C CA . ALA A 1 1004 ? -2.624 10.431 -30.071 1.00 80.69 1004 ALA A CA 1
ATOM 7834 C C . ALA A 1 1004 ? -3.177 10.881 -31.446 1.00 80.69 1004 ALA A C 1
ATOM 7836 O O . ALA A 1 1004 ? -3.973 11.824 -31.499 1.00 80.69 1004 ALA A O 1
ATOM 7837 N N . PRO A 1 1005 ? -2.800 10.221 -32.564 1.00 85.06 1005 PRO A N 1
ATOM 7838 C CA . PRO A 1 1005 ? -3.100 10.719 -33.909 1.00 85.06 1005 PRO A CA 1
ATOM 7839 C C . PRO A 1 1005 ? -4.590 10.751 -34.272 1.00 85.06 1005 PRO A C 1
ATOM 7841 O O . PRO A 1 1005 ? -5.300 9.761 -34.092 1.00 85.06 1005 PRO A O 1
ATOM 7844 N N . PHE A 1 1006 ? -5.070 11.843 -34.875 1.00 87.44 1006 PHE A N 1
ATOM 7845 C CA . PHE A 1 1006 ? -6.495 11.992 -35.203 1.00 87.44 1006 PHE A CA 1
ATOM 7846 C C . PHE A 1 1006 ? -6.785 12.597 -36.583 1.00 87.44 1006 PHE A C 1
ATOM 7848 O O . PHE A 1 1006 ? -5.989 13.338 -37.167 1.00 87.44 1006 PHE A O 1
ATOM 7855 N N . LYS A 1 1007 ? -7.979 12.293 -37.114 1.00 87.31 1007 LYS A N 1
ATOM 7856 C CA . LYS A 1 1007 ? -8.500 12.903 -38.347 1.00 87.31 1007 LYS A CA 1
ATOM 7857 C C . LYS A 1 1007 ? -9.898 13.482 -38.139 1.00 87.31 1007 LYS A C 1
ATOM 7859 O O . LYS A 1 1007 ? -10.831 12.742 -37.830 1.00 87.31 1007 LYS A O 1
ATOM 7864 N N . VAL A 1 1008 ? -10.050 14.777 -38.407 1.00 86.75 1008 VAL A N 1
ATOM 7865 C CA . VAL A 1 1008 ? -11.322 15.509 -38.296 1.00 86.75 1008 VAL A CA 1
ATOM 7866 C C . VAL A 1 1008 ? -11.668 16.185 -39.630 1.00 86.75 1008 VAL A C 1
ATOM 7868 O O . VAL A 1 1008 ? -10.766 16.569 -40.362 1.00 86.75 1008 VAL A O 1
ATOM 7871 N N . GLU A 1 1009 ? -12.939 16.340 -40.009 1.00 85.38 1009 GLU A N 1
ATOM 7872 C CA . GLU A 1 1009 ? -13.279 17.158 -41.197 1.00 85.38 1009 GLU A CA 1
ATOM 7873 C C . GLU A 1 1009 ? -13.484 18.629 -40.790 1.00 85.38 1009 GLU A C 1
ATOM 7875 O O . GLU A 1 1009 ? -12.932 19.534 -41.416 1.00 85.38 1009 GLU A O 1
ATOM 7880 N N . ARG A 1 1010 ? -14.187 18.902 -39.680 1.00 85.50 1010 ARG A N 1
ATOM 7881 C CA . ARG A 1 1010 ? -14.287 20.258 -39.101 1.00 85.50 1010 ARG A CA 1
ATOM 7882 C C . ARG A 1 1010 ? -14.056 20.290 -37.594 1.00 85.50 1010 ARG A C 1
ATOM 7884 O O . ARG A 1 1010 ? -14.846 19.720 -36.851 1.00 85.50 1010 ARG A O 1
ATOM 7891 N N . GLU A 1 1011 ? -13.039 21.017 -37.159 1.00 86.56 1011 GLU A N 1
ATOM 7892 C CA . GLU A 1 1011 ? -12.728 21.313 -35.759 1.00 86.56 1011 GLU A CA 1
ATOM 7893 C C . GLU A 1 1011 ? -13.209 22.736 -35.417 1.00 86.56 1011 GLU A C 1
ATOM 7895 O O . GLU A 1 1011 ? -13.184 23.636 -36.267 1.00 86.56 1011 GLU A O 1
ATOM 7900 N N . ASN A 1 1012 ? -13.740 22.916 -34.202 1.00 87.38 1012 ASN A N 1
ATOM 7901 C CA . ASN A 1 1012 ? -14.061 24.229 -33.645 1.00 87.38 1012 ASN A CA 1
ATOM 7902 C C . ASN A 1 1012 ? -13.824 24.215 -32.123 1.00 87.38 1012 ASN A C 1
ATOM 7904 O O . ASN A 1 1012 ? -14.678 23.691 -31.397 1.00 87.38 1012 ASN A O 1
ATOM 7908 N N . SER A 1 1013 ? -12.746 24.816 -31.606 1.00 85.75 1013 SER A N 1
ATOM 7909 C CA . SER A 1 1013 ? -12.541 24.880 -30.148 1.00 85.75 1013 SER A CA 1
ATOM 7910 C C . SER A 1 1013 ? -12.087 26.209 -29.555 1.00 85.75 1013 SER A C 1
ATOM 7912 O O . SER A 1 1013 ? -11.468 27.053 -30.186 1.00 85.75 1013 SER A O 1
ATOM 7914 N N . HIS A 1 1014 ? -12.364 26.445 -28.269 1.00 82.25 1014 HIS A N 1
ATOM 7915 C CA . HIS A 1 1014 ? -11.780 27.621 -27.606 1.00 82.25 1014 HIS A CA 1
ATOM 7916 C C . HIS A 1 1014 ? -10.279 27.411 -27.303 1.00 82.25 1014 HIS A C 1
ATOM 7918 O O . HIS A 1 1014 ? -9.504 28.372 -27.273 1.00 82.25 1014 HIS A O 1
ATOM 7924 N N . LYS A 1 1015 ? -9.827 26.170 -27.089 1.00 83.06 1015 LYS A N 1
ATOM 7925 C CA . LYS A 1 1015 ? -8.397 25.851 -26.994 1.00 83.06 1015 LYS A CA 1
ATOM 7926 C C . LYS A 1 1015 ? -8.104 24.417 -27.434 1.00 83.06 1015 LYS A C 1
ATOM 7928 O O . LYS A 1 1015 ? -8.524 23.494 -26.736 1.00 83.06 1015 LYS A O 1
ATOM 7933 N N . MET A 1 1016 ? -7.272 24.250 -28.456 1.00 85.38 1016 MET A N 1
ATOM 7934 C CA . MET A 1 1016 ? -6.670 22.963 -28.808 1.00 85.38 1016 MET A CA 1
ATOM 7935 C C . MET A 1 1016 ? -5.269 22.840 -28.187 1.00 85.38 1016 MET A C 1
ATOM 7937 O O . MET A 1 1016 ? -4.509 23.813 -28.164 1.00 85.38 1016 MET A O 1
ATOM 7941 N N . LEU A 1 1017 ? -4.964 21.668 -27.626 1.00 85.38 1017 LEU A N 1
ATOM 7942 C CA . LEU A 1 1017 ? -3.612 21.160 -27.378 1.00 85.38 1017 LEU A CA 1
ATOM 7943 C C . LEU A 1 1017 ? -3.515 19.817 -28.101 1.00 85.38 1017 LEU A C 1
ATOM 7945 O O . LEU A 1 1017 ? -4.376 18.959 -27.875 1.00 85.38 1017 LEU A O 1
ATOM 7949 N N . ALA A 1 1018 ? -2.530 19.677 -28.979 1.00 81.88 1018 ALA A N 1
ATOM 7950 C CA . ALA A 1 1018 ? -2.310 18.476 -29.768 1.00 81.88 1018 ALA A CA 1
ATOM 7951 C C . ALA A 1 1018 ? -0.817 18.136 -29.784 1.00 81.88 1018 ALA A C 1
ATOM 7953 O O . ALA A 1 1018 ? -0.020 18.822 -30.431 1.00 81.88 1018 ALA A O 1
ATOM 7954 N N . ASP A 1 1019 ? -0.481 17.052 -29.093 1.00 81.75 1019 ASP A N 1
ATOM 7955 C CA . ASP A 1 1019 ? 0.894 16.595 -28.880 1.00 81.75 1019 ASP A CA 1
ATOM 7956 C C . ASP A 1 1019 ? 1.179 15.347 -29.754 1.00 81.75 1019 ASP A C 1
ATOM 7958 O O . ASP A 1 1019 ? 2.198 14.678 -29.614 1.00 81.75 1019 ASP A O 1
ATOM 7962 N N . ALA A 1 1020 ? 0.275 15.040 -30.700 1.00 82.25 1020 ALA A N 1
ATOM 7963 C CA . ALA A 1 1020 ? 0.385 13.954 -31.673 1.00 82.25 1020 ALA A CA 1
ATOM 7964 C C . ALA A 1 1020 ? -0.111 14.361 -33.085 1.00 82.25 1020 ALA A C 1
ATOM 7966 O O . ALA A 1 1020 ? -0.939 15.269 -33.204 1.00 82.25 1020 ALA A O 1
ATOM 7967 N N . PRO A 1 1021 ? 0.355 13.699 -34.169 1.00 85.62 1021 PRO A N 1
ATOM 7968 C CA . PRO A 1 1021 ? 0.090 14.136 -35.542 1.00 85.62 1021 PRO A CA 1
ATOM 7969 C C . PRO A 1 1021 ? -1.386 14.116 -35.953 1.00 85.62 1021 PRO A C 1
ATOM 7971 O O . PRO A 1 1021 ? -2.097 13.139 -35.708 1.00 85.62 1021 PRO A O 1
ATOM 7974 N N . PHE A 1 1022 ? -1.849 15.147 -36.667 1.00 88.69 1022 PHE A N 1
ATOM 7975 C CA . PHE A 1 1022 ? -3.265 15.243 -37.039 1.00 88.69 1022 PHE A CA 1
ATOM 7976 C C . PHE A 1 1022 ? -3.556 15.818 -38.430 1.00 88.69 1022 PHE A C 1
ATOM 7978 O O . PHE A 1 1022 ? -2.760 16.535 -39.044 1.00 88.69 1022 PHE A O 1
ATOM 7985 N N . LYS A 1 1023 ? -4.754 15.508 -38.944 1.00 88.00 1023 LYS A N 1
ATOM 7986 C CA . LYS A 1 1023 ? -5.270 16.061 -40.205 1.00 88.00 1023 LYS A CA 1
ATOM 7987 C C . LYS A 1 1023 ? -6.685 16.612 -40.040 1.00 88.00 1023 LYS A C 1
ATOM 7989 O O . LYS A 1 1023 ? -7.593 15.848 -39.711 1.00 88.00 1023 LYS A O 1
ATOM 7994 N N . VAL A 1 1024 ? -6.882 17.896 -40.356 1.00 87.38 1024 VAL A N 1
ATOM 7995 C CA . VAL A 1 1024 ? -8.208 18.546 -40.376 1.00 87.38 1024 VAL A CA 1
ATOM 7996 C C . VAL A 1 1024 ? -8.493 19.186 -41.738 1.00 87.38 1024 VAL A C 1
ATOM 7998 O O . VAL A 1 1024 ? -7.577 19.665 -42.391 1.00 87.38 1024 VAL A O 1
ATOM 8001 N N . GLU A 1 1025 ? -9.739 19.217 -42.213 1.00 84.81 1025 GLU A N 1
ATOM 8002 C CA . GLU A 1 1025 ? -10.067 20.006 -43.419 1.00 84.81 1025 GLU A CA 1
ATOM 8003 C C . GLU A 1 1025 ? -10.324 21.476 -43.045 1.00 84.81 1025 GLU A C 1
ATOM 8005 O O . GLU A 1 1025 ? -9.803 22.387 -43.687 1.00 84.81 1025 GLU A O 1
ATOM 8010 N N . ARG A 1 1026 ? -11.058 21.746 -41.957 1.00 84.56 1026 ARG A N 1
ATOM 8011 C CA . ARG A 1 1026 ? -11.223 23.105 -41.405 1.00 84.56 1026 ARG A CA 1
ATOM 8012 C C . ARG A 1 1026 ? -11.027 23.152 -39.894 1.00 84.56 1026 ARG A C 1
ATOM 8014 O O . ARG A 1 1026 ? -11.804 22.529 -39.180 1.00 84.56 1026 ARG A O 1
ATOM 8021 N N . GLU A 1 1027 ? -10.062 23.933 -39.432 1.00 85.75 1027 GLU A N 1
ATOM 8022 C CA . GLU A 1 1027 ? -9.833 24.276 -38.023 1.00 85.75 1027 GLU A CA 1
ATOM 8023 C C . GLU A 1 1027 ? -10.394 25.681 -37.742 1.00 85.75 1027 GLU A C 1
ATOM 8025 O O . GLU A 1 1027 ? -10.378 26.548 -38.628 1.00 85.75 1027 GLU A O 1
ATOM 8030 N N . ASN A 1 1028 ? -10.959 25.888 -36.545 1.00 86.88 1028 ASN A N 1
ATOM 8031 C CA . ASN A 1 1028 ? -11.356 27.217 -36.074 1.00 86.88 1028 ASN A CA 1
ATOM 8032 C C . ASN A 1 1028 ? -11.193 27.313 -34.548 1.00 86.88 1028 ASN A C 1
ATOM 8034 O O . ASN A 1 1028 ? -12.165 27.045 -33.829 1.00 86.88 1028 ASN A O 1
ATOM 8038 N N . SER A 1 1029 ? -10.026 27.731 -34.037 1.00 84.81 1029 SER A N 1
ATOM 8039 C CA . SER A 1 1029 ? -9.849 27.892 -32.584 1.00 84.81 1029 SER A CA 1
ATOM 8040 C C . SER A 1 1029 ? -9.541 29.298 -32.053 1.00 84.81 1029 SER A C 1
ATOM 8042 O O . SER A 1 1029 ? -9.030 30.192 -32.718 1.00 84.81 1029 SER A O 1
ATOM 8044 N N . HIS A 1 1030 ? -9.863 29.561 -30.782 1.00 81.38 1030 HIS A N 1
ATOM 8045 C CA . HIS A 1 1030 ? -9.389 30.800 -30.143 1.00 81.38 1030 HIS A CA 1
ATOM 8046 C C . HIS A 1 1030 ? -7.901 30.691 -29.748 1.00 81.38 1030 HIS A C 1
ATOM 8048 O O . HIS A 1 1030 ? -7.182 31.697 -29.707 1.00 81.38 1030 HIS A O 1
ATOM 8054 N N . LYS A 1 1031 ? -7.403 29.481 -29.463 1.00 81.75 1031 LYS A N 1
ATOM 8055 C CA . LYS A 1 1031 ? -5.976 29.242 -29.232 1.00 81.75 1031 LYS A CA 1
ATOM 8056 C C . LYS A 1 1031 ? -5.565 27.807 -29.569 1.00 81.75 1031 LYS A C 1
ATOM 8058 O O . LYS A 1 1031 ? -5.808 26.914 -28.757 1.00 81.75 1031 LYS A O 1
ATOM 8063 N N . MET A 1 1032 ? -4.827 27.629 -30.657 1.00 84.31 1032 MET A N 1
ATOM 8064 C CA . MET A 1 1032 ? -4.107 26.391 -30.950 1.00 84.31 1032 MET A CA 1
ATOM 8065 C C . MET A 1 1032 ? -2.727 26.403 -30.273 1.00 84.31 1032 MET A C 1
ATOM 8067 O O . MET A 1 1032 ? -2.002 27.403 -30.340 1.00 84.31 1032 MET A O 1
ATOM 8071 N N . LEU A 1 1033 ? -2.367 25.302 -29.605 1.00 83.75 1033 LEU A N 1
ATOM 8072 C CA . LEU A 1 1033 ? -0.973 24.864 -29.515 1.00 83.75 1033 LEU A CA 1
ATOM 8073 C C . LEU A 1 1033 ? -0.861 23.461 -30.105 1.00 83.75 1033 LEU A C 1
ATOM 8075 O O . LEU A 1 1033 ? -1.707 22.615 -29.811 1.00 83.75 1033 LEU A O 1
ATOM 8079 N N . ALA A 1 1034 ? 0.155 23.258 -30.933 1.00 80.19 1034 ALA A N 1
ATOM 8080 C CA . ALA A 1 1034 ? 0.446 21.984 -31.568 1.00 80.19 1034 ALA A CA 1
ATOM 8081 C C . ALA A 1 1034 ? 1.962 21.780 -31.598 1.00 80.19 1034 ALA A C 1
ATOM 8083 O O . ALA A 1 1034 ? 2.678 22.555 -32.241 1.00 80.19 1034 ALA A O 1
ATOM 8084 N N . ASP A 1 1035 ? 2.413 20.734 -30.913 1.00 77.44 1035 ASP A N 1
ATOM 8085 C CA . ASP A 1 1035 ? 3.827 20.361 -30.805 1.00 77.44 1035 ASP A CA 1
ATOM 8086 C C . ASP A 1 1035 ? 4.122 19.056 -31.581 1.00 77.44 1035 ASP A C 1
ATOM 8088 O O . ASP A 1 1035 ? 5.201 18.484 -31.473 1.00 77.44 1035 ASP A O 1
ATOM 8092 N N . ALA A 1 1036 ? 3.186 18.627 -32.443 1.00 79.12 1036 ALA A N 1
ATOM 8093 C CA . ALA A 1 1036 ? 3.341 17.521 -33.391 1.00 79.12 1036 ALA A CA 1
ATOM 8094 C C . ALA A 1 1036 ? 2.883 17.891 -34.826 1.00 79.12 1036 ALA A C 1
ATOM 8096 O O . ALA A 1 1036 ? 2.034 18.777 -34.986 1.00 79.12 1036 ALA A O 1
ATOM 8097 N N . PRO A 1 1037 ? 3.412 17.236 -35.886 1.00 82.00 1037 PRO A N 1
ATOM 8098 C CA . PRO A 1 1037 ? 3.164 17.644 -37.270 1.00 82.00 1037 PRO A CA 1
ATOM 8099 C C . PRO A 1 1037 ? 1.705 17.534 -37.720 1.00 82.00 1037 PRO A C 1
ATOM 8101 O O . PRO A 1 1037 ? 1.032 16.533 -37.462 1.00 82.00 1037 PRO A O 1
ATOM 8104 N N . PHE A 1 1038 ? 1.218 18.525 -38.473 1.00 86.38 1038 PHE A N 1
ATOM 8105 C CA . PHE A 1 1038 ? -0.179 18.536 -38.914 1.00 86.38 1038 PHE A CA 1
ATOM 8106 C C . PHE A 1 1038 ? -0.424 19.065 -40.333 1.00 86.38 1038 PHE A C 1
ATOM 8108 O O . PHE A 1 1038 ? 0.331 19.864 -40.895 1.00 86.38 1038 PHE A O 1
ATOM 8115 N N . LYS A 1 1039 ? -1.548 18.630 -40.919 1.00 85.31 1039 LYS A N 1
ATOM 8116 C CA . LYS A 1 1039 ? -2.049 19.127 -42.210 1.00 85.31 1039 LYS A CA 1
ATOM 8117 C C . LYS A 1 1039 ? -3.475 19.652 -42.078 1.00 85.31 1039 LYS A C 1
ATOM 8119 O O . LYS A 1 1039 ? -4.383 18.892 -41.743 1.00 85.31 1039 LYS A O 1
ATOM 8124 N N . VAL A 1 1040 ? -3.673 20.922 -42.426 1.00 85.31 1040 VAL A N 1
ATOM 8125 C CA . VAL A 1 1040 ? -4.979 21.598 -42.424 1.00 85.31 1040 VAL A CA 1
ATOM 8126 C C . VAL A 1 1040 ? -5.284 22.153 -43.822 1.00 85.31 1040 VAL A C 1
ATOM 8128 O O . VAL A 1 1040 ? -4.368 22.571 -44.517 1.00 85.31 1040 VAL A O 1
ATOM 8131 N N . GLU A 1 1041 ? -6.534 22.159 -44.293 1.00 82.81 1041 GLU A N 1
ATOM 8132 C CA . GLU A 1 1041 ? -6.857 22.874 -45.548 1.00 82.81 1041 GLU A CA 1
ATOM 8133 C C . GLU A 1 1041 ? -7.177 24.347 -45.260 1.00 82.81 1041 GLU A C 1
ATOM 8135 O O . GLU A 1 1041 ? -6.616 25.236 -45.902 1.00 82.81 1041 GLU A O 1
ATOM 8140 N N . ARG A 1 1042 ? -8.008 24.634 -44.246 1.00 81.44 1042 ARG A N 1
ATOM 8141 C CA . ARG A 1 1042 ? -8.266 26.006 -43.767 1.00 81.44 1042 ARG A CA 1
ATOM 8142 C C . ARG A 1 1042 ? -8.158 26.131 -42.252 1.00 81.44 1042 ARG A C 1
ATOM 8144 O O . ARG A 1 1042 ? -8.856 25.421 -41.539 1.00 81.44 1042 ARG A O 1
ATOM 8151 N N . GLU A 1 1043 ? -7.342 27.065 -41.793 1.00 83.19 1043 GLU A N 1
ATOM 8152 C CA . GLU A 1 1043 ? -7.085 27.387 -40.386 1.00 83.19 1043 GLU A CA 1
ATOM 8153 C C . GLU A 1 1043 ? -7.649 28.786 -40.074 1.00 83.19 1043 GLU A C 1
ATOM 8155 O O . GLU A 1 1043 ? -7.609 29.671 -40.942 1.00 83.19 1043 GLU A O 1
ATOM 8160 N N . ASN A 1 1044 ? -8.237 28.972 -38.883 1.00 84.19 1044 ASN A N 1
ATOM 8161 C CA . ASN A 1 1044 ? -8.760 30.270 -38.439 1.00 84.19 1044 ASN A CA 1
ATOM 8162 C C . ASN A 1 1044 ? -8.535 30.517 -36.931 1.00 84.19 1044 ASN A C 1
ATOM 8164 O O . ASN A 1 1044 ? -9.511 30.646 -36.181 1.00 84.19 1044 ASN A O 1
ATOM 8168 N N . SER A 1 1045 ? -7.281 30.617 -36.472 1.00 81.19 1045 SER A N 1
ATOM 8169 C CA . SER A 1 1045 ? -6.987 30.850 -35.046 1.00 81.19 1045 SER A CA 1
ATOM 8170 C C . SER A 1 1045 ? -6.944 32.314 -34.593 1.00 81.19 1045 SER A C 1
ATOM 8172 O O . SER A 1 1045 ? -6.252 33.148 -35.169 1.00 81.19 1045 SER A O 1
ATOM 8174 N N . HIS A 1 1046 ? -7.495 32.657 -33.421 1.00 78.69 1046 HIS A N 1
ATOM 8175 C CA . HIS A 1 1046 ? -7.163 33.968 -32.820 1.00 78.69 1046 HIS A CA 1
ATOM 8176 C C . HIS A 1 1046 ? -5.687 34.034 -32.367 1.00 78.69 1046 HIS A C 1
ATOM 8178 O O . HIS A 1 1046 ? -5.040 35.080 -32.491 1.00 78.69 1046 HIS A O 1
ATOM 8184 N N . LYS A 1 1047 ? -5.117 32.954 -31.821 1.00 77.69 1047 LYS A N 1
ATOM 8185 C CA . LYS A 1 1047 ? -3.689 32.900 -31.471 1.00 77.69 1047 LYS A CA 1
ATOM 8186 C C . LYS A 1 1047 ? -3.103 31.515 -31.711 1.00 77.69 1047 LYS A C 1
ATOM 8188 O O . LYS A 1 1047 ? -3.495 30.569 -31.035 1.00 77.69 1047 LYS A O 1
ATOM 8193 N N . MET A 1 1048 ? -2.083 31.460 -32.554 1.00 78.25 1048 MET A N 1
ATOM 8194 C CA . MET A 1 1048 ? -1.376 30.240 -32.927 1.00 78.25 1048 MET A CA 1
ATOM 8195 C C . MET A 1 1048 ? 0.021 30.206 -32.281 1.00 78.25 1048 MET A C 1
ATOM 8197 O O . MET A 1 1048 ? 0.689 31.238 -32.165 1.00 78.25 1048 MET A O 1
ATOM 8201 N N . LEU A 1 1049 ? 0.420 29.034 -31.786 1.00 75.81 1049 LEU A N 1
ATOM 8202 C CA . LEU A 1 1049 ? 1.721 28.727 -31.182 1.00 75.81 1049 LEU A CA 1
ATOM 8203 C C . LEU A 1 1049 ? 2.091 27.312 -31.627 1.00 75.81 1049 LEU A C 1
ATOM 8205 O O . LEU A 1 1049 ? 1.406 26.377 -31.229 1.00 75.81 1049 LEU A O 1
ATOM 8209 N N . ILE A 1 1050 ? 3.108 27.163 -32.472 1.00 73.44 1050 ILE A N 1
ATOM 8210 C CA . ILE A 1 1050 ? 3.430 25.869 -33.091 1.00 73.44 1050 ILE A CA 1
ATOM 8211 C C . ILE A 1 1050 ? 4.900 25.515 -32.863 1.00 73.44 1050 ILE A C 1
ATOM 8213 O O . ILE A 1 1050 ? 5.781 26.317 -33.202 1.00 73.44 1050 ILE A O 1
ATOM 8217 N N . GLY A 1 1051 ? 5.122 24.314 -32.321 1.00 69.94 1051 GLY A N 1
ATOM 8218 C CA . GLY A 1 1051 ? 6.429 23.684 -32.131 1.00 69.94 1051 GLY A CA 1
ATOM 8219 C C . GLY A 1 1051 ? 6.832 22.679 -33.220 1.00 69.94 1051 GLY A C 1
ATOM 8220 O O . GLY A 1 1051 ? 8.004 22.336 -33.283 1.00 69.94 1051 GLY A O 1
ATOM 8221 N N . ALA A 1 1052 ? 5.918 22.242 -34.100 1.00 70.00 1052 ALA A N 1
ATOM 8222 C CA . ALA A 1 1052 ? 6.181 21.214 -35.122 1.00 70.00 1052 ALA A CA 1
ATOM 8223 C C . ALA A 1 1052 ? 5.803 21.621 -36.564 1.00 70.00 1052 ALA A C 1
ATOM 8225 O O . ALA A 1 1052 ? 5.010 22.534 -36.791 1.00 70.00 1052 ALA A O 1
ATOM 8226 N N . SER A 1 1053 ? 6.397 20.960 -37.562 1.00 74.25 1053 SER A N 1
ATOM 8227 C CA . SER A 1 1053 ? 6.228 21.320 -38.977 1.00 74.25 1053 SER A CA 1
ATOM 8228 C C . SER A 1 1053 ? 4.787 21.118 -39.469 1.00 74.25 1053 SER A C 1
ATOM 8230 O O . SER A 1 1053 ? 4.098 20.161 -39.107 1.00 74.25 1053 SER A O 1
ATOM 8232 N N . PHE A 1 1054 ? 4.295 22.039 -40.303 1.00 80.19 1054 PHE A N 1
ATOM 8233 C CA . PHE A 1 1054 ? 2.890 22.028 -40.717 1.00 80.19 1054 PHE A CA 1
ATOM 8234 C C . PHE A 1 1054 ? 2.649 22.547 -42.140 1.00 80.19 1054 PHE A C 1
ATOM 8236 O O . PHE A 1 1054 ? 3.445 23.295 -42.720 1.00 80.19 1054 PHE A O 1
ATOM 8243 N N . LYS A 1 1055 ? 1.510 22.132 -42.712 1.00 81.38 1055 LYS A N 1
ATOM 8244 C CA . LYS A 1 1055 ? 1.064 22.526 -44.056 1.00 81.38 1055 LYS A CA 1
ATOM 8245 C C . LYS A 1 1055 ? -0.394 22.983 -44.048 1.00 81.38 1055 LYS A C 1
ATOM 8247 O O . LYS A 1 1055 ? -1.274 22.180 -43.731 1.00 81.38 1055 LYS A O 1
ATOM 8252 N N . VAL A 1 1056 ? -0.639 24.228 -44.473 1.00 81.88 1056 VAL A N 1
ATOM 8253 C CA . VAL A 1 1056 ? -1.992 24.813 -44.614 1.00 81.88 1056 VAL A CA 1
ATOM 8254 C C . VAL A 1 1056 ? -2.229 25.331 -46.031 1.00 81.88 1056 VAL A C 1
ATOM 8256 O O . VAL A 1 1056 ? -1.312 25.854 -46.658 1.00 81.88 1056 VAL A O 1
ATOM 8259 N N . GLU A 1 1057 ? -3.447 25.232 -46.566 1.00 80.56 1057 GLU A N 1
ATOM 8260 C CA . GLU A 1 1057 ? -3.778 25.886 -47.845 1.00 80.56 1057 GLU A CA 1
ATOM 8261 C C . GLU A 1 1057 ? -4.239 27.339 -47.640 1.00 80.56 1057 GLU A C 1
ATOM 8263 O O . GLU A 1 1057 ? -3.844 28.219 -48.404 1.00 80.56 1057 GLU A O 1
ATOM 8268 N N . GLN A 1 1058 ? -4.997 27.623 -46.574 1.00 80.00 1058 GLN A N 1
ATOM 8269 C CA . GLN A 1 1058 ? -5.354 28.982 -46.157 1.00 80.00 1058 GLN A CA 1
ATOM 8270 C C . GLN A 1 1058 ? -5.310 29.155 -44.627 1.00 80.00 1058 GLN A C 1
ATOM 8272 O O . GLN A 1 1058 ? -6.038 28.472 -43.914 1.00 80.00 1058 GLN A O 1
ATOM 8277 N N . GLU A 1 1059 ? -4.541 30.127 -44.142 1.00 80.19 1059 GLU A N 1
ATOM 8278 C CA . GLU A 1 1059 ? -4.457 30.569 -42.740 1.00 80.19 1059 GLU A CA 1
ATOM 8279 C C . GLU A 1 1059 ? -5.159 31.928 -42.575 1.00 80.19 1059 GLU A C 1
ATOM 8281 O O . GLU A 1 1059 ? -5.169 32.749 -43.506 1.00 80.19 1059 GLU A O 1
ATOM 8286 N N . ASN A 1 1060 ? -5.810 32.154 -41.426 1.00 81.62 1060 ASN A N 1
ATOM 8287 C CA . ASN A 1 1060 ? -6.338 33.473 -41.060 1.00 81.62 1060 ASN A CA 1
ATOM 8288 C C . ASN A 1 1060 ? -6.224 33.733 -39.537 1.00 81.62 1060 ASN A C 1
ATOM 8290 O O . ASN A 1 1060 ? -7.213 33.540 -38.823 1.00 81.62 1060 ASN A O 1
ATOM 8294 N N . SER A 1 1061 ? -5.075 34.212 -39.026 1.00 77.06 1061 SER A N 1
ATOM 8295 C CA . SER A 1 1061 ? -4.904 34.471 -37.577 1.00 77.06 1061 SER A CA 1
ATOM 8296 C C . SER A 1 1061 ? -4.731 35.925 -37.105 1.00 77.06 1061 SER A C 1
ATOM 8298 O O . SER A 1 1061 ? -4.244 36.821 -37.790 1.00 77.06 1061 SER A O 1
ATOM 8300 N N . ASN A 1 1062 ? -5.097 36.208 -35.846 1.00 75.56 1062 ASN A N 1
ATOM 8301 C CA . ASN A 1 1062 ? -4.842 37.533 -35.252 1.00 75.56 1062 ASN A CA 1
ATOM 8302 C C . ASN A 1 1062 ? -3.388 37.670 -34.741 1.00 75.56 1062 ASN A C 1
ATOM 8304 O O . ASN A 1 1062 ? -2.821 38.768 -34.727 1.00 75.56 1062 ASN A O 1
ATOM 8308 N N . LYS A 1 1063 ? -2.769 36.559 -34.322 1.00 70.12 1063 LYS A N 1
ATOM 8309 C CA . LYS A 1 1063 ? -1.339 36.485 -33.996 1.00 70.12 1063 LYS A CA 1
ATOM 8310 C C . LYS A 1 1063 ? -0.793 35.069 -34.205 1.00 70.12 1063 LYS A C 1
ATOM 8312 O O . LYS A 1 1063 ? -1.135 34.176 -33.426 1.00 70.12 1063 LYS A O 1
ATOM 8317 N N . SER A 1 1064 ? 0.141 34.936 -35.141 1.00 70.81 1064 SER A N 1
ATOM 8318 C CA . SER A 1 1064 ? 0.931 33.724 -35.374 1.00 70.81 1064 SER A CA 1
ATOM 8319 C C . SER A 1 1064 ? 2.326 33.853 -34.739 1.00 70.81 1064 SER A C 1
ATOM 8321 O O . SER A 1 1064 ? 2.941 34.928 -34.773 1.00 70.81 1064 SER A O 1
ATOM 8323 N N . LEU A 1 1065 ? 2.797 32.783 -34.091 1.00 65.12 1065 LEU A N 1
ATOM 8324 C CA . LEU A 1 1065 ? 4.163 32.630 -33.581 1.00 65.12 1065 LEU A CA 1
ATOM 8325 C C . LEU A 1 1065 ? 4.620 31.187 -33.835 1.00 65.12 1065 LEU A C 1
ATOM 8327 O O . LEU A 1 1065 ? 4.104 30.260 -33.208 1.00 65.12 1065 LEU A O 1
ATOM 8331 N N . THR A 1 1066 ? 5.585 31.014 -34.734 1.00 64.81 1066 THR A N 1
ATOM 8332 C CA . THR A 1 1066 ? 6.080 29.702 -35.181 1.00 64.81 1066 THR A CA 1
ATOM 8333 C C . THR A 1 1066 ? 7.563 29.547 -34.851 1.00 64.81 1066 THR A C 1
ATOM 8335 O O . THR A 1 1066 ? 8.365 30.428 -35.179 1.00 64.81 1066 THR A O 1
ATOM 8338 N N . GLY A 1 1067 ? 7.925 28.431 -34.214 1.00 61.75 1067 GLY A N 1
ATOM 8339 C CA . GLY A 1 1067 ? 9.315 28.092 -33.885 1.00 61.75 1067 GLY A CA 1
ATOM 8340 C C . GLY A 1 1067 ? 10.042 27.257 -34.943 1.00 61.75 1067 GLY A C 1
ATOM 8341 O O . GLY A 1 1067 ? 11.237 27.044 -34.801 1.00 61.75 1067 GLY A O 1
ATOM 8342 N N . VAL A 1 1068 ? 9.337 26.798 -35.983 1.00 64.62 1068 VAL A N 1
ATOM 8343 C CA . VAL A 1 1068 ? 9.805 25.800 -36.965 1.00 64.62 1068 VAL A CA 1
ATOM 8344 C C . VAL A 1 1068 ? 9.341 26.109 -38.402 1.00 64.62 1068 VAL A C 1
ATOM 8346 O O . VAL A 1 1068 ? 8.387 26.882 -38.566 1.00 64.62 1068 VAL A O 1
ATOM 8349 N N . PRO A 1 1069 ? 9.986 25.544 -39.446 1.00 69.19 1069 PRO A N 1
ATOM 8350 C CA . PRO A 1 1069 ? 9.631 25.799 -40.842 1.00 69.19 1069 PRO A CA 1
ATOM 8351 C C . PRO A 1 1069 ? 8.220 25.340 -41.228 1.00 69.19 1069 PRO A C 1
ATOM 8353 O O . PRO A 1 1069 ? 7.707 24.330 -40.743 1.00 69.19 1069 PRO A O 1
ATOM 8356 N N . PHE A 1 1070 ? 7.592 26.072 -42.153 1.00 76.00 1070 PHE A N 1
ATOM 8357 C CA . PHE A 1 1070 ? 6.229 25.780 -42.605 1.00 76.00 1070 PHE A CA 1
ATOM 8358 C C . PHE A 1 1070 ? 5.961 26.176 -44.062 1.00 76.00 1070 PHE A C 1
ATOM 8360 O O . PHE A 1 1070 ? 6.634 27.038 -44.642 1.00 76.00 1070 PHE A O 1
ATOM 8367 N N . LYS A 1 1071 ? 4.924 25.556 -44.648 1.00 77.94 1071 LYS A N 1
ATOM 8368 C CA . LYS A 1 1071 ? 4.395 25.918 -45.971 1.00 77.94 1071 LYS A CA 1
ATOM 8369 C C . LYS A 1 1071 ? 2.904 26.249 -45.895 1.00 77.94 1071 LYS A C 1
ATOM 8371 O O . LYS A 1 1071 ? 2.085 25.369 -45.625 1.00 77.94 1071 LYS A O 1
ATOM 8376 N N . VAL A 1 1072 ? 2.554 27.487 -46.241 1.00 77.69 1072 VAL A N 1
ATOM 8377 C CA . VAL A 1 1072 ? 1.162 27.956 -46.326 1.00 77.69 1072 VAL A CA 1
ATOM 8378 C C . VAL A 1 1072 ? 0.839 28.408 -47.755 1.00 77.69 1072 VAL A C 1
ATOM 8380 O O . VAL A 1 1072 ? 1.638 29.078 -48.402 1.00 77.69 1072 VAL A O 1
ATOM 8383 N N . GLY A 1 1073 ? -0.332 28.045 -48.281 1.00 78.75 1073 GLY A N 1
ATOM 8384 C CA . GLY A 1 1073 ? -0.807 28.574 -49.565 1.00 78.75 1073 GLY A CA 1
ATOM 8385 C C . GLY A 1 1073 ? -1.100 30.073 -49.458 1.00 78.75 1073 GLY A C 1
ATOM 8386 O O . GLY A 1 1073 ? -0.470 30.899 -50.118 1.00 78.75 1073 GLY A O 1
ATOM 8387 N N . ARG A 1 1074 ? -2.020 30.456 -48.569 1.00 77.38 1074 ARG A N 1
ATOM 8388 C CA . ARG A 1 1074 ? -2.391 31.857 -48.346 1.00 77.38 1074 ARG A CA 1
ATOM 8389 C C . ARG A 1 1074 ? -2.512 32.217 -46.865 1.00 77.38 1074 ARG A C 1
ATOM 8391 O O . ARG A 1 1074 ? -3.408 31.707 -46.203 1.00 77.38 1074 ARG A O 1
ATOM 8398 N N . GLU A 1 1075 ? -1.706 33.169 -46.410 1.00 76.62 1075 GLU A N 1
ATOM 8399 C CA . GLU A 1 1075 ? -1.728 33.738 -45.053 1.00 76.62 1075 GLU A CA 1
ATOM 8400 C C . GLU A 1 1075 ? -2.543 35.048 -45.033 1.00 76.62 1075 GLU A C 1
ATOM 8402 O O . GLU A 1 1075 ? -2.495 35.844 -45.986 1.00 76.62 1075 GLU A O 1
ATOM 8407 N N . ASN A 1 1076 ? -3.305 35.300 -43.964 1.00 77.50 1076 ASN A N 1
ATOM 8408 C CA . ASN A 1 1076 ? -4.025 36.565 -43.769 1.00 77.50 1076 ASN A CA 1
ATOM 8409 C C . ASN A 1 1076 ? -4.007 36.968 -42.279 1.00 77.50 1076 ASN A C 1
ATOM 8411 O O . ASN A 1 1076 ? -5.027 36.829 -41.600 1.00 77.50 1076 ASN A O 1
ATOM 8415 N N . SER A 1 1077 ? -2.873 37.477 -41.766 1.00 72.06 1077 SER A N 1
ATOM 8416 C CA . SER A 1 1077 ? -2.707 37.729 -40.324 1.00 72.06 1077 SER A CA 1
ATOM 8417 C C . SER A 1 1077 ? -2.643 39.209 -39.896 1.00 72.06 1077 SER A C 1
ATOM 8419 O O . SER A 1 1077 ? -2.226 40.102 -40.631 1.00 72.06 1077 SER A O 1
ATOM 8421 N N . ASN A 1 1078 ? -2.998 39.526 -38.648 1.00 71.50 1078 ASN A N 1
ATOM 8422 C CA . ASN A 1 1078 ? -2.741 40.880 -38.120 1.00 71.50 1078 ASN A CA 1
ATOM 8423 C C . ASN A 1 1078 ? -1.286 41.075 -37.659 1.00 71.50 1078 ASN A C 1
ATOM 8425 O O . ASN A 1 1078 ? -0.753 42.186 -37.772 1.00 71.50 1078 ASN A O 1
ATOM 8429 N N . LYS A 1 1079 ? -0.654 40.028 -37.109 1.00 65.69 1079 LYS A N 1
ATOM 8430 C CA . LYS A 1 1079 ? 0.731 40.043 -36.610 1.00 65.69 1079 LYS A CA 1
ATOM 8431 C C . LYS A 1 1079 ? 1.397 38.672 -36.741 1.00 65.69 1079 LYS A C 1
ATOM 8433 O O . LYS A 1 1079 ? 1.191 37.820 -35.873 1.00 65.69 1079 LYS A O 1
ATOM 8438 N N . THR A 1 1080 ? 2.289 38.530 -37.712 1.00 67.56 1080 THR A N 1
ATOM 8439 C CA . THR A 1 1080 ? 3.224 37.401 -37.817 1.00 67.56 1080 THR A CA 1
ATOM 8440 C C . THR A 1 1080 ? 4.529 37.737 -37.092 1.00 67.56 1080 THR A C 1
ATOM 8442 O O . THR A 1 1080 ? 5.096 38.818 -37.287 1.00 67.56 1080 THR A O 1
ATOM 8445 N N . LEU A 1 1081 ? 5.013 36.821 -36.250 1.00 61.59 1081 LEU A N 1
ATOM 8446 C CA . LEU A 1 1081 ? 6.392 36.817 -35.757 1.00 61.59 1081 LEU A CA 1
ATOM 8447 C C . LEU A 1 1081 ? 7.017 35.455 -36.060 1.00 61.59 1081 LEU A C 1
ATOM 8449 O O . LEU A 1 1081 ? 6.560 34.448 -35.522 1.00 61.59 1081 LEU A O 1
ATOM 8453 N N . THR A 1 1082 ? 8.063 35.434 -36.883 1.00 61.03 1082 THR A N 1
ATOM 8454 C CA . THR A 1 1082 ? 8.760 34.201 -37.275 1.00 61.03 1082 THR A CA 1
ATOM 8455 C C . THR A 1 1082 ? 10.273 34.377 -37.132 1.00 61.03 1082 THR A C 1
ATOM 8457 O O . THR A 1 1082 ? 10.846 35.395 -37.532 1.00 61.03 1082 THR A O 1
ATOM 8460 N N . GLY A 1 1083 ? 10.925 33.394 -36.508 1.00 58.09 1083 GLY A N 1
ATOM 8461 C CA . GLY A 1 1083 ? 12.384 33.338 -36.337 1.00 58.09 1083 GLY A CA 1
ATOM 8462 C C . GLY A 1 1083 ? 13.069 32.316 -37.248 1.00 58.09 1083 GLY A C 1
ATOM 8463 O O . GLY A 1 1083 ? 14.246 32.044 -37.062 1.00 58.09 1083 GLY A O 1
ATOM 8464 N N . VAL A 1 1084 ? 12.324 31.735 -38.192 1.00 63.88 1084 VAL A N 1
ATOM 8465 C CA . VAL A 1 1084 ? 12.678 30.526 -38.953 1.00 63.88 1084 VAL A CA 1
ATOM 8466 C C . VAL A 1 1084 ? 12.210 30.618 -40.410 1.00 63.88 1084 VAL A C 1
ATOM 8468 O O . VAL A 1 1084 ? 11.290 31.398 -40.685 1.00 63.88 1084 VAL A O 1
ATOM 8471 N N . PRO A 1 1085 ? 12.816 29.863 -41.348 1.00 67.94 1085 PRO A N 1
ATOM 8472 C CA . PRO A 1 1085 ? 12.470 29.960 -42.760 1.00 67.94 1085 PRO A CA 1
ATOM 8473 C C . PRO A 1 1085 ? 11.064 29.460 -43.096 1.00 67.94 1085 PRO A C 1
ATOM 8475 O O . PRO A 1 1085 ? 10.592 28.474 -42.537 1.00 67.94 1085 PRO A O 1
ATOM 8478 N N . PHE A 1 1086 ? 10.398 30.114 -44.050 1.00 74.12 1086 PHE A N 1
ATOM 8479 C CA . PHE A 1 1086 ? 9.052 29.728 -44.487 1.00 74.12 1086 PHE A CA 1
ATOM 8480 C C . PHE A 1 1086 ? 8.795 30.024 -45.973 1.00 74.12 1086 PHE A C 1
ATOM 8482 O O . PHE A 1 1086 ? 9.433 30.895 -46.580 1.00 74.12 1086 PHE A O 1
ATOM 8489 N N . LYS A 1 1087 ? 7.828 29.301 -46.560 1.00 76.00 1087 LYS A N 1
ATOM 8490 C CA . LYS A 1 1087 ? 7.317 29.559 -47.917 1.00 76.00 1087 LYS A CA 1
ATOM 8491 C C . LYS A 1 1087 ? 5.808 29.814 -47.896 1.00 76.00 1087 LYS A C 1
ATOM 8493 O O . LYS A 1 1087 ? 5.038 28.932 -47.517 1.00 76.00 1087 LYS A O 1
ATOM 8498 N N . VAL A 1 1088 ? 5.399 30.979 -48.403 1.00 75.06 1088 VAL A N 1
ATOM 8499 C CA . VAL A 1 1088 ? 3.989 31.374 -48.569 1.00 75.06 1088 VAL A CA 1
ATOM 8500 C C . VAL A 1 1088 ? 3.704 31.723 -50.033 1.00 75.06 1088 VAL A C 1
ATOM 8502 O O . VAL A 1 1088 ? 4.476 32.438 -50.667 1.00 75.06 1088 VAL A O 1
ATOM 8505 N N . GLU A 1 1089 ? 2.605 31.234 -50.608 1.00 77.81 1089 GLU A N 1
ATOM 8506 C CA . GLU A 1 1089 ? 2.253 31.565 -52.003 1.00 77.81 1089 GLU A CA 1
ATOM 8507 C C . GLU A 1 1089 ? 1.584 32.960 -52.069 1.00 77.81 1089 GLU A C 1
ATOM 8509 O O . GLU A 1 1089 ? 1.890 33.759 -52.956 1.00 77.81 1089 GLU A O 1
ATOM 8514 N N . ARG A 1 1090 ? 0.766 33.340 -51.073 1.00 74.31 1090 ARG A N 1
ATOM 8515 C CA . ARG A 1 1090 ? 0.214 34.704 -50.954 1.00 74.31 1090 ARG A CA 1
ATOM 8516 C C . ARG A 1 1090 ? 0.058 35.210 -49.513 1.00 74.31 1090 ARG A C 1
ATOM 8518 O O . ARG A 1 1090 ? -0.769 34.700 -48.764 1.00 74.31 1090 ARG A O 1
ATOM 8525 N N . GLU A 1 1091 ? 0.752 36.296 -49.187 1.00 74.44 1091 GLU A N 1
ATOM 8526 C CA . GLU A 1 1091 ? 0.835 36.923 -47.859 1.00 74.44 1091 GLU A CA 1
ATOM 8527 C C . GLU A 1 1091 ? -0.004 38.214 -47.786 1.00 74.44 1091 GLU A C 1
ATOM 8529 O O . GLU A 1 1091 ? 0.063 39.054 -48.688 1.00 74.44 1091 GLU A O 1
ATOM 8534 N N . ASN A 1 1092 ? -0.807 38.399 -46.730 1.00 75.50 1092 ASN A N 1
ATOM 8535 C CA . ASN A 1 1092 ? -1.698 39.564 -46.577 1.00 75.50 1092 ASN A CA 1
ATOM 8536 C C . ASN A 1 1092 ? -1.730 40.083 -45.122 1.00 75.50 1092 ASN A C 1
ATOM 8538 O O . ASN A 1 1092 ? -2.811 40.214 -44.543 1.00 75.50 1092 ASN A O 1
ATOM 8542 N N . SER A 1 1093 ? -0.562 40.349 -44.519 1.00 70.12 1093 SER A N 1
ATOM 8543 C CA . SER A 1 1093 ? -0.463 40.671 -43.084 1.00 70.12 1093 SER A CA 1
ATOM 8544 C C . SER A 1 1093 ? -0.324 42.161 -42.712 1.00 70.12 1093 SER A C 1
ATOM 8546 O O . SER A 1 1093 ? 0.382 42.937 -43.360 1.00 70.12 1093 SER A O 1
ATOM 8548 N N . HIS A 1 1094 ? -0.955 42.600 -41.611 1.00 69.69 1094 HIS A N 1
ATOM 8549 C CA . HIS A 1 1094 ? -0.931 44.022 -41.210 1.00 69.69 1094 HIS A CA 1
ATOM 8550 C C . HIS A 1 1094 ? 0.421 44.466 -40.608 1.00 69.69 1094 HIS A C 1
ATOM 8552 O O . HIS A 1 1094 ? 0.869 45.592 -40.863 1.00 69.69 1094 HIS A O 1
ATOM 8558 N N . LYS A 1 1095 ? 1.089 43.629 -39.807 1.00 64.94 1095 LYS A N 1
ATOM 8559 C CA . LYS A 1 1095 ? 2.460 43.890 -39.344 1.00 64.94 1095 LYS A CA 1
ATOM 8560 C C . LYS A 1 1095 ? 3.279 42.605 -39.319 1.00 64.94 1095 LYS A C 1
ATOM 8562 O O . LYS A 1 1095 ? 2.921 41.673 -38.608 1.00 64.94 1095 LYS A O 1
ATOM 8567 N N . MET A 1 1096 ? 4.414 42.618 -40.004 1.00 66.69 1096 MET A N 1
ATOM 8568 C CA . MET A 1 1096 ? 5.314 41.478 -40.140 1.00 66.69 1096 MET A CA 1
ATOM 8569 C C . MET A 1 1096 ? 6.659 41.786 -39.462 1.00 66.69 1096 MET A C 1
ATOM 8571 O O . MET A 1 1096 ? 7.185 42.895 -39.588 1.00 66.69 1096 MET A O 1
ATOM 8575 N N . LEU A 1 1097 ? 7.179 40.837 -38.684 1.00 60.91 1097 LEU A N 1
ATOM 8576 C CA . LEU A 1 1097 ? 8.456 40.923 -37.964 1.00 60.91 1097 LEU A CA 1
ATOM 8577 C C . LEU A 1 1097 ? 9.203 39.603 -38.175 1.00 60.91 1097 LEU A C 1
ATOM 8579 O O . LEU A 1 1097 ? 8.786 38.582 -37.628 1.00 60.91 1097 LEU A O 1
ATOM 8583 N N . ILE A 1 1098 ? 10.268 39.632 -38.979 1.00 62.91 1098 ILE A N 1
ATOM 8584 C CA . ILE A 1 1098 ? 10.933 38.417 -39.471 1.00 62.91 1098 ILE A CA 1
ATOM 8585 C C . ILE A 1 1098 ? 12.419 38.415 -39.104 1.00 62.91 1098 ILE A C 1
ATOM 8587 O O . ILE A 1 1098 ? 13.147 39.364 -39.410 1.00 62.91 1098 ILE A O 1
ATOM 8591 N N . GLY A 1 1099 ? 12.851 37.317 -38.475 1.00 56.31 1099 GLY A N 1
ATOM 8592 C CA . GLY A 1 1099 ? 14.241 37.044 -38.095 1.00 56.31 1099 GLY A CA 1
ATOM 8593 C C . GLY A 1 1099 ? 15.006 36.067 -39.000 1.00 56.31 1099 GLY A C 1
ATOM 8594 O O . GLY A 1 1099 ? 16.209 35.931 -38.813 1.00 56.31 1099 GLY A O 1
ATOM 8595 N N . ALA A 1 1100 ? 14.356 35.418 -39.977 1.00 63.47 1100 ALA A N 1
ATOM 8596 C CA . ALA A 1 1100 ? 14.976 34.439 -40.888 1.00 63.47 1100 ALA A CA 1
ATOM 8597 C C . ALA A 1 1100 ? 14.653 34.681 -42.382 1.00 63.47 1100 ALA A C 1
ATOM 8599 O O . ALA A 1 1100 ? 13.881 35.572 -42.734 1.00 63.47 1100 ALA A O 1
ATOM 8600 N N . SER A 1 1101 ? 15.269 33.904 -43.275 1.00 63.66 1101 SER A N 1
ATOM 8601 C CA . SER A 1 1101 ? 15.071 33.985 -44.729 1.00 63.66 1101 SER A CA 1
ATOM 8602 C C . SER A 1 1101 ? 13.713 33.422 -45.169 1.00 63.66 1101 SER A C 1
ATOM 8604 O O . SER A 1 1101 ? 13.235 32.431 -44.630 1.00 63.66 1101 SER A O 1
ATOM 8606 N N . PHE A 1 1102 ? 13.069 34.026 -46.173 1.00 72.00 1102 PHE A N 1
ATOM 8607 C CA . PHE A 1 1102 ? 11.746 33.580 -46.635 1.00 72.00 1102 PHE A CA 1
ATOM 8608 C C . PHE A 1 1102 ? 11.524 33.779 -48.139 1.00 72.00 1102 PHE A C 1
ATOM 8610 O O . PHE A 1 1102 ? 12.154 34.636 -48.774 1.00 72.00 1102 PHE A O 1
ATOM 8617 N N . LYS A 1 1103 ? 10.592 32.995 -48.703 1.00 73.75 1103 LYS A N 1
ATOM 8618 C CA . LYS A 1 1103 ? 10.092 33.162 -50.077 1.00 73.75 1103 LYS A CA 1
ATOM 8619 C C . LYS A 1 1103 ? 8.577 33.382 -50.085 1.00 73.75 1103 LYS A C 1
ATOM 8621 O O . LYS A 1 1103 ? 7.826 32.505 -49.659 1.00 73.75 1103 LYS A O 1
ATOM 8626 N N . VAL A 1 1104 ? 8.141 34.504 -50.662 1.00 72.06 1104 VAL A N 1
ATOM 8627 C CA . VAL A 1 1104 ? 6.723 34.836 -50.886 1.00 72.06 1104 VAL A CA 1
ATOM 8628 C C . VAL A 1 1104 ? 6.463 35.075 -52.376 1.00 72.06 1104 VAL A C 1
ATOM 8630 O O . VAL A 1 1104 ? 7.201 35.809 -53.031 1.00 72.06 1104 VAL A O 1
ATOM 8633 N N . GLU A 1 1105 ? 5.421 34.467 -52.946 1.00 76.00 1105 GLU A N 1
ATOM 8634 C CA . GLU A 1 1105 ? 5.110 34.645 -54.379 1.00 76.00 1105 GLU A CA 1
ATOM 8635 C C . GLU A 1 1105 ? 4.264 35.916 -54.630 1.00 76.00 1105 GLU A C 1
ATOM 8637 O O . GLU A 1 1105 ? 4.494 36.624 -55.613 1.00 76.00 1105 GLU A O 1
ATOM 8642 N N . GLN A 1 1106 ? 3.380 36.300 -53.696 1.00 72.81 1106 GLN A N 1
ATOM 8643 C CA . GLN A 1 1106 ? 2.698 37.604 -53.694 1.00 72.81 1106 GLN A CA 1
ATOM 8644 C C . GLN A 1 1106 ? 2.529 38.194 -52.277 1.00 72.81 1106 GLN A C 1
ATOM 8646 O O . GLN A 1 1106 ? 1.826 37.604 -51.460 1.00 72.81 1106 GLN A O 1
ATOM 8651 N N . GLU A 1 1107 ? 3.073 39.387 -52.005 1.00 72.56 1107 GLU A N 1
ATOM 8652 C CA . GLU A 1 1107 ? 2.947 40.094 -50.711 1.00 72.56 1107 GLU A CA 1
ATOM 8653 C C . GLU A 1 1107 ? 2.042 41.340 -50.788 1.00 72.56 1107 GLU A C 1
ATOM 8655 O O . GLU A 1 1107 ? 2.185 42.185 -51.675 1.00 72.56 1107 GLU A O 1
ATOM 8660 N N . ASN A 1 1108 ? 1.129 41.478 -49.819 1.00 71.81 1108 ASN A N 1
ATOM 8661 C CA . ASN A 1 1108 ? 0.287 42.662 -49.609 1.00 71.81 1108 ASN A CA 1
ATOM 8662 C C . ASN A 1 1108 ? 0.299 43.082 -48.119 1.00 71.81 1108 ASN A C 1
ATOM 8664 O O . ASN A 1 1108 ? -0.724 42.969 -47.439 1.00 71.81 1108 ASN A O 1
ATOM 8668 N N . SER A 1 1109 ? 1.451 43.522 -47.590 1.00 66.19 1109 SER A N 1
ATOM 8669 C CA . SER A 1 1109 ? 1.602 43.904 -46.174 1.00 66.19 1109 SER A CA 1
ATOM 8670 C C . SER A 1 1109 ? 1.603 45.426 -45.932 1.00 66.19 1109 SER A C 1
ATOM 8672 O O . SER A 1 1109 ? 1.910 46.222 -46.820 1.00 66.19 1109 SER A O 1
ATOM 8674 N N . ASN A 1 1110 ? 1.220 45.846 -44.716 1.00 65.25 1110 ASN A N 1
ATOM 8675 C CA . ASN A 1 1110 ? 1.126 47.272 -44.333 1.00 65.25 1110 ASN A CA 1
ATOM 8676 C C . ASN A 1 1110 ? 2.373 47.817 -43.608 1.00 65.25 1110 ASN A C 1
ATOM 8678 O O . ASN A 1 1110 ? 2.586 49.029 -43.600 1.00 65.25 1110 ASN A O 1
ATOM 8682 N N . LYS A 1 1111 ? 3.137 46.957 -42.919 1.00 61.62 1111 LYS A N 1
ATOM 8683 C CA . LYS A 1 1111 ? 4.401 47.283 -42.226 1.00 61.62 1111 LYS A CA 1
ATOM 8684 C C . LYS A 1 1111 ? 5.259 46.027 -42.088 1.00 61.62 1111 LYS A C 1
ATOM 8686 O O . LYS A 1 1111 ? 4.937 45.176 -41.255 1.00 61.62 1111 LYS A O 1
ATOM 8691 N N . SER A 1 1112 ? 6.365 45.961 -42.820 1.00 60.28 1112 SER A N 1
ATOM 8692 C CA . SER A 1 1112 ? 7.365 44.895 -42.703 1.00 60.28 1112 SER A CA 1
ATOM 8693 C C . SER A 1 1112 ? 8.627 45.404 -41.993 1.00 60.28 1112 SER A C 1
ATOM 8695 O O . SER A 1 1112 ? 9.025 46.554 -42.170 1.00 60.28 1112 SER A O 1
ATOM 8697 N N . LEU A 1 1113 ? 9.224 44.571 -41.140 1.00 56.75 1113 LEU A N 1
ATOM 8698 C CA . LEU A 1 1113 ? 10.487 44.822 -40.437 1.00 56.75 1113 LEU A CA 1
ATOM 8699 C C . LEU A 1 1113 ? 11.342 43.551 -40.537 1.00 56.75 1113 LEU A C 1
ATOM 8701 O O . LEU A 1 1113 ? 11.056 42.554 -39.871 1.00 56.75 1113 LEU A O 1
ATOM 8705 N N . THR A 1 1114 ? 12.374 43.604 -41.380 1.00 57.12 1114 THR A N 1
ATOM 8706 C CA . THR A 1 1114 ? 13.218 42.464 -41.776 1.00 57.12 1114 THR A CA 1
ATOM 8707 C C . THR A 1 1114 ? 14.695 42.760 -41.516 1.00 57.12 1114 THR A C 1
ATOM 8709 O O . THR A 1 1114 ? 15.188 43.806 -41.937 1.00 57.12 1114 THR A O 1
ATOM 8712 N N . GLY A 1 1115 ? 15.411 41.836 -40.869 1.00 53.50 1115 GLY A N 1
ATOM 8713 C CA . GLY A 1 1115 ? 16.858 41.949 -40.605 1.00 53.50 1115 GLY A CA 1
ATOM 8714 C C . GLY A 1 1115 ? 17.759 41.068 -41.484 1.00 53.50 1115 GLY A C 1
ATOM 8715 O O . GLY A 1 1115 ? 18.950 40.973 -41.213 1.00 53.50 1115 GLY A O 1
ATOM 8716 N N . VAL A 1 1116 ? 17.198 40.387 -42.488 1.00 57.09 1116 VAL A N 1
ATOM 8717 C CA . VAL A 1 1116 ? 17.808 39.239 -43.190 1.00 57.09 1116 VAL A CA 1
ATOM 8718 C C . VAL A 1 1116 ? 17.375 39.170 -44.666 1.00 57.09 1116 VAL A C 1
ATOM 8720 O O . VAL A 1 1116 ? 16.368 39.787 -45.018 1.00 57.09 1116 VAL A O 1
ATOM 8723 N N . PRO A 1 1117 ? 18.103 38.443 -45.542 1.00 57.50 1117 PRO A N 1
ATOM 8724 C CA . PRO A 1 1117 ? 17.794 38.349 -46.973 1.00 57.50 1117 PRO A CA 1
ATOM 8725 C C . PRO A 1 1117 ? 16.485 37.600 -47.267 1.00 57.50 1117 PRO A C 1
ATOM 8727 O O . PRO A 1 1117 ? 16.209 36.561 -46.668 1.00 57.50 1117 PRO A O 1
ATOM 8730 N N . PHE A 1 1118 ? 15.706 38.082 -48.240 1.00 64.75 1118 PHE A N 1
ATOM 8731 C CA . PHE A 1 1118 ? 14.422 37.489 -48.630 1.00 64.75 1118 PHE A CA 1
ATOM 8732 C C . PHE A 1 1118 ? 14.117 37.656 -50.127 1.00 64.75 1118 PHE A C 1
ATOM 8734 O O . PHE A 1 1118 ? 14.751 38.460 -50.812 1.00 64.75 1118 PHE A O 1
ATOM 8741 N N . LYS A 1 1119 ? 13.136 36.898 -50.644 1.00 65.69 1119 LYS A N 1
ATOM 8742 C CA . LYS A 1 1119 ? 12.689 36.977 -52.047 1.00 65.69 1119 LYS A CA 1
ATOM 8743 C C . LYS A 1 1119 ? 11.162 37.040 -52.156 1.00 65.69 1119 LYS A C 1
ATOM 8745 O O . LYS A 1 1119 ? 10.479 36.052 -51.887 1.00 65.69 1119 LYS A O 1
ATOM 8750 N N . VAL A 1 1120 ? 10.654 38.179 -52.631 1.00 69.69 1120 VAL A N 1
ATOM 8751 C CA . VAL A 1 1120 ? 9.247 38.385 -53.019 1.00 69.69 1120 VAL A CA 1
ATOM 8752 C C . VAL A 1 1120 ? 9.152 38.425 -54.546 1.00 69.69 1120 VAL A C 1
ATOM 8754 O O . VAL A 1 1120 ? 9.946 39.113 -55.185 1.00 69.69 1120 VAL A O 1
ATOM 8757 N N . GLU A 1 1121 ? 8.214 37.691 -55.152 1.00 70.75 1121 GLU A N 1
ATOM 8758 C CA . GLU A 1 1121 ? 8.062 37.675 -56.622 1.00 70.75 1121 GLU A CA 1
ATOM 8759 C C . GLU A 1 1121 ? 7.102 38.762 -57.149 1.00 70.75 1121 GLU A C 1
ATOM 8761 O O . GLU A 1 1121 ? 7.296 39.253 -58.264 1.00 70.75 1121 GLU A O 1
ATOM 8766 N N . ARG A 1 1122 ? 6.113 39.196 -56.349 1.00 63.12 1122 ARG A N 1
ATOM 8767 C CA . ARG A 1 1122 ? 5.261 40.380 -56.594 1.00 63.12 1122 ARG A CA 1
ATOM 8768 C C . ARG A 1 1122 ? 4.847 41.062 -55.285 1.00 63.12 1122 ARG A C 1
ATOM 8770 O O . ARG A 1 1122 ? 4.356 40.397 -54.380 1.00 63.12 1122 ARG A O 1
ATOM 8777 N N . GLU A 1 1123 ? 4.949 42.386 -55.216 1.00 64.75 1123 GLU A N 1
ATOM 8778 C CA . GLU A 1 1123 ? 4.622 43.190 -54.026 1.00 64.75 1123 GLU A CA 1
ATOM 8779 C C . GLU A 1 1123 ? 3.569 44.264 -54.362 1.00 64.75 1123 GLU A C 1
ATOM 8781 O O . GLU A 1 1123 ? 3.689 44.938 -55.384 1.00 64.75 1123 GLU A O 1
ATOM 8786 N N . ASN A 1 1124 ? 2.550 44.450 -53.509 1.00 63.31 1124 ASN A N 1
ATOM 8787 C CA . ASN A 1 1124 ? 1.614 45.587 -53.578 1.00 63.31 1124 ASN A CA 1
ATOM 8788 C C . ASN A 1 1124 ? 1.526 46.324 -52.225 1.00 63.31 1124 ASN A C 1
ATOM 8790 O O . ASN A 1 1124 ? 0.457 46.392 -51.610 1.00 63.31 1124 ASN A O 1
ATOM 8794 N N . SER A 1 1125 ? 2.641 46.869 -51.736 1.00 54.00 1125 SER A N 1
ATOM 8795 C CA . SER A 1 1125 ? 2.673 47.670 -50.506 1.00 54.00 1125 SER A CA 1
ATOM 8796 C C . SER A 1 1125 ? 2.240 49.125 -50.756 1.00 54.00 1125 SER A C 1
ATOM 8798 O O . SER A 1 1125 ? 2.640 49.779 -51.721 1.00 54.00 1125 SER A O 1
ATOM 8800 N N . ASN A 1 1126 ? 1.400 49.670 -49.869 1.00 53.12 1126 ASN A N 1
ATOM 8801 C CA . ASN A 1 1126 ? 0.970 51.071 -49.915 1.00 53.12 1126 ASN A CA 1
ATOM 8802 C C . ASN A 1 1126 ? 1.735 51.899 -48.866 1.00 53.12 1126 ASN A C 1
ATOM 8804 O O . ASN A 1 1126 ? 1.217 52.163 -47.780 1.00 53.12 1126 ASN A O 1
ATOM 8808 N N . ARG A 1 1127 ? 2.921 52.378 -49.282 1.00 45.06 1127 ARG A N 1
ATOM 8809 C CA . ARG A 1 1127 ? 3.946 53.195 -48.580 1.00 45.06 1127 ARG A CA 1
ATOM 8810 C C . ARG A 1 1127 ? 5.157 52.400 -48.068 1.00 45.06 1127 ARG A C 1
ATOM 8812 O O . ARG A 1 1127 ? 5.000 51.346 -47.468 1.00 45.06 1127 ARG A O 1
ATOM 8819 N N . ARG A 1 1128 ? 6.332 52.999 -48.317 1.00 35.03 1128 ARG A N 1
ATOM 8820 C CA . ARG A 1 1128 ? 7.669 52.619 -47.826 1.00 35.03 1128 ARG A CA 1
ATOM 8821 C C . ARG A 1 1128 ? 7.736 52.542 -46.301 1.00 35.03 1128 ARG A C 1
ATOM 8823 O O . ARG A 1 1128 ? 7.096 53.415 -45.668 1.00 35.03 1128 ARG A O 1
#